Protein AF-0000000075189588 (afdb_homodimer)

InterPro domains:
  IPR001138 Zn(2)Cys(6) fungal-type DNA-binding domain [PS00463] (24-54)
  IPR001138 Zn(2)Cys(6) fungal-type DNA-binding domain [PS50048] (24-56)
  IPR001138 Zn(2)Cys(6) fungal-type DNA-binding domain [cd00067] (20-56)
  IPR007219 Xylanolytic transcriptional activator, regulatory domain [PF04082] (215-380)
  IPR007219 Xylanolytic transcriptional activator, regulatory domain [SM00906] (310-382)
  IPR036864 Zn(2)-C6 fungal-type DNA-binding domain superfamily [G3DSA:4.10.240.10] (16-75)
  IPR036864 Zn(2)-C6 fungal-type DNA-binding domain superfamily [SSF57701] (18-62)
  IPR050797 Carbohydrate Metabolism and Transport Regulator [PTHR31668] (19-574)

Secondary structure (DSSP, 8-state):
---------------------SS--HHHHHTT----EEGGGTEEHHHHHTT----TTS-GGGT----------------------------TT--------SSS-THHHHTT--TT-----------EEE-TTSHHHHHHH-TTS-GGGGHHHHHHTTEEEEE-SSTT-EEEEE----SS-TTSS-PPPHHHHHHHHS-PPPPP--HHHHHHHHHHHHHHTTTTS--S-HHHHHH-SSPPHHHHHHHHHHHHHSGGG-PPTTHHHHHHHHHHHHHHHS-GGG---HHHHHHHHHHHHH--SS-SS-THHHHHHHHHHHHHHHHHTTTS-----S-HHHHHHHHHHHHHHHHHHHHHHHHHT------GGG--PPPPS-HHHHHHHHHHHHHHHHHHHHSSTTHHHH--HHHHHHHHHHHHHHHHHS-GGG-STTS-TTTS-HHHHHHHHHHHHHHHHHHGGG-TTTEE-TT------HHHHHHHHHHHHHHHHHHHH-THHHHH-HHHHHHHHHHHHHHHHHHHHH--HHHHHHHHHHHHHHHHT--TT-HHHHHHHHHHHHHHHHHHS--TTTTTS--PPPSSTT-EE-SS----EEETTTTEEET-TTS-S------GGGS-----------TT-SS-----------TTTT-TT-------------------------------/---------------------SS--HHHHHTT----EEGGGTEEHHHHHTT----TTS-GGGT----------------------------TT--------S-S-THHHHTT--TT--------PPPEEE-TTSHHHHHHH-TTS-GGGGHHHHHHTTEEEEE-SSTT-EEEEE----SS-TTSS-PPPHHHHHHHHS-PPPPP--HHHHHHHHHHHHHHTTTTS--S-HHHHHH-SSPPHHHHHHHHHHHHHSGGG-PPTTHHHHHHHHHHHHHHHS-GGG---HHHHHHHHHHHHH--SS-SS-THHHHHHHHHHHHHHHHHTTTS-----S-HHHHHHHHHHHHHHHHHHHHHHHHHT------GGG--PPPPS-HHHHHHHHHHHHHHHHHHHHSSTTHHHH--HHHHHHHHHHHHHHHHHS-GGG-STTS-TTTS-HHHHHHHHHHHHHHHHHHGGG-TTTEE-TT------HHHHHHHHHHHHHHHHHHHH-THHHHH-HHHHHHHHHHHHHHHHHHHHH--HHHHHHHHHHHHHHHHT--TT-HHHHHHHHHHHHHHHHHHS--GGGTTS--PPPSSTT-EE-SS----EEETTTTEEET-TTS-S------GGGS-----------TT-SS-----------TTTT-TT-TT----------------------------

Radius of gyration: 38.77 Å; Cα contacts (8 Å, |Δi|>4): 1739; chains: 2; bounding box: 161×162×119 Å

Foldseek 3Di:
DCPPPPDPPDDPPPPPPQDQLPDAWPVCVVVVHRWRDDVVVRATPVCVVVVHDTCSNPDPVVVPPPPPDPPPPDPDDDDPPDDDPPPDPPPLPPPDDDPPDPPDDPPPVVVSVPDCPVQLQVPWDAKDWFFLLAPLNVQLQPLQAQCVLCVVVCLVQQKDWADDPDPQATIIIRHTLDCPPPPRPCNDDPVVSVVSSDQQDQDDDDPVLLVLQLVVLVVFPCVLQVLDDPVCQVPDPPADPLLSLLSSLLSCLFVVSVRDPCSLVNSLSNNSNCVVPPDLQPDADSRLLNSLLSVLQQLQSHAPHDSVSSVVSLVSSLVSLVVVVLLEDDPDPDDPVVNLSSLSSNLSSLLSQQLSCSNRVHDGDDDNVVGDRDHHPDQLSSLSSVLSVLLNVLCQQFADQCRVVPDEQVNLVVSVVVLLVSLVPDDPLQDCVPDQLQPRDPSNLQSLLSSLSSLCSSQVLQDVLWKDLPRYPDHDDPVSLVVSLVSLLSSLSNCLNVVSNCRRGVSSLVSNLSSLVSLLVVCVQAVDVSSLVSLVSSLVSLVVSDDPSGDSSVSSSSSSVSSSVCSVDPDPCSSVPSSRRHSHPSMDTDPDNQCQHQDPVVNGRPRPVPPPPCPDPDPCVSVPPVPPDDDCPPDPDPDPPPPPVPPCPPPPPPDPPDPPDDPDDDPPPDPPDDDPDDPDDDDDPPDD/DCPPPPDPPDDPDPPPPQDQQPDAWPVCVVVVHRFRDDVVVLATPVCVVVVHDTCSNPDPVVPPPPDPPPPPPDPDDDDPDPDDPPPDPPPLPPPDDDPPDPPDDPPVVVVSVPDCPVQLQVPWDAKDWFFLLAPLNVQLQPLQAQCVLCVVVCLVQQKDWADDPDPQATIIIRHILDCPPPPRPNNDDPVVSVVSSDQQDQDDDDPVLLVLQLVVLVVFPCVLQVLDDPVCQVVDPPADPLLSLLSSLLSCLFVVSVRDPCSLVNSLSNNSNCVVPPDLQPDADSRLLNSLLSVLQQLQSHAPHDSVSSVVSLVSSLVSLVVVPLLEDDPDPDDPVVLLSSLSSNLSSLLSQQLSCSNRVHDGDDDNVVGDRDHHPDQLSSLSSVLSVLLNVLCQQFADQCRVVPDEQVNLVVSVVVLLVSLVPDDPLQDCVPDQLQPRDPSNLQSLLSSLSSLCSSQVLQDVLWKDLPRYPDHDDPVSLVVSLVSLLSSLSSCLNVVSNPRRGVSSLVSNLSSLVSLLVVCVQAVDVSSLVSLVSSLVSLVVSDDPSGDSSVSSSSSSVSSSVCSVDPDPCSSVPSSRRHSHPSMDTDPDNQCQRQDPVVSGRPRPVPPPPCPDPDPCVSVPPVPPDDDCPDDPDPDPPPPPVPPCPPPPPPDPPPPPDDPDDDPPPPPPDPPPDDPDDDPDDDDD

pLDDT: mean 70.44, std 28.65, range [16.38, 98.75]

Nearest PDB structures (foldseek):
  4a1s-assembly1_B  TM=3.611E-01  e=1.481E+00  Drosophila melanogaster
  8a61-assembly1_C  TM=2.516E-01  e=3.296E+00  Saccharomyces cerevisiae
  2v3p-assembly1_A  TM=2.016E-01  e=4.426E+00  Bos taurus
  4a1s-assembly1_B  TM=3.420E-01  e=1.664E+00  Drosophila melanogaster
  7qbe-assembly1_A  TM=2.182E-01  e=8.032E+00  Homo sapiens

Organism: Armillaria gallica (NCBI:txid47427)

Structure (mmCIF, N/CA/C/O backbone):
data_AF-0000000075189588-model_v1
#
loop_
_entity.id
_entity.type
_entity.pdbx_description
1 polymer 'Zn(2)-C6 fungal-type domain-containing protein'
#
loop_
_atom_site.group_PDB
_atom_site.id
_atom_site.type_symbol
_atom_site.label_atom_id
_atom_site.label_alt_id
_atom_site.label_comp_id
_atom_site.label_asym_id
_atom_site.label_entity_id
_atom_site.label_seq_id
_atom_site.pdbx_PDB_ins_code
_atom_site.Cartn_x
_atom_site.Cartn_y
_atom_site.Cartn_z
_atom_site.occupancy
_atom_site.B_iso_or_equiv
_atom_site.auth_seq_id
_atom_site.auth_comp_id
_atom_site.auth_asym_id
_atom_site.auth_atom_id
_atom_site.pdbx_PDB_model_num
ATOM 1 N N . MET A 1 1 ? -3.551 -72.875 -54.375 1 22.16 1 MET A N 1
ATOM 2 C CA . MET A 1 1 ? -2.314 -72.062 -54.281 1 22.16 1 MET A CA 1
ATOM 3 C C . MET A 1 1 ? -2.398 -70.812 -55.125 1 22.16 1 MET A C 1
ATOM 5 O O . MET A 1 1 ? -1.394 -70.125 -55.344 1 22.16 1 MET A O 1
ATOM 9 N N . LEU A 1 2 ? -3.486 -70.562 -55.812 1 22.69 2 LEU A N 1
ATOM 10 C CA . LEU A 1 2 ? -3.566 -69.75 -57.031 1 22.69 2 LEU A CA 1
ATOM 11 C C . LEU A 1 2 ? -3.352 -68.25 -56.688 1 22.69 2 LEU A C 1
ATOM 13 O O . LEU A 1 2 ? -4.07 -67.688 -55.844 1 22.69 2 LEU A O 1
ATOM 17 N N . ASP A 1 3 ? -2.084 -67.75 -56.906 1 23.48 3 ASP A N 1
ATOM 18 C CA . ASP A 1 3 ? -1.241 -66.562 -56.562 1 23.48 3 ASP A CA 1
ATOM 19 C C . ASP A 1 3 ? -1.734 -65.312 -57.281 1 23.48 3 ASP A C 1
ATOM 21 O O . ASP A 1 3 ? -0.932 -64.5 -57.75 1 23.48 3 ASP A O 1
ATOM 25 N N . PRO A 1 4 ? -3.043 -65.125 -57.531 1 27.42 4 PRO A N 1
ATOM 26 C CA . PRO A 1 4 ? -3.344 -64.25 -58.625 1 27.42 4 PRO A CA 1
ATOM 27 C C . PRO A 1 4 ? -2.824 -62.812 -58.344 1 27.42 4 PRO A C 1
ATOM 29 O O . PRO A 1 4 ? -2.977 -62.281 -57.25 1 27.42 4 PRO A O 1
ATOM 32 N N . GLN A 1 5 ? -1.762 -62.344 -59.031 1 24.03 5 GLN A N 1
ATOM 33 C CA . GLN A 1 5 ? -0.843 -61.219 -59.094 1 24.03 5 GLN A CA 1
ATOM 34 C C . GLN A 1 5 ? -1.58 -59.938 -59.469 1 24.03 5 GLN A C 1
ATOM 36 O O . GLN A 1 5 ? -1.88 -59.719 -60.656 1 24.03 5 GLN A O 1
ATOM 41 N N . GLY A 1 6 ? -2.77 -59.688 -58.938 1 26.25 6 GLY A N 1
ATOM 42 C CA . GLY A 1 6 ? -3.584 -58.656 -59.531 1 26.25 6 GLY A CA 1
ATOM 43 C C . GLY A 1 6 ? -2.85 -57.344 -59.688 1 26.25 6 GLY A C 1
ATOM 44 O O . GLY A 1 6 ? -2.053 -56.969 -58.844 1 26.25 6 GLY A O 1
ATOM 45 N N . GLU A 1 7 ? -2.572 -56.938 -60.938 1 25.22 7 GLU A N 1
ATOM 46 C CA . GLU A 1 7 ? -1.886 -55.844 -61.562 1 25.22 7 GLU A CA 1
ATOM 47 C C . GLU A 1 7 ? -2.314 -54.5 -60.969 1 25.22 7 GLU A C 1
ATOM 49 O O . GLU A 1 7 ? -3.51 -54.219 -60.844 1 25.22 7 GLU A O 1
ATOM 54 N N . GLN A 1 8 ? -1.477 -53.875 -60.125 1 25.36 8 GLN A N 1
ATOM 55 C CA . GLN A 1 8 ? -1.541 -52.688 -59.281 1 25.36 8 GLN A CA 1
ATOM 56 C C . GLN A 1 8 ? -1.728 -51.438 -60.125 1 25.36 8 GLN A C 1
ATOM 58 O O . GLN A 1 8 ? -0.878 -51.125 -60.969 1 25.36 8 GLN A O 1
ATOM 63 N N . PRO A 1 9 ? -2.99 -51.25 -60.625 1 27.86 9 PRO A N 1
ATOM 64 C CA . PRO A 1 9 ? -3.193 -50.188 -61.625 1 27.86 9 PRO A CA 1
ATOM 65 C C . PRO A 1 9 ? -2.387 -48.906 -61.312 1 27.86 9 PRO A C 1
ATOM 67 O O . PRO A 1 9 ? -2.035 -48.688 -60.156 1 27.86 9 PRO A O 1
ATOM 70 N N . ASP A 1 10 ? -1.771 -48.344 -62.312 1 24.58 10 ASP A N 1
ATOM 71 C CA . ASP A 1 10 ? -0.875 -47.219 -62.531 1 24.58 10 ASP A CA 1
ATOM 72 C C . ASP A 1 10 ? -1.434 -45.938 -61.906 1 24.58 10 ASP A C 1
ATOM 74 O O . ASP A 1 10 ? -2.639 -45.688 -61.969 1 24.58 10 ASP A O 1
ATOM 78 N N . THR A 1 11 ? -0.706 -45.375 -60.938 1 26.72 11 THR A N 1
ATOM 79 C CA . THR A 1 11 ? -0.83 -44.219 -60.062 1 26.72 11 THR A CA 1
ATOM 80 C C . THR A 1 11 ? -1.141 -42.969 -60.812 1 26.72 11 THR A C 1
ATOM 82 O O . THR A 1 11 ? -0.367 -42.531 -61.688 1 26.72 11 THR A O 1
ATOM 85 N N . GLU A 1 12 ? -2.428 -42.812 -61.281 1 27.2 12 GLU A N 1
ATOM 86 C CA . GLU A 1 12 ? -2.926 -41.625 -61.969 1 27.2 12 GLU A CA 1
ATOM 87 C C . GLU A 1 12 ? -2.184 -40.375 -61.5 1 27.2 12 GLU A C 1
ATOM 89 O O . GLU A 1 12 ? -2.072 -40.125 -60.312 1 27.2 12 GLU A O 1
ATOM 94 N N . GLU A 1 13 ? -1.237 -39.938 -62.281 1 27.83 13 GLU A N 1
ATOM 95 C CA . GLU A 1 13 ? -0.445 -38.719 -62.219 1 27.83 13 GLU A CA 1
ATOM 96 C C . GLU A 1 13 ? -1.314 -37.531 -61.844 1 27.83 13 GLU A C 1
ATOM 98 O O . GLU A 1 13 ? -2.299 -37.219 -62.5 1 27.83 13 GLU A O 1
ATOM 103 N N . ALA A 1 14 ? -1.537 -37.375 -60.625 1 31.39 14 ALA A N 1
ATOM 104 C CA . ALA A 1 14 ? -2.254 -36.281 -60 1 31.39 14 ALA A CA 1
ATOM 105 C C . ALA A 1 14 ? -1.98 -34.969 -60.719 1 31.39 14 ALA A C 1
ATOM 107 O O . ALA A 1 14 ? -0.824 -34.562 -60.906 1 31.39 14 ALA A O 1
ATOM 108 N N . PHE A 1 15 ? -2.723 -34.688 -61.75 1 30.72 15 PHE A N 1
ATOM 109 C CA . PHE A 1 15 ? -2.738 -33.406 -62.438 1 30.72 15 PHE A CA 1
ATOM 110 C C . PHE A 1 15 ? -2.531 -32.25 -61.469 1 30.72 15 PHE A C 1
ATOM 112 O O . PHE A 1 15 ? -3.35 -32.031 -60.562 1 30.72 15 PHE A O 1
ATOM 119 N N . VAL A 1 16 ? -1.322 -31.984 -61.156 1 31.64 16 VAL A N 1
ATOM 120 C CA . VAL A 1 16 ? -0.943 -30.844 -60.344 1 31.64 16 VAL A CA 1
ATOM 121 C C . VAL A 1 16 ? -1.553 -29.562 -60.906 1 31.64 16 VAL A C 1
ATOM 123 O O . VAL A 1 16 ? -1.223 -29.156 -62.031 1 31.64 16 VAL A O 1
ATOM 126 N N . VAL A 1 17 ? -2.83 -29.406 -60.75 1 33.25 17 VAL A N 1
ATOM 127 C CA . VAL A 1 17 ? -3.471 -28.156 -61.156 1 33.25 17 VAL A CA 1
ATOM 128 C C . VAL A 1 17 ? -2.539 -26.984 -60.875 1 33.25 17 VAL A C 1
ATOM 130 O O . VAL A 1 17 ? -2.072 -26.828 -59.75 1 33.25 17 VAL A O 1
ATOM 133 N N . ARG A 1 18 ? -1.897 -26.578 -61.844 1 39.22 18 ARG A N 1
ATOM 134 C CA . ARG A 1 18 ? -0.993 -25.438 -61.812 1 39.22 18 ARG A CA 1
ATOM 135 C C . ARG A 1 18 ? -1.683 -24.219 -61.25 1 39.22 18 ARG A C 1
ATOM 137 O O . ARG A 1 18 ? -2.723 -23.781 -61.75 1 39.22 18 ARG A O 1
ATOM 144 N N . MET A 1 19 ? -1.742 -24.156 -60.094 1 36.12 19 MET A N 1
ATOM 145 C CA . MET A 1 19 ? -2.428 -23.047 -59.438 1 36.12 19 MET A CA 1
ATOM 146 C C . MET A 1 19 ? -1.831 -21.719 -59.875 1 36.12 19 MET A C 1
ATOM 148 O O . MET A 1 19 ? -0.61 -21.547 -59.906 1 36.12 19 MET A O 1
ATOM 152 N N . LYS A 1 20 ? -2.5 -21 -60.656 1 44.28 20 LYS A N 1
ATOM 153 C CA . LYS A 1 20 ? -2.164 -19.625 -61 1 44.28 20 LYS A CA 1
ATOM 154 C C . LYS A 1 20 ? -1.946 -18.781 -59.75 1 44.28 20 LYS A C 1
ATOM 156 O O . LYS A 1 20 ? -2.766 -18.812 -58.844 1 44.28 20 LYS A O 1
ATOM 161 N N . ALA A 1 21 ? -0.763 -18.375 -59.594 1 46.72 21 ALA A N 1
ATOM 162 C CA . ALA A 1 21 ? -0.495 -17.547 -58.406 1 46.72 21 ALA A CA 1
ATOM 163 C C . ALA A 1 21 ? -1.347 -16.281 -58.406 1 46.72 21 ALA A C 1
ATOM 165 O O . ALA A 1 21 ? -1.41 -15.578 -59.438 1 46.72 21 ALA A O 1
ATOM 166 N N . ALA A 1 22 ? -2.223 -16.094 -57.75 1 62.28 22 ALA A N 1
ATOM 167 C CA . ALA A 1 22 ? -3.078 -14.914 -57.719 1 62.28 22 ALA A CA 1
ATOM 168 C C . ALA A 1 22 ? -2.244 -13.633 -57.656 1 62.28 22 ALA A C 1
ATOM 170 O O . ALA A 1 22 ? -2.674 -12.586 -58.125 1 62.28 22 ALA A O 1
ATOM 171 N N . ARG A 1 23 ? -1.086 -13.727 -57.062 1 65.5 23 ARG A N 1
ATOM 172 C CA . ARG A 1 23 ? -0.213 -12.562 -56.906 1 65.5 23 ARG A CA 1
ATOM 173 C C . ARG A 1 23 ? 1.239 -12.93 -57.188 1 65.5 23 ARG A C 1
ATOM 175 O O . ARG A 1 23 ? 1.747 -13.93 -56.656 1 65.5 23 ARG A O 1
ATOM 182 N N . ALA A 1 24 ? 1.847 -12.195 -57.969 1 73.62 24 ALA A N 1
ATOM 183 C CA . ALA A 1 24 ? 3.24 -12.422 -58.344 1 73.62 24 ALA A CA 1
ATOM 184 C C . ALA A 1 24 ? 4.191 -11.836 -57.281 1 73.62 24 ALA A C 1
ATOM 186 O O . ALA A 1 24 ? 3.85 -10.875 -56.594 1 73.62 24 ALA A O 1
ATOM 187 N N . CYS A 1 25 ? 5.34 -12.398 -57.125 1 73.38 25 CYS A N 1
ATOM 188 C CA . CYS A 1 25 ? 6.352 -11.844 -56.25 1 73.38 25 CYS A CA 1
ATOM 189 C C . CYS A 1 25 ? 6.988 -10.602 -56.844 1 73.38 25 CYS A C 1
ATOM 191 O O . CYS A 1 25 ? 6.914 -10.383 -58.062 1 73.38 25 CYS A O 1
ATOM 193 N N . ASP A 1 26 ? 7.566 -9.742 -56.094 1 75 26 ASP A N 1
ATOM 194 C CA . ASP A 1 26 ? 8.086 -8.445 -56.5 1 75 26 ASP A CA 1
ATOM 195 C C . ASP A 1 26 ? 9.195 -8.602 -57.531 1 75 26 ASP A C 1
ATOM 197 O O . ASP A 1 26 ? 9.297 -7.801 -58.469 1 75 26 ASP A O 1
ATOM 201 N N . LEU A 1 27 ? 9.93 -9.602 -57.438 1 77.38 27 LEU A N 1
ATOM 202 C CA . LEU A 1 27 ? 11.039 -9.789 -58.375 1 77.38 27 LEU A CA 1
ATOM 203 C C . LEU A 1 27 ? 10.523 -10.188 -59.75 1 77.38 27 LEU A C 1
ATOM 205 O O . LEU A 1 27 ? 10.984 -9.672 -60.781 1 77.38 27 LEU A O 1
ATOM 209 N N . CYS A 1 28 ? 9.617 -10.953 -59.719 1 77.19 28 CYS A N 1
ATOM 210 C CA . CYS A 1 28 ? 9.031 -11.391 -60.969 1 77.19 28 CYS A CA 1
ATOM 211 C C . CYS A 1 28 ? 8.273 -10.25 -61.656 1 77.19 28 CYS A C 1
ATOM 213 O O . CYS A 1 28 ? 8.32 -10.102 -62.875 1 77.19 28 CYS A O 1
ATOM 215 N N . ARG A 1 29 ? 7.676 -9.406 -60.75 1 75.56 29 ARG A N 1
ATOM 216 C CA . ARG A 1 29 ? 6.988 -8.219 -61.281 1 75.56 29 ARG A CA 1
ATOM 217 C C . ARG A 1 29 ? 7.977 -7.246 -61.906 1 75.56 29 ARG A C 1
ATOM 219 O O . ARG A 1 29 ? 7.707 -6.688 -62.969 1 75.56 29 ARG A O 1
ATOM 226 N N . ARG A 1 30 ? 9.133 -7.129 -61.281 1 74.88 30 ARG A N 1
ATOM 227 C CA . ARG A 1 30 ? 10.148 -6.191 -61.75 1 74.88 30 ARG A CA 1
ATOM 228 C C . ARG A 1 30 ? 10.781 -6.66 -63.062 1 74.88 30 ARG A C 1
ATOM 230 O O . ARG A 1 30 ? 11.039 -5.855 -63.938 1 74.88 30 ARG A O 1
ATOM 237 N N . LYS A 1 31 ? 10.828 -7.883 -63.125 1 76.75 31 LYS A N 1
ATOM 238 C CA . LYS A 1 31 ? 11.508 -8.414 -64.312 1 76.75 31 LYS A CA 1
ATOM 239 C C . LYS A 1 31 ? 10.516 -8.82 -65.375 1 76.75 31 LYS A C 1
ATOM 241 O O . LYS A 1 31 ? 10.898 -9.336 -66.438 1 76.75 31 LYS A O 1
ATOM 246 N N . ARG A 1 32 ? 9.25 -8.562 -65.062 1 73.12 32 ARG A N 1
ATOM 247 C CA . ARG A 1 32 ? 8.125 -8.805 -65.938 1 73.12 32 ARG A CA 1
ATOM 248 C C . ARG A 1 32 ? 8.156 -10.227 -66.5 1 73.12 32 ARG A C 1
ATOM 250 O O . ARG A 1 32 ? 8 -10.445 -67.688 1 73.12 32 ARG A O 1
ATOM 257 N N . ARG A 1 33 ? 8.555 -11.156 -65.625 1 77.62 33 ARG A N 1
ATOM 258 C CA . ARG A 1 33 ? 8.555 -12.57 -66 1 77.62 33 ARG A CA 1
ATOM 259 C C . ARG A 1 33 ? 7.375 -13.297 -65.375 1 77.62 33 ARG A C 1
ATOM 261 O O . ARG A 1 33 ? 6.809 -12.82 -64.375 1 77.62 33 ARG A O 1
ATOM 268 N N . ARG A 1 34 ? 7.023 -14.32 -65.812 1 75.81 34 ARG A N 1
ATOM 269 C CA . ARG A 1 34 ? 5.902 -15.117 -65.312 1 75.81 34 ARG A CA 1
ATOM 270 C C . ARG A 1 34 ? 6.242 -15.773 -63.969 1 75.81 34 ARG A C 1
ATOM 272 O O . ARG A 1 34 ? 7.184 -16.562 -63.906 1 75.81 34 ARG A O 1
ATOM 279 N N . CYS A 1 35 ? 5.551 -15.352 -62.844 1 71.06 35 CYS A N 1
ATOM 280 C CA . CYS A 1 35 ? 5.77 -15.891 -61.531 1 71.06 35 CYS A CA 1
ATOM 281 C C . CYS A 1 35 ? 5.047 -17.219 -61.344 1 71.06 35 CYS A C 1
ATOM 283 O O . CYS A 1 35 ? 3.83 -17.297 -61.531 1 71.06 35 CYS A O 1
ATOM 285 N N . GLU A 1 36 ? 5.586 -18.281 -61.188 1 75.69 36 GLU A N 1
ATOM 286 C CA . GLU A 1 36 ? 5.02 -19.609 -60.906 1 75.69 36 GLU A CA 1
ATOM 287 C C . GLU A 1 36 ? 5.238 -20.031 -59.469 1 75.69 36 GLU A C 1
ATOM 289 O O . GLU A 1 36 ? 6.328 -20.5 -59.125 1 75.69 36 GLU A O 1
ATOM 294 N N . PRO A 1 37 ? 4.238 -19.812 -58.531 1 68.62 37 PRO A N 1
ATOM 295 C CA . PRO A 1 37 ? 4.402 -20.125 -57.125 1 68.62 37 PRO A CA 1
ATOM 296 C C . PRO A 1 37 ? 4.535 -21.625 -56.844 1 68.62 37 PRO A C 1
ATOM 298 O O . PRO A 1 37 ? 3.912 -22.438 -57.531 1 68.62 37 PRO A O 1
ATOM 301 N N . LEU A 1 38 ? 5.449 -22 -56.062 1 72.19 38 LEU A N 1
ATOM 302 C CA . LEU A 1 38 ? 5.598 -23.344 -55.5 1 72.19 38 LEU A CA 1
ATOM 303 C C . LEU A 1 38 ? 5.098 -23.406 -54.062 1 72.19 38 LEU A C 1
ATOM 305 O O . LEU A 1 38 ? 5.867 -23.203 -53.125 1 72.19 38 LEU A O 1
ATOM 309 N N . PRO A 1 39 ? 3.82 -23.578 -53.688 1 68.12 39 PRO A N 1
ATOM 310 C CA . PRO A 1 39 ? 3.201 -23.438 -52.375 1 68.12 39 PRO A CA 1
ATOM 311 C C . PRO A 1 39 ? 3.906 -24.25 -51.312 1 68.12 39 PRO A C 1
ATOM 313 O O . PRO A 1 39 ? 3.959 -23.844 -50.156 1 68.12 39 PRO A O 1
ATOM 316 N N . LYS A 1 40 ? 4.402 -25.344 -51.469 1 72.19 40 LYS A N 1
ATOM 317 C CA . LYS A 1 40 ? 5.07 -26.203 -50.5 1 72.19 40 LYS A CA 1
ATOM 318 C C . LYS A 1 40 ? 6.395 -25.594 -50.031 1 72.19 40 LYS A C 1
ATOM 320 O O . LYS A 1 40 ? 6.859 -25.859 -48.938 1 72.19 40 LYS A O 1
ATOM 325 N N . LYS A 1 41 ? 6.965 -24.672 -50.812 1 73.31 41 LYS A N 1
ATOM 326 C CA . LYS A 1 41 ? 8.281 -24.141 -50.469 1 73.31 41 LYS A CA 1
ATOM 327 C C . LYS A 1 41 ? 8.219 -22.641 -50.219 1 73.31 41 LYS A C 1
ATOM 329 O O . LYS A 1 41 ? 9.242 -21.984 -50 1 73.31 41 LYS A O 1
ATOM 334 N N . ASN A 1 42 ? 7.039 -22.031 -50.281 1 69.5 42 ASN A N 1
ATOM 335 C CA . ASN A 1 42 ? 6.711 -20.625 -50.062 1 69.5 42 ASN A CA 1
ATOM 336 C C . ASN A 1 42 ? 7.605 -19.688 -50.875 1 69.5 42 ASN A C 1
ATOM 338 O O . ASN A 1 42 ? 7.957 -18.609 -50.406 1 69.5 42 ASN A O 1
ATOM 342 N N . VAL A 1 43 ? 7.969 -20.141 -51.969 1 78 43 VAL A N 1
ATOM 343 C CA . VAL A 1 43 ? 8.773 -19.375 -52.938 1 78 43 VAL A CA 1
ATOM 344 C C . VAL A 1 43 ? 8.266 -19.625 -54.344 1 78 43 VAL A C 1
ATOM 346 O O . VAL A 1 43 ? 7.609 -20.625 -54.625 1 78 43 VAL A O 1
ATOM 349 N N . CYS A 1 44 ? 8.516 -18.656 -55.25 1 78 44 CYS A N 1
ATOM 350 C CA . CYS A 1 44 ? 8.164 -18.891 -56.656 1 78 44 CYS A CA 1
ATOM 351 C C . CYS A 1 44 ? 9.312 -19.547 -57.406 1 78 44 CYS A C 1
ATOM 353 O O . CYS A 1 44 ? 10.469 -19.469 -56.969 1 78 44 CYS A O 1
ATOM 355 N N . LYS A 1 45 ? 9.133 -20.344 -58.406 1 79.38 45 LYS A N 1
ATOM 356 C CA . LYS A 1 45 ? 10.086 -21.141 -59.156 1 79.38 45 LYS A CA 1
ATOM 357 C C . LYS A 1 45 ? 11.25 -20.297 -59.656 1 79.38 45 LYS A C 1
ATOM 359 O O . LYS A 1 45 ? 12.398 -20.734 -59.656 1 79.38 45 LYS A O 1
ATOM 364 N N . GLN A 1 46 ? 10.914 -19.031 -60.031 1 79.5 46 GLN A N 1
ATOM 365 C CA . GLN A 1 46 ? 11.938 -18.156 -60.594 1 79.5 46 GLN A CA 1
ATOM 366 C C . GLN A 1 46 ? 12.906 -17.688 -59.5 1 79.5 46 GLN A C 1
ATOM 368 O O . GLN A 1 46 ? 14.125 -17.656 -59.75 1 79.5 46 GLN A O 1
ATOM 373 N N . CYS A 1 47 ? 12.375 -17.312 -58.469 1 75.75 47 CYS A N 1
ATOM 374 C CA . CYS A 1 47 ? 13.211 -16.906 -57.344 1 75.75 47 CYS A CA 1
ATOM 375 C C . CYS A 1 47 ? 14.016 -18.078 -56.781 1 75.75 47 CYS A C 1
ATOM 377 O O . CYS A 1 47 ? 15.164 -17.922 -56.375 1 75.75 47 CYS A O 1
ATOM 379 N N . LEU A 1 48 ? 13.492 -19.312 -56.781 1 78.31 48 LEU A N 1
ATOM 380 C CA . LEU A 1 48 ? 14.18 -20.531 -56.344 1 78.31 48 LEU A CA 1
ATOM 381 C C . LEU A 1 48 ? 15.367 -20.828 -57.25 1 78.31 48 LEU A C 1
ATOM 383 O O . LEU A 1 48 ? 16.453 -21.172 -56.781 1 78.31 48 LEU A O 1
ATOM 387 N N . GLN A 1 49 ? 15.125 -20.703 -58.531 1 77.81 49 GLN A N 1
ATOM 388 C CA . GLN A 1 49 ? 16.188 -20.984 -59.469 1 77.81 49 GLN A CA 1
ATOM 389 C C . GLN A 1 49 ? 17.281 -19.922 -59.406 1 77.81 49 GLN A C 1
ATOM 391 O O . GLN A 1 49 ? 18.469 -20.234 -59.594 1 77.81 49 GLN A O 1
ATOM 396 N N . GLY A 1 50 ? 16.891 -18.719 -59.25 1 74.38 50 GLY A N 1
ATOM 397 C CA . GLY A 1 50 ? 17.797 -17.594 -59.219 1 74.38 50 GLY A CA 1
ATOM 398 C C . GLY A 1 50 ? 18.391 -17.344 -57.844 1 74.38 50 GLY A C 1
ATOM 399 O O . GLY A 1 50 ? 19.188 -16.438 -57.656 1 74.38 50 GLY A O 1
ATOM 400 N N . LYS A 1 51 ? 18.062 -18.219 -56.75 1 73.94 51 LYS A N 1
ATOM 401 C CA . LYS A 1 51 ? 18.453 -18.172 -55.344 1 73.94 51 LYS A CA 1
ATOM 402 C C . LYS A 1 51 ? 18.25 -16.781 -54.75 1 73.94 51 LYS A C 1
ATOM 404 O O . LYS A 1 51 ? 19.141 -16.234 -54.094 1 73.94 51 LYS A O 1
ATOM 409 N N . GLN A 1 52 ? 17.188 -16.188 -55.062 1 73.56 52 GLN A N 1
ATOM 410 C CA . GLN A 1 52 ? 16.828 -14.859 -54.594 1 73.56 52 GLN A CA 1
ATOM 411 C C . GLN A 1 52 ? 15.656 -14.922 -53.594 1 73.56 52 GLN A C 1
ATOM 413 O O . GLN A 1 52 ? 14.883 -15.883 -53.594 1 73.56 52 GLN A O 1
ATOM 418 N N . GLU A 1 53 ? 15.594 -13.977 -52.875 1 70.81 53 GLU A N 1
ATOM 419 C CA . GLU A 1 53 ? 14.508 -13.914 -51.875 1 70.81 53 GLU A CA 1
ATOM 420 C C . GLU A 1 53 ? 13.18 -13.586 -52.562 1 70.81 53 GLU A C 1
ATOM 422 O O . GLU A 1 53 ? 13.047 -12.555 -53.219 1 70.81 53 GLU A O 1
ATOM 427 N N . CYS A 1 54 ? 12.195 -14.383 -52.344 1 71.19 54 CYS A N 1
ATOM 428 C CA . CYS A 1 54 ? 10.906 -14.297 -53 1 71.19 54 CYS A CA 1
ATOM 429 C C . CYS A 1 54 ? 9.875 -13.602 -52.125 1 71.19 54 CYS A C 1
ATOM 431 O O . CYS A 1 54 ? 9.797 -13.883 -50.938 1 71.19 54 CYS A O 1
ATOM 433 N N . THR A 1 55 ? 9.258 -12.648 -52.5 1 70.81 55 THR A N 1
ATOM 434 C CA . THR A 1 55 ? 8.266 -11.891 -51.75 1 70.81 55 THR A CA 1
ATOM 435 C C . THR A 1 55 ? 6.863 -12.438 -52 1 70.81 55 THR A C 1
ATOM 437 O O . THR A 1 55 ? 5.871 -11.812 -51.625 1 70.81 55 THR A O 1
ATOM 440 N N . TRP A 1 56 ? 6.707 -13.414 -52.531 1 69.12 56 TRP A N 1
ATOM 441 C CA . TRP A 1 56 ? 5.402 -13.922 -52.938 1 69.12 56 TRP A CA 1
ATOM 442 C C . TRP A 1 56 ? 4.547 -14.25 -51.719 1 69.12 56 TRP A C 1
ATOM 444 O O . TRP A 1 56 ? 3.326 -14.07 -51.719 1 69.12 56 TRP A O 1
ATOM 454 N N . VAL A 1 57 ? 5.082 -14.75 -50.656 1 65.44 57 VAL A N 1
ATOM 455 C CA . VAL A 1 57 ? 4.383 -15.195 -49.469 1 65.44 57 VAL A CA 1
ATOM 456 C C . VAL A 1 57 ? 4.055 -14 -48.562 1 65.44 57 VAL A C 1
ATOM 458 O O . VAL A 1 57 ? 3.297 -14.117 -47.594 1 65.44 57 VAL A O 1
ATOM 461 N N . LEU A 1 58 ? 4.57 -12.805 -48.656 1 61.28 58 LEU A N 1
ATOM 462 C CA . LEU A 1 58 ? 4.379 -11.633 -47.812 1 61.28 58 LEU A CA 1
ATOM 463 C C . LEU A 1 58 ? 3.035 -10.969 -48.125 1 61.28 58 LEU A C 1
ATOM 465 O O . LEU A 1 58 ? 2.561 -10.992 -49.25 1 61.28 58 LEU A O 1
ATOM 469 N N . PRO A 1 59 ? 2.27 -10.57 -47.062 1 52.84 59 PRO A N 1
ATOM 470 C CA . PRO A 1 59 ? 0.986 -9.898 -47.281 1 52.84 59 PRO A CA 1
ATOM 471 C C . PRO A 1 59 ? 1.12 -8.633 -48.125 1 52.84 59 PRO A C 1
ATOM 473 O O . PRO A 1 59 ? 2.201 -8.047 -48.188 1 52.84 59 PRO A O 1
ATOM 476 N N . ILE A 1 60 ? 0.153 -8.078 -48.688 1 46.75 60 ILE A N 1
ATOM 477 C CA . ILE A 1 60 ? 0.055 -6.941 -49.594 1 46.75 60 ILE A CA 1
ATOM 478 C C . ILE A 1 60 ? 0.584 -5.684 -48.906 1 46.75 60 ILE A C 1
ATOM 480 O O . ILE A 1 60 ? 1.236 -4.852 -49.562 1 46.75 60 ILE A O 1
ATOM 484 N N . SER A 1 61 ? 0.108 -5.426 -47.719 1 44.28 61 SER A N 1
ATOM 485 C CA . SER A 1 61 ? 0.366 -4.16 -47.062 1 44.28 61 SER A CA 1
ATOM 486 C C . SER A 1 61 ? 1.861 -3.871 -46.969 1 44.28 61 SER A C 1
ATOM 488 O O . SER A 1 61 ? 2.273 -2.711 -46.906 1 44.28 61 SER A O 1
ATOM 490 N N . GLU A 1 62 ? 2.652 -4.82 -46.938 1 41.53 62 GLU A N 1
ATOM 491 C CA . GLU A 1 62 ? 4.094 -4.605 -46.844 1 41.53 62 GLU A CA 1
ATOM 492 C C . GLU A 1 62 ? 4.676 -4.227 -48.219 1 41.53 62 GLU A C 1
ATOM 494 O O . GLU A 1 62 ? 5.832 -3.811 -48.312 1 41.53 62 GLU A O 1
ATOM 499 N N . THR A 1 63 ? 3.809 -4.449 -49.062 1 38.41 63 THR A N 1
ATOM 500 C CA . THR A 1 63 ? 4.406 -4.293 -50.406 1 38.41 63 THR A CA 1
ATOM 501 C C . THR A 1 63 ? 4.059 -2.93 -51 1 38.41 63 THR A C 1
ATOM 503 O O . THR A 1 63 ? 4.52 -2.586 -52.094 1 38.41 63 THR A O 1
ATOM 506 N N . ARG A 1 64 ? 3.053 -2.217 -50.469 1 35.38 64 ARG A N 1
ATOM 507 C CA . ARG A 1 64 ? 2.609 -1.03 -51.219 1 35.38 64 ARG A CA 1
ATOM 508 C C . ARG A 1 64 ? 3.553 0.143 -50.969 1 35.38 64 ARG A C 1
ATOM 510 O O . ARG A 1 64 ? 3.289 1.261 -51.406 1 35.38 64 ARG A O 1
ATOM 517 N N . HIS A 1 65 ? 4.426 0.148 -49.969 1 31.25 65 HIS A N 1
ATOM 518 C CA . HIS A 1 65 ? 5.16 1.404 -49.844 1 31.25 65 HIS A CA 1
ATOM 519 C C . HIS A 1 65 ? 6 1.657 -51.094 1 31.25 65 HIS A C 1
ATOM 521 O O . HIS A 1 65 ? 6.965 0.937 -51.375 1 31.25 65 HIS A O 1
ATOM 527 N N . LYS A 1 66 ? 5.344 2.117 -52 1 28.75 66 LYS A N 1
ATOM 528 C CA . LYS A 1 66 ? 6.109 2.604 -53.156 1 28.75 66 LYS A CA 1
ATOM 529 C C . LYS A 1 66 ? 7.219 3.551 -52.719 1 28.75 66 LYS A C 1
ATOM 531 O O . LYS A 1 66 ? 7.004 4.41 -51.844 1 28.75 66 LYS A O 1
ATOM 536 N N . ARG A 1 67 ? 8.32 3.383 -52.969 1 25.67 67 ARG A N 1
ATOM 537 C CA . ARG A 1 67 ? 9.469 4.281 -52.906 1 25.67 67 ARG A CA 1
ATOM 538 C C . ARG A 1 67 ? 9.195 5.582 -53.656 1 25.67 67 ARG A C 1
ATOM 540 O O . ARG A 1 67 ? 9.023 5.578 -54.875 1 25.67 67 ARG A O 1
ATOM 547 N N . ARG A 1 68 ? 8.461 6.551 -53.094 1 26.06 68 ARG A N 1
ATOM 548 C CA . ARG A 1 68 ? 8.445 7.82 -53.812 1 26.06 68 ARG A CA 1
ATOM 549 C C . ARG A 1 68 ? 9.836 8.18 -54.344 1 26.06 68 ARG A C 1
ATOM 551 O O . ARG A 1 68 ? 10.812 8.125 -53.594 1 26.06 68 ARG A O 1
ATOM 558 N N . ALA A 1 69 ? 10.023 8.195 -55.469 1 22.05 69 ALA A N 1
ATOM 559 C CA . ALA A 1 69 ? 11.203 8.586 -56.25 1 22.05 69 ALA A CA 1
ATOM 560 C C . ALA A 1 69 ? 11.758 9.922 -55.75 1 22.05 69 ALA A C 1
ATOM 562 O O . ALA A 1 69 ? 11 10.82 -55.406 1 22.05 69 ALA A O 1
ATOM 563 N N . HIS A 1 70 ? 12.953 10.023 -55.312 1 24.17 70 HIS A N 1
ATOM 564 C CA . HIS A 1 70 ? 13.758 11.227 -55.125 1 24.17 70 HIS A CA 1
ATOM 565 C C . HIS A 1 70 ? 13.648 12.164 -56.312 1 24.17 70 HIS A C 1
ATOM 567 O O . HIS A 1 70 ? 13.969 11.781 -57.438 1 24.17 70 HIS A O 1
ATOM 573 N N . VAL A 1 71 ? 12.68 12.984 -56.406 1 24.45 71 VAL A N 1
ATOM 574 C CA . VAL A 1 71 ? 12.641 14.055 -57.375 1 24.45 71 VAL A CA 1
ATOM 575 C C . VAL A 1 71 ? 14.016 14.719 -57.5 1 24.45 71 VAL A C 1
ATOM 577 O O . VAL A 1 71 ? 14.516 15.266 -56.5 1 24.45 71 VAL A O 1
ATOM 580 N N . GLN A 1 72 ? 14.789 14.336 -58.375 1 23.23 72 GLN A N 1
ATOM 581 C CA . GLN A 1 72 ? 16.031 14.953 -58.844 1 23.23 72 GLN A CA 1
ATOM 582 C C . GLN A 1 72 ? 15.797 16.391 -59.281 1 23.23 72 GLN A C 1
ATOM 584 O O . GLN A 1 72 ? 15.195 16.641 -60.344 1 23.23 72 GLN A O 1
ATOM 589 N N . ASN A 1 73 ? 15.312 17.344 -58.406 1 23.06 73 ASN A N 1
ATOM 590 C CA . ASN A 1 73 ? 15.289 18.766 -58.719 1 23.06 73 ASN A CA 1
ATOM 591 C C . ASN A 1 73 ? 16.578 19.203 -59.406 1 23.06 73 ASN A C 1
ATOM 593 O O . ASN A 1 73 ? 17.672 18.812 -59 1 23.06 73 ASN A O 1
ATOM 597 N N . SER A 1 74 ? 16.547 19.703 -60.656 1 24 74 SER A N 1
ATOM 598 C CA . SER A 1 74 ? 17.438 20.281 -61.656 1 24 74 SER A CA 1
ATOM 599 C C . SER A 1 74 ? 18.281 21.406 -61.062 1 24 74 SER A C 1
ATOM 601 O O . SER A 1 74 ? 17.891 22.016 -60.062 1 24 74 SER A O 1
ATOM 603 N N . PRO A 1 75 ? 19.453 21.672 -61.719 1 26.58 75 PRO A N 1
ATOM 604 C CA . PRO A 1 75 ? 20.578 22.578 -61.5 1 26.58 75 PRO A CA 1
ATOM 605 C C . PRO A 1 75 ? 20.188 24.047 -61.594 1 26.58 75 PRO A C 1
ATOM 607 O O . PRO A 1 75 ? 21.047 24.922 -61.625 1 26.58 75 PRO A O 1
ATOM 610 N N . PRO A 1 76 ? 18.797 24.406 -61.438 1 25.34 76 PRO A N 1
ATOM 611 C CA . PRO A 1 76 ? 18.672 25.766 -61.938 1 25.34 76 PRO A CA 1
ATOM 612 C C . PRO A 1 76 ? 19.766 26.703 -61.438 1 25.34 76 PRO A C 1
ATOM 614 O O . PRO A 1 76 ? 20.438 26.375 -60.438 1 25.34 76 PRO A O 1
ATOM 617 N N . GLY A 1 77 ? 19.781 28.016 -61.938 1 23.11 77 GLY A N 1
ATOM 618 C CA . GLY A 1 77 ? 20.594 29.219 -62.062 1 23.11 77 GLY A CA 1
ATOM 619 C C . GLY A 1 77 ? 21.031 29.766 -60.719 1 23.11 77 GLY A C 1
ATOM 620 O O . GLY A 1 77 ? 20.469 29.406 -59.656 1 23.11 77 GLY A O 1
ATOM 621 N N . ASP A 1 78 ? 22.109 30.641 -60.688 1 23.45 78 ASP A N 1
ATOM 622 C CA . ASP A 1 78 ? 23.094 31.172 -59.75 1 23.45 78 ASP A CA 1
ATOM 623 C C . ASP A 1 78 ? 22.422 31.875 -58.562 1 23.45 78 ASP A C 1
ATOM 625 O O . ASP A 1 78 ? 23.078 32.281 -57.625 1 23.45 78 ASP A O 1
ATOM 629 N N . ASP A 1 79 ? 21.219 32.438 -58.812 1 23.88 79 ASP A N 1
ATOM 630 C CA . ASP A 1 79 ? 21.031 33.656 -58.062 1 23.88 79 ASP A CA 1
ATOM 631 C C . ASP A 1 79 ? 20.922 33.375 -56.562 1 23.88 79 ASP A C 1
ATOM 633 O O . ASP A 1 79 ? 20.25 32.406 -56.156 1 23.88 79 ASP A O 1
ATOM 637 N N . SER A 1 80 ? 21.797 33.875 -55.562 1 23.94 80 SER A N 1
ATOM 638 C CA . SER A 1 80 ? 22.344 33.75 -54.219 1 23.94 80 SER A CA 1
ATOM 639 C C . SER A 1 80 ? 21.266 33.906 -53.156 1 23.94 80 SER A C 1
ATOM 641 O O . SER A 1 80 ? 21.562 34 -51.969 1 23.94 80 SER A O 1
ATOM 643 N N . ASP A 1 81 ? 20 34.062 -53.5 1 21.66 81 ASP A N 1
ATOM 644 C CA . ASP A 1 81 ? 19.203 34.719 -52.438 1 21.66 81 ASP A CA 1
ATOM 645 C C . ASP A 1 81 ? 19.062 33.812 -51.219 1 21.66 81 ASP A C 1
ATOM 647 O O . ASP A 1 81 ? 18.969 32.594 -51.375 1 21.66 81 ASP A O 1
ATOM 651 N N . SER A 1 82 ? 19.266 34.312 -49.906 1 23.81 82 SER A N 1
ATOM 652 C CA . SER A 1 82 ? 19.531 33.875 -48.531 1 23.81 82 SER A CA 1
ATOM 653 C C . SER A 1 82 ? 18.391 33.062 -48 1 23.81 82 SER A C 1
ATOM 655 O O . SER A 1 82 ? 17.266 33.531 -47.844 1 23.81 82 SER A O 1
ATOM 657 N N . PRO A 1 83 ? 18.266 31.781 -48.281 1 22.52 83 PRO A N 1
ATOM 658 C CA . PRO A 1 83 ? 17.094 30.922 -48.188 1 22.52 83 PRO A CA 1
ATOM 659 C C . PRO A 1 83 ? 16.578 30.797 -46.75 1 22.52 83 PRO A C 1
ATOM 661 O O . PRO A 1 83 ? 17.359 30.719 -45.812 1 22.52 83 PRO A O 1
ATOM 664 N N . GLN A 1 84 ? 15.383 31.203 -46.469 1 22.59 84 GLN A N 1
ATOM 665 C CA . GLN A 1 84 ? 14.602 31.297 -45.25 1 22.59 84 GLN A CA 1
ATOM 666 C C . GLN A 1 84 ? 14.461 29.938 -44.594 1 22.59 84 GLN A C 1
ATOM 668 O O . GLN A 1 84 ? 13.969 28.984 -45.188 1 22.59 84 GLN A O 1
ATOM 673 N N . SER A 1 85 ? 15.352 29.5 -43.625 1 22.27 85 SER A N 1
ATOM 674 C CA . SER A 1 85 ? 15.672 28.328 -42.812 1 22.27 85 SER A CA 1
ATOM 675 C C . SER A 1 85 ? 14.422 27.766 -42.156 1 22.27 85 SER A C 1
ATOM 677 O O . SER A 1 85 ? 13.781 28.422 -41.344 1 22.27 85 SER A O 1
ATOM 679 N N . SER A 1 86 ? 13.648 27.125 -42.906 1 22.39 86 SER A N 1
ATOM 680 C CA . SER A 1 86 ? 12.414 26.531 -42.406 1 22.39 86 SER A CA 1
ATOM 681 C C . SER A 1 86 ? 12.672 25.562 -41.25 1 22.39 86 SER A C 1
ATOM 683 O O . SER A 1 86 ? 13.312 24.531 -41.438 1 22.39 86 SER A O 1
ATOM 685 N N . LYS A 1 87 ? 12.781 25.938 -39.969 1 24.64 87 LYS A N 1
ATOM 686 C CA . LYS A 1 87 ? 13.07 25.312 -38.688 1 24.64 87 LYS A CA 1
ATOM 687 C C . LYS A 1 87 ? 12.18 24.094 -38.469 1 24.64 87 LYS A C 1
ATOM 689 O O . LYS A 1 87 ? 10.961 24.219 -38.344 1 24.64 87 LYS A O 1
ATOM 694 N N . ARG A 1 88 ? 12.516 22.984 -39 1 24.27 88 ARG A N 1
ATOM 695 C CA . ARG A 1 88 ? 11.914 21.672 -38.812 1 24.27 88 ARG A CA 1
ATOM 696 C C . ARG A 1 88 ? 11.648 21.406 -37.344 1 24.27 88 ARG A C 1
ATOM 698 O O . ARG A 1 88 ? 12.531 21.609 -36.5 1 24.27 88 ARG A O 1
ATOM 705 N N . PRO A 1 89 ? 10.453 21.125 -36.938 1 25.19 89 PRO A N 1
ATOM 706 C CA . PRO A 1 89 ? 10.164 21.031 -35.5 1 25.19 89 PRO A CA 1
ATOM 707 C C . PRO A 1 89 ? 10.828 19.828 -34.844 1 25.19 89 PRO A C 1
ATOM 709 O O . PRO A 1 89 ? 10.656 18.688 -35.312 1 25.19 89 PRO A O 1
ATOM 712 N N . ARG A 1 90 ? 12.195 19.875 -34.5 1 24.08 90 ARG A N 1
ATOM 713 C CA . ARG A 1 90 ? 13.117 18.969 -33.844 1 24.08 90 ARG A CA 1
ATOM 714 C C . ARG A 1 90 ? 12.406 18.156 -32.781 1 24.08 90 ARG A C 1
ATOM 716 O O . ARG A 1 90 ? 11.594 18.703 -32 1 24.08 90 ARG A O 1
ATOM 723 N N . HIS A 1 91 ? 12.289 16.906 -33.031 1 22.5 91 HIS A N 1
ATOM 724 C CA . HIS A 1 91 ? 11.773 15.922 -32.094 1 22.5 91 HIS A CA 1
ATOM 725 C C . HIS A 1 91 ? 12.367 16.109 -30.688 1 22.5 91 HIS A C 1
ATOM 727 O O . HIS A 1 91 ? 13.586 16.141 -30.531 1 22.5 91 HIS A O 1
ATOM 733 N N . PRO A 1 92 ? 11.758 16.719 -29.688 1 26.09 92 PRO A N 1
ATOM 734 C CA . PRO A 1 92 ? 12.469 17.312 -28.547 1 26.09 92 PRO A CA 1
ATOM 735 C C . PRO A 1 92 ? 13.344 16.312 -27.797 1 26.09 92 PRO A C 1
ATOM 737 O O . PRO A 1 92 ? 14.219 16.703 -27.031 1 26.09 92 PRO A O 1
ATOM 740 N N . LEU A 1 93 ? 12.938 14.969 -27.797 1 26.19 93 LEU A N 1
ATOM 741 C CA . LEU A 1 93 ? 13.773 14.172 -26.906 1 26.19 93 LEU A CA 1
ATOM 742 C C . LEU A 1 93 ? 15.125 13.867 -27.531 1 26.19 93 LEU A C 1
ATOM 744 O O . LEU A 1 93 ? 15.984 13.258 -26.906 1 26.19 93 LEU A O 1
ATOM 748 N N . MET A 1 94 ? 15.297 13.609 -28.781 1 24.86 94 MET A N 1
ATOM 749 C CA . MET A 1 94 ? 16.578 13.242 -29.359 1 24.86 94 MET A CA 1
ATOM 750 C C . MET A 1 94 ? 17.562 14.406 -29.297 1 24.86 94 MET A C 1
ATOM 752 O O . MET A 1 94 ? 17.719 15.141 -30.281 1 24.86 94 MET A O 1
ATOM 756 N N . ARG A 1 95 ? 17.578 15.109 -28.281 1 27.64 95 ARG A N 1
ATOM 757 C CA . ARG A 1 95 ? 18.609 16.125 -28.422 1 27.64 95 ARG A CA 1
ATOM 758 C C . ARG A 1 95 ? 19.953 15.477 -28.766 1 27.64 95 ARG A C 1
ATOM 760 O O . ARG A 1 95 ? 20.328 14.453 -28.172 1 27.64 95 ARG A O 1
ATOM 767 N N . GLN A 1 96 ? 20.562 15.719 -29.781 1 24.3 96 GLN A N 1
ATOM 768 C CA . GLN A 1 96 ? 21.938 15.531 -30.203 1 24.3 96 GLN A CA 1
ATOM 769 C C . GLN A 1 96 ? 22.906 15.875 -29.078 1 24.3 96 GLN A C 1
ATOM 771 O O . GLN A 1 96 ? 22.625 16.734 -28.234 1 24.3 96 GLN A O 1
ATOM 776 N N . ASP A 1 97 ? 24.125 15.211 -29 1 25.7 97 ASP A N 1
ATOM 777 C CA . ASP A 1 97 ? 25.406 15.07 -28.312 1 25.7 97 ASP A CA 1
ATOM 778 C C . ASP A 1 97 ? 26.125 16.422 -28.203 1 25.7 97 ASP A C 1
ATOM 780 O O . ASP A 1 97 ? 27.312 16.469 -27.906 1 25.7 97 ASP A O 1
ATOM 784 N N . SER A 1 98 ? 25.844 17.5 -28.844 1 26.36 98 SER A N 1
ATOM 785 C CA . SER A 1 98 ? 27.047 18.328 -28.672 1 26.36 98 SER A CA 1
ATOM 786 C C . SER A 1 98 ? 27.391 18.516 -27.203 1 26.36 98 SER A C 1
ATOM 788 O O . SER A 1 98 ? 26.484 18.594 -26.359 1 26.36 98 SER A O 1
ATOM 790 N N . PRO A 1 99 ? 28.734 18.312 -26.75 1 27.62 99 PRO A N 1
ATOM 791 C CA . PRO A 1 99 ? 29.328 18.531 -25.438 1 27.62 99 PRO A CA 1
ATOM 792 C C . PRO A 1 99 ? 28.828 19.812 -24.766 1 27.62 99 PRO A C 1
ATOM 794 O O . PRO A 1 99 ? 29.422 20.875 -24.953 1 27.62 99 PRO A O 1
ATOM 797 N N . VAL A 1 100 ? 27.672 20.188 -24.859 1 28.36 100 VAL A N 1
ATOM 798 C CA . VAL A 1 100 ? 27.484 21.531 -24.344 1 28.36 100 VAL A CA 1
ATOM 799 C C . VAL A 1 100 ? 28.016 21.625 -22.906 1 28.36 100 VAL A C 1
ATOM 801 O O . VAL A 1 100 ? 27.688 20.781 -22.078 1 28.36 100 VAL A O 1
ATOM 804 N N . LEU A 1 101 ? 29.125 22.297 -22.625 1 26.59 101 LEU A N 1
ATOM 805 C CA . LEU A 1 101 ? 29.812 22.812 -21.453 1 26.59 101 LEU A CA 1
ATOM 806 C C . LEU A 1 101 ? 28.812 23.188 -20.359 1 26.59 101 LEU A C 1
ATOM 808 O O . LEU A 1 101 ? 27.906 23.984 -20.594 1 26.59 101 LEU A O 1
ATOM 812 N N . LEU A 1 102 ? 28.516 22.453 -19.359 1 29.86 102 LEU A N 1
ATOM 813 C CA . LEU A 1 102 ? 27.812 22.344 -18.094 1 29.86 102 LEU A CA 1
ATOM 814 C C . LEU A 1 102 ? 27.969 23.625 -17.266 1 29.86 102 LEU A C 1
ATOM 816 O O . LEU A 1 102 ? 27.703 23.641 -16.062 1 29.86 102 LEU A O 1
ATOM 820 N N . GLY A 1 103 ? 28.812 24.547 -17.609 1 28.39 103 GLY A N 1
ATOM 821 C CA . GLY A 1 103 ? 28.891 25.719 -1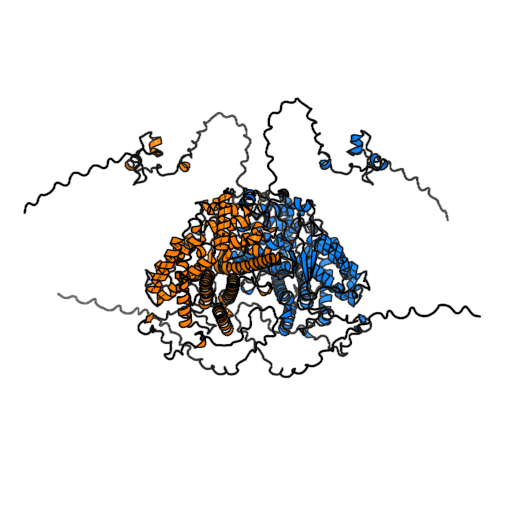6.766 1 28.39 103 GLY A CA 1
ATOM 822 C C . GLY A 1 103 ? 27.531 26.312 -16.453 1 28.39 103 GLY A C 1
ATOM 823 O O . GLY A 1 103 ? 27.234 26.672 -15.305 1 28.39 103 GLY A O 1
ATOM 824 N N . GLY A 1 104 ? 26.844 27.109 -17.344 1 29.61 104 GLY A N 1
ATOM 825 C CA . GLY A 1 104 ? 25.984 28.266 -17.125 1 29.61 104 GLY A CA 1
ATOM 826 C C . GLY A 1 104 ? 24.578 27.875 -16.703 1 29.61 104 GLY A C 1
ATOM 827 O O . GLY A 1 104 ? 24.375 27.219 -15.68 1 29.61 104 GLY A O 1
ATOM 828 N N . ASN A 1 105 ? 23.234 28.312 -17.688 1 29.89 105 ASN A N 1
ATOM 829 C CA . ASN A 1 105 ? 21.859 28.703 -17.406 1 29.89 105 ASN A CA 1
ATOM 830 C C . ASN A 1 105 ? 20.953 27.484 -17.281 1 29.89 105 ASN A C 1
ATOM 832 O O . ASN A 1 105 ? 21 26.578 -18.125 1 29.89 105 ASN A O 1
ATOM 836 N N . LEU A 1 106 ? 20.359 26.953 -16.094 1 38.28 106 LEU A N 1
ATOM 837 C CA . LEU A 1 106 ? 19.156 26.156 -15.812 1 38.28 106 LEU A CA 1
ATOM 838 C C . LEU A 1 106 ? 18.172 26.234 -16.969 1 38.28 106 LEU A C 1
ATOM 840 O O . LEU A 1 106 ? 17.188 25.5 -16.984 1 38.28 106 LEU A O 1
ATOM 844 N N . PHE A 1 107 ? 18.312 27.219 -17.969 1 33.62 107 PHE A N 1
ATOM 845 C CA . PHE A 1 107 ? 17.375 27.641 -19.016 1 33.62 107 PHE A CA 1
ATOM 846 C C . PHE A 1 107 ? 17.219 26.562 -20.062 1 33.62 107 PHE A C 1
ATOM 848 O O . PHE A 1 107 ? 16.141 26.422 -20.656 1 33.62 107 PHE A O 1
ATOM 855 N N . SER A 1 108 ? 18.219 25.953 -20.547 1 37.91 108 SER A N 1
ATOM 856 C CA . SER A 1 108 ? 18.047 25.109 -21.719 1 37.91 108 SER A CA 1
ATOM 857 C C . SER A 1 108 ? 17.25 23.859 -21.375 1 37.91 108 SER A C 1
ATOM 859 O O . SER A 1 108 ? 16.594 23.266 -22.25 1 37.91 108 SER A O 1
ATOM 861 N N . MET A 1 109 ? 17.359 23.391 -20.203 1 38.84 109 MET A N 1
ATOM 862 C CA . MET A 1 109 ? 16.672 22.156 -19.828 1 38.84 109 MET A CA 1
ATOM 863 C C . MET A 1 109 ? 15.172 22.391 -19.688 1 38.84 109 MET A C 1
ATOM 865 O O . MET A 1 109 ? 14.367 21.516 -19.969 1 38.84 109 MET A O 1
ATOM 869 N N . VAL A 1 110 ? 14.758 23.609 -19.172 1 41.31 110 VAL A N 1
ATOM 870 C CA . VAL A 1 110 ? 13.352 23.938 -18.938 1 41.31 110 VAL A CA 1
ATOM 871 C C . VAL A 1 110 ? 12.641 24.141 -20.266 1 41.31 110 VAL A C 1
ATOM 873 O O . VAL A 1 110 ? 11.406 24.094 -20.328 1 41.31 110 VAL A O 1
ATOM 876 N N . SER A 1 111 ? 13.383 24.672 -21.266 1 37.22 111 SER A N 1
ATOM 877 C CA . SER A 1 111 ? 12.727 24.891 -22.531 1 37.22 111 SER A CA 1
ATOM 878 C C . SER A 1 111 ? 12.094 23.609 -23.078 1 37.22 111 SER A C 1
ATOM 880 O O . SER A 1 111 ? 11.273 23.656 -24 1 37.22 111 SER A O 1
ATOM 882 N N . SER A 1 112 ? 12.664 22.531 -22.719 1 36.75 112 SER A N 1
ATOM 883 C CA . SER A 1 112 ? 12.086 21.281 -23.203 1 36.75 112 SER A CA 1
ATOM 884 C C . SER A 1 112 ? 10.852 20.906 -22.391 1 36.75 112 SER A C 1
ATOM 886 O O . SER A 1 112 ? 10.266 19.844 -22.625 1 36.75 112 SER A O 1
ATOM 888 N N . ILE A 1 113 ? 10.695 21.516 -21.297 1 38.44 113 ILE A N 1
ATOM 889 C CA . ILE A 1 113 ? 9.453 21.219 -20.594 1 38.44 113 ILE A CA 1
ATOM 890 C C . ILE A 1 113 ? 8.273 21.812 -21.359 1 38.44 113 ILE A C 1
ATOM 892 O O . ILE A 1 113 ? 7.891 22.969 -21.125 1 38.44 113 ILE A O 1
ATOM 896 N N . SER A 1 114 ? 8.258 21.938 -22.688 1 34.19 114 SER A N 1
ATOM 897 C CA . SER A 1 114 ? 7.066 22.344 -23.438 1 34.19 114 SER A CA 1
ATOM 898 C C . SER A 1 114 ? 5.809 21.719 -22.828 1 34.19 114 SER A C 1
ATOM 900 O O . SER A 1 114 ? 5.891 20.766 -22.062 1 34.19 114 SER A O 1
ATOM 902 N N . SER A 1 115 ? 4.648 22.344 -23.25 1 34.31 115 SER A N 1
ATOM 903 C CA . SER A 1 115 ? 3.332 21.797 -22.938 1 34.31 115 SER A CA 1
ATOM 904 C C . SER A 1 115 ? 3.365 20.266 -22.891 1 34.31 115 SER A C 1
ATOM 906 O O . SER A 1 115 ? 4.074 19.625 -23.672 1 34.31 115 SER A O 1
ATOM 908 N N . PRO A 1 116 ? 2.994 19.844 -21.656 1 36.69 116 PRO A N 1
ATOM 909 C CA . PRO A 1 116 ? 3.076 18.375 -21.562 1 36.69 116 PRO A CA 1
ATOM 910 C C . PRO A 1 116 ? 2.76 17.688 -22.891 1 36.69 116 PRO A C 1
ATOM 912 O O . PRO A 1 116 ? 1.607 17.688 -23.328 1 36.69 116 PRO A O 1
ATOM 915 N N . LYS A 1 117 ? 3.379 18.109 -23.922 1 32.16 117 LYS A N 1
ATOM 916 C CA . LYS A 1 117 ? 3.135 17.094 -24.938 1 32.16 117 LYS A CA 1
ATOM 917 C C . LYS A 1 117 ? 3.273 15.688 -24.328 1 32.16 117 LYS A C 1
ATOM 919 O O . LYS A 1 117 ? 4.184 15.438 -23.547 1 32.16 117 LYS A O 1
ATOM 924 N N . PRO A 1 118 ? 2.148 15.039 -24.312 1 35.38 118 PRO A N 1
ATOM 925 C CA . PRO A 1 118 ? 2.283 13.656 -23.844 1 35.38 118 PRO A CA 1
ATOM 926 C C . PRO A 1 118 ? 3.619 13.031 -24.234 1 35.38 118 PRO A C 1
ATOM 928 O O . PRO A 1 118 ? 3.873 12.805 -25.422 1 35.38 118 PRO A O 1
ATOM 931 N N . SER A 1 119 ? 4.652 13.766 -24.062 1 34.22 119 SER A N 1
ATOM 932 C CA . SER A 1 119 ? 5.855 13.016 -24.406 1 34.22 119 SER A CA 1
ATOM 933 C C . SER A 1 119 ? 5.812 11.609 -23.812 1 34.22 119 SER A C 1
ATOM 935 O O . SER A 1 119 ? 5.977 11.438 -22.594 1 34.22 119 SER A O 1
ATOM 937 N N . PHE A 1 120 ? 4.961 10.945 -24.266 1 34.62 120 PHE A N 1
ATOM 938 C CA . PHE A 1 120 ? 4.812 9.516 -24.016 1 34.62 120 PHE A CA 1
ATOM 939 C C . PHE A 1 120 ? 6.172 8.82 -24.016 1 34.62 120 PHE A C 1
ATOM 941 O O . PHE A 1 120 ? 6.328 7.746 -24.594 1 34.62 120 PHE A O 1
ATOM 948 N N . GLY A 1 121 ? 7.246 9.578 -24.188 1 33.91 121 GLY A N 1
ATOM 949 C CA . GLY A 1 121 ? 8.359 8.656 -24.172 1 33.91 121 GLY A CA 1
ATOM 950 C C . GLY A 1 121 ? 8.359 7.742 -22.953 1 33.91 121 GLY A C 1
ATOM 951 O O . GLY A 1 121 ? 8.156 8.203 -21.828 1 33.91 121 GLY A O 1
ATOM 952 N N . TYR A 1 122 ? 7.727 6.602 -23.156 1 39.53 122 TYR A N 1
ATOM 953 C CA . TYR A 1 122 ? 7.703 5.477 -22.234 1 39.53 122 TYR A CA 1
ATOM 954 C C . TYR A 1 122 ? 8.961 5.457 -21.359 1 39.53 122 TYR A C 1
ATOM 956 O O . TYR A 1 122 ? 10.062 5.215 -21.875 1 39.53 122 TYR A O 1
ATOM 964 N N . ALA A 1 123 ? 9.211 6.324 -20.703 1 48.44 123 ALA A N 1
ATOM 965 C CA . ALA A 1 123 ? 10.297 6.211 -19.734 1 48.44 123 ALA A CA 1
ATOM 966 C C . ALA A 1 123 ? 10.414 4.785 -19.203 1 48.44 123 ALA A C 1
ATOM 968 O O . ALA A 1 123 ? 9.406 4.164 -18.844 1 48.44 123 ALA A O 1
ATOM 969 N N . LEU A 1 124 ? 11.242 4.094 -19.781 1 59.94 124 LEU A N 1
ATOM 970 C CA . LEU A 1 124 ? 11.664 2.732 -19.453 1 59.94 124 LEU A CA 1
ATOM 971 C C . LEU A 1 124 ? 11.828 2.555 -17.953 1 59.94 124 LEU A C 1
ATOM 973 O O . LEU A 1 124 ? 12.297 3.465 -17.266 1 59.94 124 LEU A O 1
ATOM 977 N N . SER A 1 125 ? 10.969 1.645 -17.438 1 66.44 125 SER A N 1
ATOM 978 C CA . SER A 1 125 ? 11.164 1.291 -16.047 1 66.44 125 SER A CA 1
ATOM 979 C C . SER A 1 125 ? 12.633 1.037 -15.734 1 66.44 125 SER A C 1
ATOM 981 O O . SER A 1 125 ? 13.383 0.57 -16.594 1 66.44 125 SER A O 1
ATOM 983 N N . GLU A 1 126 ? 12.977 1.495 -14.633 1 81.56 126 GLU A N 1
ATOM 984 C CA . GLU A 1 126 ? 14.312 1.187 -14.125 1 81.56 126 GLU A CA 1
ATOM 985 C C . GLU A 1 126 ? 14.422 -0.278 -13.711 1 81.56 126 GLU A C 1
ATOM 987 O O . GLU A 1 126 ? 13.461 -1.039 -13.844 1 81.56 126 GLU A O 1
ATOM 992 N N . THR A 1 127 ? 15.625 -0.654 -13.461 1 87.25 127 THR A N 1
ATOM 993 C CA . THR A 1 127 ? 15.875 -2.027 -13.039 1 87.25 127 THR A CA 1
ATOM 994 C C . THR A 1 127 ? 15.023 -2.381 -11.82 1 87.25 127 THR A C 1
ATOM 996 O O . THR A 1 127 ? 14.953 -1.607 -10.867 1 87.25 127 THR A O 1
ATOM 999 N N . LYS A 1 128 ? 14.406 -3.535 -11.938 1 91.38 128 LYS A N 1
ATOM 1000 C CA . LYS A 1 128 ? 13.461 -3.947 -10.898 1 91.38 128 LYS A CA 1
ATOM 1001 C C . LYS A 1 128 ? 14.07 -5.016 -10 1 91.38 128 LYS A C 1
ATOM 1003 O O . LYS A 1 128 ? 15.039 -5.672 -10.367 1 91.38 128 LYS A O 1
ATOM 1008 N N . LEU A 1 129 ? 13.492 -5.129 -8.852 1 92.88 129 LEU A N 1
ATOM 1009 C CA . LEU A 1 129 ? 13.922 -6.113 -7.863 1 92.88 129 LEU A CA 1
ATOM 1010 C C . LEU A 1 129 ? 12.875 -7.211 -7.695 1 92.88 129 LEU A C 1
ATOM 1012 O O . LEU A 1 129 ? 11.68 -6.93 -7.652 1 92.88 129 LEU A O 1
ATOM 1016 N N . ARG A 1 130 ? 13.383 -8.453 -7.629 1 93.5 130 ARG A N 1
ATOM 1017 C CA . ARG A 1 130 ? 12.547 -9.609 -7.32 1 93.5 130 ARG A CA 1
ATOM 1018 C C . ARG A 1 130 ? 13.117 -10.406 -6.148 1 93.5 130 ARG A C 1
ATOM 1020 O O . ARG A 1 130 ? 14.328 -10.641 -6.086 1 93.5 130 ARG A O 1
ATOM 1027 N N . GLY A 1 131 ? 12.234 -10.812 -5.273 1 93.12 131 GLY A N 1
ATOM 1028 C CA . GLY A 1 131 ? 12.656 -11.406 -4.016 1 93.12 131 GLY A CA 1
ATOM 1029 C C . GLY A 1 131 ? 12.742 -12.922 -4.066 1 93.12 131 GLY A C 1
ATOM 1030 O O . GLY A 1 131 ? 12.672 -13.516 -5.145 1 93.12 131 GLY A O 1
ATOM 1031 N N . PRO A 1 132 ? 12.867 -13.531 -2.924 1 93.69 132 PRO A N 1
ATOM 1032 C CA . PRO A 1 132 ? 13.211 -14.953 -2.834 1 93.69 132 PRO A CA 1
ATOM 1033 C C . PRO A 1 132 ? 12.031 -15.867 -3.186 1 93.69 132 PRO A C 1
ATOM 1035 O O . PRO A 1 132 ? 12.227 -17.062 -3.453 1 93.69 132 PRO A O 1
ATOM 1038 N N . THR A 1 133 ? 10.898 -15.398 -3.152 1 96.81 133 THR A N 1
ATOM 1039 C CA . THR A 1 133 ? 9.75 -16.25 -3.396 1 96.81 133 THR A CA 1
ATOM 1040 C C . THR A 1 133 ? 9.422 -16.312 -4.887 1 96.81 133 THR A C 1
ATOM 1042 O O . THR A 1 133 ? 8.5 -17.031 -5.297 1 96.81 133 THR A O 1
ATOM 1045 N N . THR A 1 134 ? 10.195 -15.641 -5.707 1 96.25 134 THR A N 1
ATOM 1046 C CA . THR A 1 134 ? 9.961 -15.672 -7.145 1 96.25 134 THR A CA 1
ATOM 1047 C C . THR A 1 134 ? 10.414 -17 -7.738 1 96.25 134 THR A C 1
ATOM 1049 O O . THR A 1 134 ? 11.289 -17.672 -7.176 1 96.25 134 THR A O 1
ATOM 1052 N N . ILE A 1 135 ? 9.812 -17.328 -8.867 1 96.5 135 ILE A N 1
ATOM 1053 C CA . ILE A 1 135 ? 10.133 -18.578 -9.539 1 96.5 135 ILE A CA 1
ATOM 1054 C C . ILE A 1 135 ? 11.617 -18.594 -9.914 1 96.5 135 ILE A C 1
ATOM 1056 O O . ILE A 1 135 ? 12.312 -19.578 -9.68 1 96.5 135 ILE A O 1
ATOM 1060 N N . THR A 1 136 ? 12.117 -17.484 -10.406 1 94 136 THR A N 1
ATOM 1061 C CA . THR A 1 136 ? 13.516 -17.406 -10.828 1 94 136 THR A CA 1
ATOM 1062 C C . THR A 1 136 ? 14.453 -17.578 -9.633 1 94 136 THR A C 1
ATOM 1064 O O . THR A 1 136 ? 15.445 -18.297 -9.719 1 94 136 THR A O 1
ATOM 1067 N N . HIS A 1 137 ? 14.141 -16.969 -8.602 1 94.81 137 HIS A N 1
ATOM 1068 C CA . HIS A 1 137 ? 14.977 -17.094 -7.418 1 94.81 137 HIS A CA 1
ATOM 1069 C C . HIS A 1 137 ? 14.961 -18.516 -6.883 1 94.81 137 HIS A C 1
ATOM 1071 O O . HIS A 1 137 ? 16 -19.047 -6.492 1 94.81 137 HIS A O 1
ATOM 1077 N N . MET A 1 138 ? 13.836 -19.141 -6.855 1 94.75 138 MET A N 1
ATOM 1078 C CA . MET A 1 138 ? 13.711 -20.5 -6.363 1 94.75 138 MET A CA 1
ATOM 1079 C C . MET A 1 138 ? 14.523 -21.469 -7.219 1 94.75 138 MET A C 1
ATOM 1081 O O . MET A 1 138 ? 15.188 -22.359 -6.691 1 94.75 138 MET A O 1
ATOM 1085 N N . MET A 1 139 ? 14.516 -21.219 -8.461 1 94 139 MET A N 1
ATOM 1086 C CA . MET A 1 139 ? 15.273 -22.094 -9.352 1 94 139 MET A CA 1
ATOM 1087 C C . MET A 1 139 ? 16.781 -21.906 -9.148 1 94 139 MET A C 1
ATOM 1089 O O . MET A 1 139 ? 17.531 -22.875 -9.102 1 94 139 MET A O 1
ATOM 1093 N N . HIS A 1 140 ? 17.156 -20.703 -8.945 1 90.94 140 HIS A N 1
ATOM 1094 C CA . HIS A 1 140 ? 18.562 -20.406 -8.734 1 90.94 140 HIS A CA 1
ATOM 1095 C C . HIS A 1 140 ? 19.031 -20.891 -7.367 1 90.94 140 HIS A C 1
ATOM 1097 O O . HIS A 1 140 ? 20.219 -21.125 -7.156 1 90.94 140 HIS A O 1
ATOM 1103 N N . SER A 1 141 ? 18.094 -21.031 -6.512 1 89.12 141 SER A N 1
ATOM 1104 C CA . SER A 1 141 ? 18.453 -21.422 -5.152 1 89.12 141 SER A CA 1
ATOM 1105 C C . SER A 1 141 ? 18.344 -22.922 -4.961 1 89.12 141 SER A C 1
ATOM 1107 O O . SER A 1 141 ? 18.641 -23.438 -3.885 1 89.12 141 SER A O 1
ATOM 1109 N N . THR A 1 142 ? 17.812 -23.609 -5.898 1 87.5 142 THR A N 1
ATOM 1110 C CA . THR A 1 142 ? 17.75 -25.062 -5.848 1 87.5 142 THR A CA 1
ATOM 1111 C C . THR A 1 142 ? 19.109 -25.672 -6.227 1 87.5 142 THR A C 1
ATOM 1113 O O . THR A 1 142 ? 19.469 -25.688 -7.406 1 87.5 142 THR A O 1
ATOM 1116 N N . SER A 1 143 ? 19.828 -26.172 -5.277 1 79.19 143 SER A N 1
ATOM 1117 C CA . SER A 1 143 ? 21.219 -26.578 -5.422 1 79.19 143 SER A CA 1
ATOM 1118 C C . SER A 1 143 ? 21.344 -27.766 -6.383 1 79.19 143 SER A C 1
ATOM 1120 O O . SER A 1 143 ? 22.375 -27.922 -7.035 1 79.19 143 SER A O 1
ATOM 1122 N N . THR A 1 144 ? 20.344 -28.5 -6.484 1 80.31 144 THR A N 1
ATOM 1123 C CA . THR A 1 144 ? 20.406 -29.719 -7.297 1 80.31 144 THR A CA 1
ATOM 1124 C C . THR A 1 144 ? 20.047 -29.406 -8.75 1 80.31 144 THR A C 1
ATOM 1126 O O . THR A 1 144 ? 20.188 -30.266 -9.625 1 80.31 144 THR A O 1
ATOM 1129 N N . PHE A 1 145 ? 19.547 -28.266 -8.969 1 88.5 145 PHE A N 1
ATOM 1130 C CA . PHE A 1 145 ? 19.141 -27.875 -10.312 1 88.5 145 PHE A CA 1
ATOM 1131 C C . PHE A 1 145 ? 20.312 -27.234 -11.047 1 88.5 145 PHE A C 1
ATOM 1133 O O . PHE A 1 145 ? 20.953 -26.312 -10.531 1 88.5 145 PHE A O 1
ATOM 1140 N N . PRO A 1 146 ? 20.641 -27.719 -12.203 1 87.19 146 PRO A N 1
ATOM 1141 C CA . PRO A 1 146 ? 21.703 -27.078 -12.977 1 87.19 146 PRO A CA 1
ATOM 1142 C C . PRO A 1 146 ? 21.312 -25.703 -13.484 1 87.19 146 PRO A C 1
ATOM 1144 O O . PRO A 1 146 ? 20.625 -25.578 -14.5 1 87.19 146 PRO A O 1
ATOM 1147 N N . THR A 1 147 ? 21.812 -24.703 -12.898 1 86.94 147 THR A N 1
ATOM 1148 C CA . THR A 1 147 ? 21.422 -23.312 -13.172 1 86.94 147 THR A CA 1
ATOM 1149 C C . THR A 1 147 ? 21.844 -22.906 -14.578 1 86.94 147 THR A C 1
ATOM 1151 O O . THR A 1 147 ? 21.344 -21.906 -15.117 1 86.94 147 THR A O 1
ATOM 1154 N N . GLU A 1 148 ? 22.719 -23.562 -15.211 1 84.94 148 GLU A N 1
ATOM 1155 C CA . GLU A 1 148 ? 23.141 -23.281 -16.578 1 84.94 148 GLU A CA 1
ATOM 1156 C C . GLU A 1 148 ? 21.953 -23.391 -17.547 1 84.94 148 GLU A C 1
ATOM 1158 O O . GLU A 1 148 ? 21.922 -22.703 -18.562 1 84.94 148 GLU A O 1
ATOM 1163 N N . LEU A 1 149 ? 21.016 -24.281 -17.141 1 88.69 149 LEU A N 1
ATOM 1164 C CA . LEU A 1 149 ? 19.844 -24.469 -17.984 1 88.69 149 LEU A CA 1
ATOM 1165 C C . LEU A 1 149 ? 18.984 -23.219 -18 1 88.69 149 LEU A C 1
ATOM 1167 O O . LEU A 1 149 ? 18.172 -23.031 -18.906 1 88.69 149 LEU A O 1
ATOM 1171 N N . LEU A 1 150 ? 19.203 -22.375 -16.969 1 91.19 150 LEU A N 1
ATOM 1172 C CA . LEU A 1 150 ? 18.375 -21.188 -16.844 1 91.19 150 LEU A CA 1
ATOM 1173 C C . LEU A 1 150 ? 18.969 -20.031 -17.641 1 91.19 150 LEU A C 1
ATOM 1175 O O . LEU A 1 150 ? 18.328 -18.984 -17.797 1 91.19 150 LEU A O 1
ATOM 1179 N N . GLU A 1 151 ? 20.109 -20.203 -18.141 1 89.19 151 GLU A N 1
ATOM 1180 C CA . GLU A 1 151 ? 20.812 -19.094 -18.766 1 89.19 151 GLU A CA 1
ATOM 1181 C C . GLU A 1 151 ? 20 -18.5 -19.906 1 89.19 151 GLU A C 1
ATOM 1183 O O . GLU A 1 151 ? 19.828 -17.281 -19.984 1 89.19 151 GLU A O 1
ATOM 1188 N N . ALA A 1 152 ? 19.516 -19.359 -20.797 1 90.12 152 ALA A N 1
ATOM 1189 C CA . ALA A 1 152 ? 18.719 -18.875 -21.906 1 90.12 152 ALA A CA 1
ATOM 1190 C C . ALA A 1 152 ? 17.438 -18.219 -21.422 1 90.12 152 ALA A C 1
ATOM 1192 O O . ALA A 1 152 ? 17 -17.203 -21.984 1 90.12 152 ALA A O 1
ATOM 1193 N N . HIS A 1 153 ? 16.828 -18.828 -20.484 1 91.31 153 HIS A N 1
ATOM 1194 C CA . HIS A 1 153 ? 15.617 -18.281 -19.891 1 91.31 153 HIS A CA 1
ATOM 1195 C C . HIS A 1 153 ? 15.867 -16.906 -19.281 1 91.31 153 HIS A C 1
ATOM 1197 O O . HIS A 1 153 ? 15.086 -15.977 -19.469 1 91.31 153 HIS A O 1
ATOM 1203 N N . ASP A 1 154 ? 16.938 -16.766 -18.516 1 90.44 154 ASP A N 1
ATOM 1204 C CA . ASP A 1 154 ? 17.297 -15.508 -17.859 1 90.44 154 ASP A CA 1
ATOM 1205 C C . ASP A 1 154 ? 17.578 -14.406 -18.891 1 90.44 154 ASP A C 1
ATOM 1207 O O . ASP A 1 154 ? 17.172 -13.258 -18.703 1 90.44 154 ASP A O 1
ATOM 1211 N N . LYS A 1 155 ? 18.219 -14.82 -19.859 1 87.06 155 LYS A N 1
ATOM 1212 C CA . LYS A 1 155 ? 18.516 -13.859 -20.922 1 87.06 155 LYS A CA 1
ATOM 1213 C C . LYS A 1 155 ? 17.234 -13.383 -21.609 1 87.06 155 LYS A C 1
ATOM 1215 O O . LYS A 1 155 ? 17.062 -12.188 -21.828 1 87.06 155 LYS A O 1
ATOM 1220 N N . LYS A 1 156 ? 16.406 -14.312 -21.875 1 85.06 156 LYS A N 1
ATOM 1221 C CA . LYS A 1 156 ? 15.148 -14.016 -22.547 1 85.06 156 LYS A CA 1
ATOM 1222 C C . LYS A 1 156 ? 14.305 -13.047 -21.734 1 85.06 156 LYS A C 1
ATOM 1224 O O . LYS A 1 156 ? 13.672 -12.141 -22.281 1 85.06 156 LYS A O 1
ATOM 1229 N N . HIS A 1 157 ? 14.32 -13.195 -20.484 1 86.69 157 HIS A N 1
ATOM 1230 C CA . HIS A 1 157 ? 13.461 -12.398 -19.609 1 86.69 157 HIS A CA 1
ATOM 1231 C C . HIS A 1 157 ? 14.273 -11.328 -18.875 1 86.69 157 HIS A C 1
ATOM 1233 O O . HIS A 1 157 ? 13.773 -10.711 -17.938 1 86.69 157 HIS A O 1
ATOM 1239 N N . ARG A 1 158 ? 15.539 -11.164 -19.188 1 84.5 158 ARG A N 1
ATOM 1240 C CA . ARG A 1 158 ? 16.438 -10.125 -18.703 1 84.5 158 ARG A CA 1
ATOM 1241 C C . ARG A 1 158 ? 16.594 -10.188 -17.188 1 84.5 158 ARG A C 1
ATOM 1243 O O . ARG A 1 158 ? 16.516 -9.164 -16.516 1 84.5 158 ARG A O 1
ATOM 1250 N N . THR A 1 159 ? 16.625 -11.289 -16.734 1 88.5 159 THR A N 1
ATOM 1251 C CA . THR A 1 159 ? 16.781 -11.492 -15.305 1 88.5 159 THR A CA 1
ATOM 1252 C C . THR A 1 159 ? 18.203 -11.914 -14.961 1 88.5 159 THR A C 1
ATOM 1254 O O . THR A 1 159 ? 18.859 -12.609 -15.75 1 88.5 159 THR A O 1
ATOM 1257 N N . TYR A 1 160 ? 18.719 -11.422 -13.883 1 86.31 160 TYR A N 1
ATOM 1258 C CA . TYR A 1 160 ? 20.016 -11.859 -13.398 1 86.31 160 TYR A CA 1
ATOM 1259 C C . TYR A 1 160 ? 20.078 -11.781 -11.875 1 86.31 160 TYR A C 1
ATOM 1261 O O . TYR A 1 160 ? 19.375 -10.984 -11.258 1 86.31 160 TYR A O 1
ATOM 1269 N N . ALA A 1 161 ? 20.875 -12.578 -11.344 1 87 161 ALA A N 1
ATOM 1270 C CA . ALA A 1 161 ? 21.062 -12.609 -9.898 1 87 161 ALA A CA 1
ATOM 1271 C C . ALA A 1 161 ? 22.156 -11.641 -9.469 1 87 161 ALA A C 1
ATOM 1273 O O . ALA A 1 161 ? 23.25 -11.633 -10.039 1 87 161 ALA A O 1
ATOM 1274 N N . GLU A 1 162 ? 21.75 -10.82 -8.594 1 83.81 162 GLU A N 1
ATOM 1275 C CA . GLU A 1 162 ? 22.719 -9.922 -7.969 1 83.81 162 GLU A CA 1
ATOM 1276 C C . GLU A 1 162 ? 23.094 -10.398 -6.566 1 83.81 162 GLU A C 1
ATOM 1278 O O . GLU A 1 162 ? 22.234 -10.477 -5.68 1 83.81 162 GLU A O 1
ATOM 1283 N N . MET A 1 163 ? 24.406 -10.664 -6.418 1 82.25 163 MET A N 1
ATOM 1284 C CA . MET A 1 163 ? 24.891 -11.156 -5.129 1 82.25 163 MET A CA 1
ATOM 1285 C C . MET A 1 163 ? 24.891 -10.039 -4.086 1 82.25 163 MET A C 1
ATOM 1287 O O . MET A 1 163 ? 25.219 -8.898 -4.398 1 82.25 163 MET A O 1
ATOM 1291 N N . GLN A 1 164 ? 24.453 -10.43 -2.906 1 78.81 164 GLN A N 1
ATOM 1292 C CA . GLN A 1 164 ? 24.406 -9.477 -1.807 1 78.81 164 GLN A CA 1
ATOM 1293 C C . GLN A 1 164 ? 25.625 -9.609 -0.91 1 78.81 164 GLN A C 1
ATOM 1295 O O . GLN A 1 164 ? 26.531 -10.391 -1.201 1 78.81 164 GLN A O 1
ATOM 1300 N N . GLN A 1 165 ? 25.656 -8.734 0.085 1 64.44 165 GLN A N 1
ATOM 1301 C CA . GLN A 1 165 ? 26.828 -8.617 0.956 1 64.44 165 GLN A CA 1
ATOM 1302 C C . GLN A 1 165 ? 27.109 -9.938 1.67 1 64.44 165 GLN A C 1
ATOM 1304 O O . GLN A 1 165 ? 28.266 -10.344 1.811 1 64.44 165 GLN A O 1
ATOM 1309 N N . HIS A 1 166 ? 26.062 -10.531 2.051 1 65.19 166 HIS A N 1
ATOM 1310 C CA . HIS A 1 166 ? 26.25 -11.781 2.779 1 65.19 166 HIS A CA 1
ATOM 1311 C C . HIS A 1 166 ? 26.391 -12.953 1.821 1 65.19 166 HIS A C 1
ATOM 1313 O O . HIS A 1 166 ? 25.703 -13.023 0.803 1 65.19 166 HIS A O 1
ATOM 1319 N N . ALA A 1 167 ? 27.25 -13.664 2.191 1 63.97 167 ALA A N 1
ATOM 1320 C CA . ALA A 1 167 ? 27.641 -14.773 1.315 1 63.97 167 ALA A CA 1
ATOM 1321 C C . ALA A 1 167 ? 26.422 -15.625 0.951 1 63.97 167 ALA A C 1
ATOM 1323 O O . ALA A 1 167 ? 25.688 -16.078 1.832 1 63.97 167 ALA A O 1
ATOM 1324 N N . GLY A 1 168 ? 26.141 -15.711 -0.303 1 76.88 168 GLY A N 1
ATOM 1325 C CA . GLY A 1 168 ? 25.125 -16.594 -0.872 1 76.88 168 GLY A CA 1
ATOM 1326 C C . GLY A 1 168 ? 23.781 -15.914 -1.047 1 76.88 168 GLY A C 1
ATOM 1327 O O . GLY A 1 168 ? 22.891 -16.453 -1.715 1 76.88 168 GLY A O 1
ATOM 1328 N N . ASP A 1 169 ? 23.672 -14.82 -0.426 1 82.5 169 ASP A N 1
ATOM 1329 C CA . ASP A 1 169 ? 22.406 -14.102 -0.583 1 82.5 169 ASP A CA 1
ATOM 1330 C C . ASP A 1 169 ? 22.391 -13.32 -1.893 1 82.5 169 ASP A C 1
ATOM 1332 O O . ASP A 1 169 ? 23.406 -12.734 -2.295 1 82.5 169 ASP A O 1
ATOM 1336 N N . ALA A 1 170 ? 21.266 -13.461 -2.518 1 85.38 170 ALA A N 1
ATOM 1337 C CA . ALA A 1 170 ? 21.156 -12.75 -3.789 1 85.38 170 ALA A CA 1
ATOM 1338 C C . ALA A 1 170 ? 19.734 -12.227 -3.996 1 85.38 170 ALA A C 1
ATOM 1340 O O . ALA A 1 170 ? 18.781 -12.695 -3.355 1 85.38 170 ALA A O 1
ATOM 1341 N N . ILE A 1 171 ? 19.719 -11.234 -4.773 1 86.88 171 ILE A N 1
ATOM 1342 C CA . ILE A 1 171 ? 18.438 -10.719 -5.262 1 86.88 171 ILE A CA 1
ATOM 1343 C C . ILE A 1 171 ? 18.375 -10.844 -6.781 1 86.88 171 ILE A C 1
ATOM 1345 O O . ILE A 1 171 ? 19.422 -10.828 -7.453 1 86.88 171 ILE A O 1
ATOM 1349 N N . ILE A 1 172 ? 17.188 -11.039 -7.227 1 90.5 172 ILE A N 1
ATOM 1350 C CA . ILE A 1 172 ? 17 -11.117 -8.672 1 90.5 172 ILE A CA 1
ATOM 1351 C C . ILE A 1 172 ? 16.656 -9.734 -9.219 1 90.5 172 ILE A C 1
ATOM 1353 O O . ILE A 1 172 ? 15.859 -9 -8.625 1 90.5 172 ILE A O 1
ATOM 1357 N N . ARG A 1 173 ? 17.312 -9.398 -10.219 1 89.12 173 ARG A N 1
ATOM 1358 C CA . ARG A 1 173 ? 17.062 -8.133 -10.906 1 89.12 173 ARG A CA 1
ATOM 1359 C C . ARG A 1 173 ? 16.453 -8.367 -12.289 1 89.12 173 ARG A C 1
ATOM 1361 O O . ARG A 1 173 ? 16.797 -9.352 -12.961 1 89.12 173 ARG A O 1
ATOM 1368 N N . VAL A 1 174 ? 15.539 -7.551 -12.602 1 87.75 174 VAL A N 1
ATOM 1369 C CA . VAL A 1 174 ? 15.023 -7.488 -13.961 1 87.75 174 VAL A CA 1
ATOM 1370 C C . VAL A 1 174 ? 15.508 -6.211 -14.641 1 87.75 174 VAL A C 1
ATOM 1372 O O . VAL A 1 174 ? 15.094 -5.109 -14.281 1 87.75 174 VAL A O 1
ATOM 1375 N N . ALA A 1 175 ? 16.281 -6.367 -15.562 1 80.25 175 ALA A N 1
ATOM 1376 C CA . ALA A 1 175 ? 16.953 -5.242 -16.203 1 80.25 175 ALA A CA 1
ATOM 1377 C C . ALA A 1 175 ? 15.969 -4.391 -17 1 80.25 175 ALA A C 1
ATOM 1379 O O . ALA A 1 175 ? 15.031 -4.914 -17.594 1 80.25 175 ALA A O 1
ATOM 1380 N N . SER A 1 176 ? 16.281 -3.021 -16.844 1 71.56 176 SER A N 1
ATOM 1381 C CA . SER A 1 176 ? 15.469 -2.07 -17.594 1 71.56 176 SER A CA 1
ATOM 1382 C C . SER A 1 176 ? 15.719 -2.195 -19.094 1 71.56 176 SER A C 1
ATOM 1384 O O . SER A 1 176 ? 16.734 -2.771 -19.516 1 71.56 176 SER A O 1
ATOM 1386 N N . LEU A 1 177 ? 14.703 -1.759 -19.781 1 56.5 177 LEU A N 1
ATOM 1387 C CA . LEU A 1 177 ? 14.906 -1.707 -21.219 1 56.5 177 LEU A CA 1
ATOM 1388 C C . LEU A 1 177 ? 15.711 -0.474 -21.609 1 56.5 177 LEU A C 1
ATOM 1390 O O . LEU A 1 177 ? 15.328 0.652 -21.281 1 56.5 177 LEU A O 1
ATOM 1394 N N . ASP A 1 178 ? 16.984 -0.152 -21 1 49.19 178 ASP A N 1
ATOM 1395 C CA . ASP A 1 178 ? 17.766 1.044 -21.297 1 49.19 178 ASP A CA 1
ATOM 1396 C C . ASP A 1 178 ? 18.016 1.18 -22.797 1 49.19 178 ASP A C 1
ATOM 1398 O O . ASP A 1 178 ? 18.625 0.305 -23.406 1 49.19 178 ASP A O 1
ATOM 1402 N N . LEU A 1 179 ? 17.359 2.105 -23.391 1 44 179 LEU A N 1
ATOM 1403 C CA . LEU A 1 179 ? 17.672 2.518 -24.766 1 44 179 LEU A CA 1
ATOM 1404 C C . LEU A 1 179 ? 19.141 2.908 -24.891 1 44 179 LEU A C 1
ATOM 1406 O O . LEU A 1 179 ? 19.734 2.748 -25.953 1 44 179 LEU A O 1
ATOM 1410 N N . ASN A 1 180 ? 19.625 3.672 -23.875 1 40.12 180 ASN A N 1
ATOM 1411 C CA . ASN A 1 180 ? 20.969 4.227 -24.047 1 40.12 180 ASN A CA 1
ATOM 1412 C C . ASN A 1 180 ? 22.031 3.289 -23.484 1 40.12 180 ASN A C 1
ATOM 1414 O O . ASN A 1 180 ? 23.234 3.602 -23.531 1 40.12 180 ASN A O 1
ATOM 1418 N N . SER A 1 181 ? 21.75 2.668 -22.453 1 37.22 181 SER A N 1
ATOM 1419 C CA . SER A 1 181 ? 22.906 2.045 -21.828 1 37.22 181 SER A CA 1
ATOM 1420 C C . SER A 1 181 ? 23.453 0.909 -22.688 1 37.22 181 SER A C 1
ATOM 1422 O O . SER A 1 181 ? 22.75 -0.069 -22.953 1 37.22 181 SER A O 1
ATOM 1424 N N . ARG A 1 182 ? 24.344 1.096 -23.438 1 37.47 182 ARG A N 1
ATOM 1425 C CA . ARG A 1 182 ? 25.281 0.227 -24.125 1 37.47 182 ARG A CA 1
ATOM 1426 C C . ARG A 1 182 ? 25.688 -0.956 -23.266 1 37.47 182 ARG A C 1
ATOM 1428 O O . ARG A 1 182 ? 26.359 -1.88 -23.734 1 37.47 182 ARG A O 1
ATOM 1435 N N . SER A 1 183 ? 25.797 -0.754 -22.047 1 35.81 183 SER A N 1
ATOM 1436 C CA . SER A 1 183 ? 26.531 -1.759 -21.297 1 35.81 183 SER A CA 1
ATOM 1437 C C . SER A 1 183 ? 25.672 -2.982 -21 1 35.81 183 SER A C 1
ATOM 1439 O O . SER A 1 183 ? 26.172 -3.979 -20.469 1 35.81 183 SER A O 1
ATOM 1441 N N . HIS A 1 184 ? 24.312 -2.734 -20.688 1 38.84 184 HIS A N 1
ATOM 1442 C CA . HIS A 1 184 ? 23.688 -3.992 -20.281 1 38.84 184 HIS A CA 1
ATOM 1443 C C . HIS A 1 184 ? 23.25 -4.809 -21.5 1 38.84 184 HIS A C 1
ATOM 1445 O O . HIS A 1 184 ? 22.797 -4.246 -22.5 1 38.84 184 HIS A O 1
ATOM 1451 N N . PRO A 1 185 ? 23.641 -6.016 -21.672 1 39.16 185 PRO A N 1
ATOM 1452 C CA . PRO A 1 185 ? 23.469 -6.891 -22.828 1 39.16 185 PRO A CA 1
ATOM 1453 C C . PRO A 1 185 ? 22.078 -6.77 -23.453 1 39.16 185 PRO A C 1
ATOM 1455 O O . PRO A 1 185 ? 21.906 -7.078 -24.641 1 39.16 185 PRO A O 1
ATOM 1458 N N . SER A 1 186 ? 20.922 -6.941 -22.766 1 38.75 186 SER A N 1
ATOM 1459 C CA . SER A 1 186 ? 19.672 -7.117 -23.516 1 38.75 186 SER A CA 1
ATOM 1460 C C . SER A 1 186 ? 18.953 -5.789 -23.703 1 38.75 186 SER A C 1
ATOM 1462 O O . SER A 1 186 ? 18.141 -5.395 -22.875 1 38.75 186 SER A O 1
ATOM 1464 N N . SER A 1 187 ? 19.422 -4.875 -24.406 1 41.19 187 SER A N 1
ATOM 1465 C CA . SER A 1 187 ? 18.797 -3.637 -24.859 1 41.19 187 SER A CA 1
ATOM 1466 C C . SER A 1 187 ? 17.422 -3.906 -25.484 1 41.19 187 SER A C 1
ATOM 1468 O O . SER A 1 187 ? 17.266 -4.859 -26.25 1 41.19 187 SER A O 1
ATOM 1470 N N . PRO A 1 188 ? 16.406 -3.348 -24.906 1 45.12 188 PRO A N 1
ATOM 1471 C CA . PRO A 1 188 ? 15.125 -3.604 -25.578 1 45.12 188 PRO A CA 1
ATOM 1472 C C . PRO A 1 188 ? 15.172 -3.307 -27.078 1 45.12 188 PRO A C 1
ATOM 1474 O O . PRO A 1 188 ? 15.945 -2.459 -27.516 1 45.12 188 PRO A O 1
ATOM 1477 N N . SER A 1 189 ? 14.656 -4.188 -27.812 1 44.53 189 SER A N 1
ATOM 1478 C CA . SER A 1 189 ? 14.516 -3.967 -29.25 1 44.53 189 SER A CA 1
ATOM 1479 C C . SER A 1 189 ? 13.703 -2.707 -29.547 1 44.53 189 SER A C 1
ATOM 1481 O O . SER A 1 189 ? 12.945 -2.244 -28.688 1 44.53 189 SER A O 1
ATOM 1483 N N . LEU A 1 190 ? 14.156 -1.951 -30.469 1 44.41 190 LEU A N 1
ATOM 1484 C CA . LEU A 1 190 ? 13.438 -0.796 -30.984 1 44.41 190 LEU A CA 1
ATOM 1485 C C . LEU A 1 190 ? 11.938 -1.057 -31.016 1 44.41 190 LEU A C 1
ATOM 1487 O O . LEU A 1 190 ? 11.141 -0.147 -30.781 1 44.41 190 LEU A O 1
ATOM 1491 N N . ARG A 1 191 ? 11.555 -2.238 -31.234 1 43.16 191 ARG A N 1
ATOM 1492 C CA . ARG A 1 191 ? 10.148 -2.627 -31.297 1 43.16 191 ARG A CA 1
ATOM 1493 C C . ARG A 1 191 ? 9.492 -2.514 -29.922 1 43.16 191 ARG A C 1
ATOM 1495 O O . ARG A 1 191 ? 8.344 -2.074 -29.812 1 43.16 191 ARG A O 1
ATOM 1502 N N . GLU A 1 192 ? 10.281 -2.842 -29 1 49.81 192 GLU A N 1
ATOM 1503 C CA . GLU A 1 192 ? 9.734 -2.787 -27.656 1 49.81 192 GLU A CA 1
ATOM 1504 C C . GLU A 1 192 ? 9.508 -1.346 -27.203 1 49.81 192 GLU A C 1
ATOM 1506 O O . GLU A 1 192 ? 8.5 -1.038 -26.562 1 49.81 192 GLU A O 1
ATOM 1511 N N . ILE A 1 193 ? 10.461 -0.608 -27.703 1 50.78 193 ILE A N 1
ATOM 1512 C CA . ILE A 1 193 ? 10.367 0.817 -27.406 1 50.78 193 ILE A CA 1
ATOM 1513 C C . ILE A 1 193 ? 9.188 1.425 -28.156 1 50.78 193 ILE A C 1
ATOM 1515 O O . ILE A 1 193 ? 8.438 2.23 -27.609 1 50.78 193 ILE A O 1
ATOM 1519 N N . ASP A 1 194 ? 9.039 1.063 -29.391 1 47.84 194 ASP A N 1
ATOM 1520 C CA . ASP A 1 194 ? 7.969 1.581 -30.234 1 47.84 194 ASP A CA 1
ATOM 1521 C C . ASP A 1 194 ? 6.602 1.154 -29.703 1 47.84 194 ASP A C 1
ATOM 1523 O O . ASP A 1 194 ? 5.641 1.925 -29.766 1 47.84 194 ASP A O 1
ATOM 1527 N N . SER A 1 195 ? 6.547 -0.006 -29.234 1 48.06 195 SER A N 1
ATOM 1528 C CA . SER A 1 195 ? 5.273 -0.544 -28.766 1 48.06 195 SER A CA 1
ATOM 1529 C C . SER A 1 195 ? 4.773 0.21 -27.531 1 48.06 195 SER A C 1
ATOM 1531 O O . SER A 1 195 ? 3.566 0.373 -27.344 1 48.06 195 SER A O 1
ATOM 1533 N N . VAL A 1 196 ? 5.77 0.603 -26.844 1 50.78 196 VAL A N 1
ATOM 1534 C CA . VAL A 1 196 ? 5.391 1.297 -25.609 1 50.78 196 VAL A CA 1
ATOM 1535 C C . VAL A 1 196 ? 5.02 2.744 -25.938 1 50.78 196 VAL A C 1
ATOM 1537 O O . VAL A 1 196 ? 4.152 3.326 -25.266 1 50.78 196 VAL A O 1
ATOM 1540 N N . SER A 1 197 ? 5.66 3.291 -26.984 1 51.03 197 SER A N 1
ATOM 1541 C CA . SER A 1 197 ? 5.492 4.711 -27.281 1 51.03 197 SER A CA 1
ATOM 1542 C C . SER A 1 197 ? 4.176 4.98 -28 1 51.03 197 SER A C 1
ATOM 1544 O O . SER A 1 197 ? 3.639 6.086 -27.922 1 51.03 197 SER A O 1
ATOM 1546 N N . LYS A 1 198 ? 3.719 4.023 -28.781 1 53 198 LYS A N 1
ATOM 1547 C CA . LYS A 1 198 ? 2.531 4.336 -29.562 1 53 198 LYS A CA 1
ATOM 1548 C C . LYS A 1 198 ? 1.26 4.141 -28.75 1 53 198 LYS A C 1
ATOM 1550 O O . LYS A 1 198 ? 1.137 3.16 -28 1 53 198 LYS A O 1
ATOM 1555 N N . LEU A 1 199 ? 0.454 5.254 -28.656 1 57.97 199 LEU A N 1
ATOM 1556 C CA . LEU A 1 199 ? -0.863 5.121 -28.047 1 57.97 199 LEU A CA 1
ATOM 1557 C C . LEU A 1 199 ? -1.639 3.967 -28.672 1 57.97 199 LEU A C 1
ATOM 1559 O O . LEU A 1 199 ? -1.824 3.932 -29.891 1 57.97 199 LEU A O 1
ATOM 1563 N N . PRO A 1 200 ? -1.832 2.961 -27.828 1 60.19 200 PRO A N 1
ATOM 1564 C CA . PRO A 1 200 ? -2.604 1.877 -28.438 1 60.19 200 PRO A CA 1
ATOM 1565 C C . PRO A 1 200 ? -3.998 2.32 -28.875 1 60.19 200 PRO A C 1
ATOM 1567 O O . PRO A 1 200 ? -4.664 3.068 -28.156 1 60.19 200 PRO A O 1
ATOM 1570 N N . THR A 1 201 ? -4.328 2.236 -30.172 1 69.31 201 THR A N 1
ATOM 1571 C CA . THR A 1 201 ? -5.703 2.428 -30.625 1 69.31 201 THR A CA 1
ATOM 1572 C C . THR A 1 201 ? -6.609 1.336 -30.062 1 69.31 201 THR A C 1
ATOM 1574 O O . THR A 1 201 ? -6.332 0.146 -30.219 1 69.31 201 THR A O 1
ATOM 1577 N N . PRO A 1 202 ? -7.602 1.792 -29.312 1 77.88 202 PRO A N 1
ATOM 1578 C CA . PRO A 1 202 ? -8.492 0.771 -28.766 1 77.88 202 PRO A CA 1
ATOM 1579 C C . PRO A 1 202 ? -9.086 -0.139 -29.828 1 77.88 202 PRO A C 1
ATOM 1581 O O . PRO A 1 202 ? -9.391 0.32 -30.938 1 77.88 202 PRO A O 1
ATOM 1584 N N . ALA A 1 203 ? -9.109 -1.357 -29.516 1 81.62 203 ALA A N 1
ATOM 1585 C CA . ALA A 1 203 ? -9.672 -2.355 -30.422 1 81.62 203 ALA A CA 1
ATOM 1586 C C . ALA A 1 203 ? -11.18 -2.48 -30.234 1 81.62 203 ALA A C 1
ATOM 1588 O O . ALA A 1 203 ? -11.68 -2.428 -29.109 1 81.62 203 ALA A O 1
ATOM 1589 N N . CYS A 1 204 ? -11.852 -2.557 -31.359 1 84.25 204 CYS A N 1
ATOM 1590 C CA . CYS A 1 204 ? -13.297 -2.727 -31.297 1 84.25 204 CYS A CA 1
ATOM 1591 C C . CYS A 1 204 ? -13.672 -4.188 -31.078 1 84.25 204 CYS A C 1
ATOM 1593 O O . CYS A 1 204 ? -13.086 -5.082 -31.688 1 84.25 204 CYS A O 1
ATOM 1595 N N . MET A 1 205 ? -14.531 -4.418 -30.078 1 89.38 205 MET A N 1
ATOM 1596 C CA . MET A 1 205 ? -15.031 -5.762 -29.812 1 89.38 205 MET A CA 1
ATOM 1597 C C . MET A 1 205 ? -16.547 -5.82 -29.984 1 89.38 205 MET A C 1
ATOM 1599 O O . MET A 1 205 ? -17.25 -4.91 -29.562 1 89.38 205 MET A O 1
ATOM 1603 N N . GLU A 1 206 ? -17.031 -6.906 -30.625 1 90 206 GLU A N 1
ATOM 1604 C CA . GLU A 1 206 ? -18.469 -7.086 -30.828 1 90 206 GLU A CA 1
ATOM 1605 C C . GLU A 1 206 ? -19.203 -7.23 -29.516 1 90 206 GLU A C 1
ATOM 1607 O O . GLU A 1 206 ? -18.797 -8.016 -28.656 1 90 206 GLU A O 1
ATOM 1612 N N . PRO A 1 207 ? -20.281 -6.555 -29.375 1 89.25 207 PRO A N 1
ATOM 1613 C CA . PRO A 1 207 ? -21.047 -6.625 -28.141 1 89.25 207 PRO A CA 1
ATOM 1614 C C . PRO A 1 207 ? -21.547 -8.031 -27.812 1 89.25 207 PRO A C 1
ATOM 1616 O O . PRO A 1 207 ? -21.562 -8.438 -26.656 1 89.25 207 PRO A O 1
ATOM 1619 N N . ALA A 1 208 ? -21.906 -8.727 -28.812 1 92.06 208 ALA A N 1
ATOM 1620 C CA . ALA A 1 208 ? -22.375 -10.094 -28.594 1 92.06 208 ALA A CA 1
ATOM 1621 C C . ALA A 1 208 ? -21.281 -10.969 -28.016 1 92.06 208 ALA A C 1
ATOM 1623 O O . ALA A 1 208 ? -21.547 -11.836 -27.172 1 92.06 208 ALA A O 1
ATOM 1624 N N . LEU A 1 209 ? -20.125 -10.742 -28.5 1 95 209 LEU A N 1
ATOM 1625 C CA . LEU A 1 209 ? -18.984 -11.492 -27.984 1 95 209 LEU A CA 1
ATOM 1626 C C . LEU A 1 209 ? -18.703 -11.125 -26.531 1 95 209 LEU A C 1
ATOM 1628 O O . LEU A 1 209 ? -18.453 -12 -25.703 1 95 209 LEU A O 1
ATOM 1632 N N . ILE A 1 210 ? -18.766 -9.859 -26.219 1 94.38 210 ILE A N 1
ATOM 1633 C CA . ILE A 1 210 ? -18.531 -9.375 -24.859 1 94.38 210 ILE A CA 1
ATOM 1634 C C . ILE A 1 210 ? -19.547 -10.008 -23.906 1 94.38 210 ILE A C 1
ATOM 1636 O O . ILE A 1 210 ? -19.188 -10.508 -22.844 1 94.38 210 ILE A O 1
ATOM 1640 N N . GLU A 1 211 ? -20.734 -10.07 -24.297 1 92.88 211 GLU A N 1
ATOM 1641 C CA . GLU A 1 211 ? -21.797 -10.641 -23.469 1 92.88 211 GLU A CA 1
ATOM 1642 C C . GLU A 1 211 ? -21.578 -12.133 -23.234 1 92.88 211 GLU A C 1
ATOM 1644 O O . GLU A 1 211 ? -21.734 -12.625 -22.125 1 92.88 211 GLU A O 1
ATOM 1649 N N . ARG A 1 212 ? -21.25 -12.773 -24.266 1 96.75 212 ARG A N 1
ATOM 1650 C CA . ARG A 1 212 ? -21 -14.211 -24.156 1 96.75 212 ARG A CA 1
ATOM 1651 C C . ARG A 1 212 ? -19.859 -14.508 -23.203 1 96.75 212 ARG A C 1
ATOM 1653 O O . ARG A 1 212 ? -19.953 -15.422 -22.375 1 96.75 212 ARG A O 1
ATOM 1660 N N . LEU A 1 213 ? -18.844 -13.727 -23.328 1 97.44 213 LEU A N 1
ATOM 1661 C CA . LEU A 1 213 ? -17.656 -13.969 -22.516 1 97.44 213 LEU A CA 1
ATOM 1662 C C . LEU A 1 213 ? -17.906 -13.562 -21.062 1 97.44 213 LEU A C 1
ATOM 1664 O O . LEU A 1 213 ? -17.375 -14.18 -20.141 1 97.44 213 LEU A O 1
ATOM 1668 N N . ILE A 1 214 ? -18.719 -12.555 -20.812 1 96.12 214 ILE A N 1
ATOM 1669 C CA . ILE A 1 214 ? -19.109 -12.195 -19.453 1 96.12 214 ILE A CA 1
ATOM 1670 C C . ILE A 1 214 ? -19.938 -13.32 -18.828 1 96.12 214 ILE A C 1
ATOM 1672 O O . ILE A 1 214 ? -19.734 -13.672 -17.672 1 96.12 214 ILE A O 1
ATOM 1676 N N . ARG A 1 215 ? -20.812 -13.906 -19.562 1 96.25 215 ARG A N 1
ATOM 1677 C CA . ARG A 1 215 ? -21.594 -15.039 -19.078 1 96.25 215 ARG A CA 1
ATOM 1678 C C . ARG A 1 215 ? -20.688 -16.219 -18.75 1 96.25 215 ARG A C 1
ATOM 1680 O O . ARG A 1 215 ? -20.891 -16.891 -17.734 1 96.25 215 ARG A O 1
ATOM 1687 N N . PHE A 1 216 ? -19.766 -16.438 -19.625 1 97.31 216 PHE A N 1
ATOM 1688 C CA . PHE A 1 216 ? -18.812 -17.5 -19.375 1 97.31 216 PHE A CA 1
ATOM 1689 C C . PHE A 1 216 ? -18.062 -17.266 -18.078 1 97.31 216 PHE A C 1
ATOM 1691 O O . PHE A 1 216 ? -17.875 -18.188 -17.281 1 97.31 216 PHE A O 1
ATOM 1698 N N . TYR A 1 217 ? -17.672 -16.047 -17.812 1 97.19 217 TYR A N 1
ATOM 1699 C CA . TYR A 1 217 ? -16.969 -15.688 -16.594 1 97.19 217 TYR A CA 1
ATOM 1700 C C . TYR A 1 217 ? -17.797 -16.062 -15.359 1 97.19 217 TYR A C 1
ATOM 1702 O O . TYR A 1 217 ? -17.281 -16.656 -14.414 1 97.19 217 TYR A O 1
ATOM 1710 N N . PHE A 1 218 ? -19.047 -15.672 -15.352 1 96.19 218 PHE A N 1
ATOM 1711 C CA . PHE A 1 218 ? -19.906 -15.898 -14.195 1 96.19 218 PHE A CA 1
ATOM 1712 C C . PHE A 1 218 ? -20.156 -17.391 -14 1 96.19 218 PHE A C 1
ATOM 1714 O O . PHE A 1 218 ? -20.297 -17.859 -12.867 1 96.19 218 PHE A O 1
ATOM 1721 N N . ASP A 1 219 ? -20.125 -18.141 -15.07 1 95.44 219 ASP A N 1
ATOM 1722 C CA . ASP A 1 219 ? -20.438 -19.562 -14.984 1 95.44 219 ASP A CA 1
ATOM 1723 C C . ASP A 1 219 ? -19.234 -20.375 -14.547 1 95.44 219 ASP A C 1
ATOM 1725 O O . ASP A 1 219 ? -19.359 -21.359 -13.812 1 95.44 219 ASP A O 1
ATOM 1729 N N . VAL A 1 220 ? -18.078 -19.922 -14.93 1 95.19 220 VAL A N 1
ATOM 1730 C CA . VAL A 1 220 ? -16.922 -20.812 -14.805 1 95.19 220 VAL A CA 1
ATOM 1731 C C . VAL A 1 220 ? -15.992 -20.281 -13.711 1 95.19 220 VAL A C 1
ATOM 1733 O O . VAL A 1 220 ? -15.461 -21.062 -12.906 1 95.19 220 VAL A O 1
ATOM 1736 N N . HIS A 1 221 ? -15.781 -18.984 -13.656 1 95.25 221 HIS A N 1
ATOM 1737 C CA . HIS A 1 221 ? -14.68 -18.484 -12.844 1 95.25 221 HIS A CA 1
ATOM 1738 C C . HIS A 1 221 ? -15.195 -17.781 -11.586 1 95.25 221 HIS A C 1
ATOM 1740 O O . HIS A 1 221 ? -14.578 -17.859 -10.523 1 95.25 221 HIS A O 1
ATOM 1746 N N . ALA A 1 222 ? -16.328 -17.109 -11.594 1 94.75 222 ALA A N 1
ATOM 1747 C CA . ALA A 1 222 ? -16.859 -16.328 -10.484 1 94.75 222 ALA A CA 1
ATOM 1748 C C . ALA A 1 222 ? -17.109 -17.203 -9.266 1 94.75 222 ALA A C 1
ATOM 1750 O O . ALA A 1 222 ? -16.938 -16.766 -8.125 1 94.75 222 ALA A O 1
ATOM 1751 N N . PRO A 1 223 ? -17.438 -18.453 -9.438 1 92.12 223 PRO A N 1
ATOM 1752 C CA . PRO A 1 223 ? -17.734 -19.281 -8.266 1 92.12 223 PRO A CA 1
ATOM 1753 C C . PRO A 1 223 ? -16.484 -19.531 -7.406 1 92.12 223 PRO A C 1
ATOM 1755 O O . PRO A 1 223 ? -16.594 -19.672 -6.184 1 92.12 223 PRO A O 1
ATOM 1758 N N . SER A 1 224 ? -15.359 -19.641 -8.016 1 91.5 224 SER A N 1
ATOM 1759 C CA . SER A 1 224 ? -14.141 -19.906 -7.254 1 91.5 224 SER A CA 1
ATOM 1760 C C . SER A 1 224 ? -13.555 -18.625 -6.68 1 91.5 224 SER A C 1
ATOM 1762 O O . SER A 1 224 ? -12.773 -18.656 -5.73 1 91.5 224 SER A O 1
ATOM 1764 N N . PHE A 1 225 ? -13.859 -17.531 -7.238 1 95.44 225 PHE A N 1
ATOM 1765 C CA . PHE A 1 225 ? -13.391 -16.219 -6.805 1 95.44 225 PHE A CA 1
ATOM 1766 C C . PHE A 1 225 ? -14.484 -15.172 -6.941 1 95.44 225 PHE A C 1
ATOM 1768 O O . PHE A 1 225 ? -14.453 -14.344 -7.852 1 95.44 225 PHE A O 1
ATOM 1775 N N . PRO A 1 226 ? -15.383 -15.117 -5.941 1 95.88 226 PRO A N 1
ATOM 1776 C CA . PRO A 1 226 ? -16.656 -14.391 -6.074 1 95.88 226 PRO A CA 1
ATOM 1777 C C . PRO A 1 226 ? -16.516 -12.906 -5.719 1 95.88 226 PRO A C 1
ATOM 1779 O O . PRO A 1 226 ? -17.297 -12.391 -4.914 1 95.88 226 PRO A O 1
ATOM 1782 N N . VAL A 1 227 ? -15.75 -12.188 -6.418 1 96.5 227 VAL A N 1
ATOM 1783 C CA . VAL A 1 227 ? -15.547 -10.773 -6.121 1 96.5 227 VAL A CA 1
ATOM 1784 C C . VAL A 1 227 ? -16.547 -9.93 -6.906 1 96.5 227 VAL A C 1
ATOM 1786 O O . VAL A 1 227 ? -16.781 -8.766 -6.578 1 96.5 227 VAL A O 1
ATOM 1789 N N . VAL A 1 228 ? -17.125 -10.461 -7.969 1 94.69 228 VAL A N 1
ATOM 1790 C CA . VAL A 1 228 ? -18.188 -9.789 -8.719 1 94.69 228 VAL A CA 1
ATOM 1791 C C . VAL A 1 228 ? -19.484 -10.578 -8.602 1 94.69 228 VAL A C 1
ATOM 1793 O O . VAL A 1 228 ? -19.547 -11.742 -9.008 1 94.69 228 VAL A O 1
ATOM 1796 N N . SER A 1 229 ? -20.438 -9.922 -7.996 1 89 229 SER A N 1
ATOM 1797 C CA . SER A 1 229 ? -21.75 -10.531 -7.938 1 89 229 SER A CA 1
ATOM 1798 C C . SER A 1 229 ? -22.547 -10.258 -9.219 1 89 229 SER A C 1
ATOM 1800 O O . SER A 1 229 ? -22.656 -9.109 -9.648 1 89 229 SER A O 1
ATOM 1802 N N . LYS A 1 230 ? -23.109 -11.305 -9.672 1 86.62 230 LYS A N 1
ATOM 1803 C CA . LYS A 1 230 ? -23.844 -11.188 -10.93 1 86.62 230 LYS A CA 1
ATOM 1804 C C . LYS A 1 230 ? -25 -10.195 -10.789 1 86.62 230 LYS A C 1
ATOM 1806 O O . LYS A 1 230 ? -25.188 -9.32 -11.641 1 86.62 230 LYS A O 1
ATOM 1811 N N . ASP A 1 231 ? -25.656 -10.273 -9.719 1 79.69 231 ASP A N 1
ATOM 1812 C CA . ASP A 1 231 ? -26.828 -9.422 -9.508 1 79.69 231 ASP A CA 1
ATOM 1813 C C . ASP A 1 231 ? -26.438 -7.957 -9.359 1 79.69 231 ASP A C 1
ATOM 1815 O O . ASP A 1 231 ? -27.062 -7.074 -9.93 1 79.69 231 ASP A O 1
ATOM 1819 N N . VAL A 1 232 ? -25.344 -7.797 -8.703 1 74.06 232 VAL A N 1
ATOM 1820 C CA . VAL A 1 232 ? -24.875 -6.434 -8.477 1 74.06 232 VAL A CA 1
ATOM 1821 C C . VAL A 1 232 ? -24.297 -5.863 -9.766 1 74.06 232 VAL A C 1
ATOM 1823 O O . VAL A 1 232 ? -24.5 -4.688 -10.086 1 74.06 232 VAL A O 1
ATOM 1826 N N . PHE A 1 233 ? -23.672 -6.684 -10.531 1 82 233 PHE A N 1
ATOM 1827 C CA . PHE A 1 233 ? -23.062 -6.285 -11.797 1 82 233 PHE A CA 1
ATOM 1828 C C . PHE A 1 233 ? -24.125 -5.867 -12.797 1 82 233 PHE A C 1
ATOM 1830 O O . PHE A 1 233 ? -24 -4.836 -13.461 1 82 233 PHE A O 1
ATOM 1837 N N . ILE A 1 234 ? -25.203 -6.602 -12.773 1 73.94 234 ILE A N 1
ATOM 1838 C CA . ILE A 1 234 ? -26.266 -6.355 -13.742 1 73.94 234 ILE A CA 1
ATOM 1839 C C . ILE A 1 234 ? -27.016 -5.082 -13.367 1 73.94 234 ILE A C 1
ATOM 1841 O O . ILE A 1 234 ? -27.438 -4.324 -14.242 1 73.94 234 ILE A O 1
ATOM 1845 N N . SER A 1 235 ? -27 -4.77 -12.023 1 68.81 235 SER A N 1
ATOM 1846 C CA . SER A 1 235 ? -27.781 -3.629 -11.562 1 68.81 235 SER A CA 1
ATOM 1847 C C . SER A 1 235 ? -26.938 -2.35 -11.57 1 68.81 235 SER A C 1
ATOM 1849 O O . SER A 1 235 ? -27.484 -1.252 -11.43 1 68.81 235 SER A O 1
ATOM 1851 N N . SER A 1 236 ? -25.672 -2.633 -11.742 1 64.5 236 SER A N 1
ATOM 1852 C CA . SER A 1 236 ? -24.781 -1.481 -11.609 1 64.5 236 SER A CA 1
ATOM 1853 C C . SER A 1 236 ? -24.609 -0.751 -12.938 1 64.5 236 SER A C 1
ATOM 1855 O O . SER A 1 236 ? -24.328 -1.375 -13.961 1 64.5 236 SER A O 1
ATOM 1857 N N . ALA A 1 237 ? -25.328 0.344 -13.25 1 61.25 237 ALA A N 1
ATOM 1858 C CA . ALA A 1 237 ? -25.109 1.17 -14.43 1 61.25 237 ALA A CA 1
ATOM 1859 C C . ALA A 1 237 ? -24.594 2.555 -14.047 1 61.25 237 ALA A C 1
ATOM 1861 O O . ALA A 1 237 ? -25.016 3.119 -13.031 1 61.25 237 ALA A O 1
ATOM 1862 N N . PRO A 1 238 ? -23.516 2.982 -14.711 1 64.56 238 PRO A N 1
ATOM 1863 C CA . PRO A 1 238 ? -22.719 2.504 -15.844 1 64.56 238 PRO A CA 1
ATOM 1864 C C . PRO A 1 238 ? -21.609 1.543 -15.43 1 64.56 238 PRO A C 1
ATOM 1866 O O . PRO A 1 238 ? -21.078 1.658 -14.328 1 64.56 238 PRO A O 1
ATOM 1869 N N . LEU A 1 239 ? -21.328 0.668 -16.453 1 74.31 239 LEU A N 1
ATOM 1870 C CA . LEU A 1 239 ? -20.344 -0.36 -16.156 1 74.31 239 LEU A CA 1
ATOM 1871 C C . LEU A 1 239 ? -18.922 0.197 -16.266 1 74.31 239 LEU A C 1
ATOM 1873 O O . LEU A 1 239 ? -18.641 0.995 -17.156 1 74.31 239 LEU A O 1
ATOM 1877 N N . SER A 1 240 ? -18.094 -0.146 -15.422 1 84.38 240 SER A N 1
ATOM 1878 C CA . SER A 1 240 ? -16.688 0.208 -15.492 1 84.38 240 SER A CA 1
ATOM 1879 C C . SER A 1 240 ? -15.977 -0.542 -16.609 1 84.38 240 SER A C 1
ATOM 1881 O O . SER A 1 240 ? -15.969 -1.774 -16.641 1 84.38 240 SER A O 1
ATOM 1883 N N . PRO A 1 241 ? -15.414 0.174 -17.516 1 88.44 241 PRO A N 1
ATOM 1884 C CA . PRO A 1 241 ? -14.727 -0.508 -18.609 1 88.44 241 PRO A CA 1
ATOM 1885 C C . PRO A 1 241 ? -13.617 -1.437 -18.125 1 88.44 241 PRO A C 1
ATOM 1887 O O . PRO A 1 241 ? -13.398 -2.504 -18.703 1 88.44 241 PRO A O 1
ATOM 1890 N N . VAL A 1 242 ? -12.945 -0.991 -17.109 1 93.12 242 VAL A N 1
ATOM 1891 C CA . VAL A 1 242 ? -11.859 -1.816 -16.609 1 93.12 242 VAL A CA 1
ATOM 1892 C C . VAL A 1 242 ? -12.406 -3.146 -16.109 1 93.12 242 VAL A C 1
ATOM 1894 O O . VAL A 1 242 ? -11.812 -4.203 -16.328 1 93.12 242 VAL A O 1
ATOM 1897 N N . LEU A 1 243 ? -13.547 -3.111 -15.461 1 94.62 243 LEU A N 1
ATOM 1898 C CA . LEU A 1 243 ? -14.148 -4.332 -14.938 1 94.62 243 LEU A CA 1
ATOM 1899 C C . LEU A 1 243 ? -14.625 -5.227 -16.078 1 94.62 243 LEU A C 1
ATOM 1901 O O . LEU A 1 243 ? -14.375 -6.434 -16.078 1 94.62 243 LEU A O 1
ATOM 1905 N N . VAL A 1 244 ? -15.219 -4.648 -17.047 1 93.38 244 VAL A N 1
ATOM 1906 C CA . VAL A 1 244 ? -15.742 -5.395 -18.188 1 93.38 244 VAL A CA 1
ATOM 1907 C C . VAL A 1 244 ? -14.594 -6.082 -18.922 1 93.38 244 VAL A C 1
ATOM 1909 O O . VAL A 1 244 ? -14.641 -7.289 -19.172 1 93.38 244 VAL A O 1
ATOM 1912 N N . TYR A 1 245 ? -13.586 -5.359 -19.234 1 94.94 245 TYR A N 1
ATOM 1913 C CA . TYR A 1 245 ? -12.477 -5.926 -20 1 94.94 245 TYR A CA 1
ATOM 1914 C C . TYR A 1 245 ? -11.734 -6.973 -19.172 1 94.94 245 TYR A C 1
ATOM 1916 O O . TYR A 1 245 ? -11.227 -7.953 -19.719 1 94.94 245 TYR A O 1
ATOM 1924 N N . ALA A 1 246 ? -11.68 -6.738 -17.859 1 96.81 246 ALA A N 1
ATOM 1925 C CA . ALA A 1 246 ? -11.047 -7.742 -17.016 1 96.81 246 ALA A CA 1
ATOM 1926 C C . ALA A 1 246 ? -11.797 -9.07 -17.062 1 96.81 246 ALA A C 1
ATOM 1928 O O . ALA A 1 246 ? -11.195 -10.133 -17.219 1 96.81 246 ALA A O 1
ATOM 1929 N N . MET A 1 247 ? -13.117 -8.969 -16.984 1 97.12 247 MET A N 1
ATOM 1930 C CA . MET A 1 247 ? -13.93 -10.18 -17.047 1 97.12 247 MET A CA 1
ATOM 1931 C C . MET A 1 247 ? -13.828 -10.844 -18.406 1 97.12 247 MET A C 1
ATOM 1933 O O . MET A 1 247 ? -13.656 -12.062 -18.5 1 97.12 247 MET A O 1
ATOM 1937 N N . VAL A 1 248 ? -13.906 -10.047 -19.438 1 97.5 248 VAL A N 1
ATOM 1938 C CA . VAL A 1 248 ? -13.797 -10.555 -20.797 1 97.5 248 VAL A CA 1
ATOM 1939 C C . VAL A 1 248 ? -12.422 -11.164 -21.016 1 97.5 248 VAL A C 1
ATOM 1941 O O . VAL A 1 248 ? -12.289 -12.211 -21.656 1 97.5 248 VAL A O 1
ATOM 1944 N N . GLY A 1 249 ? -11.391 -10.516 -20.516 1 97.31 249 GLY A N 1
ATOM 1945 C CA . GLY A 1 249 ? -10.039 -11.031 -20.641 1 97.31 249 GLY A CA 1
ATOM 1946 C C . GLY A 1 249 ? -9.844 -12.383 -19.984 1 97.31 249 GLY A C 1
ATOM 1947 O O . GLY A 1 249 ? -9.219 -13.273 -20.547 1 97.31 249 GLY A O 1
ATOM 1948 N N . ILE A 1 250 ? -10.398 -12.578 -18.812 1 97.69 250 ILE A N 1
ATOM 1949 C CA . ILE A 1 250 ? -10.297 -13.844 -18.094 1 97.69 250 ILE A CA 1
ATOM 1950 C C . ILE A 1 250 ? -10.945 -14.961 -18.906 1 97.69 250 ILE A C 1
ATOM 1952 O O . ILE A 1 250 ? -10.383 -16.047 -19.031 1 97.69 250 ILE A O 1
ATOM 1956 N N . SER A 1 251 ? -12.062 -14.648 -19.453 1 97.94 251 SER A N 1
ATOM 1957 C CA . SER A 1 251 ? -12.742 -15.625 -20.312 1 97.94 251 SER A CA 1
ATOM 1958 C C . SER A 1 251 ? -11.953 -15.906 -21.578 1 97.94 251 SER A C 1
ATOM 1960 O O . SER A 1 251 ? -11.836 -17.062 -22 1 97.94 251 SER A O 1
ATOM 1962 N N . ALA A 1 252 ? -11.383 -14.875 -22.125 1 97.31 252 ALA A N 1
ATOM 1963 C CA . ALA A 1 252 ? -10.656 -15.016 -23.375 1 97.31 252 ALA A CA 1
ATOM 1964 C C . ALA A 1 252 ? -9.391 -15.844 -23.203 1 97.31 252 ALA A C 1
ATOM 1966 O O . ALA A 1 252 ? -8.914 -16.484 -24.141 1 97.31 252 ALA A O 1
ATOM 1967 N N . MET A 1 253 ? -8.828 -15.844 -22.062 1 95.94 253 MET A N 1
ATOM 1968 C CA . MET A 1 253 ? -7.594 -16.578 -21.828 1 95.94 253 MET A CA 1
ATOM 1969 C C . MET A 1 253 ? -7.891 -18.047 -21.516 1 95.94 253 MET A C 1
ATOM 1971 O O . MET A 1 253 ? -6.98 -18.875 -21.516 1 95.94 253 MET A O 1
ATOM 1975 N N . THR A 1 254 ? -9.172 -18.328 -21.312 1 97.06 254 THR A N 1
ATOM 1976 C CA . THR A 1 254 ? -9.586 -19.703 -21.031 1 97.06 254 THR A CA 1
ATOM 1977 C C . THR A 1 254 ? -9.969 -20.422 -22.328 1 97.06 254 THR A C 1
ATOM 1979 O O . THR A 1 254 ? -10.898 -20 -23.016 1 97.06 254 THR A O 1
ATOM 1982 N N . LEU A 1 255 ? -9.375 -21.469 -22.594 1 96.75 255 LEU A N 1
ATOM 1983 C CA . LEU A 1 255 ? -9.516 -22.156 -23.859 1 96.75 255 LEU A CA 1
ATOM 1984 C C . LEU A 1 255 ? -10.945 -22.656 -24.062 1 96.75 255 LEU A C 1
ATOM 1986 O O . LEU A 1 255 ? -11.477 -22.625 -25.172 1 96.75 255 LEU A O 1
ATOM 1990 N N . SER A 1 256 ? -11.602 -23.078 -23.031 1 96.44 256 SER A N 1
ATOM 1991 C CA . SER A 1 256 ? -12.938 -23.672 -23.109 1 96.44 256 SER A CA 1
ATOM 1992 C C . SER A 1 256 ? -13.984 -22.609 -23.484 1 96.44 256 SER A C 1
ATOM 1994 O O . SER A 1 256 ? -15.117 -22.953 -23.828 1 96.44 256 SER A O 1
ATOM 1996 N N . SER A 1 257 ? -13.602 -21.359 -23.359 1 97.19 257 SER A N 1
ATOM 1997 C CA . SER A 1 257 ? -14.531 -20.312 -23.75 1 97.19 257 SER A CA 1
ATOM 1998 C C . SER A 1 257 ? -14.68 -20.234 -25.266 1 97.19 257 SER A C 1
ATOM 2000 O O . SER A 1 257 ? -15.617 -19.625 -25.781 1 97.19 257 SER A O 1
ATOM 2002 N N . HIS A 1 258 ? -13.773 -20.703 -26.031 1 96.19 258 HIS A N 1
ATOM 2003 C CA . HIS A 1 258 ? -13.734 -20.688 -27.484 1 96.19 258 HIS A CA 1
ATOM 2004 C C . HIS A 1 258 ? -13.812 -19.266 -28.031 1 96.19 258 HIS A C 1
ATOM 2006 O O . HIS A 1 258 ? -14.547 -19 -28.984 1 96.19 258 HIS A O 1
ATOM 2012 N N . ALA A 1 259 ? -13.133 -18.469 -27.297 1 96.62 259 ALA A N 1
ATOM 2013 C CA . ALA A 1 259 ? -13.039 -17.094 -27.797 1 96.62 259 ALA A CA 1
ATOM 2014 C C . ALA A 1 259 ? -12.242 -17.031 -29.094 1 96.62 259 ALA A C 1
ATOM 2016 O O . ALA A 1 259 ? -11.227 -17.719 -29.234 1 96.62 259 ALA A O 1
ATOM 2017 N N . PRO A 1 260 ? -12.688 -16.203 -30 1 95.31 260 PRO A N 1
ATOM 2018 C CA . PRO A 1 260 ? -11.938 -16.047 -31.25 1 95.31 260 PRO A CA 1
ATOM 2019 C C . PRO A 1 260 ? -10.492 -15.609 -31.031 1 95.31 260 PRO A C 1
ATOM 2021 O O . PRO A 1 260 ? -10.203 -14.914 -30.047 1 95.31 260 PRO A O 1
ATOM 2024 N N . LYS A 1 261 ? -9.672 -15.992 -32.031 1 92.75 261 LYS A N 1
ATOM 2025 C CA . LYS A 1 261 ? -8.273 -15.586 -31.969 1 92.75 261 LYS A CA 1
ATOM 2026 C C . LYS A 1 261 ? -8.133 -14.07 -31.984 1 92.75 261 LYS A C 1
ATOM 2028 O O . LYS A 1 261 ? -8.844 -13.383 -32.719 1 92.75 261 LYS A O 1
ATOM 2033 N N . GLY A 1 262 ? -7.32 -13.547 -31.141 1 91.94 262 GLY A N 1
ATOM 2034 C CA . GLY A 1 262 ? -7.078 -12.117 -31.109 1 91.94 262 GLY A CA 1
ATOM 2035 C C . GLY A 1 262 ? -7.902 -11.398 -30.062 1 91.94 262 GLY A C 1
ATOM 2036 O O . GLY A 1 262 ? -7.664 -10.219 -29.766 1 91.94 262 GLY A O 1
ATOM 2037 N N . THR A 1 263 ? -8.805 -12.086 -29.469 1 95.62 263 THR A N 1
ATOM 2038 C CA . THR A 1 263 ? -9.68 -11.461 -28.484 1 95.62 263 THR A CA 1
ATOM 2039 C C . THR A 1 263 ? -8.875 -10.977 -27.281 1 95.62 263 THR A C 1
ATOM 2041 O O . THR A 1 263 ? -9.062 -9.844 -26.812 1 95.62 263 THR A O 1
ATOM 2044 N N . LEU A 1 264 ? -8.008 -11.789 -26.75 1 94.88 264 LEU A N 1
ATOM 2045 C CA . LEU A 1 264 ? -7.211 -11.391 -25.594 1 94.88 264 LEU A CA 1
ATOM 2046 C C . LEU A 1 264 ? -6.297 -10.227 -25.953 1 94.88 264 LEU A C 1
ATOM 2048 O O . LEU A 1 264 ? -6.125 -9.305 -25.141 1 94.88 264 LEU A O 1
ATOM 2052 N N . GLU A 1 265 ? -5.75 -10.234 -27.078 1 91.5 265 GLU A N 1
ATOM 2053 C CA . GLU A 1 265 ? -4.922 -9.125 -27.547 1 91.5 265 GLU A CA 1
ATOM 2054 C C . GLU A 1 265 ? -5.719 -7.82 -27.594 1 91.5 265 GLU A C 1
ATOM 2056 O O . GLU A 1 265 ? -5.207 -6.762 -27.234 1 91.5 265 GLU A O 1
ATOM 2061 N N . ALA A 1 266 ? -6.906 -7.965 -28.078 1 92.56 266 ALA A N 1
ATOM 2062 C CA . ALA A 1 266 ? -7.785 -6.801 -28.109 1 92.56 266 ALA A CA 1
ATOM 2063 C C . ALA A 1 266 ? -8.039 -6.258 -26.703 1 92.56 266 ALA A C 1
ATOM 2065 O O . ALA A 1 266 ? -8.039 -5.043 -26.484 1 92.56 266 ALA A O 1
ATOM 2066 N N . VAL A 1 267 ? -8.258 -7.137 -25.766 1 94.19 267 VAL A N 1
ATOM 2067 C CA . VAL A 1 267 ? -8.484 -6.738 -24.391 1 94.19 267 VAL A CA 1
ATOM 2068 C C . VAL A 1 267 ? -7.227 -6.066 -23.828 1 94.19 267 VAL A C 1
ATOM 2070 O O . VAL A 1 267 ? -7.312 -5.035 -23.156 1 94.19 267 VAL A O 1
ATOM 2073 N N . GLN A 1 268 ? -6.07 -6.652 -24.109 1 91.69 268 GLN A N 1
ATOM 2074 C CA . GLN A 1 268 ? -4.809 -6.086 -23.641 1 91.69 268 GLN A CA 1
ATOM 2075 C C . GLN A 1 268 ? -4.602 -4.68 -24.203 1 91.69 268 GLN A C 1
ATOM 2077 O O . GLN A 1 268 ? -4.184 -3.775 -23.484 1 91.69 268 GLN A O 1
ATOM 2082 N N . MET A 1 269 ? -4.957 -4.492 -25.422 1 88.44 269 MET A N 1
ATOM 2083 C CA . MET A 1 269 ? -4.848 -3.188 -26.062 1 88.44 269 MET A CA 1
ATOM 2084 C C . MET A 1 269 ? -5.809 -2.186 -25.438 1 88.44 269 MET A C 1
ATOM 2086 O O . MET A 1 269 ? -5.438 -1.04 -25.172 1 88.44 269 MET A O 1
ATOM 2090 N N . ASN A 1 270 ? -6.961 -2.641 -25.234 1 90.06 270 ASN A N 1
ATOM 2091 C CA . ASN A 1 270 ? -7.965 -1.767 -24.641 1 90.06 270 ASN A CA 1
ATOM 2092 C C . ASN A 1 270 ? -7.602 -1.391 -23.203 1 90.06 270 ASN A C 1
ATOM 2094 O O . ASN A 1 270 ? -7.832 -0.258 -22.781 1 90.06 270 ASN A O 1
ATOM 2098 N N . MET A 1 271 ? -7.082 -2.369 -22.469 1 91 271 MET A N 1
ATOM 2099 C CA . MET A 1 271 ? -6.637 -2.088 -21.109 1 91 271 MET A CA 1
ATOM 2100 C C . MET A 1 271 ? -5.508 -1.065 -21.094 1 91 271 MET A C 1
ATOM 2102 O O . MET A 1 271 ? -5.465 -0.179 -20.25 1 91 271 MET A O 1
ATOM 2106 N N . SER A 1 272 ? -4.598 -1.203 -22 1 86.81 272 SER A N 1
ATOM 2107 C CA . SER A 1 272 ? -3.508 -0.242 -22.141 1 86.81 272 SER A CA 1
ATOM 2108 C C . SER A 1 272 ? -4.039 1.146 -22.5 1 86.81 272 SER A C 1
ATOM 2110 O O . SER A 1 272 ? -3.561 2.148 -21.969 1 86.81 272 SER A O 1
ATOM 2112 N N . ALA A 1 273 ? -5.023 1.167 -23.328 1 85.25 273 ALA A N 1
ATOM 2113 C CA . ALA A 1 273 ? -5.641 2.434 -23.719 1 85.25 273 ALA A CA 1
ATOM 2114 C C . ALA A 1 273 ? -6.34 3.092 -22.531 1 85.25 273 ALA A C 1
ATOM 2116 O O . ALA A 1 273 ? -6.27 4.312 -22.359 1 85.25 273 ALA A O 1
ATOM 2117 N N . LEU A 1 274 ? -6.973 2.314 -21.734 1 87.12 274 LEU A N 1
ATOM 2118 C CA . LEU A 1 274 ? -7.676 2.836 -20.578 1 87.12 274 LEU A CA 1
ATOM 2119 C C . LEU A 1 274 ? -6.703 3.494 -19.594 1 87.12 274 LEU A C 1
ATOM 2121 O O . LEU A 1 274 ? -7.02 4.523 -19 1 87.12 274 LEU A O 1
ATOM 2125 N N . ARG A 1 275 ? -5.527 2.967 -19.406 1 86.81 275 ARG A N 1
ATOM 2126 C CA . ARG A 1 275 ? -4.551 3.498 -18.469 1 86.81 275 ARG A CA 1
ATOM 2127 C C . ARG A 1 275 ? -3.998 4.836 -18.938 1 86.81 275 ARG A C 1
ATOM 2129 O O . ARG A 1 275 ? -3.406 5.582 -18.156 1 86.81 275 ARG A O 1
ATOM 2136 N N . ARG A 1 276 ? -4.27 5.113 -20.172 1 79.25 276 ARG A N 1
ATOM 2137 C CA . ARG A 1 276 ? -3.75 6.355 -20.734 1 79.25 276 ARG A CA 1
ATOM 2138 C C . ARG A 1 276 ? -4.867 7.375 -20.922 1 79.25 276 ARG A C 1
ATOM 2140 O O . ARG A 1 276 ? -4.613 8.516 -21.328 1 79.25 276 ARG A O 1
ATOM 2147 N N . THR A 1 277 ? -6.035 6.922 -20.75 1 76.5 277 THR A N 1
ATOM 2148 C CA . THR A 1 277 ? -7.133 7.844 -21.016 1 76.5 277 THR A CA 1
ATOM 2149 C C . THR A 1 277 ? -7.953 8.094 -19.75 1 76.5 277 THR A C 1
ATOM 2151 O O . THR A 1 277 ? -8.602 9.133 -19.625 1 76.5 277 THR A O 1
ATOM 2154 N N . GLU A 1 278 ? -7.887 7.125 -18.875 1 81.62 278 GLU A N 1
ATOM 2155 C CA . GLU A 1 278 ? -8.672 7.254 -17.656 1 81.62 278 GLU A CA 1
ATOM 2156 C C . GLU A 1 278 ? -7.809 7.703 -16.484 1 81.62 278 GLU A C 1
ATOM 2158 O O . GLU A 1 278 ? -6.664 7.266 -16.344 1 81.62 278 GLU A O 1
ATOM 2163 N N . ASP A 1 279 ? -8.391 8.609 -15.719 1 85.44 279 ASP A N 1
ATOM 2164 C CA . ASP A 1 279 ? -7.715 9.039 -14.492 1 85.44 279 ASP A CA 1
ATOM 2165 C C . ASP A 1 279 ? -8.109 8.148 -13.312 1 85.44 279 ASP A C 1
ATOM 2167 O O . ASP A 1 279 ? -8.945 8.539 -12.492 1 85.44 279 ASP A O 1
ATOM 2171 N N . PHE A 1 280 ? -7.379 7.113 -13.148 1 89.81 280 PHE A N 1
ATOM 2172 C CA . PHE A 1 280 ? -7.691 6.141 -12.109 1 89.81 280 PHE A CA 1
ATOM 2173 C C . PHE A 1 280 ? -7.23 6.641 -10.742 1 89.81 280 PHE A C 1
ATOM 2175 O O . PHE A 1 280 ? -7.645 6.109 -9.711 1 89.81 280 PHE A O 1
ATOM 2182 N N . LEU A 1 281 ? -6.426 7.633 -10.703 1 91.12 281 LEU A N 1
ATOM 2183 C CA . LEU A 1 281 ? -5.832 8.07 -9.445 1 91.12 281 LEU A CA 1
ATOM 2184 C C . LEU A 1 281 ? -6.766 9.023 -8.711 1 91.12 281 LEU A C 1
ATOM 2186 O O . LEU A 1 281 ? -6.617 9.234 -7.504 1 91.12 281 LEU A O 1
ATOM 2190 N N . SER A 1 282 ? -7.734 9.594 -9.344 1 86.69 282 SER A N 1
ATOM 2191 C CA . SER A 1 282 ? -8.523 10.656 -8.734 1 86.69 282 SER A CA 1
ATOM 2192 C C . SER A 1 282 ? -9.906 10.156 -8.336 1 86.69 282 SER A C 1
ATOM 2194 O O . SER A 1 282 ? -10.758 10.938 -7.91 1 86.69 282 SER A O 1
ATOM 2196 N N . ARG A 1 283 ? -10.117 8.852 -8.5 1 83.12 283 ARG A N 1
ATOM 2197 C CA . ARG A 1 283 ? -11.414 8.328 -8.109 1 83.12 283 ARG A CA 1
ATOM 2198 C C . ARG A 1 283 ? -11.289 6.93 -7.508 1 83.12 283 ARG A C 1
ATOM 2200 O O . ARG A 1 283 ? -10.383 6.172 -7.879 1 83.12 283 ARG A O 1
ATOM 2207 N N . SER A 1 284 ? -12.18 6.676 -6.609 1 89.62 284 SER A N 1
ATOM 2208 C CA . SER A 1 284 ? -12.281 5.359 -5.992 1 89.62 284 SER A CA 1
ATOM 2209 C C . SER A 1 284 ? -13.703 4.809 -6.094 1 89.62 284 SER A C 1
ATOM 2211 O O . SER A 1 284 ? -14.625 5.359 -5.492 1 89.62 284 SER A O 1
ATOM 2213 N N . THR A 1 285 ? -13.859 3.793 -6.883 1 88.69 285 THR A N 1
ATOM 2214 C CA . THR A 1 285 ? -15.156 3.133 -7.004 1 88.69 285 THR A CA 1
ATOM 2215 C C . THR A 1 285 ? -15.008 1.622 -6.848 1 88.69 285 THR A C 1
ATOM 2217 O O . THR A 1 285 ? -13.977 1.054 -7.195 1 88.69 285 THR A O 1
ATOM 2220 N N . LEU A 1 286 ? -16.062 1.059 -6.34 1 91.06 286 LEU A N 1
ATOM 2221 C CA . LEU A 1 286 ? -16.031 -0.382 -6.113 1 91.06 286 LEU A CA 1
ATOM 2222 C C . LEU A 1 286 ? -15.789 -1.134 -7.418 1 91.06 286 LEU A C 1
ATOM 2224 O O . LEU A 1 286 ? -15.023 -2.102 -7.445 1 91.06 286 LEU A O 1
ATOM 2228 N N . HIS A 1 287 ? -16.344 -0.71 -8.5 1 90.56 287 HIS A N 1
ATOM 2229 C CA . HIS A 1 287 ? -16.234 -1.402 -9.773 1 90.56 287 HIS A CA 1
ATOM 2230 C C . HIS A 1 287 ? -14.82 -1.293 -10.336 1 90.56 287 HIS A C 1
ATOM 2232 O O . HIS A 1 287 ? -14.312 -2.244 -10.93 1 90.56 287 HIS A O 1
ATOM 2238 N N . ASP A 1 288 ? -14.219 -0.107 -10.195 1 92.25 288 ASP A N 1
ATOM 2239 C CA . ASP A 1 288 ? -12.828 0.028 -10.625 1 92.25 288 ASP A CA 1
ATOM 2240 C C . ASP A 1 288 ? -11.906 -0.875 -9.805 1 92.25 288 ASP A C 1
ATOM 2242 O O . ASP A 1 288 ? -10.992 -1.494 -10.352 1 92.25 288 ASP A O 1
ATOM 2246 N N . ILE A 1 289 ? -12.203 -0.915 -8.508 1 96.75 289 ILE A N 1
ATOM 2247 C CA . ILE A 1 289 ? -11.422 -1.767 -7.617 1 96.75 289 ILE A CA 1
ATOM 2248 C C . ILE A 1 289 ? -11.531 -3.223 -8.062 1 96.75 289 ILE A C 1
ATOM 2250 O O . ILE A 1 289 ? -10.523 -3.922 -8.18 1 96.75 289 ILE A O 1
ATOM 2254 N N . GLN A 1 290 ? -12.719 -3.629 -8.359 1 96.69 290 GLN A N 1
ATOM 2255 C CA . GLN A 1 290 ? -12.945 -4.988 -8.836 1 96.69 290 GLN A CA 1
ATOM 2256 C C . GLN A 1 290 ? -12.195 -5.25 -10.141 1 96.69 290 GLN A C 1
ATOM 2258 O O . GLN A 1 290 ? -11.578 -6.301 -10.305 1 96.69 290 GLN A O 1
ATOM 2263 N N . GLY A 1 291 ? -12.289 -4.32 -11.031 1 96.5 291 GLY A N 1
ATOM 2264 C CA . GLY A 1 291 ? -11.602 -4.453 -12.305 1 96.5 291 GLY A CA 1
ATOM 2265 C C . GLY A 1 291 ? -10.094 -4.586 -12.156 1 96.5 291 GLY A C 1
ATOM 2266 O O . GLY A 1 291 ? -9.477 -5.469 -12.75 1 96.5 291 GLY A O 1
ATOM 2267 N N . HIS A 1 292 ? -9.492 -3.75 -11.359 1 97.31 292 HIS A N 1
ATOM 2268 C CA . HIS A 1 292 ? -8.055 -3.783 -11.141 1 97.31 292 HIS A CA 1
ATOM 2269 C C . HIS A 1 292 ? -7.641 -5.047 -10.391 1 97.31 292 HIS A C 1
ATOM 2271 O O . HIS A 1 292 ? -6.555 -5.586 -10.625 1 97.31 292 HIS A O 1
ATOM 2277 N N . LEU A 1 293 ? -8.453 -5.473 -9.492 1 98.06 293 LEU A N 1
ATOM 2278 C CA . LEU A 1 293 ? -8.195 -6.711 -8.766 1 98.06 293 LEU A CA 1
ATOM 2279 C C . LEU A 1 293 ? -8.125 -7.895 -9.727 1 98.06 293 LEU A C 1
ATOM 2281 O O . LEU A 1 293 ? -7.164 -8.672 -9.68 1 98.06 293 LEU A O 1
ATOM 2285 N N . LEU A 1 294 ? -9.109 -7.969 -10.539 1 97.56 294 LEU A N 1
ATOM 2286 C CA . LEU A 1 294 ? -9.141 -9.062 -11.508 1 97.56 294 LEU A CA 1
ATOM 2287 C C . LEU A 1 294 ? -7.98 -8.945 -12.492 1 97.56 294 LEU A C 1
ATOM 2289 O O . LEU A 1 294 ? -7.324 -9.938 -12.805 1 97.56 294 LEU A O 1
ATOM 2293 N N . PHE A 1 295 ? -7.758 -7.754 -12.945 1 96.38 295 PHE A N 1
ATOM 2294 C CA . PHE A 1 295 ? -6.637 -7.488 -13.836 1 96.38 295 PHE A CA 1
ATOM 2295 C C . PHE A 1 295 ? -5.332 -7.984 -13.234 1 96.38 295 PHE A C 1
ATOM 2297 O O . PHE A 1 295 ? -4.57 -8.703 -13.883 1 96.38 295 PHE A O 1
ATOM 2304 N N . ALA A 1 296 ? -5.125 -7.672 -12.023 1 96 296 ALA A N 1
ATOM 2305 C CA . ALA A 1 296 ? -3.865 -7.992 -11.352 1 96 296 ALA A CA 1
ATOM 2306 C C . ALA A 1 296 ? -3.738 -9.492 -11.117 1 96 296 ALA A C 1
ATOM 2308 O O . ALA A 1 296 ? -2.666 -10.07 -11.305 1 96 296 ALA A O 1
ATOM 2309 N N . LEU A 1 297 ? -4.762 -10.094 -10.742 1 95.38 297 LEU A N 1
ATOM 2310 C CA . LEU A 1 297 ? -4.723 -11.5 -10.344 1 95.38 297 LEU A CA 1
ATOM 2311 C C . LEU A 1 297 ? -4.434 -12.398 -11.539 1 95.38 297 LEU A C 1
ATOM 2313 O O . LEU A 1 297 ? -3.957 -13.523 -11.375 1 95.38 297 LEU A O 1
ATOM 2317 N N . THR A 1 298 ? -4.734 -11.961 -12.727 1 94.5 298 THR A N 1
ATOM 2318 C CA . THR A 1 298 ? -4.48 -12.766 -13.914 1 94.5 298 THR A CA 1
ATOM 2319 C C . THR A 1 298 ? -3.016 -12.68 -14.328 1 94.5 298 THR A C 1
ATOM 2321 O O . THR A 1 298 ? -2.457 -13.633 -14.867 1 94.5 298 THR A O 1
ATOM 2324 N N . MET A 1 299 ? -2.467 -11.508 -14.242 1 93.06 299 MET A N 1
ATOM 2325 C CA . MET A 1 299 ? -1.104 -11.164 -14.648 1 93.06 299 MET A CA 1
ATOM 2326 C C . MET A 1 299 ? -0.938 -11.281 -16.156 1 93.06 299 MET A C 1
ATOM 2328 O O . MET A 1 299 ? 0.184 -11.398 -16.656 1 93.06 299 MET A O 1
ATOM 2332 N N . GLU A 1 300 ? -2.029 -11.32 -16.922 1 92.94 300 GLU A N 1
ATOM 2333 C CA . GLU A 1 300 ? -1.926 -11.633 -18.344 1 92.94 300 GLU A CA 1
ATOM 2334 C C . GLU A 1 300 ? -2.455 -10.484 -19.203 1 92.94 300 GLU A C 1
ATOM 2336 O O . GLU A 1 300 ? -2.252 -10.469 -20.406 1 92.94 300 GLU A O 1
ATOM 2341 N N . MET A 1 301 ? -3.025 -9.586 -18.656 1 89.69 301 MET A N 1
ATOM 2342 C CA . MET A 1 301 ? -3.744 -8.602 -19.469 1 89.69 301 MET A CA 1
ATOM 2343 C C . MET A 1 301 ? -2.893 -7.359 -19.703 1 89.69 301 MET A C 1
ATOM 2345 O O . MET A 1 301 ? -3.348 -6.395 -20.312 1 89.69 301 MET A O 1
ATOM 2349 N N . GLU A 1 302 ? -1.726 -7.379 -19.125 1 83.12 302 GLU A N 1
ATOM 2350 C CA . GLU A 1 302 ? -0.758 -6.34 -19.469 1 83.12 302 GLU A CA 1
ATOM 2351 C C . GLU A 1 302 ? -0.037 -6.672 -20.781 1 83.12 302 GLU A C 1
ATOM 2353 O O . GLU A 1 302 ? 0.394 -7.809 -20.984 1 83.12 302 GLU A O 1
ATOM 2358 N N . GLN A 1 303 ? -0.075 -5.836 -21.797 1 63.31 303 GLN A N 1
ATOM 2359 C CA . GLN A 1 303 ? 0.529 -6.102 -23.109 1 63.31 303 GLN A CA 1
ATOM 2360 C C . GLN A 1 303 ? 2.047 -6.215 -23 1 63.31 303 GLN A C 1
ATOM 2362 O O . GLN A 1 303 ? 2.693 -5.371 -22.375 1 63.31 303 GLN A O 1
ATOM 2367 N N . GLY A 1 304 ? 2.713 -7.102 -23.906 1 53.78 304 GLY A N 1
ATOM 2368 C CA . GLY A 1 304 ? 4.121 -7.223 -24.25 1 53.78 304 GLY A CA 1
ATOM 2369 C C . GLY A 1 304 ? 5.004 -7.527 -23.062 1 53.78 304 GLY A C 1
ATOM 2370 O O . GLY A 1 304 ? 6.199 -7.781 -23.219 1 53.78 304 GLY A O 1
ATOM 2371 N N . SER A 1 305 ? 4.871 -6.832 -22.062 1 53.69 305 SER A N 1
ATOM 2372 C CA . SER A 1 305 ? 6.012 -6.848 -21.156 1 53.69 305 SER A CA 1
ATOM 2373 C C . SER A 1 305 ? 5.578 -7.211 -19.734 1 53.69 305 SER A C 1
ATOM 2375 O O . SER A 1 305 ? 4.395 -7.426 -19.469 1 53.69 305 SER A O 1
ATOM 2377 N N . VAL A 1 306 ? 6.566 -6.543 -18.781 1 56.59 306 VAL A N 1
ATOM 2378 C CA . VAL A 1 306 ? 6.996 -6.691 -17.391 1 56.59 306 VAL A CA 1
ATOM 2379 C C . VAL A 1 306 ? 5.879 -6.246 -16.453 1 56.59 306 VAL A C 1
ATOM 2381 O O . VAL A 1 306 ? 5.25 -5.207 -16.672 1 56.59 306 VAL A O 1
ATOM 2384 N N . GLY A 1 307 ? 5.184 -6.957 -15.789 1 76.44 307 GLY A N 1
ATOM 2385 C CA . GLY A 1 307 ? 4.254 -7.148 -14.688 1 76.44 307 GLY A CA 1
ATOM 2386 C C . GLY A 1 307 ? 4.156 -5.941 -13.773 1 76.44 307 GLY A C 1
ATOM 2387 O O . GLY A 1 307 ? 3.695 -6.059 -12.633 1 76.44 307 GLY A O 1
ATOM 2388 N N . THR A 1 308 ? 4.625 -4.625 -14.391 1 87.38 308 THR A N 1
ATOM 2389 C CA . THR A 1 308 ? 4.617 -3.443 -13.531 1 87.38 308 THR A CA 1
ATOM 2390 C C . THR A 1 308 ? 3.193 -2.92 -13.344 1 87.38 308 THR A C 1
ATOM 2392 O O . THR A 1 308 ? 2.82 -2.492 -12.25 1 87.38 308 THR A O 1
ATOM 2395 N N . ALA A 1 309 ? 2.457 -2.973 -14.453 1 92.25 309 ALA A N 1
ATOM 2396 C CA . ALA A 1 309 ? 1.078 -2.502 -14.359 1 92.25 309 ALA A CA 1
ATOM 2397 C C . ALA A 1 309 ? 0.274 -3.352 -13.375 1 92.25 309 ALA A C 1
ATOM 2399 O O . ALA A 1 309 ? -0.594 -2.838 -12.672 1 92.25 309 ALA A O 1
ATOM 2400 N N . VAL A 1 310 ? 0.56 -4.594 -13.398 1 94.5 310 VAL A N 1
ATOM 2401 C CA . VAL A 1 310 ? -0.103 -5.516 -12.484 1 94.5 310 VAL A CA 1
ATOM 2402 C C . VAL A 1 310 ? 0.198 -5.117 -11.039 1 94.5 310 VAL A C 1
ATOM 2404 O O . VAL A 1 310 ? -0.719 -4.961 -10.227 1 94.5 310 VAL A O 1
ATOM 2407 N N . TRP A 1 311 ? 1.434 -4.918 -10.766 1 95.94 311 TRP A N 1
ATOM 24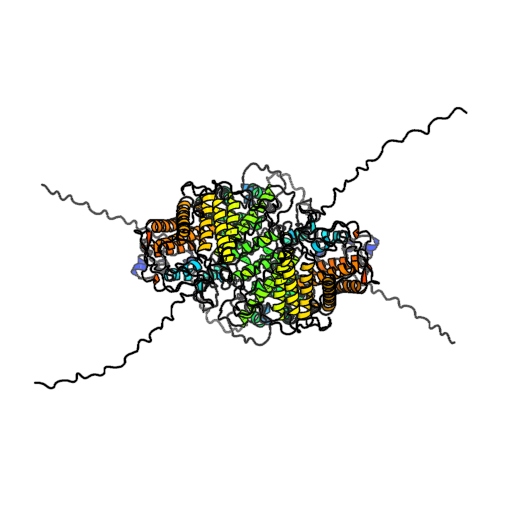08 C CA . TRP A 1 311 ? 1.917 -4.582 -9.43 1 95.94 311 TRP A CA 1
ATOM 2409 C C . TRP A 1 311 ? 1.319 -3.264 -8.945 1 95.94 311 TRP A C 1
ATOM 2411 O O . TRP A 1 311 ? 0.747 -3.193 -7.855 1 95.94 311 TRP A O 1
ATOM 2421 N N . ASN A 1 312 ? 1.371 -2.283 -9.727 1 95.81 312 ASN A N 1
ATOM 2422 C CA . ASN A 1 312 ? 0.911 -0.95 -9.352 1 95.81 312 ASN A CA 1
ATOM 2423 C C . ASN A 1 312 ? -0.613 -0.876 -9.305 1 95.81 312 ASN A C 1
ATOM 2425 O O . ASN A 1 312 ? -1.179 -0.208 -8.438 1 95.81 312 ASN A O 1
ATOM 2429 N N . SER A 1 313 ? -1.272 -1.567 -10.227 1 96.38 313 SER A N 1
ATOM 2430 C CA . SER A 1 313 ? -2.732 -1.564 -10.234 1 96.38 313 SER A CA 1
ATOM 2431 C C . SER A 1 313 ? -3.295 -2.197 -8.969 1 96.38 313 SER A C 1
ATOM 2433 O O . SER A 1 313 ? -4.293 -1.723 -8.422 1 96.38 313 SER A O 1
ATOM 2435 N N . LEU A 1 314 ? -2.66 -3.209 -8.609 1 97.69 314 LEU A N 1
ATOM 2436 C CA . LEU A 1 314 ? -3.125 -3.842 -7.379 1 97.69 314 LEU A CA 1
ATOM 2437 C C . LEU A 1 314 ? -2.928 -2.92 -6.18 1 97.69 314 LEU A C 1
ATOM 2439 O O . LEU A 1 314 ? -3.809 -2.809 -5.324 1 97.69 314 LEU A O 1
ATOM 2443 N N . GLY A 1 315 ? -1.747 -2.342 -6.113 1 97.88 315 GLY A N 1
ATOM 2444 C CA . GLY A 1 315 ? -1.513 -1.386 -5.043 1 97.88 315 GLY A CA 1
ATOM 2445 C C . GLY A 1 315 ? -2.541 -0.271 -5 1 97.88 315 GLY A C 1
ATOM 2446 O O . GLY A 1 315 ? -3.049 0.074 -3.932 1 97.88 315 GLY A O 1
ATOM 2447 N N . MET A 1 316 ? -2.83 0.25 -6.109 1 97.25 316 MET A N 1
ATOM 2448 C CA . MET A 1 316 ? -3.822 1.317 -6.203 1 97.25 316 MET A CA 1
ATOM 2449 C C . MET A 1 316 ? -5.195 0.826 -5.754 1 97.25 316 MET A C 1
ATOM 2451 O O . MET A 1 316 ? -5.895 1.52 -5.016 1 97.25 316 MET A O 1
ATOM 2455 N N . ALA A 1 317 ? -5.578 -0.342 -6.219 1 98.25 317 ALA A N 1
ATOM 2456 C CA . ALA A 1 317 ? -6.875 -0.903 -5.852 1 98.25 317 ALA A CA 1
ATOM 2457 C C . ALA A 1 317 ? -7.004 -1.048 -4.34 1 98.25 317 ALA A C 1
ATOM 2459 O O . ALA A 1 317 ? -8.062 -0.774 -3.77 1 98.25 317 ALA A O 1
ATOM 2460 N N . ILE A 1 318 ? -5.977 -1.489 -3.711 1 98.5 318 ILE A N 1
ATOM 2461 C CA . ILE A 1 318 ? -6.004 -1.673 -2.264 1 98.5 318 ILE A CA 1
ATOM 2462 C C . ILE A 1 318 ? -6.156 -0.319 -1.575 1 98.5 318 ILE A C 1
ATOM 2464 O O . ILE A 1 318 ? -6.949 -0.178 -0.64 1 98.5 318 ILE A O 1
ATOM 2468 N N . ARG A 1 319 ? -5.406 0.675 -2.029 1 97.94 319 ARG A N 1
ATOM 2469 C CA . ARG A 1 319 ? -5.512 2.012 -1.451 1 97.94 319 ARG A CA 1
ATOM 2470 C C . ARG A 1 319 ? -6.914 2.58 -1.645 1 97.94 319 ARG A C 1
ATOM 2472 O O . ARG A 1 319 ? -7.477 3.188 -0.73 1 97.94 319 ARG A O 1
ATOM 2479 N N . GLN A 1 320 ? -7.445 2.379 -2.822 1 97.31 320 GLN A N 1
ATOM 2480 C CA . GLN A 1 320 ? -8.805 2.834 -3.094 1 97.31 320 GLN A CA 1
ATOM 2481 C C . GLN A 1 320 ? -9.812 2.135 -2.184 1 97.31 320 GLN A C 1
ATOM 2483 O O . GLN A 1 320 ? -10.742 2.764 -1.681 1 97.31 320 GLN A O 1
ATOM 2488 N N . ALA A 1 321 ? -9.641 0.886 -2.033 1 98 321 ALA A N 1
ATOM 2489 C CA . ALA A 1 321 ? -10.531 0.118 -1.174 1 98 321 ALA A CA 1
ATOM 2490 C C . ALA A 1 321 ? -10.477 0.624 0.265 1 98 321 ALA A C 1
ATOM 2492 O O . ALA A 1 321 ? -11.508 0.712 0.938 1 98 321 ALA A O 1
ATOM 2493 N N . GLN A 1 322 ? -9.297 0.934 0.747 1 97.19 322 GLN A N 1
ATOM 2494 C CA . GLN A 1 322 ? -9.148 1.462 2.098 1 97.19 322 GLN A CA 1
ATOM 2495 C C . GLN A 1 322 ? -9.82 2.826 2.234 1 97.19 322 GLN A C 1
ATOM 2497 O O . GLN A 1 322 ? -10.438 3.119 3.262 1 97.19 322 GLN A O 1
ATOM 2502 N N . GLU A 1 323 ? -9.68 3.58 1.228 1 95.69 323 GLU A N 1
ATOM 2503 C CA . GLU A 1 323 ? -10.328 4.891 1.241 1 95.69 323 GLU A CA 1
ATOM 2504 C C . GLU A 1 323 ? -11.844 4.754 1.321 1 95.69 323 GLU A C 1
ATOM 2506 O O . GLU A 1 323 ? -12.516 5.574 1.955 1 95.69 323 GLU A O 1
ATOM 2511 N N . LEU A 1 324 ? -12.375 3.699 0.686 1 93.75 324 LEU A N 1
ATOM 2512 C CA . LEU A 1 324 ? -13.812 3.463 0.693 1 93.75 324 LEU A CA 1
ATOM 2513 C C . LEU A 1 324 ? -14.242 2.777 1.984 1 93.75 324 LEU A C 1
ATOM 2515 O O . LEU A 1 324 ? -15.438 2.648 2.254 1 93.75 324 LEU A O 1
ATOM 2519 N N . GLY A 1 325 ? -13.305 2.301 2.727 1 94.19 325 GLY A N 1
ATOM 2520 C CA . GLY A 1 325 ? -13.617 1.681 4.004 1 94.19 325 GLY A CA 1
ATOM 2521 C C . GLY A 1 325 ? -13.945 0.204 3.889 1 94.19 325 GLY A C 1
ATOM 2522 O O . GLY A 1 325 ? -14.633 -0.353 4.742 1 94.19 325 GLY A O 1
ATOM 2523 N N . LEU A 1 326 ? -13.461 -0.46 2.846 1 96.06 326 LEU A N 1
ATOM 2524 C CA . LEU A 1 326 ? -13.781 -1.871 2.66 1 96.06 326 LEU A CA 1
ATOM 2525 C C . LEU A 1 326 ? -13.117 -2.725 3.738 1 96.06 326 LEU A C 1
ATOM 2527 O O . LEU A 1 326 ? -13.539 -3.857 3.982 1 96.06 326 LEU A O 1
ATOM 2531 N N . HIS A 1 327 ? -12.086 -2.271 4.398 1 95.5 327 HIS A N 1
ATOM 2532 C CA . HIS A 1 327 ? -11.367 -3.027 5.418 1 95.5 327 HIS A CA 1
ATOM 2533 C C . HIS A 1 327 ? -12.086 -2.959 6.762 1 95.5 327 HIS A C 1
ATOM 2535 O O . HIS A 1 327 ? -11.68 -3.621 7.719 1 95.5 327 HIS A O 1
ATOM 2541 N N . ARG A 1 328 ? -13.125 -2.156 6.805 1 91.69 328 ARG A N 1
ATOM 2542 C CA . ARG A 1 328 ? -13.867 -1.956 8.047 1 91.69 328 ARG A CA 1
ATOM 2543 C C . ARG A 1 328 ? -15.266 -2.547 7.953 1 91.69 328 ARG A C 1
ATOM 2545 O O . ARG A 1 328 ? -15.922 -2.447 6.914 1 91.69 328 ARG A O 1
ATOM 2552 N N . GLU A 1 329 ? -15.672 -3.145 9.078 1 87.31 329 GLU A N 1
ATOM 2553 C CA . GLU A 1 329 ? -17.047 -3.613 9.148 1 87.31 329 GLU A CA 1
ATOM 2554 C C . GLU A 1 329 ? -17.984 -2.518 9.656 1 87.31 329 GLU A C 1
ATOM 2556 O O . GLU A 1 329 ? -17.797 -2.016 10.773 1 87.31 329 GLU A O 1
ATOM 2561 N N . THR A 1 330 ? -18.672 -1.837 8.859 1 75.56 330 THR A N 1
ATOM 2562 C CA . THR A 1 330 ? -19.547 -0.747 9.289 1 75.56 330 THR A CA 1
ATOM 2563 C C . THR A 1 330 ? -21 -1.216 9.375 1 75.56 330 THR A C 1
ATOM 2565 O O . THR A 1 330 ? -21.406 -2.135 8.656 1 75.56 330 THR A O 1
ATOM 2568 N N . ALA A 1 331 ? -21.594 -0.703 10.406 1 64.62 331 ALA A N 1
ATOM 2569 C CA . ALA A 1 331 ? -23.016 -0.945 10.539 1 64.62 331 ALA A CA 1
ATOM 2570 C C . ALA A 1 331 ? -23.797 -0.201 9.461 1 64.62 331 ALA A C 1
ATOM 2572 O O . ALA A 1 331 ? -23.641 1.01 9.289 1 64.62 331 ALA A O 1
ATOM 2573 N N . SER A 1 332 ? -23.875 -0.796 8.383 1 63.53 332 SER A N 1
ATOM 2574 C CA . SER A 1 332 ? -24.562 -0.075 7.312 1 63.53 332 SER A CA 1
ATOM 2575 C C . SER A 1 332 ? -25.969 -0.608 7.113 1 63.53 332 SER A C 1
ATOM 2577 O O . SER A 1 332 ? -26.234 -1.788 7.348 1 63.53 332 SER A O 1
ATOM 2579 N N . ASP A 1 333 ? -26.734 0.36 6.887 1 66.81 333 ASP A N 1
ATOM 2580 C CA . ASP A 1 333 ? -28.094 0.012 6.496 1 66.81 333 ASP A CA 1
ATOM 2581 C C . ASP A 1 333 ? -28.141 -0.481 5.051 1 66.81 333 ASP A C 1
ATOM 2583 O O . ASP A 1 333 ? -29.219 -0.658 4.484 1 66.81 333 ASP A O 1
ATOM 2587 N N . ASP A 1 334 ? -27.016 -0.726 4.578 1 72.75 334 ASP A N 1
ATOM 2588 C CA . ASP A 1 334 ? -26.969 -1.214 3.205 1 72.75 334 ASP A CA 1
ATOM 2589 C C . ASP A 1 334 ? -27.578 -2.613 3.1 1 72.75 334 ASP A C 1
ATOM 2591 O O . ASP A 1 334 ? -27.547 -3.385 4.062 1 72.75 334 ASP A O 1
ATOM 2595 N N . PRO A 1 335 ? -28.125 -2.828 1.933 1 78.69 335 PRO A N 1
ATOM 2596 C CA . PRO A 1 335 ? -28.609 -4.191 1.703 1 78.69 335 PRO A CA 1
ATOM 2597 C C . PRO A 1 335 ? -27.531 -5.246 1.929 1 78.69 335 PRO A C 1
ATOM 2599 O O . PRO A 1 335 ? -26.359 -4.996 1.663 1 78.69 335 PRO A O 1
ATOM 2602 N N . ALA A 1 336 ? -27.969 -6.336 2.42 1 80.25 336 ALA A N 1
ATOM 2603 C CA . ALA A 1 336 ? -27.094 -7.438 2.803 1 80.25 336 ALA A CA 1
ATOM 2604 C C . ALA A 1 336 ? -26.188 -7.848 1.64 1 80.25 336 ALA A C 1
ATOM 2606 O O . ALA A 1 336 ? -25.031 -8.188 1.84 1 80.25 336 ALA A O 1
ATOM 2607 N N . ASP A 1 337 ? -26.734 -7.785 0.479 1 81.25 337 ASP A N 1
ATOM 2608 C CA . ASP A 1 337 ? -25.984 -8.195 -0.696 1 81.25 337 ASP A CA 1
ATOM 2609 C C . ASP A 1 337 ? -24.812 -7.238 -0.961 1 81.25 337 ASP A C 1
ATOM 2611 O O . ASP A 1 337 ? -23.75 -7.656 -1.417 1 81.25 337 ASP A O 1
ATOM 2615 N N . HIS A 1 338 ? -25.078 -6.051 -0.697 1 82.56 338 HIS A N 1
ATOM 2616 C CA . HIS A 1 338 ? -24.016 -5.062 -0.892 1 82.56 338 HIS A CA 1
ATOM 2617 C C . HIS A 1 338 ? -22.922 -5.227 0.148 1 82.56 338 HIS A C 1
ATOM 2619 O O . HIS A 1 338 ? -21.734 -5.07 -0.166 1 82.56 338 HIS A O 1
ATOM 2625 N N . VAL A 1 339 ? -23.359 -5.555 1.288 1 88.19 339 VAL A N 1
ATOM 2626 C CA . VAL A 1 339 ? -22.391 -5.789 2.354 1 88.19 339 VAL A CA 1
ATOM 2627 C C . VAL A 1 339 ? -21.547 -7.012 2.021 1 88.19 339 VAL A C 1
ATOM 2629 O O . VAL A 1 339 ? -20.312 -6.988 2.188 1 88.19 339 VAL A O 1
ATOM 2632 N N . GLU A 1 340 ? -22.203 -8.008 1.506 1 91.88 340 GLU A N 1
ATOM 2633 C CA . GLU A 1 340 ? -21.484 -9.227 1.14 1 91.88 340 GLU A CA 1
ATOM 2634 C C . GLU A 1 340 ? -20.531 -8.977 -0.023 1 91.88 340 GLU A C 1
ATOM 2636 O O . GLU A 1 340 ? -19.438 -9.539 -0.061 1 91.88 340 GLU A O 1
ATOM 2641 N N . ALA A 1 341 ? -20.984 -8.195 -0.931 1 90.44 341 ALA A N 1
ATOM 2642 C CA . ALA A 1 341 ? -20.125 -7.859 -2.061 1 90.44 341 ALA A CA 1
ATOM 2643 C C . ALA A 1 341 ? -18.844 -7.156 -1.592 1 90.44 341 ALA A C 1
ATOM 2645 O O . ALA A 1 341 ? -17.75 -7.426 -2.104 1 90.44 341 ALA A O 1
ATOM 2646 N N . ARG A 1 342 ? -19 -6.281 -0.672 1 93.31 342 ARG A N 1
ATOM 2647 C CA . ARG A 1 342 ? -17.859 -5.562 -0.131 1 93.31 342 ARG A CA 1
ATOM 2648 C C . ARG A 1 342 ? -16.906 -6.512 0.61 1 93.31 342 ARG A C 1
ATOM 2650 O O . ARG A 1 342 ? -15.688 -6.387 0.511 1 93.31 342 ARG A O 1
ATOM 2657 N N . ARG A 1 343 ? -17.5 -7.445 1.346 1 95.62 343 ARG A N 1
ATOM 2658 C CA . ARG A 1 343 ? -16.688 -8.453 2.027 1 95.62 343 ARG A CA 1
ATOM 2659 C C . ARG A 1 343 ? -15.914 -9.305 1.026 1 95.62 343 ARG A C 1
ATOM 2661 O O . ARG A 1 343 ? -14.727 -9.578 1.229 1 95.62 343 ARG A O 1
ATOM 2668 N N . ASN A 1 344 ? -16.578 -9.656 -0.034 1 97.19 344 ASN A N 1
ATOM 2669 C CA . ASN A 1 344 ? -15.945 -10.453 -1.079 1 97.19 344 ASN A CA 1
ATOM 2670 C C . ASN A 1 344 ? -14.789 -9.711 -1.741 1 97.19 344 ASN A C 1
ATOM 2672 O O . ASN A 1 344 ? -13.727 -10.289 -1.977 1 97.19 344 ASN A O 1
ATOM 2676 N N . VAL A 1 345 ? -15.008 -8.461 -1.997 1 97.44 345 VAL A N 1
ATOM 2677 C CA . VAL A 1 345 ? -13.984 -7.672 -2.67 1 97.44 345 VAL A CA 1
ATOM 2678 C C . VAL A 1 345 ? -12.773 -7.504 -1.75 1 97.44 345 VAL A C 1
ATOM 2680 O O . VAL A 1 345 ? -11.633 -7.684 -2.178 1 97.44 345 VAL A O 1
ATOM 2683 N N . TRP A 1 346 ? -12.992 -7.152 -0.5 1 98.12 346 TRP A N 1
ATOM 2684 C CA . TRP A 1 346 ? -11.875 -7 0.426 1 98.12 346 TRP A CA 1
ATOM 2685 C C . TRP A 1 346 ? -11.125 -8.312 0.591 1 98.12 346 TRP A C 1
ATOM 2687 O O . TRP A 1 346 ? -9.891 -8.336 0.571 1 98.12 346 TRP A O 1
ATOM 2697 N N . GLY A 1 347 ? -11.906 -9.414 0.77 1 98.31 347 GLY A N 1
ATOM 2698 C CA . GLY A 1 347 ? -11.281 -10.719 0.816 1 98.31 347 GLY A CA 1
ATOM 2699 C C . GLY A 1 347 ? -10.438 -11.023 -0.412 1 98.31 347 GLY A C 1
ATOM 2700 O O . GLY A 1 347 ? -9.336 -11.562 -0.302 1 98.31 347 GLY A O 1
ATOM 2701 N N . GLY A 1 348 ? -10.977 -10.703 -1.567 1 98.5 348 GLY A N 1
ATOM 2702 C CA . GLY A 1 348 ? -10.242 -10.883 -2.809 1 98.5 348 GLY A CA 1
ATOM 2703 C C . GLY A 1 348 ? -8.953 -10.086 -2.857 1 98.5 348 GLY A C 1
ATOM 2704 O O . GLY A 1 348 ? -7.938 -10.562 -3.373 1 98.5 348 GLY A O 1
ATOM 2705 N N . LEU A 1 349 ? -9 -8.891 -2.314 1 98.75 349 LEU A N 1
ATOM 2706 C CA . LEU A 1 349 ? -7.809 -8.047 -2.279 1 98.75 349 LEU A CA 1
ATOM 2707 C C . LEU A 1 349 ? -6.746 -8.648 -1.359 1 98.75 349 LEU A C 1
ATOM 2709 O O . LEU A 1 349 ? -5.551 -8.57 -1.652 1 98.75 349 LEU A O 1
ATOM 2713 N N . ILE A 1 350 ? -7.176 -9.25 -0.281 1 98.56 350 ILE A N 1
ATOM 2714 C CA . ILE A 1 350 ? -6.234 -9.914 0.615 1 98.56 350 ILE A CA 1
ATOM 2715 C C . ILE A 1 350 ? -5.555 -11.07 -0.116 1 98.56 350 ILE A C 1
ATOM 2717 O O . ILE A 1 350 ? -4.328 -11.203 -0.066 1 98.56 350 ILE A O 1
ATOM 2721 N N . VAL A 1 351 ? -6.324 -11.812 -0.787 1 98.69 351 VAL A N 1
ATOM 2722 C CA . VAL A 1 351 ? -5.789 -12.945 -1.533 1 98.69 351 VAL A CA 1
ATOM 2723 C C . VAL A 1 351 ? -4.789 -12.453 -2.576 1 98.69 351 VAL A C 1
ATOM 2725 O O . VAL A 1 351 ? -3.666 -12.953 -2.656 1 98.69 351 VAL A O 1
ATOM 2728 N N . ALA A 1 352 ? -5.207 -11.484 -3.301 1 98.5 352 ALA A N 1
ATOM 2729 C CA . ALA A 1 352 ? -4.352 -10.961 -4.363 1 98.5 352 ALA A CA 1
ATOM 2730 C C . ALA A 1 352 ? -3.074 -10.359 -3.789 1 98.5 352 ALA A C 1
ATOM 2732 O O . ALA A 1 352 ? -1.987 -10.547 -4.34 1 98.5 352 ALA A O 1
ATOM 2733 N N . ASP A 1 353 ? -3.203 -9.625 -2.734 1 98.31 353 ASP A N 1
ATOM 2734 C CA . ASP A 1 353 ? -2.051 -8.992 -2.102 1 98.31 353 ASP A CA 1
ATOM 2735 C C . ASP A 1 353 ? -1.005 -10.031 -1.7 1 98.31 353 ASP A C 1
ATOM 2737 O O . ASP A 1 353 ? 0.192 -9.828 -1.91 1 98.31 353 ASP A O 1
ATOM 2741 N N . ARG A 1 354 ? -1.459 -11.102 -1.153 1 98.56 354 ARG A N 1
ATOM 2742 C CA . ARG A 1 354 ? -0.538 -12.125 -0.668 1 98.56 354 ARG A CA 1
ATOM 2743 C C . ARG A 1 354 ? 0.111 -12.875 -1.828 1 98.56 354 ARG A C 1
ATOM 2745 O O . ARG A 1 354 ? 1.336 -13.008 -1.883 1 98.56 354 ARG A O 1
ATOM 2752 N N . TRP A 1 355 ? -0.655 -13.297 -2.721 1 98.5 355 TRP A N 1
ATOM 2753 C CA . TRP A 1 355 ? -0.147 -14.18 -3.766 1 98.5 355 TRP A CA 1
ATOM 2754 C C . TRP A 1 355 ? 0.665 -13.398 -4.793 1 98.5 355 TRP A C 1
ATOM 2756 O O . TRP A 1 355 ? 1.7 -13.875 -5.266 1 98.5 355 TRP A O 1
ATOM 2766 N N . ILE A 1 356 ? 0.234 -12.227 -5.152 1 97.5 356 ILE A N 1
ATOM 2767 C CA . ILE A 1 356 ? 0.993 -11.422 -6.109 1 97.5 356 ILE A CA 1
ATOM 2768 C C . ILE A 1 356 ? 2.305 -10.969 -5.473 1 97.5 356 ILE A C 1
ATOM 2770 O O . ILE A 1 356 ? 3.34 -10.914 -6.145 1 97.5 356 ILE A O 1
ATOM 2774 N N . SER A 1 357 ? 2.24 -10.609 -4.211 1 97.69 357 SER A N 1
ATOM 2775 C CA . SER A 1 357 ? 3.475 -10.273 -3.51 1 97.69 357 SER A CA 1
ATOM 2776 C C . SER A 1 357 ? 4.441 -11.453 -3.496 1 97.69 357 SER A C 1
ATOM 2778 O O . SER A 1 357 ? 5.645 -11.281 -3.703 1 97.69 357 SER A O 1
ATOM 2780 N N . ALA A 1 358 ? 3.943 -12.609 -3.279 1 97.75 358 ALA A N 1
ATOM 2781 C CA . ALA A 1 358 ? 4.781 -13.805 -3.311 1 97.75 358 ALA A CA 1
ATOM 2782 C C . ALA A 1 358 ? 5.34 -14.055 -4.711 1 97.75 358 ALA A C 1
ATOM 2784 O O . ALA A 1 358 ? 6.52 -14.375 -4.867 1 97.75 358 ALA A O 1
ATOM 2785 N N . PHE A 1 359 ? 4.488 -13.867 -5.652 1 96.5 359 PHE A N 1
ATOM 2786 C CA . PHE A 1 359 ? 4.887 -14.078 -7.039 1 96.5 359 PHE A CA 1
ATOM 2787 C C . PHE A 1 359 ? 6.012 -13.133 -7.43 1 96.5 359 PHE A C 1
ATOM 2789 O O . PHE A 1 359 ? 6.922 -13.516 -8.172 1 96.5 359 PHE A O 1
ATOM 2796 N N . TYR A 1 360 ? 5.984 -11.93 -6.895 1 95.44 360 TYR A N 1
ATOM 2797 C CA . TYR A 1 360 ? 6.977 -10.914 -7.23 1 95.44 360 TYR A CA 1
ATOM 2798 C C . TYR A 1 360 ? 8.133 -10.93 -6.234 1 95.44 360 TYR A C 1
ATOM 2800 O O . TYR A 1 360 ? 9.188 -10.352 -6.492 1 95.44 360 TYR A O 1
ATOM 2808 N N . GLY A 1 361 ? 7.922 -11.609 -5.129 1 96.19 361 GLY A N 1
ATOM 2809 C CA . GLY A 1 361 ? 8.914 -11.539 -4.062 1 96.19 361 GLY A CA 1
ATOM 2810 C C . GLY A 1 361 ? 9.031 -10.156 -3.455 1 96.19 361 GLY A C 1
ATOM 2811 O O . GLY A 1 361 ? 10.133 -9.711 -3.133 1 96.19 361 GLY A O 1
ATOM 2812 N N . LEU A 1 362 ? 7.945 -9.453 -3.439 1 97 362 LEU A N 1
ATOM 2813 C CA . LEU A 1 362 ? 7.914 -8.086 -2.936 1 97 362 LEU A CA 1
ATOM 2814 C C . LEU A 1 362 ? 6.988 -7.973 -1.729 1 97 362 LEU A C 1
ATOM 2816 O O . LEU A 1 362 ? 6.203 -8.883 -1.453 1 97 362 LEU A O 1
ATOM 2820 N N . PRO A 1 363 ? 7.055 -6.859 -0.967 1 97.06 363 PRO A N 1
ATOM 2821 C CA . PRO A 1 363 ? 6.297 -6.734 0.279 1 97.06 363 PRO A CA 1
ATOM 2822 C C . PRO A 1 363 ? 4.789 -6.664 0.045 1 97.06 363 PRO A C 1
ATOM 2824 O O . PRO A 1 363 ? 4.34 -6.043 -0.923 1 97.06 363 PRO A O 1
ATOM 2827 N N . MET A 1 364 ? 4.082 -7.242 0.98 1 97.12 364 MET A N 1
ATOM 2828 C CA . MET A 1 364 ? 2.629 -7.109 1.006 1 97.12 364 MET A CA 1
ATOM 2829 C C . MET A 1 364 ? 2.215 -5.738 1.524 1 97.12 364 MET A C 1
ATOM 2831 O O . MET A 1 364 ? 2.99 -5.066 2.209 1 97.12 364 MET A O 1
ATOM 2835 N N . MET A 1 365 ? 0.983 -5.391 1.243 1 97.12 365 MET A N 1
ATOM 2836 C CA . MET A 1 365 ? 0.537 -4.043 1.586 1 97.12 365 MET A CA 1
ATOM 2837 C C . MET A 1 365 ? -0.451 -4.074 2.748 1 97.12 365 MET A C 1
ATOM 2839 O O . MET A 1 365 ? -0.516 -3.135 3.539 1 97.12 365 MET A O 1
ATOM 2843 N N . ILE A 1 366 ? -1.262 -5.035 2.816 1 97.56 366 ILE A N 1
ATOM 2844 C CA . ILE A 1 366 ? -2.375 -5.051 3.758 1 97.56 366 ILE A CA 1
ATOM 2845 C C . ILE A 1 366 ? -1.903 -5.59 5.105 1 97.56 366 ILE A C 1
ATOM 2847 O O . ILE A 1 366 ? -1.411 -6.719 5.195 1 97.56 366 ILE A O 1
ATOM 2851 N N . ASP A 1 367 ? -1.994 -4.805 6.082 1 95.31 367 ASP A N 1
ATOM 2852 C CA . ASP A 1 367 ? -1.805 -5.227 7.465 1 95.31 367 ASP A CA 1
ATOM 2853 C C . ASP A 1 367 ? -3.137 -5.59 8.117 1 95.31 367 ASP A C 1
ATOM 2855 O O . ASP A 1 367 ? -4.02 -4.738 8.258 1 95.31 367 ASP A O 1
ATOM 2859 N N . LEU A 1 368 ? -3.271 -6.719 8.562 1 92.88 368 LEU A N 1
ATOM 2860 C CA . LEU A 1 368 ? -4.547 -7.23 9.055 1 92.88 368 LEU A CA 1
ATOM 2861 C C . LEU A 1 368 ? -4.934 -6.566 10.367 1 92.88 368 LEU A C 1
ATOM 2863 O O . LEU A 1 368 ? -6.102 -6.59 10.758 1 92.88 368 LEU A O 1
ATOM 2867 N N . SER A 1 369 ? -3.984 -5.98 11.039 1 88.19 369 SER A N 1
ATOM 2868 C CA . SER A 1 369 ? -4.297 -5.285 12.289 1 88.19 369 SER A CA 1
ATOM 2869 C C . SER A 1 369 ? -5.156 -4.055 12.031 1 88.19 369 SER A C 1
ATOM 2871 O O . SER A 1 369 ? -5.793 -3.535 12.953 1 88.19 369 SER A O 1
ATOM 2873 N N . ASP A 1 370 ? -5.16 -3.602 10.836 1 92.69 370 ASP A N 1
ATOM 2874 C CA . ASP A 1 370 ? -5.93 -2.418 10.461 1 92.69 370 ASP A CA 1
ATOM 2875 C C . ASP A 1 370 ? -7.328 -2.799 9.984 1 92.69 370 ASP A C 1
ATOM 2877 O O . ASP A 1 370 ? -8.086 -1.944 9.516 1 92.69 370 ASP A O 1
ATOM 2881 N N . CYS A 1 371 ? -7.625 -4.047 10.039 1 92.62 371 CYS A N 1
ATOM 2882 C CA . CYS A 1 371 ? -8.867 -4.539 9.453 1 92.62 371 CYS A CA 1
ATOM 2883 C C . CYS A 1 371 ? -9.758 -5.168 10.516 1 92.62 371 CYS A C 1
ATOM 2885 O O . CYS A 1 371 ? -9.266 -5.789 11.461 1 92.62 371 CYS A O 1
ATOM 2887 N N . ASP A 1 372 ? -11.062 -4.98 10.398 1 88.62 372 ASP A N 1
ATOM 2888 C CA . ASP A 1 372 ? -12.008 -5.699 11.242 1 88.62 372 ASP A CA 1
ATOM 2889 C C . ASP A 1 372 ? -13.172 -6.242 10.422 1 88.62 372 ASP A C 1
ATOM 2891 O O . ASP A 1 372 ? -14.227 -6.566 10.969 1 88.62 372 ASP A O 1
ATOM 2895 N N . ARG A 1 373 ? -12.992 -6.242 9.195 1 91.25 373 ARG A N 1
ATOM 2896 C CA . ARG A 1 373 ? -14.023 -6.781 8.312 1 91.25 373 ARG A CA 1
ATOM 2897 C C . ARG A 1 373 ? -14.188 -8.281 8.516 1 91.25 373 ARG A C 1
ATOM 2899 O O . ARG A 1 373 ? -13.203 -9.008 8.648 1 91.25 373 ARG A O 1
ATOM 2906 N N . ILE A 1 374 ? -15.438 -8.688 8.469 1 91 374 ILE A N 1
ATOM 2907 C CA . ILE A 1 374 ? -15.766 -10.094 8.641 1 91 374 ILE A CA 1
ATOM 2908 C C . ILE A 1 374 ? -15.562 -10.836 7.324 1 91 374 ILE A C 1
ATOM 2910 O O . ILE A 1 374 ? -15.648 -10.242 6.25 1 91 374 ILE A O 1
ATOM 2914 N N . PHE A 1 375 ? -15.312 -12.109 7.395 1 94.38 375 PHE A N 1
ATOM 2915 C CA . PHE A 1 375 ? -15.102 -12.945 6.223 1 94.38 375 PHE A CA 1
ATOM 2916 C C . PHE A 1 375 ? -16.391 -13.094 5.43 1 94.38 375 PHE A C 1
ATOM 2918 O O . PHE A 1 375 ? -17.484 -13 5.988 1 94.38 375 PHE A O 1
ATOM 2925 N N . PRO A 1 376 ? -16.25 -13.336 4.156 1 94.75 376 PRO A N 1
ATOM 2926 C CA . PRO A 1 376 ? -17.438 -13.602 3.342 1 94.75 376 PRO A CA 1
ATOM 2927 C C . PRO A 1 376 ? -18.141 -14.906 3.73 1 94.75 376 PRO A C 1
ATOM 2929 O O . PRO A 1 376 ? -17.531 -15.773 4.367 1 94.75 376 PRO A O 1
ATOM 2932 N N . LYS A 1 377 ? -19.391 -15.078 3.281 1 92.12 377 LYS A N 1
ATOM 2933 C CA . LYS A 1 377 ? -20.234 -16.219 3.637 1 92.12 377 LYS A CA 1
ATOM 2934 C C . LYS A 1 377 ? -19.781 -17.484 2.922 1 92.12 377 LYS A C 1
ATOM 2936 O O . LYS A 1 377 ? -19.922 -18.594 3.459 1 92.12 377 LYS A O 1
ATOM 2941 N N . ASP A 1 378 ? -19.297 -17.391 1.721 1 93.75 378 ASP A N 1
ATOM 2942 C CA . ASP A 1 378 ? -18.859 -18.562 0.964 1 93.75 378 ASP A CA 1
ATOM 2943 C C . ASP A 1 378 ? -17.688 -19.266 1.666 1 93.75 378 ASP A C 1
ATOM 2945 O O . ASP A 1 378 ? -16.594 -18.688 1.786 1 93.75 378 ASP A O 1
ATOM 2949 N N . GLU A 1 379 ? -17.828 -20.516 2.004 1 94.12 379 GLU A N 1
ATOM 2950 C CA . GLU A 1 379 ? -16.844 -21.234 2.814 1 94.12 379 GLU A CA 1
ATOM 2951 C C . GLU A 1 379 ? -15.562 -21.5 2.031 1 94.12 379 GLU A C 1
ATOM 2953 O O . GLU A 1 379 ? -14.469 -21.5 2.6 1 94.12 379 GLU A O 1
ATOM 2958 N N . GLY A 1 380 ? -15.734 -21.875 0.826 1 95.69 380 GLY A N 1
ATOM 2959 C CA . GLY A 1 380 ? -14.562 -22.078 -0.002 1 95.69 380 GLY A CA 1
ATOM 2960 C C . GLY A 1 380 ? -13.688 -20.844 -0.131 1 95.69 380 GLY A C 1
ATOM 2961 O O . GLY A 1 380 ? -12.477 -20.922 0.044 1 95.69 380 GLY A O 1
ATOM 2962 N N . PHE A 1 381 ? -14.352 -19.75 -0.405 1 96.88 381 PHE A N 1
ATOM 2963 C CA . PHE A 1 381 ? -13.625 -18.5 -0.559 1 96.88 381 PHE A CA 1
ATOM 2964 C C . PHE A 1 381 ? -13.039 -18.047 0.772 1 96.88 381 PHE A C 1
ATOM 2966 O O . PHE A 1 381 ? -11.914 -17.547 0.825 1 96.88 381 PHE A O 1
ATOM 2973 N N . LYS A 1 382 ? -13.789 -18.172 1.811 1 97.25 382 LYS A N 1
ATOM 2974 C CA . LYS A 1 382 ? -13.305 -17.875 3.154 1 97.25 382 LYS A CA 1
ATOM 2975 C C . LYS A 1 382 ? -12.031 -18.672 3.463 1 97.25 382 LYS A C 1
ATOM 2977 O O . LYS A 1 382 ? -11.055 -18.109 3.959 1 97.25 382 LYS A O 1
ATOM 2982 N N . SER A 1 383 ? -12.023 -19.922 3.178 1 97.56 383 SER A N 1
ATOM 2983 C CA . SER A 1 383 ? -10.875 -20.781 3.441 1 97.56 383 SER A CA 1
ATOM 2984 C C . SER A 1 383 ? -9.664 -20.344 2.613 1 97.56 383 SER A C 1
ATOM 2986 O O . SER A 1 383 ? -8.523 -20.453 3.07 1 97.56 383 SER A O 1
ATOM 2988 N N . LEU A 1 384 ? -9.953 -19.938 1.435 1 98 384 LEU A N 1
ATOM 2989 C CA . LEU A 1 384 ? -8.875 -19.422 0.599 1 98 384 LEU A CA 1
ATOM 2990 C C . LEU A 1 384 ? -8.258 -18.172 1.211 1 98 384 LEU A C 1
ATOM 2992 O O . LEU A 1 384 ? -7.039 -18 1.195 1 98 384 LEU A O 1
ATOM 2996 N N . ILE A 1 385 ? -9.094 -17.281 1.685 1 98.31 385 ILE A N 1
ATOM 2997 C CA . ILE A 1 385 ? -8.625 -16.062 2.342 1 98.31 385 ILE A CA 1
ATOM 2998 C C . ILE A 1 385 ? -7.77 -16.438 3.553 1 98.31 385 ILE A C 1
ATOM 3000 O O . ILE A 1 385 ? -6.668 -15.906 3.729 1 98.31 385 ILE A O 1
ATOM 3004 N N . GLU A 1 386 ? -8.227 -17.328 4.352 1 97.88 386 GLU A N 1
ATOM 3005 C CA . GLU A 1 386 ? -7.492 -17.766 5.535 1 97.88 386 GLU A CA 1
ATOM 3006 C C . GLU A 1 386 ? -6.133 -18.344 5.16 1 97.88 386 GLU A C 1
ATOM 3008 O O . GLU A 1 386 ? -5.129 -18.062 5.816 1 97.88 386 GLU A O 1
ATOM 3013 N N . LEU A 1 387 ? -6.16 -19.141 4.203 1 98.25 387 LEU A N 1
ATOM 3014 C CA . LEU A 1 387 ? -4.914 -19.734 3.738 1 98.25 387 LEU A CA 1
ATOM 3015 C C . LEU A 1 387 ? -3.953 -18.656 3.234 1 98.25 387 LEU A C 1
ATOM 3017 O O . LEU A 1 387 ? -2.742 -18.75 3.455 1 98.25 387 LEU A O 1
ATOM 3021 N N . SER A 1 388 ? -4.527 -17.734 2.561 1 98.56 388 SER A N 1
ATOM 3022 C CA . SER A 1 388 ? -3.707 -16.625 2.068 1 98.56 388 SER A CA 1
ATOM 3023 C C . SER A 1 388 ? -3.121 -15.82 3.223 1 98.56 388 SER A C 1
ATOM 3025 O O . SER A 1 388 ? -2 -15.32 3.127 1 98.56 388 SER A O 1
ATOM 3027 N N . ILE A 1 389 ? -3.85 -15.633 4.227 1 98.12 389 ILE A N 1
ATOM 3028 C CA . ILE A 1 389 ? -3.35 -14.969 5.422 1 98.12 389 ILE A CA 1
ATOM 3029 C C . ILE A 1 389 ? -2.172 -15.75 5.996 1 98.12 389 ILE A C 1
ATOM 3031 O O . ILE A 1 389 ? -1.159 -15.164 6.387 1 98.12 389 ILE A O 1
ATOM 3035 N N . LEU A 1 390 ? -2.27 -17.047 6.016 1 98.06 390 LEU A N 1
ATOM 3036 C CA . LEU A 1 390 ? -1.178 -17.891 6.484 1 98.06 390 LEU A CA 1
ATOM 3037 C C . LEU A 1 390 ? 0.049 -17.75 5.594 1 98.06 390 LEU A C 1
ATOM 3039 O O . LEU A 1 390 ? 1.181 -17.719 6.082 1 98.06 390 LEU A O 1
ATOM 3043 N N . LEU A 1 391 ? -0.22 -17.688 4.328 1 98.62 391 LEU A N 1
ATOM 3044 C CA . LEU A 1 391 ? 0.882 -17.438 3.408 1 98.62 391 LEU A CA 1
ATOM 3045 C C . LEU A 1 391 ? 1.624 -16.156 3.791 1 98.62 391 LEU A C 1
ATOM 3047 O O . LEU A 1 391 ? 2.857 -16.125 3.803 1 98.62 391 LEU A O 1
ATOM 3051 N N . GLY A 1 392 ? 0.831 -15.148 4.062 1 97.81 392 GLY A N 1
ATOM 3052 C CA . GLY A 1 392 ? 1.439 -13.891 4.473 1 97.81 392 GLY A CA 1
ATOM 3053 C C . GLY A 1 392 ? 2.316 -14.031 5.703 1 97.81 392 GLY A C 1
ATOM 3054 O O . GLY A 1 392 ? 3.408 -13.453 5.758 1 97.81 392 GLY A O 1
ATOM 3055 N N . ARG A 1 393 ? 1.919 -14.75 6.605 1 96.81 393 ARG A N 1
ATOM 3056 C CA . ARG A 1 393 ? 2.688 -14.953 7.832 1 96.81 393 ARG A CA 1
ATOM 3057 C C . ARG A 1 393 ? 3.967 -15.734 7.551 1 96.81 393 ARG A C 1
ATOM 3059 O O . ARG A 1 393 ? 5.02 -15.438 8.125 1 96.81 393 ARG A O 1
ATOM 3066 N N . VAL A 1 394 ? 3.859 -16.672 6.723 1 97 394 VAL A N 1
ATOM 3067 C CA . VAL A 1 394 ? 5.023 -17.469 6.352 1 97 394 VAL A CA 1
ATOM 3068 C C . VAL A 1 394 ? 6.055 -16.594 5.656 1 97 394 VAL A C 1
ATOM 3070 O O . VAL A 1 394 ? 7.242 -16.625 5.992 1 97 394 VAL A O 1
ATOM 3073 N N . VAL A 1 395 ? 5.586 -15.812 4.734 1 96.75 395 VAL A N 1
ATOM 3074 C CA . VAL A 1 395 ? 6.484 -14.969 3.963 1 96.75 395 VAL A CA 1
ATOM 3075 C C . VAL A 1 395 ? 7.152 -13.945 4.883 1 96.75 395 VAL A C 1
ATOM 3077 O O . VAL A 1 395 ? 8.352 -13.672 4.754 1 96.75 395 VAL A O 1
ATOM 3080 N N . LYS A 1 396 ? 6.402 -13.414 5.777 1 94.31 396 LYS A N 1
ATOM 3081 C CA . LYS A 1 396 ? 6.945 -12.438 6.719 1 94.31 396 LYS A CA 1
ATOM 3082 C C . LYS A 1 396 ? 7.992 -13.07 7.629 1 94.31 396 LYS A C 1
ATOM 3084 O O . LYS A 1 396 ? 9.016 -12.461 7.93 1 94.31 396 LYS A O 1
ATOM 3089 N N . MET A 1 397 ? 7.773 -14.211 8.039 1 93.31 397 MET A N 1
ATOM 3090 C CA . MET A 1 397 ? 8.648 -14.883 8.992 1 93.31 397 MET A CA 1
ATOM 3091 C C . MET A 1 397 ? 9.914 -15.398 8.305 1 93.31 397 MET A C 1
ATOM 3093 O O . MET A 1 397 ? 11 -15.352 8.883 1 93.31 397 MET A O 1
ATOM 3097 N N . CYS A 1 398 ? 9.766 -15.766 7.012 1 92.69 398 CYS A N 1
ATOM 3098 C CA . CYS A 1 398 ? 10.852 -16.547 6.43 1 92.69 398 CYS A CA 1
ATOM 3099 C C . CYS A 1 398 ? 11.578 -15.758 5.352 1 92.69 398 CYS A C 1
ATOM 3101 O O . CYS A 1 398 ? 12.75 -16.016 5.066 1 92.69 398 CYS A O 1
ATOM 3103 N N . TYR A 1 399 ? 10.945 -14.828 4.758 1 94.06 399 TYR A N 1
ATOM 3104 C CA . TYR A 1 399 ? 11.516 -14.367 3.494 1 94.06 399 TYR A CA 1
ATOM 3105 C C . TYR A 1 399 ? 11.727 -12.859 3.504 1 94.06 399 TYR A C 1
ATOM 3107 O O . TYR A 1 399 ? 12.094 -12.273 2.484 1 94.06 399 TYR A O 1
ATOM 3115 N N . THR A 1 400 ? 11.453 -12.203 4.574 1 90.38 400 THR A N 1
ATOM 3116 C CA . THR A 1 400 ? 11.812 -10.797 4.711 1 90.38 400 THR A CA 1
ATOM 3117 C C . THR A 1 400 ? 13.289 -10.648 5.066 1 90.38 400 THR A C 1
ATOM 3119 O O . THR A 1 400 ? 13.938 -11.617 5.469 1 90.38 400 THR A O 1
ATOM 3122 N N . PRO A 1 401 ? 13.852 -9.445 4.855 1 83.81 401 PRO A N 1
ATOM 3123 C CA . PRO A 1 401 ? 15.281 -9.281 5.125 1 83.81 401 PRO A CA 1
ATOM 3124 C C . PRO A 1 401 ? 15.656 -9.609 6.57 1 83.81 401 PRO A C 1
ATOM 3126 O O . PRO A 1 401 ? 16.797 -9.992 6.844 1 83.81 401 PRO A O 1
ATOM 3129 N N . THR A 1 402 ? 14.758 -9.508 7.488 1 77.94 402 THR A N 1
ATOM 3130 C CA . THR A 1 402 ? 15.047 -9.82 8.883 1 77.94 402 THR A CA 1
ATOM 3131 C C . THR A 1 402 ? 14.266 -11.055 9.328 1 77.94 402 THR A C 1
ATOM 3133 O O . THR A 1 402 ? 14.281 -11.406 10.516 1 77.94 402 THR A O 1
ATOM 3136 N N . GLY A 1 403 ? 13.617 -11.734 8.477 1 79.19 403 GLY A N 1
ATOM 3137 C CA . GLY A 1 403 ? 12.648 -12.758 8.836 1 79.19 403 GLY A CA 1
ATOM 3138 C C . GLY A 1 403 ? 13.266 -13.922 9.578 1 79.19 403 GLY A C 1
ATOM 3139 O O . GLY A 1 403 ? 13.258 -13.953 10.812 1 79.19 403 GLY A O 1
ATOM 3140 N N . VAL A 1 404 ? 14.094 -14.727 8.969 1 80.62 404 VAL A N 1
ATOM 3141 C CA . VAL A 1 404 ? 14.555 -15.984 9.547 1 80.62 404 VAL A CA 1
ATOM 3142 C C . VAL A 1 404 ? 15.602 -15.703 10.617 1 80.62 404 VAL A C 1
ATOM 3144 O O . VAL A 1 404 ? 15.734 -16.469 11.586 1 80.62 404 VAL A O 1
ATOM 3147 N N . ILE A 1 405 ? 16.203 -14.617 10.5 1 78.94 405 ILE A N 1
ATOM 3148 C CA . ILE A 1 405 ? 17.281 -14.266 11.414 1 78.94 405 ILE A CA 1
ATOM 3149 C C . ILE A 1 405 ? 16.719 -14.023 12.812 1 78.94 405 ILE A C 1
ATOM 3151 O O . ILE A 1 405 ? 17.375 -14.328 13.812 1 78.94 405 ILE A O 1
ATOM 3155 N N . ASN A 1 406 ? 15.555 -13.578 12.859 1 79.88 406 ASN A N 1
ATOM 3156 C CA . ASN A 1 406 ? 14.977 -13.18 14.141 1 79.88 406 ASN A CA 1
ATOM 3157 C C . ASN A 1 406 ? 13.93 -14.18 14.617 1 79.88 406 ASN A C 1
ATOM 3159 O O . ASN A 1 406 ? 13.32 -13.984 15.672 1 79.88 406 ASN A O 1
ATOM 3163 N N . VAL A 1 407 ? 13.828 -15.258 13.906 1 87.25 407 VAL A N 1
ATOM 3164 C CA . VAL A 1 407 ? 12.773 -16.203 14.242 1 87.25 407 VAL A CA 1
ATOM 3165 C C . VAL A 1 407 ? 13.266 -17.172 15.32 1 87.25 407 VAL A C 1
ATOM 3167 O O . VAL A 1 407 ? 14.422 -17.609 15.289 1 87.25 407 VAL A O 1
ATOM 3170 N N . LYS A 1 408 ? 12.461 -17.391 16.266 1 87.19 408 LYS A N 1
ATOM 3171 C CA . LYS A 1 408 ? 12.75 -18.375 17.297 1 87.19 408 LYS A CA 1
ATOM 3172 C C . LYS A 1 408 ? 12.062 -19.703 17 1 87.19 408 LYS A C 1
ATOM 3174 O O . LYS A 1 408 ? 11.086 -19.75 16.25 1 87.19 408 LYS A O 1
ATOM 3179 N N . ASP A 1 409 ? 12.547 -20.703 17.609 1 88.06 409 ASP A N 1
ATOM 3180 C CA . ASP A 1 409 ? 12.031 -22.062 17.375 1 88.06 409 ASP A CA 1
ATOM 3181 C C . ASP A 1 409 ? 10.555 -22.141 17.766 1 88.06 409 ASP A C 1
ATOM 3183 O O . ASP A 1 409 ? 9.766 -22.797 17.078 1 88.06 409 ASP A O 1
ATOM 3187 N N . GLU A 1 410 ? 10.273 -21.438 18.797 1 90.31 410 GLU A N 1
ATOM 3188 C CA . GLU A 1 410 ? 8.891 -21.484 19.266 1 90.31 410 GLU A CA 1
ATOM 3189 C C . GLU A 1 410 ? 7.941 -20.859 18.234 1 90.31 410 GLU A C 1
ATOM 3191 O O . GLU A 1 410 ? 6.824 -21.344 18.047 1 90.31 410 GLU A O 1
ATOM 3196 N N . GLN A 1 411 ? 8.414 -19.859 17.609 1 91.12 411 GLN A N 1
ATOM 3197 C CA . GLN A 1 411 ? 7.605 -19.188 16.609 1 91.12 411 GLN A CA 1
ATOM 3198 C C . GLN A 1 411 ? 7.438 -20.062 15.359 1 91.12 411 GLN A C 1
ATOM 3200 O O . GLN A 1 411 ? 6.352 -20.125 14.781 1 91.12 411 GLN A O 1
ATOM 3205 N N . ALA A 1 412 ? 8.484 -20.703 14.992 1 91.44 412 ALA A N 1
ATOM 3206 C CA . ALA A 1 412 ? 8.43 -21.609 13.844 1 91.44 412 ALA A CA 1
ATOM 3207 C C . ALA A 1 412 ? 7.477 -22.781 14.102 1 91.44 412 ALA A C 1
ATOM 3209 O O . ALA A 1 412 ? 6.672 -23.125 13.234 1 91.44 412 ALA A O 1
ATOM 3210 N N . GLN A 1 413 ? 7.57 -23.312 15.305 1 91.25 413 GLN A N 1
ATOM 3211 C CA . GLN A 1 413 ? 6.699 -24.422 15.656 1 91.25 413 GLN A CA 1
ATOM 3212 C C . GLN A 1 413 ? 5.238 -23.984 15.727 1 91.25 413 GLN A C 1
ATOM 3214 O O . GLN A 1 413 ? 4.344 -24.719 15.297 1 91.25 413 GLN A O 1
ATOM 3219 N N . ALA A 1 414 ? 5.09 -22.812 16.266 1 93.81 414 ALA A N 1
ATOM 3220 C CA . ALA A 1 414 ? 3.729 -22.297 16.359 1 93.81 414 ALA A CA 1
ATOM 3221 C C . ALA A 1 414 ? 3.105 -22.109 14.977 1 93.81 414 ALA A C 1
ATOM 3223 O O . ALA A 1 414 ? 1.936 -22.438 14.773 1 93.81 414 ALA A O 1
ATOM 3224 N N . LEU A 1 415 ? 3.854 -21.594 14.078 1 95.19 415 LEU A N 1
ATOM 3225 C CA . LEU A 1 415 ? 3.344 -21.391 12.727 1 95.19 415 LEU A CA 1
ATOM 3226 C C . LEU A 1 415 ? 3.113 -22.719 12.016 1 95.19 415 LEU A C 1
ATOM 3228 O O . LEU A 1 415 ? 2.137 -22.875 11.281 1 95.19 415 LEU A O 1
ATOM 3232 N N . ALA A 1 416 ? 3.984 -23.656 12.242 1 93.25 416 ALA A N 1
ATOM 3233 C CA . ALA A 1 416 ? 3.795 -24.984 11.688 1 93.25 416 ALA A CA 1
ATOM 3234 C C . ALA A 1 416 ? 2.48 -25.609 12.172 1 93.25 416 ALA A C 1
ATOM 3236 O O . ALA A 1 416 ? 1.735 -26.188 11.383 1 93.25 416 ALA A O 1
ATOM 3237 N N . ASN A 1 417 ? 2.27 -25.422 13.414 1 93.06 417 ASN A N 1
ATOM 3238 C CA . ASN A 1 417 ? 1.043 -25.953 14 1 93.06 417 ASN A CA 1
ATOM 3239 C C . ASN A 1 417 ? -0.194 -25.25 13.445 1 93.06 417 ASN A C 1
ATOM 3241 O O . ASN A 1 417 ? -1.225 -25.891 13.227 1 93.06 417 ASN A O 1
ATOM 3245 N N . GLU A 1 418 ? -0.066 -24 13.234 1 95.69 418 GLU A N 1
ATOM 3246 C CA . GLU A 1 418 ? -1.188 -23.25 12.688 1 95.69 418 GLU A CA 1
ATOM 3247 C C . GLU A 1 418 ? -1.52 -23.703 11.273 1 95.69 418 GLU A C 1
ATOM 3249 O O . GLU A 1 418 ? -2.693 -23.797 10.906 1 95.69 418 GLU A O 1
ATOM 3254 N N . ILE A 1 419 ? -0.551 -23.891 10.469 1 95.94 419 ILE A N 1
ATOM 3255 C CA . ILE A 1 419 ? -0.739 -24.344 9.094 1 95.94 419 ILE A CA 1
ATOM 3256 C C . ILE A 1 419 ? -1.425 -25.719 9.086 1 95.94 419 ILE A C 1
ATOM 3258 O O . ILE A 1 419 ? -2.377 -25.938 8.336 1 95.94 419 ILE A O 1
ATOM 3262 N N . GLN A 1 420 ? -1.01 -26.531 9.992 1 92.06 420 GLN A N 1
ATOM 3263 C CA . GLN A 1 420 ? -1.595 -27.875 10.078 1 92.06 420 GLN A CA 1
ATOM 3264 C C . GLN A 1 420 ? -3.023 -27.812 10.617 1 92.06 420 GLN A C 1
ATOM 3266 O O . GLN A 1 420 ? -3.896 -28.547 10.148 1 92.06 420 GLN A O 1
ATOM 3271 N N . SER A 1 421 ? -3.145 -26.953 11.555 1 93.12 421 SER A N 1
ATOM 3272 C CA . SER A 1 421 ? -4.477 -26.797 12.133 1 93.12 421 SER A CA 1
ATOM 3273 C C . SER A 1 421 ? -5.477 -26.312 11.094 1 93.12 421 SER A C 1
ATOM 3275 O O . SER A 1 421 ? -6.648 -26.703 11.117 1 93.12 421 SER A O 1
ATOM 3277 N N . TRP A 1 422 ? -5.086 -25.453 10.234 1 95.94 422 TRP A N 1
ATOM 3278 C CA . TRP A 1 422 ? -5.949 -24.984 9.164 1 95.94 422 TRP A CA 1
ATOM 3279 C C . TRP A 1 422 ? -6.402 -26.125 8.273 1 95.94 422 TRP A C 1
ATOM 3281 O O . TRP A 1 422 ? -7.578 -26.219 7.91 1 95.94 422 TRP A O 1
ATOM 3291 N N . LEU A 1 423 ? -5.512 -27.016 7.938 1 93.44 423 LEU A N 1
ATOM 3292 C CA . LEU A 1 423 ? -5.824 -28.156 7.082 1 93.44 423 LEU A CA 1
ATOM 3293 C C . LEU A 1 423 ? -6.844 -29.062 7.746 1 93.44 423 LEU A C 1
ATOM 3295 O O . LEU A 1 423 ? -7.789 -29.531 7.102 1 93.44 423 LEU A O 1
ATOM 3299 N N . PHE A 1 424 ? -6.676 -29.234 9.047 1 89.88 424 PHE A N 1
ATOM 3300 C CA . PHE A 1 424 ? -7.516 -30.172 9.781 1 89.88 424 PHE A CA 1
ATOM 3301 C C . PHE A 1 424 ? -8.891 -29.578 10.055 1 89.88 424 PHE A C 1
ATOM 3303 O O . PHE A 1 424 ? -9.867 -30.312 10.242 1 89.88 424 PHE A O 1
ATOM 3310 N N . ALA A 1 425 ? -8.953 -28.281 10.016 1 91.69 425 ALA A N 1
ATOM 3311 C CA . ALA A 1 425 ? -10.211 -27.609 10.32 1 91.69 425 ALA A CA 1
ATOM 3312 C C . ALA A 1 425 ? -11.094 -27.516 9.078 1 91.69 425 ALA A C 1
ATOM 3314 O O . ALA A 1 425 ? -12.273 -27.156 9.18 1 91.69 425 ALA A O 1
ATOM 3315 N N . LEU A 1 426 ? -10.602 -27.922 7.926 1 93.62 426 LEU A N 1
ATOM 3316 C CA . LEU A 1 426 ? -11.391 -27.828 6.703 1 93.62 426 LEU A CA 1
ATOM 3317 C C . LEU A 1 426 ? -12.578 -28.781 6.742 1 93.62 426 LEU A C 1
ATOM 3319 O O . LEU A 1 426 ? -12.438 -29.953 7.133 1 93.62 426 LEU A O 1
ATOM 3323 N N . PRO A 1 427 ? -13.719 -28.297 6.422 1 91.06 427 PRO A N 1
ATOM 3324 C CA . PRO A 1 427 ? -14.852 -29.219 6.301 1 91.06 427 PRO A CA 1
ATOM 3325 C C . PRO A 1 427 ? -14.633 -30.281 5.227 1 91.06 427 PRO A C 1
ATOM 3327 O O . PRO A 1 427 ? -13.828 -30.094 4.316 1 91.06 427 PRO A O 1
ATOM 3330 N N . PRO A 1 428 ? -15.391 -31.359 5.254 1 87 428 PRO A N 1
ATOM 3331 C CA . PRO A 1 428 ? -15.203 -32.469 4.309 1 87 428 PRO A CA 1
ATOM 3332 C C . PRO A 1 428 ? -15.438 -32.031 2.859 1 87 428 PRO A C 1
ATOM 3334 O O . PRO A 1 428 ? -14.82 -32.594 1.947 1 87 428 PRO A O 1
ATOM 3337 N N . THR A 1 429 ? -16.25 -31.062 2.703 1 89.06 429 THR A N 1
ATOM 3338 C CA . THR A 1 429 ? -16.562 -30.625 1.349 1 89.06 429 THR A CA 1
ATOM 3339 C C . THR A 1 429 ? -15.391 -29.875 0.735 1 89.06 429 THR A C 1
ATOM 3341 O O . THR A 1 429 ? -15.32 -29.703 -0.484 1 89.06 429 THR A O 1
ATOM 3344 N N . LEU A 1 430 ? -14.445 -29.469 1.561 1 93.81 430 LEU A N 1
ATOM 3345 C CA . LEU A 1 430 ? -13.32 -28.672 1.095 1 93.81 430 LEU A CA 1
ATOM 3346 C C . LEU A 1 430 ? -12.008 -29.438 1.266 1 93.81 430 LEU A C 1
ATOM 3348 O O . LEU A 1 430 ? -10.93 -28.891 0.989 1 93.81 430 LEU A O 1
ATOM 3352 N N . SER A 1 431 ? -12.18 -30.641 1.653 1 89.75 431 SER A N 1
ATOM 3353 C CA . SER A 1 431 ? -10.984 -31.469 1.867 1 89.75 431 SER A CA 1
ATOM 3354 C C . SER A 1 431 ? -10.773 -32.438 0.714 1 89.75 431 SER A C 1
ATOM 3356 O O . SER A 1 431 ? -11.734 -32.938 0.141 1 89.75 431 SER A O 1
ATOM 3358 N N . CYS A 1 432 ? -9.539 -32.688 0.384 1 87.38 432 CYS A N 1
ATOM 3359 C CA . CYS A 1 432 ? -9.195 -33.594 -0.703 1 87.38 432 CYS A CA 1
ATOM 3360 C C . CYS A 1 432 ? -9.023 -35.031 -0.187 1 87.38 432 CYS A C 1
ATOM 3362 O O . CYS A 1 432 ? -8.891 -35.969 -0.975 1 87.38 432 CYS A O 1
ATOM 3364 N N . VAL A 1 433 ? -8.992 -35.25 1.01 1 79.31 433 VAL A N 1
ATOM 3365 C CA . VAL A 1 433 ? -8.609 -36.531 1.63 1 79.31 433 VAL A CA 1
ATOM 3366 C C . VAL A 1 433 ? -9.539 -37.625 1.152 1 79.31 433 VAL A C 1
ATOM 3368 O O . VAL A 1 433 ? -9.094 -38.75 0.898 1 79.31 433 VAL A O 1
ATOM 3371 N N . ASN A 1 434 ? -10.672 -37.406 0.958 1 79.62 434 ASN A N 1
ATOM 3372 C CA . ASN A 1 434 ? -11.602 -38.5 0.647 1 79.62 434 ASN A CA 1
ATOM 3373 C C . ASN A 1 434 ? -12.008 -38.469 -0.823 1 79.62 434 ASN A C 1
ATOM 3375 O O . ASN A 1 434 ? -13 -39.094 -1.203 1 79.62 434 ASN A O 1
ATOM 3379 N N . HIS A 1 435 ? -11.164 -37.812 -1.603 1 88.06 435 HIS A N 1
ATOM 3380 C CA . HIS A 1 435 ? -11.547 -37.719 -3.006 1 88.06 435 HIS A CA 1
ATOM 3381 C C . HIS A 1 435 ? -10.391 -38.094 -3.922 1 88.06 435 HIS A C 1
ATOM 3383 O O . HIS A 1 435 ? -9.234 -37.75 -3.648 1 88.06 435 HIS A O 1
ATOM 3389 N N . LEU A 1 436 ? -10.75 -38.812 -4.902 1 90.31 436 LEU A N 1
ATOM 3390 C CA . LEU A 1 436 ? -9.805 -38.969 -6 1 90.31 436 LEU A CA 1
ATOM 3391 C C . LEU A 1 436 ? -9.625 -37.656 -6.75 1 90.31 436 LEU A C 1
ATOM 3393 O O . LEU A 1 436 ? -10.562 -36.844 -6.852 1 90.31 436 LEU A O 1
ATOM 3397 N N . PRO A 1 437 ? -8.453 -37.375 -7.242 1 91.88 437 PRO A N 1
ATOM 3398 C CA . PRO A 1 437 ? -8.164 -36.125 -7.898 1 91.88 437 PRO A CA 1
ATOM 3399 C C . PRO A 1 437 ? -9.18 -35.75 -8.977 1 91.88 437 PRO A C 1
ATOM 3401 O O . PRO A 1 437 ? -9.539 -34.594 -9.133 1 91.88 437 PRO A O 1
ATOM 3404 N N . GLU A 1 438 ? -9.742 -36.75 -9.664 1 91.19 438 GLU A N 1
ATOM 3405 C CA . GLU A 1 438 ? -10.656 -36.5 -10.773 1 91.19 438 GLU A CA 1
ATOM 3406 C C . GLU A 1 438 ? -12.031 -36.062 -10.273 1 91.19 438 GLU A C 1
ATOM 3408 O O . GLU A 1 438 ? -12.758 -35.375 -10.977 1 91.19 438 GLU A O 1
ATOM 3413 N N . HIS A 1 439 ? -12.359 -36.406 -9.062 1 90.44 439 HIS A N 1
ATOM 3414 C CA . HIS A 1 439 ? -13.719 -36.188 -8.594 1 90.44 439 HIS A CA 1
ATOM 3415 C C . HIS A 1 439 ? -13.758 -35.156 -7.465 1 90.44 439 HIS A C 1
ATOM 3417 O O . HIS A 1 439 ? -14.82 -34.906 -6.906 1 90.44 439 HIS A O 1
ATOM 3423 N N . ALA A 1 440 ? -12.656 -34.625 -7.188 1 91.56 440 ALA A N 1
ATOM 3424 C CA . ALA A 1 440 ? -12.625 -33.656 -6.098 1 91.56 440 ALA A CA 1
ATOM 3425 C C . ALA A 1 440 ? -13.297 -32.375 -6.504 1 91.56 440 ALA A C 1
ATOM 3427 O O . ALA A 1 440 ? -13.148 -31.906 -7.637 1 91.56 440 ALA A O 1
ATOM 3428 N N . PRO A 1 441 ? -14.078 -31.844 -5.562 1 92.06 441 PRO A N 1
ATOM 3429 C CA . PRO A 1 441 ? -14.664 -30.547 -5.852 1 92.06 441 PRO A CA 1
ATOM 3430 C C . PRO A 1 441 ? -13.617 -29.484 -6.195 1 92.06 441 PRO A C 1
ATOM 3432 O O . PRO A 1 441 ? -12.484 -29.547 -5.707 1 92.06 441 PRO A O 1
ATOM 3435 N N . ILE A 1 442 ? -14.008 -28.531 -6.945 1 93.19 442 ILE A N 1
ATOM 3436 C CA . ILE A 1 442 ? -13.109 -27.5 -7.453 1 93.19 442 ILE A CA 1
ATOM 3437 C C . ILE A 1 442 ? -12.477 -26.75 -6.289 1 93.19 442 ILE A C 1
ATOM 3439 O O . ILE A 1 442 ? -11.266 -26.531 -6.266 1 93.19 442 ILE A O 1
ATOM 3443 N N . ALA A 1 443 ? -13.242 -26.375 -5.324 1 93.94 443 ALA A N 1
ATOM 3444 C CA . ALA A 1 443 ? -12.734 -25.609 -4.184 1 93.94 443 ALA A CA 1
ATOM 3445 C C . ALA A 1 443 ? -11.703 -26.422 -3.402 1 93.94 443 ALA A C 1
ATOM 3447 O O . ALA A 1 443 ? -10.695 -25.891 -2.953 1 93.94 443 ALA A O 1
ATOM 3448 N N . ALA A 1 444 ? -11.938 -27.672 -3.27 1 94.94 444 ALA A N 1
ATOM 3449 C CA . ALA A 1 444 ? -11.031 -28.531 -2.521 1 94.94 444 ALA A CA 1
ATOM 3450 C C . ALA A 1 444 ? -9.695 -28.672 -3.238 1 94.94 444 ALA A C 1
ATOM 3452 O O . ALA A 1 444 ? -8.633 -28.609 -2.609 1 94.94 444 ALA A O 1
ATOM 3453 N N . GLY A 1 445 ? -9.789 -28.938 -4.531 1 95.56 445 GLY A N 1
ATOM 3454 C CA . GLY A 1 445 ? -8.57 -29.062 -5.312 1 95.56 445 GLY A CA 1
ATOM 3455 C C . GLY A 1 445 ? -7.73 -27.797 -5.34 1 95.56 445 GLY A C 1
ATOM 3456 O O . GLY A 1 445 ? -6.5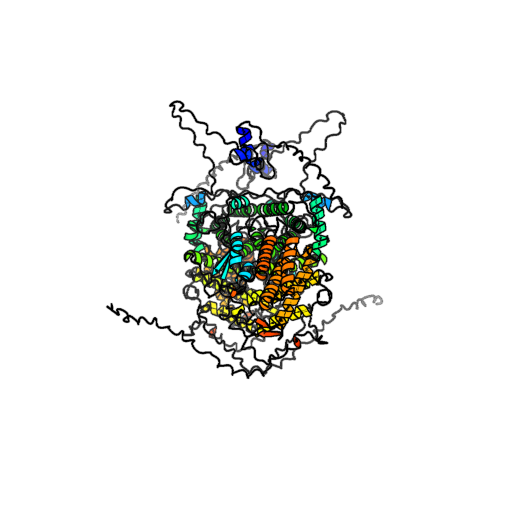08 -27.859 -5.203 1 95.56 445 GLY A O 1
ATOM 3457 N N . LEU A 1 446 ? -8.398 -26.719 -5.512 1 96 446 LEU A N 1
ATOM 3458 C CA . LEU A 1 446 ? -7.711 -25.422 -5.531 1 96 446 LEU A CA 1
ATOM 3459 C C . LEU A 1 446 ? -7.062 -25.141 -4.18 1 96 446 LEU A C 1
ATOM 3461 O O . LEU A 1 446 ? -5.926 -24.672 -4.121 1 96 446 LEU A O 1
ATOM 3465 N N . LEU A 1 447 ? -7.777 -25.359 -3.131 1 97.12 447 LEU A N 1
ATOM 3466 C CA . LEU A 1 447 ? -7.242 -25.141 -1.79 1 97.12 447 LEU A CA 1
ATOM 3467 C C . LEU A 1 447 ? -6.035 -26.047 -1.54 1 97.12 447 LEU A C 1
ATOM 3469 O O . LEU A 1 447 ? -5.066 -25.625 -0.905 1 97.12 447 LEU A O 1
ATOM 3473 N N . ASN A 1 448 ? -6.09 -27.234 -2.051 1 96.62 448 ASN A N 1
ATOM 3474 C CA . ASN A 1 448 ? -4.945 -28.125 -1.908 1 96.62 448 ASN A CA 1
ATOM 3475 C C . ASN A 1 448 ? -3.717 -27.578 -2.631 1 96.62 448 ASN A C 1
ATOM 3477 O O . ASN A 1 448 ? -2.607 -27.625 -2.098 1 96.62 448 ASN A O 1
ATOM 3481 N N . LEU A 1 449 ? -3.934 -27.125 -3.828 1 97.38 449 LEU A N 1
ATOM 3482 C CA . LEU A 1 449 ? -2.83 -26.516 -4.566 1 97.38 449 LEU A CA 1
ATOM 3483 C C . LEU A 1 449 ? -2.193 -25.391 -3.762 1 97.38 449 LEU A C 1
ATOM 3485 O O . LEU A 1 449 ? -0.969 -25.328 -3.631 1 97.38 449 LEU A O 1
ATOM 3489 N N . CYS A 1 450 ? -3.02 -24.562 -3.264 1 98.12 450 CYS A N 1
ATOM 3490 C CA . CYS A 1 450 ? -2.537 -23.406 -2.516 1 98.12 450 CYS A CA 1
ATOM 3491 C C . CYS A 1 450 ? -1.887 -23.828 -1.206 1 98.12 450 CYS A C 1
ATOM 3493 O O . CYS A 1 450 ? -0.865 -23.281 -0.802 1 98.12 450 CYS A O 1
ATOM 3495 N N . TYR A 1 451 ? -2.459 -24.828 -0.573 1 97.81 451 TYR A N 1
ATOM 3496 C CA . TYR A 1 451 ? -1.908 -25.328 0.679 1 97.81 451 TYR A CA 1
ATOM 3497 C C . TYR A 1 451 ? -0.493 -25.859 0.479 1 97.81 451 TYR A C 1
ATOM 3499 O O . TYR A 1 451 ? 0.392 -25.609 1.3 1 97.81 451 TYR A O 1
ATOM 3507 N N . VAL A 1 452 ? -0.307 -26.531 -0.535 1 98.06 452 VAL A N 1
ATOM 3508 C CA . VAL A 1 452 ? 0.998 -27.109 -0.833 1 98.06 452 VAL A CA 1
ATOM 3509 C C . VAL A 1 452 ? 2.037 -26 -0.981 1 98.06 452 VAL A C 1
ATOM 3511 O O . VAL A 1 452 ? 3.15 -26.109 -0.463 1 98.06 452 VAL A O 1
ATOM 3514 N N . ALA A 1 453 ? 1.646 -25.016 -1.665 1 98.62 453 ALA A N 1
ATOM 3515 C CA . ALA A 1 453 ? 2.564 -23.891 -1.852 1 98.62 453 ALA A CA 1
ATOM 3516 C C . ALA A 1 453 ? 2.893 -23.234 -0.52 1 98.62 453 ALA A C 1
ATOM 3518 O O . ALA A 1 453 ? 4.051 -22.906 -0.25 1 98.62 453 ALA A O 1
ATOM 3519 N N . VAL A 1 454 ? 1.898 -22.984 0.321 1 98.56 454 VAL A N 1
ATOM 3520 C CA . VAL A 1 454 ? 2.098 -22.359 1.623 1 98.56 454 VAL A CA 1
ATOM 3521 C C . VAL A 1 454 ? 3.025 -23.219 2.475 1 98.56 454 VAL A C 1
ATOM 3523 O O . VAL A 1 454 ? 3.963 -22.719 3.096 1 98.56 454 VAL A O 1
ATOM 3526 N N . GLN A 1 455 ? 2.781 -24.469 2.477 1 96.81 455 GLN A N 1
ATOM 3527 C CA . GLN A 1 455 ? 3.611 -25.406 3.24 1 96.81 455 GLN A CA 1
ATOM 3528 C C . GLN A 1 455 ? 5.039 -25.422 2.707 1 96.81 455 GLN A C 1
ATOM 3530 O O . GLN A 1 455 ? 5.996 -25.469 3.482 1 96.81 455 GLN A O 1
ATOM 3535 N N . PHE A 1 456 ? 5.16 -25.438 1.476 1 96.88 456 PHE A N 1
ATOM 3536 C CA . PHE A 1 456 ? 6.492 -25.438 0.877 1 96.88 456 PHE A CA 1
ATOM 3537 C C . PHE A 1 456 ? 7.277 -24.203 1.282 1 96.88 456 PHE A C 1
ATOM 3539 O O . PHE A 1 456 ? 8.453 -24.297 1.636 1 96.88 456 PHE A O 1
ATOM 3546 N N . PHE A 1 457 ? 6.641 -23.062 1.164 1 96.94 457 PHE A N 1
ATOM 3547 C CA . PHE A 1 457 ? 7.305 -21.828 1.553 1 96.94 457 PHE A CA 1
ATOM 3548 C C . PHE A 1 457 ? 7.746 -21.891 3.01 1 96.94 457 PHE A C 1
ATOM 3550 O O . PHE A 1 457 ? 8.781 -21.328 3.373 1 96.94 457 PHE A O 1
ATOM 3557 N N . PHE A 1 458 ? 7 -22.516 3.768 1 95.06 458 PHE A N 1
ATOM 3558 C CA . PHE A 1 458 ? 7.363 -22.625 5.176 1 95.06 458 PHE A CA 1
ATOM 3559 C C . PHE A 1 458 ? 8.547 -23.562 5.355 1 95.06 458 PHE A C 1
ATOM 3561 O O . PHE A 1 458 ? 9.477 -23.266 6.113 1 95.06 458 PHE A O 1
ATOM 3568 N N . VAL A 1 459 ? 8.594 -24.641 4.676 1 90.94 459 VAL A N 1
ATOM 3569 C CA . VAL A 1 459 ? 9.562 -25.688 4.949 1 90.94 459 VAL A CA 1
ATOM 3570 C C . VAL A 1 459 ? 10.867 -25.406 4.207 1 90.94 459 VAL A C 1
ATOM 3572 O O . VAL A 1 459 ? 11.93 -25.859 4.609 1 90.94 459 VAL A O 1
ATOM 3575 N N . ARG A 1 460 ? 10.852 -24.656 3.203 1 90.31 460 ARG A N 1
ATOM 3576 C CA . ARG A 1 460 ? 11.961 -24.438 2.281 1 90.31 460 ARG A CA 1
ATOM 3577 C C . ARG A 1 460 ? 13.211 -23.984 3.025 1 90.31 460 ARG A C 1
ATOM 3579 O O . ARG A 1 460 ? 14.297 -24.516 2.803 1 90.31 460 ARG A O 1
ATOM 3586 N N . PRO A 1 461 ? 13.102 -23.031 3.92 1 86.56 461 PRO A N 1
ATOM 3587 C CA . PRO A 1 461 ? 14.305 -22.625 4.641 1 86.56 461 PRO A CA 1
ATOM 3588 C C . PRO A 1 461 ? 14.766 -23.672 5.652 1 86.56 461 PRO A C 1
ATOM 3590 O O . PRO A 1 461 ? 15.906 -23.625 6.129 1 86.56 461 PRO A O 1
ATOM 3593 N N . PHE A 1 462 ? 13.945 -24.672 5.895 1 82.56 462 PHE A N 1
ATOM 3594 C CA . PHE A 1 462 ? 14.242 -25.609 6.973 1 82.56 462 PHE A CA 1
ATOM 3595 C C . PHE A 1 462 ? 14.555 -27 6.414 1 82.56 462 PHE A C 1
ATOM 3597 O O . PHE A 1 462 ? 14.562 -27.984 7.148 1 82.56 462 PHE A O 1
ATOM 3604 N N . MET A 1 463 ? 14.812 -26.984 5.145 1 78.69 463 MET A N 1
ATOM 3605 C CA . MET A 1 463 ? 15.227 -28.234 4.523 1 78.69 463 MET A CA 1
ATOM 3606 C C . MET A 1 463 ? 16.688 -28.531 4.82 1 78.69 463 MET A C 1
ATOM 3608 O O . MET A 1 463 ? 17.578 -28.125 4.07 1 78.69 463 MET A O 1
ATOM 3612 N N . ARG A 1 464 ? 17.062 -29.172 5.824 1 62.59 464 ARG A N 1
ATOM 3613 C CA . ARG A 1 464 ? 18.391 -29.312 6.406 1 62.59 464 ARG A CA 1
ATOM 3614 C C . ARG A 1 464 ? 19.297 -30.125 5.492 1 62.59 464 ARG A C 1
ATOM 3616 O O . ARG A 1 464 ? 20.516 -30.047 5.598 1 62.59 464 ARG A O 1
ATOM 3623 N N . LEU A 1 465 ? 18.703 -30.812 4.77 1 60.94 465 LEU A N 1
ATOM 3624 C CA . LEU A 1 465 ? 19.562 -31.594 3.885 1 60.94 465 LEU A CA 1
ATOM 3625 C C . LEU A 1 465 ? 20.375 -30.672 2.98 1 60.94 465 LEU A C 1
ATOM 3627 O O . LEU A 1 465 ? 21.531 -30.984 2.639 1 60.94 465 LEU A O 1
ATOM 3631 N N . SER A 1 466 ? 19.875 -29.562 2.799 1 60.88 466 SER A N 1
ATOM 3632 C CA . SER A 1 466 ? 20.531 -28.672 1.854 1 60.88 466 SER A CA 1
ATOM 3633 C C . SER A 1 466 ? 20.891 -27.344 2.508 1 60.88 466 SER A C 1
ATOM 3635 O O . SER A 1 466 ? 21.875 -26.719 2.137 1 60.88 466 SER A O 1
ATOM 3637 N N . HIS A 1 467 ? 20.094 -27.047 3.557 1 65.5 467 HIS A N 1
ATOM 3638 C CA . HIS A 1 467 ? 20.25 -25.703 4.105 1 65.5 467 HIS A CA 1
ATOM 3639 C C . HIS A 1 467 ? 20.203 -25.719 5.629 1 65.5 467 HIS A C 1
ATOM 3641 O O . HIS A 1 467 ? 19.672 -26.672 6.227 1 65.5 467 HIS A O 1
ATOM 3647 N N . THR A 1 468 ? 21 -24.938 6.234 1 65.25 468 THR A N 1
ATOM 3648 C CA . THR A 1 468 ? 20.938 -24.812 7.688 1 65.25 468 THR A CA 1
ATOM 3649 C C . THR A 1 468 ? 20.703 -23.359 8.109 1 65.25 468 THR A C 1
ATOM 3651 O O . THR A 1 468 ? 21.312 -22.453 7.543 1 65.25 468 THR A O 1
ATOM 3654 N N . ALA A 1 469 ? 19.656 -23.266 8.891 1 63.28 469 ALA A N 1
ATOM 3655 C CA . ALA A 1 469 ? 19.484 -22 9.602 1 63.28 469 ALA A CA 1
ATOM 3656 C C . ALA A 1 469 ? 20.172 -22.047 10.961 1 63.28 469 ALA A C 1
ATOM 3658 O O . ALA A 1 469 ? 19.734 -22.75 11.875 1 63.28 469 ALA A O 1
ATOM 3659 N N . ASP A 1 470 ? 21.266 -21.531 11.086 1 62.84 470 ASP A N 1
ATOM 3660 C CA . ASP A 1 470 ? 22.156 -21.719 12.227 1 62.84 470 ASP A CA 1
ATOM 3661 C C . ASP A 1 470 ? 21.453 -21.359 13.539 1 62.84 470 ASP A C 1
ATOM 3663 O O . ASP A 1 470 ? 21.688 -22 14.562 1 62.84 470 ASP A O 1
ATOM 3667 N N . SER A 1 471 ? 20.547 -20.484 13.406 1 66.31 471 SER A N 1
ATOM 3668 C CA . SER A 1 471 ? 19.984 -19.953 14.648 1 66.31 471 SER A CA 1
ATOM 3669 C C . SER A 1 471 ? 18.766 -20.766 15.07 1 66.31 471 SER A C 1
ATOM 3671 O O . SER A 1 471 ? 18.25 -20.578 16.188 1 66.31 471 SER A O 1
ATOM 3673 N N . LEU A 1 472 ? 18.375 -21.719 14.172 1 78.38 472 LEU A N 1
ATOM 3674 C CA . LEU A 1 472 ? 17.125 -22.391 14.461 1 78.38 472 LEU A CA 1
ATOM 3675 C C . LEU A 1 472 ? 17.328 -23.906 14.531 1 78.38 472 LEU A C 1
ATOM 3677 O O . LEU A 1 472 ? 18.109 -24.469 13.758 1 78.38 472 LEU A O 1
ATOM 3681 N N . SER A 1 473 ? 16.719 -24.5 15.562 1 76.62 473 SER A N 1
ATOM 3682 C CA . SER A 1 473 ? 16.766 -25.953 15.711 1 76.62 473 SER A CA 1
ATOM 3683 C C . SER A 1 473 ? 15.562 -26.609 15.039 1 76.62 473 SER A C 1
ATOM 3685 O O . SER A 1 473 ? 15.531 -27.844 14.883 1 76.62 473 SER A O 1
ATOM 3687 N N . PHE A 1 474 ? 14.68 -25.797 14.641 1 82.56 474 PHE A N 1
ATOM 3688 C CA . PHE A 1 474 ? 13.484 -26.312 13.977 1 82.56 474 PHE A CA 1
ATOM 3689 C C . PHE A 1 474 ? 13.852 -27.016 12.68 1 82.56 474 PHE A C 1
ATOM 3691 O O . PHE A 1 474 ? 14.68 -26.531 11.914 1 82.56 474 PHE A O 1
ATOM 3698 N N . ALA A 1 475 ? 13.328 -28.266 12.586 1 76.62 475 ALA A N 1
ATOM 3699 C CA . ALA A 1 475 ? 13.555 -29.016 11.352 1 76.62 475 ALA A CA 1
ATOM 3700 C C . ALA A 1 475 ? 12.305 -29.797 10.945 1 76.62 475 ALA A C 1
ATOM 3702 O O . ALA A 1 475 ? 11.5 -30.172 11.797 1 76.62 475 ALA A O 1
ATOM 3703 N N . ILE A 1 476 ? 12.258 -29.906 9.672 1 80.19 476 ILE A N 1
ATOM 3704 C CA . ILE A 1 476 ? 11.148 -30.688 9.148 1 80.19 476 ILE A CA 1
ATOM 3705 C C . ILE A 1 476 ? 11.508 -32.156 9.148 1 80.19 476 ILE A C 1
ATOM 3707 O O . ILE A 1 476 ? 12.664 -32.531 8.914 1 80.19 476 ILE A O 1
ATOM 3711 N N . THR A 1 477 ? 10.516 -32.969 9.43 1 75.81 477 THR A N 1
ATOM 3712 C CA . THR A 1 477 ? 10.734 -34.406 9.461 1 75.81 477 THR A CA 1
ATOM 3713 C C . THR A 1 477 ? 10.555 -35 8.07 1 75.81 477 THR A C 1
ATOM 3715 O O . THR A 1 477 ? 9.992 -34.375 7.176 1 75.81 477 THR A O 1
ATOM 3718 N N . VAL A 1 478 ? 11.008 -36.188 7.93 1 79.31 478 VAL A N 1
ATOM 3719 C CA . VAL A 1 478 ? 10.844 -36.906 6.672 1 79.31 478 VAL A CA 1
ATOM 3720 C C . VAL A 1 478 ? 9.359 -37.156 6.41 1 79.31 478 VAL A C 1
ATOM 3722 O O . VAL A 1 478 ? 8.906 -37.094 5.266 1 79.31 478 VAL A O 1
ATOM 3725 N N . ALA A 1 479 ? 8.672 -37.375 7.422 1 80.12 479 ALA A N 1
ATOM 3726 C CA . ALA A 1 479 ? 7.234 -37.625 7.301 1 80.12 479 ALA A CA 1
ATOM 3727 C C . ALA A 1 479 ? 6.516 -36.375 6.773 1 80.12 479 ALA A C 1
ATOM 3729 O O . ALA A 1 479 ? 5.602 -36.469 5.953 1 80.12 479 ALA A O 1
ATOM 3730 N N . ASP A 1 480 ? 6.953 -35.25 7.246 1 82.12 480 ASP A N 1
ATOM 3731 C CA . ASP A 1 480 ? 6.379 -34 6.785 1 82.12 480 ASP A CA 1
ATOM 3732 C C . ASP A 1 480 ? 6.625 -33.781 5.289 1 82.12 480 ASP A C 1
ATOM 3734 O O . ASP A 1 480 ? 5.727 -33.375 4.559 1 82.12 480 ASP A O 1
ATOM 3738 N N . TRP A 1 481 ? 7.758 -34.156 4.898 1 88.12 481 TRP A N 1
ATOM 3739 C CA . TRP A 1 481 ? 8.109 -34 3.492 1 88.12 481 TRP A CA 1
ATOM 3740 C C . TRP A 1 481 ? 7.32 -34.969 2.615 1 88.12 481 TRP A C 1
ATOM 3742 O O . TRP A 1 481 ? 6.871 -34.594 1.527 1 88.12 481 TRP A O 1
ATOM 3752 N N . GLN A 1 482 ? 7.172 -36.188 3.082 1 87.69 482 GLN A N 1
ATOM 3753 C CA . GLN A 1 482 ? 6.426 -37.156 2.312 1 87.69 482 GLN A CA 1
ATOM 3754 C C . GLN A 1 482 ? 4.965 -36.75 2.164 1 87.69 482 GLN A C 1
ATOM 3756 O O . GLN A 1 482 ? 4.367 -36.969 1.10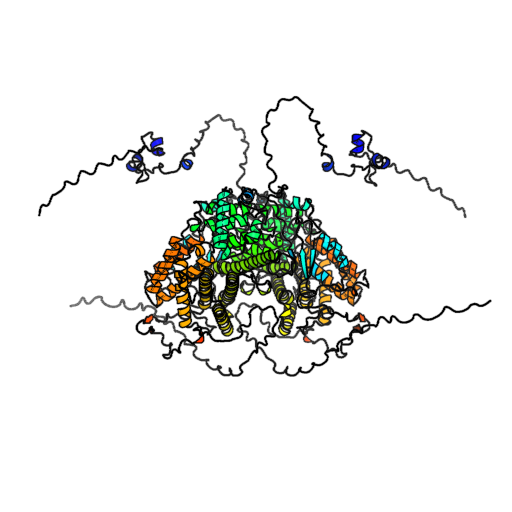2 1 87.69 482 GLN A O 1
ATOM 3761 N N . ALA A 1 483 ? 4.457 -36.281 3.217 1 89 483 ALA A N 1
ATOM 3762 C CA . ALA A 1 483 ? 3.082 -35.781 3.156 1 89 483 ALA A CA 1
ATOM 3763 C C . ALA A 1 483 ? 2.943 -34.656 2.15 1 89 483 ALA A C 1
ATOM 3765 O O . ALA A 1 483 ? 1.97 -34.594 1.395 1 89 483 ALA A O 1
ATOM 3766 N N . LEU A 1 484 ? 3.889 -33.781 2.195 1 94.19 484 LEU A N 1
ATOM 3767 C CA . LEU A 1 484 ? 3.9 -32.656 1.268 1 94.19 484 LEU A CA 1
ATOM 3768 C C . LEU A 1 484 ? 4.016 -33.125 -0.174 1 94.19 484 LEU A C 1
ATOM 3770 O O . LEU A 1 484 ? 3.318 -32.625 -1.06 1 94.19 484 LEU A O 1
ATOM 3774 N N . THR A 1 485 ? 4.887 -34.125 -0.384 1 94.69 485 THR A N 1
ATOM 3775 C CA . THR A 1 485 ? 5.086 -34.688 -1.714 1 94.69 485 THR A CA 1
ATOM 3776 C C . THR A 1 485 ? 3.805 -35.344 -2.219 1 94.69 485 THR A C 1
ATOM 3778 O O . THR A 1 485 ? 3.443 -35.188 -3.387 1 94.69 485 THR A O 1
ATOM 3781 N N . ALA A 1 486 ? 3.16 -36.062 -1.341 1 93.94 486 ALA A N 1
ATOM 3782 C CA . ALA A 1 486 ? 1.914 -36.719 -1.715 1 93.94 486 ALA A CA 1
ATOM 3783 C C . ALA A 1 486 ? 0.853 -35.688 -2.127 1 93.94 486 ALA A C 1
ATOM 3785 O O . ALA A 1 486 ? 0.12 -35.906 -3.096 1 93.94 486 ALA A O 1
ATOM 3786 N N . ARG A 1 487 ? 0.78 -34.656 -1.433 1 95.38 487 ARG A N 1
ATOM 3787 C CA . ARG A 1 487 ? -0.205 -33.625 -1.736 1 95.38 487 ARG A CA 1
ATOM 3788 C C . ARG A 1 487 ? 0.147 -32.875 -3.029 1 95.38 487 ARG A C 1
ATOM 3790 O O . ARG A 1 487 ? -0.742 -32.469 -3.777 1 95.38 487 ARG A O 1
ATOM 3797 N N . ALA A 1 488 ? 1.418 -32.688 -3.197 1 97.62 488 ALA A N 1
ATOM 3798 C CA . ALA A 1 488 ? 1.864 -32.062 -4.445 1 97.62 488 ALA A CA 1
ATOM 3799 C C . ALA A 1 488 ? 1.488 -32.938 -5.645 1 97.62 488 ALA A C 1
ATOM 3801 O O . ALA A 1 488 ? 1.009 -32.438 -6.66 1 97.62 488 ALA A O 1
ATOM 3802 N N . ARG A 1 489 ? 1.737 -34.25 -5.527 1 96.56 489 ARG A N 1
ATOM 3803 C CA . ARG A 1 489 ? 1.346 -35.188 -6.578 1 96.56 489 ARG A CA 1
ATOM 3804 C C . ARG A 1 489 ? -0.154 -35.094 -6.848 1 96.56 489 ARG A C 1
ATOM 3806 O O . ARG A 1 489 ? -0.583 -35.031 -8 1 96.56 489 ARG A O 1
ATOM 3813 N N . TYR A 1 490 ? -0.875 -35.062 -5.766 1 96 490 TYR A N 1
ATOM 3814 C CA . TYR A 1 490 ? -2.324 -34.938 -5.871 1 96 490 TYR A CA 1
ATOM 3815 C C . TYR A 1 490 ? -2.703 -33.688 -6.629 1 96 490 TYR A C 1
ATOM 3817 O O . TYR A 1 490 ? -3.598 -33.688 -7.477 1 96 490 TYR A O 1
ATOM 3825 N N . GLY A 1 491 ? -2.047 -32.594 -6.297 1 97.19 491 GLY A N 1
ATOM 3826 C CA . GLY A 1 491 ? -2.326 -31.328 -6.949 1 97.19 491 GLY A CA 1
ATOM 3827 C C . GLY A 1 491 ? -2.115 -31.359 -8.453 1 97.19 491 GLY A C 1
ATOM 3828 O O . GLY A 1 491 ? -2.934 -30.844 -9.211 1 97.19 491 GLY A O 1
ATOM 3829 N N . ILE A 1 492 ? -1.06 -31.969 -8.898 1 97.94 492 ILE A N 1
ATOM 3830 C CA . ILE A 1 492 ? -0.761 -32.062 -10.32 1 97.94 492 ILE A CA 1
ATOM 3831 C C . ILE A 1 492 ? -1.81 -32.938 -11 1 97.94 492 ILE A C 1
ATOM 3833 O O . ILE A 1 492 ? -2.326 -32.594 -12.062 1 97.94 492 ILE A O 1
ATOM 3837 N N . LEU A 1 493 ? -2.156 -34.062 -10.383 1 96.81 493 LEU A N 1
ATOM 3838 C CA . LEU A 1 493 ? -3.143 -34.969 -10.953 1 96.81 493 LEU A CA 1
ATOM 3839 C C . LEU A 1 493 ? -4.516 -34.312 -11.031 1 96.81 493 LEU A C 1
ATOM 3841 O O . LEU A 1 493 ? -5.246 -34.469 -12.008 1 96.81 493 LEU A O 1
ATOM 3845 N N . TRP A 1 494 ? -4.879 -33.562 -10.008 1 97.06 494 TRP A N 1
ATOM 3846 C CA . TRP A 1 494 ? -6.133 -32.812 -10.016 1 97.06 494 TRP A CA 1
ATOM 3847 C C . TRP A 1 494 ? -6.148 -31.797 -11.141 1 97.06 494 TRP A C 1
ATOM 3849 O O . TRP A 1 494 ? -7.16 -31.625 -11.828 1 97.06 494 TRP A O 1
ATOM 3859 N N . SER A 1 495 ? -5.074 -31.094 -11.32 1 97.25 495 SER A N 1
ATOM 3860 C CA . SER A 1 495 ? -4.957 -30.062 -12.336 1 97.25 495 SER A CA 1
ATOM 3861 C C . SER A 1 495 ? -5.18 -30.625 -13.734 1 97.25 495 SER A C 1
ATOM 3863 O O . SER A 1 495 ? -5.723 -29.938 -14.609 1 97.25 495 SER A O 1
ATOM 3865 N N . GLU A 1 496 ? -4.762 -31.797 -13.93 1 96.19 496 GLU A N 1
ATOM 3866 C CA . GLU A 1 496 ? -4.922 -32.469 -15.219 1 96.19 496 GLU A CA 1
ATOM 3867 C C . GLU A 1 496 ? -6.391 -32.562 -15.617 1 96.19 496 GLU A C 1
ATOM 3869 O O . GLU A 1 496 ? -6.73 -32.469 -16.797 1 96.19 496 GLU A O 1
ATOM 3874 N N . HIS A 1 497 ? -7.25 -32.656 -14.648 1 94.81 497 HIS A N 1
ATOM 3875 C CA . HIS A 1 497 ? -8.672 -32.844 -14.914 1 94.81 497 HIS A CA 1
ATOM 3876 C C . HIS A 1 497 ? -9.438 -31.531 -14.773 1 94.81 497 HIS A C 1
ATOM 3878 O O . HIS A 1 497 ? -10.625 -31.453 -15.094 1 94.81 497 HIS A O 1
ATOM 3884 N N . HIS A 1 498 ? -8.828 -30.516 -14.297 1 94.31 498 HIS A N 1
ATOM 3885 C CA . HIS A 1 498 ? -9.484 -29.219 -14.062 1 94.31 498 HIS A CA 1
ATOM 3886 C C . HIS A 1 498 ? -8.672 -28.078 -14.656 1 94.31 498 HIS A C 1
ATOM 3888 O O . HIS A 1 498 ? -8.383 -27.094 -13.969 1 94.31 498 HIS A O 1
ATOM 3894 N N . LEU A 1 499 ? -8.492 -28.109 -15.914 1 95.62 499 LEU A N 1
ATOM 3895 C CA . LEU A 1 499 ? -7.586 -27.203 -16.625 1 95.62 499 LEU A CA 1
ATOM 3896 C C . LEU A 1 499 ? -8.094 -25.766 -16.594 1 95.62 499 LEU A C 1
ATOM 3898 O O . LEU A 1 499 ? -7.305 -24.828 -16.547 1 95.62 499 LEU A O 1
ATOM 3902 N N . ASP A 1 500 ? -9.398 -25.578 -16.562 1 93.44 500 ASP A N 1
ATOM 3903 C CA . ASP A 1 500 ? -9.984 -24.234 -16.578 1 93.44 500 ASP A CA 1
ATOM 3904 C C . ASP A 1 500 ? -9.555 -23.422 -15.367 1 93.44 500 ASP A C 1
ATOM 3906 O O . ASP A 1 500 ? -9.359 -22.203 -15.461 1 93.44 500 ASP A O 1
ATOM 3910 N N . GLN A 1 501 ? -9.359 -24.094 -14.281 1 91.06 501 GLN A N 1
ATOM 3911 C CA . GLN A 1 501 ? -9.055 -23.422 -13.023 1 91.06 501 GLN A CA 1
ATOM 3912 C C . GLN A 1 501 ? -7.609 -22.938 -13 1 91.06 501 GLN A C 1
ATOM 3914 O O . GLN A 1 501 ? -7.258 -22.062 -12.211 1 91.06 501 GLN A O 1
ATOM 3919 N N . LEU A 1 502 ? -6.801 -23.453 -13.875 1 95.44 502 LEU A N 1
ATOM 3920 C CA . LEU A 1 502 ? -5.398 -23.047 -13.953 1 95.44 502 LEU A CA 1
ATOM 3921 C C . LEU A 1 502 ? -5.23 -21.844 -14.859 1 95.44 502 LEU A C 1
ATOM 3923 O O . LEU A 1 502 ? -4.199 -21.156 -14.812 1 95.44 502 LEU A O 1
ATOM 3927 N N . GLN A 1 503 ? -6.227 -21.594 -15.609 1 95.69 503 GLN A N 1
ATOM 3928 C CA . GLN A 1 503 ? -6.059 -20.625 -16.688 1 95.69 503 GLN A CA 1
ATOM 3929 C C . GLN A 1 503 ? -6.5 -19.234 -16.25 1 95.69 503 GLN A C 1
ATOM 3931 O O . GLN A 1 503 ? -6.145 -18.234 -16.875 1 95.69 503 GLN A O 1
ATOM 3936 N N . ALA A 1 504 ? -7.211 -19.109 -15.164 1 92.5 504 ALA A N 1
ATOM 3937 C CA . ALA A 1 504 ? -7.797 -17.828 -14.797 1 92.5 504 ALA A CA 1
ATOM 3938 C C . ALA A 1 504 ? -6.898 -17.078 -13.828 1 92.5 504 ALA A C 1
ATOM 3940 O O . ALA A 1 504 ? -6.645 -15.875 -14.008 1 92.5 504 ALA A O 1
ATOM 3941 N N . TRP A 1 505 ? -6.434 -17.719 -12.828 1 93.38 505 TRP A N 1
ATOM 3942 C CA . TRP A 1 505 ? -5.754 -17.062 -11.727 1 93.38 505 TRP A CA 1
ATOM 3943 C C . TRP A 1 505 ? -4.27 -17.406 -11.711 1 93.38 505 TRP A C 1
ATOM 3945 O O . TRP A 1 505 ? -3.9 -18.578 -11.75 1 93.38 505 TRP A O 1
ATOM 3955 N N . SER A 1 506 ? -3.43 -16.422 -11.578 1 93.38 506 SER A N 1
ATOM 3956 C CA . SER A 1 506 ? -1.984 -16.609 -11.633 1 93.38 506 SER A CA 1
ATOM 3957 C C . SER A 1 506 ? -1.492 -17.469 -10.461 1 93.38 506 SER A C 1
ATOM 3959 O O . SER A 1 506 ? -0.528 -18.219 -10.602 1 93.38 506 SER A O 1
ATOM 3961 N N . PHE A 1 507 ? -2.172 -17.344 -9.328 1 96.19 507 PHE A N 1
ATOM 3962 C CA . PHE A 1 507 ? -1.674 -18.094 -8.18 1 96.19 507 PHE A CA 1
ATOM 3963 C C . PHE A 1 507 ? -1.844 -19.594 -8.383 1 96.19 507 PHE A C 1
ATOM 3965 O O . PHE A 1 507 ? -1.082 -20.391 -7.824 1 96.19 507 PHE A O 1
ATOM 3972 N N . SER A 1 508 ? -2.805 -20.047 -9.18 1 96.75 508 SER A N 1
ATOM 3973 C CA . SER A 1 508 ? -2.957 -21.484 -9.453 1 96.75 508 SER A CA 1
ATOM 3974 C C . SER A 1 508 ? -1.762 -22.016 -10.227 1 96.75 508 SER A C 1
ATOM 3976 O O . SER A 1 508 ? -1.24 -23.094 -9.906 1 96.75 508 SER A O 1
ATOM 3978 N N . LEU A 1 509 ? -1.313 -21.297 -11.211 1 97.06 509 LEU A N 1
ATOM 3979 C CA . LEU A 1 509 ? -0.147 -21.703 -11.984 1 97.06 509 LEU A CA 1
ATOM 3980 C C . LEU A 1 509 ? 1.116 -21.656 -11.133 1 97.06 509 LEU A C 1
ATOM 3982 O O . LEU A 1 509 ? 1.976 -22.531 -11.242 1 97.06 509 LEU A O 1
ATOM 3986 N N . TYR A 1 510 ? 1.202 -20.641 -10.391 1 97.88 510 TYR A N 1
ATOM 3987 C CA . TYR A 1 510 ? 2.311 -20.5 -9.453 1 97.88 510 TYR A CA 1
ATOM 3988 C C . TYR A 1 510 ? 2.391 -21.703 -8.516 1 97.88 510 TYR A C 1
ATOM 3990 O O . TYR A 1 510 ? 3.473 -22.25 -8.289 1 97.88 510 TYR A O 1
ATOM 3998 N N . CYS A 1 511 ? 1.259 -22.156 -8.039 1 98.56 511 CYS A N 1
ATOM 3999 C CA . CYS A 1 511 ? 1.183 -23.297 -7.137 1 98.56 511 CYS A CA 1
ATOM 4000 C C . CYS A 1 511 ? 1.5 -24.594 -7.867 1 98.56 511 CYS A C 1
ATOM 4002 O O . CYS A 1 511 ? 2.131 -25.484 -7.305 1 98.56 511 CYS A O 1
ATOM 4004 N N . LEU A 1 512 ? 1.047 -24.688 -9.086 1 98.5 512 LEU A N 1
ATOM 4005 C CA . LEU A 1 512 ? 1.376 -25.859 -9.883 1 98.5 512 LEU A CA 1
ATOM 4006 C C . LEU A 1 512 ? 2.885 -26 -10.062 1 98.5 512 LEU A C 1
ATOM 4008 O O . LEU A 1 512 ? 3.438 -27.094 -9.93 1 98.5 512 LEU A O 1
ATOM 4012 N N . PHE A 1 513 ? 3.535 -24.922 -10.367 1 98.44 513 PHE A N 1
ATOM 4013 C CA . PHE A 1 513 ? 4.988 -24.922 -10.469 1 98.44 513 PHE A CA 1
ATOM 4014 C C . PHE A 1 513 ? 5.625 -25.438 -9.188 1 98.44 513 PHE A C 1
ATOM 4016 O O . PHE A 1 513 ? 6.535 -26.266 -9.227 1 98.44 513 PHE A O 1
ATOM 4023 N N . ILE A 1 514 ? 5.148 -24.922 -8.086 1 98.56 514 ILE A N 1
ATOM 4024 C CA . ILE A 1 514 ? 5.715 -25.312 -6.801 1 98.56 514 ILE A CA 1
ATOM 4025 C C . ILE A 1 514 ? 5.52 -26.812 -6.582 1 98.56 514 ILE A C 1
ATOM 4027 O O . ILE A 1 514 ? 6.406 -27.484 -6.059 1 98.56 514 ILE A O 1
ATOM 4031 N N . CYS A 1 515 ? 4.367 -27.312 -6.973 1 98.56 515 CYS A N 1
ATOM 4032 C CA . CYS A 1 515 ? 4.148 -28.75 -6.898 1 98.56 515 CYS A CA 1
ATOM 4033 C C . CYS A 1 515 ? 5.195 -29.5 -7.719 1 98.56 515 CYS A C 1
ATOM 4035 O O . CYS A 1 515 ? 5.762 -30.5 -7.25 1 98.56 515 CYS A O 1
ATOM 4037 N N . CYS A 1 516 ? 5.477 -29.031 -8.867 1 98.38 516 CYS A N 1
ATOM 4038 C CA . CYS A 1 516 ? 6.473 -29.656 -9.719 1 98.38 516 CYS A CA 1
ATOM 4039 C C . CYS A 1 516 ? 7.863 -29.578 -9.102 1 98.38 516 CYS A C 1
ATOM 4041 O O . CYS A 1 516 ? 8.648 -30.516 -9.18 1 98.38 516 CYS A O 1
ATOM 4043 N N . LEU A 1 517 ? 8.141 -28.469 -8.516 1 97.31 517 LEU A N 1
ATOM 4044 C CA . LEU A 1 517 ? 9.438 -28.281 -7.867 1 97.31 517 LEU A CA 1
ATOM 4045 C C . LEU A 1 517 ? 9.609 -29.25 -6.707 1 97.31 517 LEU A C 1
ATOM 4047 O O . LEU A 1 517 ? 10.695 -29.812 -6.523 1 97.31 517 LEU A O 1
ATOM 4051 N N . ILE A 1 518 ? 8.586 -29.422 -5.93 1 96.38 518 ILE A N 1
ATOM 4052 C CA . ILE A 1 518 ? 8.617 -30.344 -4.809 1 96.38 518 ILE A CA 1
ATOM 4053 C C . ILE A 1 518 ? 8.891 -31.766 -5.32 1 96.38 518 ILE A C 1
ATOM 4055 O O . ILE A 1 518 ? 9.727 -32.469 -4.762 1 96.38 518 ILE A O 1
ATOM 4059 N N . LEU A 1 519 ? 8.234 -32.188 -6.367 1 96.75 519 LEU A N 1
ATOM 4060 C CA . LEU A 1 519 ? 8.43 -33.5 -6.934 1 96.75 519 LEU A CA 1
ATOM 4061 C C . LEU A 1 519 ? 9.828 -33.656 -7.516 1 96.75 519 LEU A C 1
ATOM 4063 O O . LEU A 1 519 ? 10.414 -34.719 -7.477 1 96.75 519 LEU A O 1
ATOM 4067 N N . TYR A 1 520 ? 10.32 -32.562 -8.031 1 94.56 520 TYR A N 1
ATOM 4068 C CA . TYR A 1 520 ? 11.695 -32.594 -8.516 1 94.56 520 TYR A CA 1
ATOM 4069 C C . TYR A 1 520 ? 12.672 -32.875 -7.379 1 94.56 520 TYR A C 1
ATOM 4071 O O . TYR A 1 520 ? 13.57 -33.688 -7.512 1 94.56 520 TYR A O 1
ATOM 4079 N N . HIS A 1 521 ? 12.523 -32.156 -6.277 1 90.12 521 HIS A N 1
ATOM 4080 C CA . HIS A 1 521 ? 13.359 -32.406 -5.105 1 90.12 521 HIS A CA 1
ATOM 4081 C C . HIS A 1 521 ? 13.281 -33.875 -4.664 1 90.12 521 HIS A C 1
ATOM 4083 O O . HIS A 1 521 ? 14.305 -34.469 -4.316 1 90.12 521 HIS A O 1
ATOM 4089 N N . THR A 1 522 ? 12.094 -34.344 -4.656 1 89.56 522 THR A N 1
ATOM 4090 C CA . THR A 1 522 ? 11.883 -35.719 -4.211 1 89.56 522 THR A CA 1
ATOM 4091 C C . THR A 1 522 ? 12.477 -36.719 -5.211 1 89.56 522 THR A C 1
ATOM 4093 O O . THR A 1 522 ? 13.109 -37.688 -4.816 1 89.56 522 THR A O 1
ATOM 4096 N N . TYR A 1 523 ? 12.281 -36.5 -6.457 1 90.5 523 TYR A N 1
ATOM 4097 C CA . TYR A 1 523 ? 12.789 -37.375 -7.496 1 90.5 523 TYR A CA 1
ATOM 4098 C C . TYR A 1 523 ? 14.312 -37.406 -7.484 1 90.5 523 TYR A C 1
ATOM 4100 O O . TYR A 1 523 ? 14.914 -38.469 -7.699 1 90.5 523 TYR A O 1
ATOM 4108 N N . TYR A 1 524 ? 14.922 -36.281 -7.316 1 83.88 524 TYR A N 1
ATOM 4109 C CA . TYR A 1 524 ? 16.375 -36.25 -7.309 1 83.88 524 TYR A CA 1
ATOM 4110 C C . TYR A 1 524 ? 16.953 -37.188 -6.258 1 83.88 524 TYR A C 1
ATOM 4112 O O . TYR A 1 524 ? 18 -37.781 -6.469 1 83.88 524 TYR A O 1
ATOM 4120 N N . ARG A 1 525 ? 16.219 -37.312 -5.27 1 76.75 525 ARG A N 1
ATOM 4121 C CA . ARG A 1 525 ? 16.719 -38.125 -4.164 1 76.75 525 ARG A CA 1
ATOM 4122 C C . ARG A 1 525 ? 16.25 -39.562 -4.297 1 76.75 525 ARG A C 1
ATOM 4124 O O . ARG A 1 525 ? 17.031 -40.5 -4.07 1 76.75 525 ARG A O 1
ATOM 4131 N N . SER A 1 526 ? 15.055 -39.781 -4.637 1 82 526 SER A N 1
ATOM 4132 C CA . SER A 1 526 ? 14.469 -41.094 -4.625 1 82 526 SER A CA 1
ATOM 4133 C C . SER A 1 526 ? 14.625 -41.781 -5.977 1 82 526 SER A C 1
ATOM 4135 O O . SER A 1 526 ? 14.672 -43.031 -6.055 1 82 526 SER A O 1
ATOM 4137 N N . ARG A 1 527 ? 14.625 -41.125 -7.023 1 84.38 527 ARG A N 1
ATOM 4138 C CA . ARG A 1 527 ? 14.68 -41.594 -8.406 1 84.38 527 ARG A CA 1
ATOM 4139 C C . ARG A 1 527 ? 13.531 -42.531 -8.703 1 84.38 527 ARG A C 1
ATOM 4141 O O . ARG A 1 527 ? 13.68 -43.469 -9.5 1 84.38 527 ARG A O 1
ATOM 4148 N N . ARG A 1 528 ? 12.453 -42.312 -7.973 1 86.56 528 ARG A N 1
ATOM 4149 C CA . ARG A 1 528 ? 11.266 -43.125 -8.219 1 86.56 528 ARG A CA 1
ATOM 4150 C C . ARG A 1 528 ? 10.57 -42.719 -9.508 1 86.56 528 ARG A C 1
ATOM 4152 O O . ARG A 1 528 ? 10.297 -41.531 -9.719 1 86.56 528 ARG A O 1
ATOM 4159 N N . PRO A 1 529 ? 10.219 -43.625 -10.297 1 89.25 529 PRO A N 1
ATOM 4160 C CA . PRO A 1 529 ? 9.641 -43.312 -11.602 1 89.25 529 PRO A CA 1
ATOM 4161 C C . PRO A 1 529 ? 8.281 -42.625 -11.492 1 89.25 529 PRO A C 1
ATOM 4163 O O . PRO A 1 529 ? 7.91 -41.844 -12.367 1 89.25 529 PRO A O 1
ATOM 4166 N N . GLU A 1 530 ? 7.555 -42.938 -10.469 1 89.75 530 GLU A N 1
ATOM 4167 C CA . GLU A 1 530 ? 6.242 -42.312 -10.297 1 89.75 530 GLU A CA 1
ATOM 4168 C C . GLU A 1 530 ? 6.355 -40.812 -10.18 1 89.75 530 GLU A C 1
ATOM 4170 O O . GLU A 1 530 ? 5.492 -40.062 -10.672 1 89.75 530 GLU A O 1
ATOM 4175 N N . GLU A 1 531 ? 7.41 -40.375 -9.484 1 92.38 531 GLU A N 1
ATOM 4176 C CA . GLU A 1 531 ? 7.641 -38.938 -9.336 1 92.38 531 GLU A CA 1
ATOM 4177 C C . GLU A 1 531 ? 7.977 -38.312 -10.68 1 92.38 531 GLU A C 1
ATOM 4179 O O . GLU A 1 531 ? 7.484 -37.219 -11 1 92.38 531 GLU A O 1
ATOM 4184 N N . LEU A 1 532 ? 8.805 -38.938 -11.438 1 93.94 532 LEU A N 1
ATOM 4185 C CA . LEU A 1 532 ? 9.164 -38.438 -12.75 1 93.94 532 LEU A CA 1
ATOM 4186 C C . LEU A 1 532 ? 7.941 -38.344 -13.656 1 93.94 532 LEU A C 1
ATOM 4188 O O . LEU A 1 532 ? 7.746 -37.375 -14.367 1 93.94 532 LEU A O 1
ATOM 4192 N N . ALA A 1 533 ? 7.152 -39.406 -13.625 1 95.94 533 ALA A N 1
ATOM 4193 C CA . ALA A 1 533 ? 5.941 -39.438 -14.445 1 95.94 533 ALA A CA 1
ATOM 4194 C C . ALA A 1 533 ? 5.027 -38.281 -14.109 1 95.94 533 ALA A C 1
ATOM 4196 O O . ALA A 1 533 ? 4.402 -37.688 -15 1 95.94 533 ALA A O 1
ATOM 4197 N N . THR A 1 534 ? 4.914 -37.969 -12.875 1 96.5 534 THR A N 1
ATOM 4198 C CA . THR A 1 534 ? 4.047 -36.875 -12.43 1 96.5 534 THR A CA 1
ATOM 4199 C C . THR A 1 534 ? 4.609 -35.531 -12.875 1 96.5 534 THR A C 1
ATOM 4201 O O . THR A 1 534 ? 3.852 -34.625 -13.227 1 96.5 534 THR A O 1
ATOM 4204 N N . ILE A 1 535 ? 5.922 -35.281 -12.789 1 96.81 535 ILE A N 1
ATOM 4205 C CA . ILE A 1 535 ? 6.555 -34.062 -13.273 1 96.81 535 ILE A CA 1
ATOM 4206 C C . ILE A 1 535 ? 6.254 -33.906 -14.758 1 96.81 535 ILE A C 1
ATOM 4208 O O . ILE A 1 535 ? 5.938 -32.781 -15.203 1 96.81 535 ILE A O 1
ATOM 4212 N N . LEU A 1 536 ? 6.348 -35 -15.5 1 97.38 536 LEU A N 1
ATOM 4213 C CA . LEU A 1 536 ? 6.074 -34.969 -16.922 1 97.38 536 LEU A CA 1
ATOM 4214 C C . LEU A 1 536 ? 4.613 -34.625 -17.188 1 97.38 536 LEU A C 1
ATOM 4216 O O . LEU A 1 536 ? 4.301 -33.938 -18.188 1 97.38 536 LEU A O 1
ATOM 4220 N N . LYS A 1 537 ? 3.768 -35.062 -16.328 1 97.56 537 LYS A N 1
ATOM 4221 C CA . LYS A 1 537 ? 2.367 -34.656 -16.422 1 97.56 537 LYS A CA 1
ATOM 4222 C C . LYS A 1 537 ? 2.211 -33.156 -16.266 1 97.56 537 LYS A C 1
ATOM 4224 O O . LYS A 1 537 ? 1.357 -32.531 -16.906 1 97.56 537 LYS A O 1
ATOM 4229 N N . GLY A 1 538 ? 2.949 -32.594 -15.32 1 98 538 GLY A N 1
ATOM 4230 C CA . GLY A 1 538 ? 2.955 -31.156 -15.18 1 98 538 GLY A CA 1
ATOM 4231 C C . GLY A 1 538 ? 3.301 -30.438 -16.469 1 98 538 GLY A C 1
ATOM 4232 O O . GLY A 1 538 ? 2.645 -29.453 -16.844 1 98 538 GLY A O 1
ATOM 4233 N N . LYS A 1 539 ? 4.309 -30.875 -17.109 1 97.88 539 LYS A N 1
ATOM 4234 C CA . LYS A 1 539 ? 4.703 -30.312 -18.406 1 97.88 539 LYS A CA 1
ATOM 4235 C C . LYS A 1 539 ? 3.584 -30.469 -19.438 1 97.88 539 LYS A C 1
ATOM 4237 O O . LYS A 1 539 ? 3.289 -29.531 -20.172 1 97.88 539 LYS A O 1
ATOM 4242 N N . ASP A 1 540 ? 2.979 -31.625 -19.469 1 98.06 540 ASP A N 1
ATOM 4243 C CA . ASP A 1 540 ? 1.887 -31.891 -20.391 1 98.06 540 ASP A CA 1
ATOM 4244 C C . ASP A 1 540 ? 0.717 -30.938 -20.156 1 98.06 540 ASP A C 1
ATOM 4246 O O . ASP A 1 540 ? 0.109 -30.438 -21.109 1 98.06 540 ASP A O 1
ATOM 4250 N N . ILE A 1 541 ? 0.386 -30.734 -18.922 1 98.25 541 ILE A N 1
ATOM 4251 C CA . ILE A 1 541 ? -0.69 -29.812 -18.547 1 98.25 541 ILE A CA 1
ATOM 4252 C C . ILE A 1 541 ? -0.416 -28.438 -19.125 1 98.25 541 ILE A C 1
ATOM 4254 O O . ILE A 1 541 ? -1.294 -27.828 -19.75 1 98.25 541 ILE A O 1
ATOM 4258 N N . MET A 1 542 ? 0.784 -27.953 -18.938 1 97.94 542 MET A N 1
ATOM 4259 C CA . MET A 1 542 ? 1.151 -26.625 -19.406 1 97.94 542 MET A CA 1
ATOM 4260 C C . MET A 1 542 ? 1.087 -26.547 -20.938 1 97.94 542 MET A C 1
ATOM 4262 O O . MET A 1 542 ? 0.712 -25.516 -21.5 1 97.94 542 MET A O 1
ATOM 4266 N N . ASP A 1 543 ? 1.432 -27.609 -21.594 1 97.38 543 ASP A N 1
ATOM 4267 C CA . ASP A 1 543 ? 1.35 -27.656 -23.062 1 97.38 543 ASP A CA 1
ATOM 4268 C C . ASP A 1 543 ? -0.103 -27.625 -23.531 1 97.38 543 ASP A C 1
ATOM 4270 O O . ASP A 1 543 ? -0.417 -26.969 -24.531 1 97.38 543 ASP A O 1
ATOM 4274 N N . ARG A 1 544 ? -0.934 -28.25 -22.797 1 97.31 544 ARG A N 1
ATOM 4275 C CA . ARG A 1 544 ? -2.344 -28.344 -23.172 1 97.31 544 ARG A CA 1
ATOM 4276 C C . ARG A 1 544 ? -3.035 -26.984 -23 1 97.31 544 ARG A C 1
ATOM 4278 O O . ARG A 1 544 ? -3.984 -26.688 -23.719 1 97.31 544 ARG A O 1
ATOM 4285 N N . ILE A 1 545 ? -2.557 -26.172 -22.078 1 97.38 545 ILE A N 1
ATOM 4286 C CA . ILE A 1 545 ? -3.246 -24.906 -21.828 1 97.38 545 ILE A CA 1
ATOM 4287 C C . ILE A 1 545 ? -2.453 -23.75 -22.453 1 97.38 545 ILE A C 1
ATOM 4289 O O . ILE A 1 545 ? -2.615 -22.594 -22.047 1 97.38 545 ILE A O 1
ATOM 4293 N N . TYR A 1 546 ? -1.632 -24.047 -23.359 1 95.25 546 TYR A N 1
ATOM 4294 C CA . TYR A 1 546 ? -0.82 -23.031 -24.016 1 95.25 546 TYR A CA 1
ATOM 4295 C C . TYR A 1 546 ? -1.698 -22 -24.703 1 95.25 546 TYR A C 1
ATOM 4297 O O . TYR A 1 546 ? -2.672 -22.344 -25.375 1 95.25 546 TYR A O 1
ATOM 4305 N N . HIS A 1 547 ? -1.467 -20.781 -24.469 1 93.38 547 HIS A N 1
ATOM 4306 C CA . HIS A 1 547 ? -2.104 -19.641 -25.125 1 93.38 547 HIS A CA 1
ATOM 4307 C C . HIS A 1 547 ? -1.069 -18.609 -25.578 1 93.38 547 HIS A C 1
ATOM 4309 O O . HIS A 1 547 ? -0.295 -18.109 -24.781 1 93.38 547 HIS A O 1
ATOM 4315 N N . PRO A 1 548 ? -0.995 -18.25 -26.812 1 88.56 548 PRO A N 1
ATOM 4316 C CA . PRO A 1 548 ? 0.088 -17.438 -27.359 1 88.56 548 PRO A CA 1
ATOM 4317 C C . PRO A 1 548 ? 0.133 -16.031 -26.75 1 88.56 548 PRO A C 1
ATOM 4319 O O . PRO A 1 548 ? 1.203 -15.43 -26.672 1 88.56 548 PRO A O 1
ATOM 4322 N N . ASP A 1 549 ? -0.992 -15.562 -26.312 1 89.38 549 ASP A N 1
ATOM 4323 C CA . ASP A 1 549 ? -1.025 -14.188 -25.828 1 89.38 549 ASP A CA 1
ATOM 4324 C C . ASP A 1 549 ? -0.896 -14.148 -24.297 1 89.38 549 ASP A C 1
ATOM 4326 O O . ASP A 1 549 ? -0.986 -13.078 -23.688 1 89.38 549 ASP A O 1
ATOM 4330 N N . CYS A 1 550 ? -0.691 -15.273 -23.656 1 92.69 550 CYS A N 1
ATOM 4331 C CA . CYS A 1 550 ? -0.46 -15.328 -22.219 1 92.69 550 CYS A CA 1
ATOM 4332 C C . CYS A 1 550 ? 1.027 -15.438 -21.906 1 92.69 550 CYS A C 1
ATOM 4334 O O . CYS A 1 550 ? 1.618 -16.516 -22.047 1 92.69 550 CYS A O 1
ATOM 4336 N N . HIS A 1 551 ? 1.555 -14.422 -21.406 1 88.19 551 HIS A N 1
ATOM 4337 C CA . HIS A 1 551 ? 3.002 -14.336 -21.234 1 88.19 551 HIS A CA 1
ATOM 4338 C C . HIS A 1 551 ? 3.445 -14.984 -19.938 1 88.19 551 HIS A C 1
ATOM 4340 O O . HIS A 1 551 ? 4.449 -15.695 -19.891 1 88.19 551 HIS A O 1
ATOM 4346 N N . ALA A 1 552 ? 2.76 -14.703 -18.875 1 90.31 552 ALA A N 1
ATOM 4347 C CA . ALA A 1 552 ? 3.115 -15.305 -17.594 1 90.31 552 ALA A CA 1
ATOM 4348 C C . ALA A 1 552 ? 2.994 -16.828 -17.641 1 90.31 552 ALA A C 1
ATOM 4350 O O . ALA A 1 552 ? 3.857 -17.547 -17.141 1 90.31 552 ALA A O 1
ATOM 4351 N N . ARG A 1 553 ? 1.942 -17.281 -18.281 1 94.06 553 ARG A N 1
ATOM 4352 C CA . ARG A 1 553 ? 1.726 -18.719 -18.453 1 94.06 553 ARG A CA 1
ATOM 4353 C C . ARG A 1 553 ? 2.855 -19.344 -19.266 1 94.06 553 ARG A C 1
ATOM 4355 O O . ARG A 1 553 ? 3.346 -20.422 -18.922 1 94.06 553 ARG A O 1
ATOM 4362 N N . SER A 1 554 ? 3.281 -18.672 -20.266 1 93 554 SER A N 1
ATOM 4363 C CA . SER A 1 554 ? 4.367 -19.172 -21.094 1 93 554 SER A CA 1
ATOM 4364 C C . SER A 1 554 ? 5.68 -19.234 -20.328 1 93 554 SER A C 1
ATOM 4366 O O . SER A 1 554 ? 6.461 -20.172 -20.484 1 93 554 SER A O 1
ATOM 4368 N N . LYS A 1 555 ? 5.922 -18.234 -19.547 1 92.31 555 LYS A N 1
ATOM 4369 C CA . LYS A 1 555 ? 7.137 -18.203 -18.734 1 92.31 555 LYS A CA 1
ATOM 4370 C C . LYS A 1 555 ? 7.168 -19.359 -17.75 1 92.31 555 LYS A C 1
ATOM 4372 O O . LYS A 1 555 ? 8.203 -20 -17.578 1 92.31 555 LYS A O 1
ATOM 4377 N N . ILE A 1 556 ? 6.078 -19.625 -17.125 1 95.81 556 ILE A N 1
ATOM 4378 C CA . ILE A 1 556 ? 5.988 -20.703 -16.141 1 95.81 556 ILE A CA 1
ATOM 4379 C C . ILE A 1 556 ? 6.125 -22.047 -16.844 1 95.81 556 ILE A C 1
ATOM 4381 O O . ILE A 1 556 ? 6.781 -22.953 -16.344 1 95.81 556 ILE A O 1
ATOM 4385 N N . ALA A 1 557 ? 5.52 -22.125 -18.031 1 97.12 557 ALA A N 1
ATOM 4386 C CA . ALA A 1 557 ? 5.629 -23.359 -18.828 1 97.12 557 ALA A CA 1
ATOM 4387 C C . ALA A 1 557 ? 7.082 -23.656 -19.172 1 97.12 557 ALA A C 1
ATOM 4389 O O . ALA A 1 557 ? 7.508 -24.812 -19.141 1 97.12 557 ALA A O 1
ATOM 4390 N N . GLU A 1 558 ? 7.805 -22.656 -19.484 1 96.38 558 GLU A N 1
ATOM 4391 C CA . GLU A 1 558 ? 9.219 -22.828 -19.812 1 96.38 558 GLU A CA 1
ATOM 4392 C C . GLU A 1 558 ? 10 -23.375 -18.625 1 96.38 558 GLU A C 1
ATO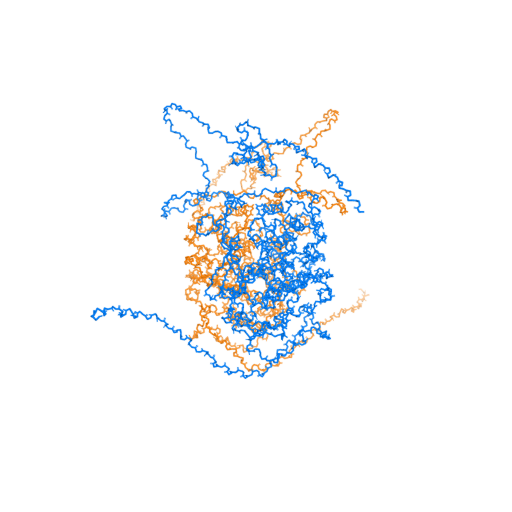M 4394 O O . GLU A 1 558 ? 10.828 -24.266 -18.781 1 96.38 558 GLU A O 1
ATOM 4399 N N . VAL A 1 559 ? 9.75 -22.844 -17.484 1 97.06 559 VAL A N 1
ATOM 4400 C CA . VAL A 1 559 ? 10.477 -23.25 -16.281 1 97.06 559 VAL A CA 1
ATOM 4401 C C . VAL A 1 559 ? 10.117 -24.703 -15.93 1 97.06 559 VAL A C 1
ATOM 4403 O O . VAL A 1 559 ? 10.984 -25.484 -15.555 1 97.06 559 VAL A O 1
ATOM 4406 N N . ILE A 1 560 ? 8.836 -25.047 -16.031 1 97.62 560 ILE A N 1
ATOM 4407 C CA . ILE A 1 560 ? 8.406 -26.422 -15.742 1 97.62 560 ILE A CA 1
ATOM 4408 C C . ILE A 1 560 ? 9.031 -27.375 -16.75 1 97.62 560 ILE A C 1
ATOM 4410 O O . ILE A 1 560 ? 9.422 -28.5 -16.391 1 97.62 560 ILE A O 1
ATOM 4414 N N . SER A 1 561 ? 9.156 -26.938 -17.953 1 97.19 561 SER A N 1
ATOM 4415 C CA . SER A 1 561 ? 9.828 -27.734 -18.969 1 97.19 561 SER A CA 1
ATOM 4416 C C . SER A 1 561 ? 11.297 -27.953 -18.609 1 97.19 561 SER A C 1
ATOM 4418 O O . SER A 1 561 ? 11.82 -29.062 -18.781 1 97.19 561 SER A O 1
ATOM 4420 N N . LEU A 1 562 ? 11.945 -26.938 -18.141 1 95.38 562 LEU A N 1
ATOM 4421 C CA . LEU A 1 562 ? 13.344 -27.047 -17.734 1 95.38 562 LEU A CA 1
ATOM 4422 C C . LEU A 1 562 ? 13.492 -28.016 -16.562 1 95.38 562 LEU A C 1
ATOM 4424 O O . LEU A 1 562 ? 14.453 -28.766 -16.484 1 95.38 562 LEU A O 1
ATOM 4428 N N . LEU A 1 563 ? 12.578 -27.938 -15.656 1 95 563 LEU A N 1
ATOM 4429 C CA . LEU A 1 563 ? 12.57 -28.875 -14.523 1 95 563 LEU A CA 1
ATOM 4430 C C . LEU A 1 563 ? 12.453 -30.312 -15.008 1 95 563 LEU A C 1
ATOM 4432 O O . LEU A 1 563 ? 13.148 -31.203 -14.508 1 95 563 LEU A O 1
ATOM 4436 N N . SER A 1 564 ? 11.562 -30.547 -15.938 1 94.94 564 SER A N 1
ATOM 4437 C CA . SER A 1 564 ? 11.352 -31.875 -16.516 1 94.94 564 SER A CA 1
ATOM 4438 C C . SER A 1 564 ? 12.602 -32.375 -17.234 1 94.94 564 SER A C 1
ATOM 4440 O O . SER A 1 564 ? 12.969 -33.531 -17.125 1 94.94 564 SER A O 1
ATOM 4442 N N . ASP A 1 565 ? 13.25 -31.469 -17.906 1 92.69 565 ASP A N 1
ATOM 4443 C CA . ASP A 1 565 ? 14.484 -31.812 -18.609 1 92.69 565 ASP A CA 1
ATOM 4444 C C . ASP A 1 565 ? 15.602 -32.156 -17.641 1 92.69 565 ASP A C 1
ATOM 4446 O O . ASP A 1 565 ? 16.359 -33.125 -17.875 1 92.69 565 ASP A O 1
ATOM 4450 N N . ALA A 1 566 ? 15.688 -31.391 -16.594 1 91.75 566 ALA A N 1
ATOM 4451 C CA . ALA A 1 566 ? 16.703 -31.656 -15.57 1 91.75 566 ALA A CA 1
ATOM 4452 C C . ALA A 1 566 ? 16.453 -33 -14.891 1 91.75 566 ALA A C 1
ATOM 4454 O O . ALA A 1 566 ? 17.406 -33.688 -14.516 1 91.75 566 ALA A O 1
ATOM 4455 N N . ALA A 1 567 ? 15.234 -33.344 -14.727 1 90.81 567 ALA A N 1
ATOM 4456 C CA . ALA A 1 567 ? 14.883 -34.625 -14.078 1 90.81 567 ALA A CA 1
ATOM 4457 C C . ALA A 1 567 ? 15.148 -35.781 -15.008 1 90.81 567 ALA A C 1
ATOM 4459 O O . ALA A 1 567 ? 15.594 -36.844 -14.555 1 90.81 567 ALA A O 1
ATOM 4460 N N . THR A 1 568 ? 14.953 -35.688 -16.25 1 89.88 568 THR A N 1
ATOM 4461 C CA . THR A 1 568 ? 15.102 -36.75 -17.219 1 89.88 568 THR A CA 1
ATOM 4462 C C . THR A 1 568 ? 16.578 -36.969 -17.562 1 89.88 568 THR A C 1
ATOM 4464 O O . THR A 1 568 ? 17 -38.094 -17.828 1 89.88 568 THR A O 1
ATOM 4467 N N . ASN A 1 569 ? 17.281 -35.844 -17.547 1 83.06 569 ASN A N 1
ATOM 4468 C CA . ASN A 1 569 ? 18.703 -35.906 -17.875 1 83.06 569 ASN A CA 1
ATOM 4469 C C . ASN A 1 569 ? 19.562 -35.375 -16.719 1 83.06 569 ASN A C 1
ATOM 4471 O O . ASN A 1 569 ? 20.109 -34.281 -16.797 1 83.06 569 ASN A O 1
ATOM 4475 N N . PRO A 1 570 ? 19.625 -36.281 -15.727 1 73.88 570 PRO A N 1
ATOM 4476 C CA . PRO A 1 570 ? 20.406 -35.812 -14.578 1 73.88 570 PRO A CA 1
ATOM 4477 C C . PRO A 1 570 ? 21.891 -35.656 -14.898 1 73.88 570 PRO A C 1
ATOM 4479 O O . PRO A 1 570 ? 22.469 -36.5 -15.555 1 73.88 570 PRO A O 1
ATOM 4482 N N . ARG A 1 571 ? 22.438 -34.406 -14.891 1 60.72 571 ARG A N 1
ATOM 4483 C CA . ARG A 1 571 ? 23.875 -34.188 -15.078 1 60.72 571 ARG A CA 1
ATOM 4484 C C . ARG A 1 571 ? 24.656 -34.562 -13.828 1 60.72 571 ARG A C 1
ATOM 4486 O O . ARG A 1 571 ? 24.312 -34.125 -12.727 1 60.72 571 ARG A O 1
ATOM 4493 N N . GLU A 1 572 ? 25.375 -35.562 -13.82 1 55.34 572 GLU A N 1
ATOM 4494 C CA . GLU A 1 572 ? 26.203 -36.031 -12.711 1 55.34 572 GLU A CA 1
ATOM 4495 C C . GLU A 1 572 ? 27.016 -34.875 -12.109 1 55.34 572 GLU A C 1
ATOM 4497 O O . GLU A 1 572 ? 27.281 -34.875 -10.906 1 55.34 572 GLU A O 1
ATOM 4502 N N . ASP A 1 573 ? 27.5 -33.969 -12.891 1 50.81 573 ASP A N 1
ATOM 4503 C CA . ASP A 1 573 ? 28.406 -32.906 -12.469 1 50.81 573 ASP A CA 1
ATOM 4504 C C . ASP A 1 573 ? 27.641 -31.734 -11.852 1 50.81 573 ASP A C 1
ATOM 4506 O O . ASP A 1 573 ? 28.25 -30.797 -11.328 1 50.81 573 ASP A O 1
ATOM 4510 N N . ALA A 1 574 ? 26.422 -31.719 -11.953 1 51.19 574 ALA A N 1
ATOM 4511 C CA . ALA A 1 574 ? 25.625 -30.562 -11.523 1 51.19 574 ALA A CA 1
ATOM 4512 C C . ALA A 1 574 ? 25.656 -30.422 -10.008 1 51.19 574 ALA A C 1
ATOM 4514 O O . ALA A 1 574 ? 25.625 -29.297 -9.484 1 51.19 574 ALA A O 1
ATOM 4515 N N . ALA A 1 575 ? 25.719 -31.547 -9.344 1 48.34 575 ALA A N 1
ATOM 4516 C CA . ALA A 1 575 ? 25.812 -31.531 -7.887 1 48.34 575 ALA A CA 1
ATOM 4517 C C . ALA A 1 575 ? 27.125 -30.906 -7.426 1 48.34 575 ALA A C 1
ATOM 4519 O O . ALA A 1 575 ? 27.219 -30.375 -6.32 1 48.34 575 ALA A O 1
ATOM 4520 N N . MET A 1 576 ? 28.172 -31.109 -8.25 1 47.34 576 MET A N 1
ATOM 4521 C CA . MET A 1 576 ? 29.516 -30.719 -7.832 1 47.34 576 MET A CA 1
ATOM 4522 C C . MET A 1 576 ? 29.719 -29.219 -7.949 1 47.34 576 MET A C 1
ATOM 4524 O O . MET A 1 576 ? 30.547 -28.641 -7.246 1 47.34 576 MET A O 1
ATOM 4528 N N . ASN A 1 577 ? 29.172 -28.531 -8.828 1 48.88 577 ASN A N 1
ATOM 4529 C CA . ASN A 1 577 ? 29.359 -27.109 -9.031 1 48.88 577 ASN A CA 1
ATOM 4530 C C . ASN A 1 577 ? 28.219 -26.281 -8.461 1 48.88 577 ASN A C 1
ATOM 4532 O O . ASN A 1 577 ? 27.453 -25.672 -9.211 1 48.88 577 ASN A O 1
ATOM 4536 N N . ARG A 1 578 ? 28.031 -26.562 -7.129 1 52.06 578 ARG A N 1
ATOM 4537 C CA . ARG A 1 578 ? 26.875 -26.047 -6.422 1 52.06 578 ARG A CA 1
ATOM 4538 C C . ARG A 1 578 ? 26.984 -24.547 -6.18 1 52.06 578 ARG A C 1
ATOM 4540 O O . ARG A 1 578 ? 27.656 -24.109 -5.234 1 52.06 578 ARG A O 1
ATOM 4547 N N . THR A 1 579 ? 27.016 -23.578 -7.211 1 58.41 579 THR A N 1
ATOM 4548 C CA . THR A 1 579 ? 27.016 -22.141 -7.027 1 58.41 579 THR A CA 1
ATOM 4549 C C . THR A 1 579 ? 25.609 -21.625 -6.785 1 58.41 579 THR A C 1
ATOM 4551 O O . THR A 1 579 ? 25.219 -20.578 -7.324 1 58.41 579 THR A O 1
ATOM 4554 N N . SER A 1 580 ? 24.734 -22.312 -5.754 1 74 580 SER A N 1
ATOM 4555 C CA . SER A 1 580 ? 23.359 -21.875 -5.613 1 74 580 SER A CA 1
ATOM 4556 C C . SER A 1 580 ? 23.219 -20.781 -4.559 1 74 580 SER A C 1
ATOM 4558 O O . SER A 1 580 ? 24.031 -20.703 -3.627 1 74 580 SER A O 1
ATOM 4560 N N . ILE A 1 581 ? 22.453 -19.922 -4.887 1 84.62 581 ILE A N 1
ATOM 4561 C CA . ILE A 1 581 ? 22.172 -18.844 -3.941 1 84.62 581 ILE A CA 1
ATOM 4562 C C . ILE A 1 581 ? 21.328 -19.375 -2.793 1 84.62 581 ILE A C 1
ATOM 4564 O O . ILE A 1 581 ? 20.719 -20.453 -2.902 1 84.62 581 ILE A O 1
ATOM 4568 N N . ASN A 1 582 ? 21.406 -18.719 -1.639 1 85.81 582 ASN A N 1
ATOM 4569 C CA . ASN A 1 582 ? 20.594 -19.109 -0.485 1 85.81 582 ASN A CA 1
ATOM 4570 C C . ASN A 1 582 ? 19.109 -18.906 -0.752 1 85.81 582 ASN A C 1
ATOM 4572 O O . ASN A 1 582 ? 18.719 -17.984 -1.473 1 85.81 582 ASN A O 1
ATOM 4576 N N . PRO A 1 583 ? 18.359 -19.797 -0.214 1 86.69 583 PRO A N 1
ATOM 4577 C CA . PRO A 1 583 ? 16.922 -19.625 -0.414 1 86.69 583 PRO A CA 1
ATOM 4578 C C . PRO A 1 583 ? 16.391 -18.328 0.18 1 86.69 583 PRO A C 1
ATOM 4580 O O . PRO A 1 583 ? 15.391 -17.781 -0.306 1 86.69 583 PRO A O 1
ATOM 4583 N N . THR A 1 584 ? 16.906 -17.969 1.29 1 84.88 584 THR A N 1
ATOM 4584 C CA . THR A 1 584 ? 16.562 -16.703 1.928 1 84.88 584 THR A CA 1
ATOM 4585 C C . THR A 1 584 ? 17.703 -16.203 2.816 1 84.88 584 THR A C 1
ATOM 4587 O O . THR A 1 584 ? 18.625 -16.953 3.113 1 84.88 584 THR A O 1
ATOM 4590 N N . ARG A 1 585 ? 17.562 -14.992 3.109 1 83.38 585 ARG A N 1
ATOM 4591 C CA . ARG A 1 585 ? 18.578 -14.422 3.986 1 83.38 585 ARG A CA 1
ATOM 4592 C C . ARG A 1 585 ? 18.578 -15.102 5.352 1 83.38 585 ARG A C 1
ATOM 4594 O O . ARG A 1 585 ? 17.516 -15.32 5.938 1 83.38 585 ARG A O 1
ATOM 4601 N N . GLY A 1 586 ? 19.734 -15.461 5.84 1 80.06 586 GLY A N 1
ATOM 4602 C CA . GLY A 1 586 ? 19.844 -16.094 7.145 1 80.06 586 GLY A CA 1
ATOM 4603 C C . GLY A 1 586 ? 20 -17.609 7.059 1 80.06 586 GLY A C 1
ATOM 4604 O O . GLY A 1 586 ? 20.266 -18.266 8.07 1 80.06 586 GLY A O 1
ATOM 4605 N N . VAL A 1 587 ? 19.812 -18.109 5.844 1 83.25 587 VAL A N 1
ATOM 4606 C CA . VAL A 1 587 ? 19.953 -19.547 5.605 1 83.25 587 VAL A CA 1
ATOM 4607 C C . VAL A 1 587 ? 21.125 -19.812 4.668 1 83.25 587 VAL A C 1
ATOM 4609 O O . VAL A 1 587 ? 21.297 -19.109 3.668 1 83.25 587 VAL A O 1
ATOM 4612 N N . ARG A 1 588 ? 22.031 -20.719 5.105 1 76.5 588 ARG A N 1
ATOM 4613 C CA . ARG A 1 588 ? 23.219 -21 4.309 1 76.5 588 ARG A CA 1
ATOM 4614 C C . ARG A 1 588 ? 23.203 -22.438 3.783 1 76.5 588 ARG A C 1
ATOM 4616 O O . ARG A 1 588 ? 22.609 -23.328 4.406 1 76.5 588 ARG A O 1
ATOM 4623 N N . LEU A 1 589 ? 23.812 -22.516 2.627 1 71 589 LEU A N 1
ATOM 4624 C CA . LEU A 1 589 ? 23.969 -23.844 2.035 1 71 589 LEU A CA 1
ATOM 4625 C C . LEU A 1 589 ? 24.938 -24.688 2.854 1 71 589 LEU A C 1
ATOM 4627 O O . LEU A 1 589 ? 25.969 -24.203 3.314 1 71 589 LEU A O 1
ATOM 4631 N N . ARG A 1 590 ? 24.484 -25.906 3.123 1 63.16 590 ARG A N 1
ATOM 4632 C CA . ARG A 1 590 ? 25.375 -26.828 3.826 1 63.16 590 ARG A CA 1
ATOM 4633 C C . ARG A 1 590 ? 26.578 -27.188 2.967 1 63.16 590 ARG A C 1
ATOM 4635 O O . ARG A 1 590 ? 26.453 -27.391 1.757 1 63.16 590 ARG A O 1
ATOM 4642 N N . LYS A 1 591 ? 27.844 -26.859 3.369 1 53.94 591 LYS A N 1
ATOM 4643 C CA . LYS A 1 591 ? 29.078 -27.125 2.641 1 53.94 591 LYS A CA 1
ATOM 4644 C C . LYS A 1 591 ? 29.125 -28.578 2.166 1 53.94 591 LYS A C 1
ATOM 4646 O O . LYS A 1 591 ? 29.609 -28.859 1.066 1 53.94 591 LYS A O 1
ATOM 4651 N N . ARG A 1 592 ? 28.938 -29.672 3.031 1 47.81 592 ARG A N 1
ATOM 4652 C CA . ARG A 1 592 ? 29.188 -31.062 2.664 1 47.81 592 ARG A CA 1
ATOM 4653 C C . ARG A 1 592 ? 27.875 -31.797 2.4 1 47.81 592 ARG A C 1
ATOM 4655 O O . ARG A 1 592 ? 26.922 -31.672 3.17 1 47.81 592 ARG A O 1
ATOM 4662 N N . GLU A 1 593 ? 27.578 -32.125 1.114 1 47.88 593 GLU A N 1
ATOM 4663 C CA . GLU A 1 593 ? 26.438 -32.906 0.678 1 47.88 593 GLU A CA 1
ATOM 4664 C C . GLU A 1 593 ? 26.281 -34.188 1.525 1 47.88 593 GLU A C 1
ATOM 4666 O O . GLU A 1 593 ? 27.219 -34.969 1.633 1 47.88 593 GLU A O 1
ATOM 4671 N N . PRO A 1 594 ? 25.422 -34.219 2.479 1 43.59 594 PRO A N 1
ATOM 4672 C CA . PRO A 1 594 ? 25.359 -35.594 3.043 1 43.59 594 PRO A CA 1
ATOM 4673 C C . PRO A 1 594 ? 25.109 -36.656 1.984 1 43.59 594 PRO A C 1
ATOM 4675 O O . PRO A 1 594 ? 24.422 -36.375 0.986 1 43.59 594 PRO A O 1
ATOM 4678 N N . ASN A 1 595 ? 26.031 -37.406 1.516 1 40.28 595 ASN A N 1
ATOM 4679 C CA . ASN A 1 595 ? 25.859 -38.562 0.65 1 40.28 595 ASN A CA 1
ATOM 4680 C C . ASN A 1 595 ? 24.562 -39.312 0.971 1 40.28 595 ASN A C 1
ATOM 4682 O O . ASN A 1 595 ? 24.594 -40.406 1.549 1 40.28 595 ASN A O 1
ATOM 4686 N N . LEU A 1 596 ? 23.516 -38.625 1.272 1 42.34 596 LEU A N 1
ATOM 4687 C CA . LEU A 1 596 ? 22.328 -39.375 1.7 1 42.34 596 LEU A CA 1
ATOM 4688 C C . LEU A 1 596 ? 21.516 -39.844 0.499 1 42.34 596 LEU A C 1
ATOM 4690 O O . LEU A 1 596 ? 20.938 -39.031 -0.214 1 42.34 596 LEU A O 1
ATOM 4694 N N . ARG A 1 597 ? 21.984 -40.875 -0.119 1 43.09 597 ARG A N 1
ATOM 4695 C CA . ARG A 1 597 ? 21.156 -41.5 -1.152 1 43.09 597 ARG A CA 1
ATOM 4696 C C . ARG A 1 597 ? 20.141 -42.438 -0.539 1 43.09 597 ARG A C 1
ATOM 4698 O O . ARG A 1 597 ? 20.469 -43.219 0.367 1 43.09 597 ARG A O 1
ATOM 4705 N N . TRP A 1 598 ? 18.953 -42.281 -0.818 1 42.38 598 TRP A N 1
ATOM 4706 C CA . TRP A 1 598 ? 17.875 -43.188 -0.416 1 42.38 598 TRP A CA 1
ATOM 4707 C C . TRP A 1 598 ? 18.094 -44.562 -0.97 1 42.38 598 TRP A C 1
ATOM 4709 O O . TRP A 1 598 ? 18.438 -44.75 -2.145 1 42.38 598 TRP A O 1
ATOM 4719 N N . ARG A 1 599 ? 18.297 -45.562 -0.109 1 41.03 599 ARG A N 1
ATOM 4720 C CA . ARG A 1 599 ? 18.312 -46.969 -0.469 1 41.03 599 ARG A CA 1
ATOM 4721 C C . ARG A 1 599 ? 16.906 -47.562 -0.374 1 41.03 599 ARG A C 1
ATOM 4723 O O . ARG A 1 599 ? 16.359 -47.688 0.718 1 41.03 599 ARG A O 1
ATOM 4730 N N . ALA A 1 600 ? 16.25 -47.688 -1.523 1 41.81 600 ALA A N 1
ATOM 4731 C CA . ALA A 1 600 ? 14.906 -48.25 -1.629 1 41.81 600 ALA A CA 1
ATOM 4732 C C . ALA A 1 600 ? 14.82 -49.562 -0.872 1 41.81 600 ALA A C 1
ATOM 4734 O O . ALA A 1 600 ? 13.773 -49.875 -0.292 1 41.81 600 ALA A O 1
ATOM 4735 N N . ASP A 1 601 ? 15.844 -50.312 -0.92 1 40.38 601 ASP A N 1
ATOM 4736 C CA . ASP A 1 601 ? 15.859 -51.656 -0.343 1 40.38 601 ASP A CA 1
ATOM 4737 C C . ASP A 1 601 ? 15.648 -51.594 1.169 1 40.38 601 ASP A C 1
ATOM 4739 O O . ASP A 1 601 ? 14.992 -52.469 1.738 1 40.38 601 ASP A O 1
ATOM 4743 N N . THR A 1 602 ? 16.266 -50.469 1.815 1 42.28 602 THR A N 1
ATOM 4744 C CA . THR A 1 602 ? 16.172 -50.375 3.268 1 42.28 602 THR A CA 1
ATOM 4745 C C . THR A 1 602 ? 15.266 -49.219 3.686 1 42.28 602 THR A C 1
ATOM 4747 O O . THR A 1 602 ? 15.102 -48.938 4.875 1 42.28 602 THR A O 1
ATOM 4750 N N . ASN A 1 603 ? 14.578 -48.656 2.773 1 36.84 603 ASN A N 1
ATOM 4751 C CA . ASN A 1 603 ? 13.734 -47.5 2.998 1 36.84 603 ASN A CA 1
ATOM 4752 C C . ASN A 1 603 ? 14.422 -46.469 3.885 1 36.84 603 ASN A C 1
ATOM 4754 O O . ASN A 1 603 ? 13.844 -46 4.867 1 36.84 603 ASN A O 1
ATOM 4758 N N . SER A 1 604 ? 15.664 -46.469 3.83 1 42.22 604 SER A N 1
ATOM 4759 C CA . SER A 1 604 ? 16.469 -45.594 4.66 1 42.22 604 SER A CA 1
ATOM 4760 C C . SER A 1 604 ? 17.453 -44.781 3.818 1 42.22 604 SER A C 1
ATOM 4762 O O . SER A 1 604 ? 17.688 -45.094 2.648 1 42.22 604 SER A O 1
ATOM 4764 N N . PHE A 1 605 ? 17.781 -43.562 4.227 1 42.78 605 PHE A N 1
ATOM 4765 C CA . PHE A 1 605 ? 18.828 -42.781 3.555 1 42.78 605 PHE A CA 1
ATOM 4766 C C . PHE A 1 605 ? 20.203 -43.344 3.844 1 42.78 605 PHE A C 1
ATOM 4768 O O . PHE A 1 605 ? 20.531 -43.625 5 1 42.78 605 PHE A O 1
ATOM 4775 N N . ALA A 1 606 ? 20.875 -44.094 3.125 1 43.03 606 ALA A N 1
ATOM 4776 C CA . ALA A 1 606 ? 22.234 -44.562 3.229 1 43.03 606 ALA A CA 1
ATOM 4777 C C . ALA A 1 606 ? 23.234 -43.406 3.283 1 43.03 606 ALA A C 1
ATOM 4779 O O . ALA A 1 606 ? 23.047 -42.406 2.602 1 43.03 606 ALA A O 1
ATOM 4780 N N . GLY A 1 607 ? 24.125 -43.312 4.477 1 42.59 607 GLY A N 1
ATOM 4781 C CA . GLY A 1 607 ? 25.312 -42.531 4.711 1 42.59 607 GLY A CA 1
ATOM 4782 C C . GLY A 1 607 ? 25.078 -41.375 5.668 1 42.59 607 GLY A C 1
ATOM 4783 O O . GLY A 1 607 ? 25.938 -40.5 5.816 1 42.59 607 GLY A O 1
ATOM 4784 N N . ASP A 1 608 ? 23.828 -41.125 6.082 1 37.78 608 ASP A N 1
ATOM 4785 C CA . ASP A 1 608 ? 23.766 -40.094 7.113 1 37.78 608 ASP A CA 1
ATOM 4786 C C . ASP A 1 608 ? 24.281 -40.625 8.445 1 37.78 608 ASP A C 1
ATOM 4788 O O . ASP A 1 608 ? 23.703 -41.531 9.031 1 37.78 608 ASP A O 1
ATOM 4792 N N . PRO A 1 609 ? 25.469 -40.562 8.789 1 37.59 609 PRO A N 1
ATOM 4793 C CA . PRO A 1 609 ? 25.906 -41.062 10.094 1 37.59 609 PRO A CA 1
ATOM 4794 C C . PRO A 1 609 ? 24.969 -40.688 11.227 1 37.59 609 PRO A C 1
ATOM 4796 O O . PRO A 1 609 ? 24.984 -41.312 12.289 1 37.59 609 PRO A O 1
ATOM 4799 N N . ASP A 1 610 ? 24.516 -39.469 11.25 1 33.12 610 ASP A N 1
ATOM 4800 C CA . ASP A 1 610 ? 23.844 -39 12.453 1 33.12 610 ASP A CA 1
ATOM 4801 C C . ASP A 1 610 ? 22.406 -39.5 12.5 1 33.12 610 ASP A C 1
ATOM 4803 O O . ASP A 1 610 ? 21.609 -39.094 13.359 1 33.12 610 ASP A O 1
ATOM 4807 N N . VAL A 1 611 ? 21.906 -40.094 11.5 1 34.19 611 VAL A N 1
ATOM 4808 C CA . VAL A 1 611 ? 20.578 -40.656 11.719 1 34.19 611 VAL A CA 1
ATOM 4809 C C . VAL A 1 611 ? 20.688 -41.906 12.609 1 34.19 611 VAL A C 1
ATOM 4811 O O . VAL A 1 611 ? 21.312 -42.906 12.227 1 34.19 611 VAL A O 1
ATOM 4814 N N . GLU A 1 612 ? 20.641 -41.688 13.914 1 33.41 612 GLU A N 1
ATOM 4815 C CA . GLU A 1 612 ? 20.516 -42.781 14.859 1 33.41 612 GLU A CA 1
ATOM 4816 C C . GLU A 1 612 ? 19.453 -43.781 14.391 1 33.41 612 GLU A C 1
ATOM 4818 O O . GLU A 1 612 ? 18.484 -43.406 13.719 1 33.41 612 GLU A O 1
ATOM 4823 N N . LYS A 1 613 ? 19.672 -45.062 14.516 1 37.62 613 LYS A N 1
ATOM 4824 C CA . LYS A 1 613 ? 18.891 -46.25 14.195 1 37.62 613 LYS A CA 1
ATOM 4825 C C . LYS A 1 613 ? 17.406 -46.031 14.469 1 37.62 613 LYS A C 1
ATOM 4827 O O . LYS A 1 613 ? 16.547 -46.625 13.805 1 37.62 613 LYS A O 1
ATOM 4832 N N . GLY A 1 614 ? 16.938 -45.688 15.781 1 31.97 614 GLY A N 1
ATOM 4833 C CA . GLY A 1 614 ? 15.594 -45.781 16.312 1 31.97 614 GLY A CA 1
ATOM 4834 C C . GLY A 1 614 ? 14.672 -44.688 15.82 1 31.97 614 GLY A C 1
ATOM 4835 O O . GLY A 1 614 ? 14.477 -43.688 16.5 1 31.97 614 GLY A O 1
ATOM 4836 N N . GLU A 1 615 ? 14.727 -44.5 14.695 1 31.45 615 GLU A N 1
ATOM 4837 C CA . GLU A 1 615 ? 13.875 -43.406 14.227 1 31.45 615 GLU A CA 1
ATOM 4838 C C . GLU A 1 615 ? 12.438 -43.594 14.688 1 31.45 615 GLU A C 1
ATOM 4840 O O . GLU A 1 615 ? 11.82 -44.625 14.422 1 31.45 615 GLU A O 1
ATOM 4845 N N . LYS A 1 616 ? 12.172 -42.969 15.758 1 31.92 616 LYS A N 1
ATOM 4846 C CA . LYS A 1 616 ? 10.844 -43 16.375 1 31.92 616 LYS A CA 1
ATOM 4847 C C . LYS A 1 616 ? 9.75 -42.812 15.336 1 31.92 616 LYS A C 1
ATOM 4849 O O . LYS A 1 616 ? 9.938 -42.125 14.344 1 31.92 616 LYS A O 1
ATOM 4854 N N . PRO A 1 617 ? 8.703 -43.719 15.391 1 28.44 617 PRO A N 1
ATOM 4855 C CA . PRO A 1 617 ? 7.543 -43.688 14.492 1 28.44 617 PRO A CA 1
ATOM 4856 C C . PRO A 1 617 ? 6.969 -42.281 14.32 1 28.44 617 PRO A C 1
ATOM 4858 O O . PRO A 1 617 ? 7.188 -41.406 15.164 1 28.44 617 PRO A O 1
ATOM 4861 N N . VAL A 1 618 ? 6.512 -42.062 13.234 1 28.2 618 VAL A N 1
ATOM 4862 C CA . VAL A 1 618 ? 5.762 -40.875 12.844 1 28.2 618 VAL A CA 1
ATOM 4863 C C . VAL A 1 618 ? 4.812 -40.469 13.969 1 28.2 618 VAL A C 1
ATOM 4865 O O . VAL A 1 618 ? 4.066 -41.281 14.492 1 28.2 618 VAL A O 1
ATOM 4868 N N . PRO A 1 619 ? 5.098 -39.531 14.773 1 27.36 619 PRO A N 1
ATOM 4869 C CA . PRO A 1 619 ? 4.094 -39.281 15.812 1 27.36 619 PRO A CA 1
ATOM 4870 C C . PRO A 1 619 ? 2.666 -39.312 15.273 1 27.36 619 PRO A C 1
ATOM 4872 O O . PRO A 1 619 ? 2.41 -38.844 14.164 1 27.36 619 PRO A O 1
ATOM 4875 N N . SER A 1 620 ? 1.809 -40.125 15.82 1 25.83 620 SER A N 1
ATOM 4876 C CA . SER A 1 620 ? 0.427 -40.406 15.445 1 25.83 620 SER A CA 1
ATOM 4877 C C . SER A 1 620 ? -0.344 -39.125 15.164 1 25.83 620 SER A C 1
ATOM 4879 O O . SER A 1 620 ? -1.357 -39.125 14.461 1 25.83 620 SER A O 1
ATOM 4881 N N . HIS A 1 621 ? 0.182 -38.094 15.75 1 27.19 621 HIS A N 1
ATOM 4882 C CA . HIS A 1 621 ? -0.675 -36.906 15.688 1 27.19 621 HIS A CA 1
ATOM 4883 C C . HIS A 1 621 ? -0.611 -36.25 14.312 1 27.19 621 HIS A C 1
ATOM 4885 O O . HIS A 1 621 ? -1.4 -35.375 14.016 1 27.19 621 HIS A O 1
ATOM 4891 N N . LEU A 1 622 ? 0.41 -36.438 13.68 1 27.27 622 LEU A N 1
ATOM 4892 C CA . LEU A 1 622 ? 0.445 -35.875 12.336 1 27.27 622 LEU A CA 1
ATOM 4893 C C . LEU A 1 622 ? -0.374 -36.719 11.367 1 27.27 622 LEU A C 1
ATOM 4895 O O . LEU A 1 622 ? -0.461 -36.375 10.18 1 27.27 622 LEU A O 1
ATOM 4899 N N . VAL A 1 623 ? -0.657 -38.031 11.766 1 25.38 623 VAL A N 1
ATOM 4900 C CA . VAL A 1 623 ? -1.713 -38.844 11.188 1 25.38 623 VAL A CA 1
ATOM 4901 C C . VAL A 1 623 ? -3.064 -38.438 11.773 1 25.38 623 VAL A C 1
ATOM 4903 O O . VAL A 1 623 ? -3.246 -38.469 12.992 1 25.38 623 VAL A O 1
ATOM 4906 N N . ALA A 1 624 ? -3.775 -37.625 11.047 1 28.5 624 ALA A N 1
ATOM 4907 C CA . ALA A 1 624 ? -5.074 -37.156 11.516 1 28.5 624 ALA A CA 1
ATOM 4908 C C . ALA A 1 624 ? -5.867 -38.312 12.164 1 28.5 624 ALA A C 1
ATOM 4910 O O . ALA A 1 624 ? -6.301 -39.219 11.477 1 28.5 624 ALA A O 1
ATOM 4911 N N . SER A 1 625 ? -5.395 -39 13.211 1 24.08 625 SER A N 1
ATOM 4912 C CA . SER A 1 625 ? -6.547 -39.656 13.805 1 24.08 625 SER A CA 1
ATOM 4913 C C . SER A 1 625 ? -7.617 -38.656 14.219 1 24.08 625 SER A C 1
ATOM 4915 O O . SER A 1 625 ? -7.297 -37.562 14.688 1 24.08 625 SER A O 1
ATOM 4917 N N . PRO A 1 626 ? -8.953 -39 13.875 1 24.19 626 PRO A N 1
ATOM 4918 C CA . PRO A 1 626 ? -10.102 -38.188 14.281 1 24.19 626 PRO A CA 1
ATOM 4919 C C . PRO A 1 626 ? -10.07 -37.812 15.758 1 24.19 626 PRO A C 1
ATOM 4921 O O . PRO A 1 626 ? -10.219 -38.688 16.625 1 24.19 626 PRO A O 1
ATOM 4924 N N . ALA A 1 627 ? -9.055 -37.312 16.203 1 23.56 627 ALA A N 1
ATOM 4925 C CA . ALA A 1 627 ? -9.281 -37.094 17.641 1 23.56 627 ALA A CA 1
ATOM 4926 C C . ALA A 1 627 ? -10.664 -36.5 17.891 1 23.56 627 ALA A C 1
ATOM 4928 O O . ALA A 1 627 ? -11.156 -35.688 17.078 1 23.56 627 ALA A O 1
ATOM 4929 N N . ALA A 1 628 ? -11.43 -37.062 18.828 1 22.17 628 ALA A N 1
ATOM 4930 C CA . ALA A 1 628 ? -12.773 -36.719 19.281 1 22.17 628 ALA A CA 1
ATOM 4931 C C . ALA A 1 628 ? -12.938 -35.219 19.422 1 22.17 628 ALA A C 1
ATOM 4933 O O . ALA A 1 628 ? -13.602 -34.562 18.609 1 22.17 628 ALA A O 1
ATOM 4934 N N . ASP A 1 629 ? -13.391 -34.688 20.656 1 21.53 629 ASP A N 1
ATOM 4935 C CA . ASP A 1 629 ? -14.25 -33.594 21.062 1 21.53 629 ASP A CA 1
ATOM 4936 C C . ASP A 1 629 ? -13.469 -32.281 21.141 1 21.53 629 ASP A C 1
ATOM 4938 O O . ASP A 1 629 ? -13.891 -31.328 21.797 1 21.53 629 ASP A O 1
ATOM 4942 N N . THR A 1 630 ? -12.336 -32.219 20.641 1 23.75 630 THR A N 1
ATOM 4943 C CA . THR A 1 630 ? -11.789 -31.016 21.266 1 23.75 630 THR A CA 1
ATOM 4944 C C . THR A 1 630 ? -12.578 -29.781 20.844 1 23.75 630 THR A C 1
ATOM 4946 O O . THR A 1 630 ? -12.867 -29.594 19.656 1 23.75 630 THR A O 1
ATOM 4949 N N . PRO A 1 631 ? -13.148 -29.016 21.781 1 22.19 631 PRO A N 1
ATOM 4950 C CA . PRO A 1 631 ? -14.031 -27.875 21.531 1 22.19 631 PRO A CA 1
ATOM 4951 C C . PRO A 1 631 ? -13.422 -26.844 20.594 1 22.19 631 PRO A C 1
ATOM 4953 O O . PRO A 1 631 ? -12.219 -26.578 20.656 1 22.19 631 PRO A O 1
ATOM 4956 N N . SER A 1 632 ? -13.852 -26.922 19.375 1 23.12 632 SER A N 1
ATOM 4957 C CA . SER A 1 632 ? -13.656 -26.031 18.25 1 23.12 632 SER A CA 1
ATOM 4958 C C . SER A 1 632 ? -13.672 -24.562 18.688 1 23.12 632 SER A C 1
ATOM 4960 O O . SER A 1 632 ? -14.734 -24 18.969 1 23.12 632 SER A O 1
ATOM 4962 N N . THR A 1 633 ? -12.695 -24.234 19.562 1 23.75 633 THR A N 1
ATOM 4963 C CA . THR A 1 633 ? -12.836 -22.812 19.859 1 23.75 633 THR A CA 1
ATOM 4964 C C . THR A 1 633 ? -12.844 -22 18.578 1 23.75 633 THR A C 1
ATOM 4966 O O . THR A 1 633 ? -11.922 -22.094 17.766 1 23.75 633 THR A O 1
ATOM 4969 N N . PRO A 1 634 ? -13.922 -21.734 18.141 1 23.25 634 PRO A N 1
ATOM 4970 C CA . PRO A 1 634 ? -14.102 -20.938 16.938 1 23.25 634 PRO A CA 1
ATOM 4971 C C . PRO A 1 634 ? -13.117 -19.766 16.844 1 23.25 634 PRO A C 1
ATOM 4973 O O . PRO A 1 634 ? -12.781 -19.172 17.875 1 23.25 634 PRO A O 1
ATOM 4976 N N . ILE A 1 635 ? -12.242 -20 15.891 1 23.84 635 ILE A N 1
ATOM 4977 C CA . ILE A 1 635 ? -11.289 -18.922 15.672 1 23.84 635 ILE A CA 1
ATOM 4978 C C . ILE A 1 635 ? -11.961 -17.578 15.922 1 23.84 635 ILE A C 1
ATOM 4980 O O . ILE A 1 635 ? -11.438 -16.75 16.672 1 23.84 635 ILE A O 1
ATOM 4984 N N . TYR A 1 636 ? -12.508 -17.031 14.938 1 21.78 636 TYR A N 1
ATOM 4985 C CA . TYR A 1 636 ? -12.969 -15.656 15.031 1 21.78 636 TYR A CA 1
ATOM 4986 C C . TYR A 1 636 ? -14.391 -15.586 15.57 1 21.78 636 TYR A C 1
ATOM 4988 O O . TYR A 1 636 ? -15.359 -15.516 14.805 1 21.78 636 TYR A O 1
ATOM 4996 N N . SER A 1 637 ? -14.859 -16.484 16.594 1 24.12 637 SER A N 1
ATOM 4997 C CA . SER A 1 637 ? -16.234 -16.172 16.969 1 24.12 637 SER A CA 1
ATOM 4998 C C . SER A 1 637 ? -16.328 -14.773 17.578 1 24.12 637 SER A C 1
ATOM 5000 O O . SER A 1 637 ? -15.359 -14.273 18.141 1 24.12 637 SER A O 1
ATOM 5002 N N . GLY A 1 638 ? -17.453 -14.047 17.297 1 23.02 638 GLY A N 1
ATOM 5003 C CA . GLY A 1 638 ? -17.859 -12.734 17.797 1 23.02 638 GLY A CA 1
ATOM 5004 C C . GLY A 1 638 ? -17.719 -12.594 19.297 1 23.02 638 GLY A C 1
ATOM 5005 O O . GLY A 1 638 ? -17.922 -11.5 19.844 1 23.02 638 GLY A O 1
ATOM 5006 N N . ASN A 1 639 ? -18.094 -13.695 20.109 1 22.25 639 ASN A N 1
ATOM 5007 C CA . ASN A 1 639 ? -18.219 -13.391 21.531 1 22.25 639 ASN A CA 1
ATOM 5008 C C . ASN A 1 639 ? -16.844 -13.336 22.203 1 22.25 639 ASN A C 1
ATOM 5010 O O . ASN A 1 639 ? -16 -14.211 21.984 1 22.25 639 ASN A O 1
ATOM 5014 N N . PRO A 1 640 ? -16.516 -12.297 22.922 1 23.11 640 PRO A N 1
ATOM 5015 C CA . PRO A 1 640 ? -15.234 -12 23.562 1 23.11 640 PRO A CA 1
ATOM 5016 C C . PRO A 1 640 ? -14.812 -13.07 24.562 1 23.11 640 PRO A C 1
ATOM 5018 O O . PRO A 1 640 ? -15.336 -13.125 25.672 1 23.11 640 PRO A O 1
ATOM 5021 N N . LEU A 1 641 ? -14.945 -14.422 24.234 1 24.17 641 LEU A N 1
ATOM 5022 C CA . LEU A 1 641 ? -14.586 -15.305 25.344 1 24.17 641 LEU A CA 1
ATOM 5023 C C . LEU A 1 641 ? -13.219 -14.945 25.906 1 24.17 641 LEU A C 1
ATOM 5025 O O . LEU A 1 641 ? -12.32 -14.539 25.156 1 24.17 641 LEU A O 1
ATOM 5029 N N . PRO A 1 642 ? -13.055 -15.008 27.312 1 23.25 642 PRO A N 1
ATOM 5030 C CA . PRO A 1 642 ? -11.961 -14.594 28.188 1 23.25 642 PRO A CA 1
ATOM 5031 C C . PRO A 1 642 ? -10.711 -15.461 28.031 1 23.25 642 PRO A C 1
ATOM 5033 O O . PRO A 1 642 ? -10.719 -16.641 28.406 1 23.25 642 PRO A O 1
ATOM 5036 N N . TYR A 1 643 ? -10.367 -15.922 26.891 1 20.47 643 TYR A N 1
ATOM 5037 C CA . TYR A 1 643 ? -9.422 -17.016 26.844 1 20.47 643 TYR A CA 1
ATOM 5038 C C . TYR A 1 643 ? -8.203 -16.734 27.703 1 20.47 643 TYR A C 1
ATOM 5040 O O . TYR A 1 643 ? -7.535 -15.719 27.547 1 20.47 643 TYR A O 1
ATOM 5048 N N . PRO A 1 644 ? -8.211 -17.234 28.859 1 23.33 644 PRO A N 1
ATOM 5049 C CA . PRO A 1 644 ? -7.059 -17.172 29.766 1 23.33 644 PRO A CA 1
ATOM 5050 C C . PRO A 1 644 ? -5.828 -17.875 29.203 1 23.33 644 PRO A C 1
ATOM 5052 O O . PRO A 1 644 ? -5.867 -19.094 28.953 1 23.33 644 PRO A O 1
ATOM 5055 N N . ILE A 1 645 ? -5.332 -17.531 28.266 1 22.08 645 ILE A N 1
ATOM 5056 C CA . ILE A 1 645 ? -4.234 -18.359 27.766 1 22.08 645 ILE A CA 1
ATOM 5057 C C . ILE A 1 645 ? -3.223 -18.578 28.891 1 22.08 645 ILE A C 1
ATOM 5059 O O . ILE A 1 645 ? -2.605 -17.641 29.391 1 22.08 645 ILE A O 1
ATOM 5063 N N . PRO A 1 646 ? -3.402 -19.625 29.578 1 21.19 646 PRO A N 1
ATOM 5064 C CA . PRO A 1 646 ? -2.482 -19.969 30.656 1 21.19 646 PRO A CA 1
ATOM 5065 C C . PRO A 1 646 ? -1.046 -20.156 30.172 1 21.19 646 PRO A C 1
ATOM 5067 O O . PRO A 1 646 ? -0.807 -20.875 29.203 1 21.19 646 PRO A O 1
ATOM 5070 N N . VAL A 1 647 ? -0.341 -19.188 30.25 1 21.34 647 VAL A N 1
ATOM 5071 C CA . VAL A 1 647 ? 1.086 -19.25 29.953 1 21.34 647 VAL A CA 1
ATOM 5072 C C . VAL A 1 647 ? 1.772 -20.203 30.938 1 21.34 647 VAL A C 1
ATOM 5074 O O . VAL A 1 647 ? 1.899 -19.906 32.125 1 21.34 647 VAL A O 1
ATOM 5077 N N . ASN A 1 648 ? 1.379 -21.453 30.828 1 20 648 ASN A N 1
ATOM 5078 C CA . ASN A 1 648 ? 2.061 -22.422 31.688 1 20 648 ASN A CA 1
ATOM 5079 C C . ASN A 1 648 ? 3.566 -22.422 31.453 1 20 648 ASN A C 1
ATOM 5081 O O . ASN A 1 648 ? 4.023 -22.766 30.359 1 20 648 ASN A O 1
ATOM 5085 N N . ILE A 1 649 ? 4.215 -21.547 32.125 1 20.84 649 ILE A N 1
ATOM 5086 C CA . ILE A 1 649 ? 5.664 -21.406 32.219 1 20.84 649 ILE A CA 1
ATOM 5087 C C . ILE A 1 649 ? 6.262 -22.656 32.844 1 20.84 649 ILE A C 1
ATOM 5089 O O . ILE A 1 649 ? 6 -22.969 34 1 20.84 649 ILE A O 1
ATOM 5093 N N . ASN A 1 650 ? 6.301 -23.703 32.094 1 18.39 650 ASN A N 1
ATOM 5094 C CA . ASN A 1 650 ? 6.914 -24.859 32.75 1 18.39 650 ASN A CA 1
ATOM 5095 C C . ASN A 1 650 ? 8.32 -24.547 33.25 1 18.39 650 ASN A C 1
ATOM 5097 O O . ASN A 1 650 ? 9.125 -23.969 32.5 1 18.39 650 ASN A O 1
ATOM 5101 N N . PRO A 1 651 ? 8.711 -24.547 34.531 1 20.52 651 PRO A N 1
ATOM 5102 C CA . PRO A 1 651 ? 9.906 -24.219 35.312 1 20.52 651 PRO A CA 1
ATOM 5103 C C . PRO A 1 651 ? 11.148 -24.953 34.844 1 20.52 651 PRO A C 1
ATOM 5105 O O . PRO A 1 651 ? 12.273 -24.516 35.094 1 20.52 651 PRO A O 1
ATOM 5108 N N . SER A 1 652 ? 11.016 -26.188 34.344 1 18.69 652 SER A N 1
ATOM 5109 C CA . SER A 1 652 ? 12.164 -27.078 34.5 1 18.69 652 SER A CA 1
ATOM 5110 C C . SER A 1 652 ? 13.289 -26.688 33.562 1 18.69 652 SER A C 1
ATOM 5112 O O . SER A 1 652 ? 14.328 -27.344 33.5 1 18.69 652 SER A O 1
ATOM 5114 N N . MET A 1 653 ? 13.07 -25.844 32.594 1 17.44 653 MET A N 1
ATOM 5115 C CA . MET A 1 653 ? 14.125 -26.016 31.609 1 17.44 653 MET A CA 1
ATOM 5116 C C . MET A 1 653 ? 15.414 -25.328 32.062 1 17.44 653 MET A C 1
ATOM 5118 O O . MET A 1 653 ? 15.695 -24.203 31.656 1 17.44 653 MET A O 1
ATOM 5122 N N . HIS A 1 654 ? 15.898 -25.422 33.312 1 18.31 654 HIS A N 1
ATOM 5123 C CA . HIS A 1 654 ? 17.156 -24.953 33.906 1 18.31 654 HIS A CA 1
ATOM 5124 C C . HIS A 1 654 ? 18.344 -25.391 33.062 1 18.31 654 HIS A C 1
ATOM 5126 O O . HIS A 1 654 ? 19.344 -24.672 32.969 1 18.31 654 HIS A O 1
ATOM 5132 N N . GLY A 1 655 ? 18.422 -26.688 32.656 1 17.27 655 GLY A N 1
ATOM 5133 C CA . GLY A 1 655 ? 19.734 -27.312 32.656 1 17.27 655 GLY A CA 1
ATOM 5134 C C . GLY A 1 655 ? 20.594 -26.875 31.469 1 17.27 655 GLY A C 1
ATOM 5135 O O . GLY A 1 655 ? 21.797 -27.109 31.469 1 17.27 655 GLY A O 1
ATOM 5136 N N . LEU A 1 656 ? 20.047 -26.609 30.266 1 16.61 656 LEU A N 1
ATOM 5137 C CA . LEU A 1 656 ? 20.953 -27.016 29.203 1 16.61 656 LEU A CA 1
ATOM 5138 C C . LEU A 1 656 ? 22.047 -25.969 28.984 1 16.61 656 LEU A C 1
ATOM 5140 O O . LEU A 1 656 ? 21.828 -24.984 28.297 1 16.61 656 LEU A O 1
ATOM 5144 N N . ALA A 1 657 ? 22.828 -25.453 30.016 1 18.02 657 ALA A N 1
ATOM 5145 C CA . ALA A 1 657 ? 24.031 -24.641 30.078 1 18.02 657 ALA A CA 1
ATOM 5146 C C . ALA A 1 657 ? 25.109 -25.172 29.141 1 18.02 657 ALA A C 1
ATOM 5148 O O . ALA A 1 657 ? 25.906 -24.406 28.594 1 18.02 657 ALA A O 1
ATOM 5149 N N . ALA A 1 658 ? 25.328 -26.5 29.016 1 16.64 658 ALA A N 1
ATOM 5150 C CA . ALA A 1 658 ? 26.703 -27 28.922 1 16.64 658 ALA A CA 1
ATOM 5151 C C . ALA A 1 658 ? 27.281 -26.766 27.531 1 16.64 658 ALA A C 1
ATOM 5153 O O . ALA A 1 658 ? 28.5 -26.719 27.344 1 16.64 658 ALA A O 1
ATOM 5154 N N . ALA A 1 659 ? 26.484 -26.953 26.422 1 16.81 659 ALA A N 1
ATOM 5155 C CA . ALA A 1 659 ? 27.266 -27.531 25.328 1 16.81 659 ALA A CA 1
ATOM 5156 C C . ALA A 1 659 ? 28.125 -26.469 24.641 1 16.81 659 ALA A C 1
ATOM 5158 O O . ALA A 1 659 ? 27.609 -25.656 23.891 1 16.81 659 ALA A O 1
ATOM 5159 N N . ALA A 1 660 ? 29.156 -25.844 25.391 1 17.55 660 ALA A N 1
ATOM 5160 C CA . ALA A 1 660 ? 30.25 -24.906 25.094 1 17.55 660 ALA A CA 1
ATOM 5161 C C . ALA A 1 660 ? 31.016 -25.312 23.844 1 17.55 660 ALA A C 1
ATOM 5163 O O . ALA A 1 660 ? 31.406 -24.469 23.047 1 17.55 660 ALA A O 1
ATOM 5164 N N . ASN A 1 661 ? 31.562 -26.594 23.812 1 16.73 661 ASN A N 1
ATOM 5165 C CA . ASN A 1 661 ? 32.938 -26.891 23.469 1 16.73 661 ASN A CA 1
ATOM 5166 C C . ASN A 1 661 ? 33.156 -26.859 21.953 1 16.73 661 ASN A C 1
ATOM 5168 O O . ASN A 1 661 ? 34.312 -26.875 21.484 1 16.73 661 ASN A O 1
ATOM 5172 N N . LEU A 1 662 ? 32.25 -27.484 21.141 1 16.41 662 LEU A N 1
ATOM 5173 C CA . LEU A 1 662 ? 32.906 -28.266 20.109 1 16.41 662 LEU A CA 1
ATOM 5174 C C . LEU A 1 662 ? 33.406 -27.375 18.969 1 16.41 662 LEU A C 1
ATOM 5176 O O . LEU A 1 662 ? 32.656 -27.109 18.031 1 16.41 662 LEU A O 1
ATOM 5180 N N . TYR A 1 663 ? 33.844 -26.156 19.188 1 17.56 663 TYR A N 1
ATOM 5181 C CA . TYR A 1 663 ? 34.312 -25.188 18.188 1 17.56 663 TYR A CA 1
ATOM 5182 C C . TYR A 1 663 ? 35.406 -25.781 17.328 1 17.56 663 TYR A C 1
ATOM 5184 O O . TYR A 1 663 ? 36.469 -26.141 17.828 1 17.56 663 TYR A O 1
ATOM 5192 N N . GLU A 1 664 ? 35.094 -26.594 16.281 1 18.09 664 GLU A N 1
ATOM 5193 C CA . GLU A 1 664 ? 36.062 -27.328 15.484 1 18.09 664 GLU A CA 1
ATOM 5194 C C . GLU A 1 664 ? 37.219 -26.438 15.039 1 18.09 664 GLU A C 1
ATOM 5196 O O . GLU A 1 664 ? 37.031 -25.234 14.859 1 18.09 664 GLU A O 1
ATOM 5201 N N . PRO A 1 665 ? 38.438 -26.969 14.945 1 18.84 665 PRO A N 1
ATOM 5202 C CA . PRO A 1 665 ? 39.812 -26.469 14.711 1 18.84 665 PRO A CA 1
ATOM 5203 C C . PRO A 1 665 ? 39.938 -25.766 13.359 1 18.84 665 PRO A C 1
ATOM 5205 O O . PRO A 1 665 ? 39.125 -25.984 12.469 1 18.84 665 PRO A O 1
ATOM 5208 N N . ALA A 1 666 ? 40.969 -24.875 13.188 1 19.59 666 ALA A N 1
ATOM 5209 C CA . ALA A 1 666 ? 41.594 -23.984 12.211 1 19.59 666 ALA A CA 1
ATOM 5210 C C . ALA A 1 666 ? 42 -24.734 10.953 1 19.59 666 ALA A C 1
ATOM 5212 O O . ALA A 1 666 ? 42.812 -25.641 11 1 19.59 666 ALA A O 1
ATOM 5213 N N . LEU A 1 667 ? 41.156 -25.094 10.039 1 18.7 667 LEU A N 1
ATOM 5214 C CA . LEU A 1 667 ? 41.656 -25.844 8.898 1 18.7 667 LEU A CA 1
ATOM 5215 C C . LEU A 1 667 ? 42.812 -25.125 8.25 1 18.7 667 LEU A C 1
ATOM 5217 O O . LEU A 1 667 ? 42.719 -23.953 7.883 1 18.7 667 LEU A O 1
ATOM 5221 N N . THR A 1 668 ? 44.094 -25.438 8.625 1 19.92 668 THR A N 1
ATOM 5222 C CA . THR A 1 668 ? 45.406 -25.031 8.125 1 19.92 668 THR A CA 1
ATOM 5223 C C . THR A 1 668 ? 45.531 -25.312 6.633 1 19.92 668 THR A C 1
ATOM 5225 O O . THR A 1 668 ? 45.469 -26.469 6.215 1 19.92 668 THR A O 1
ATOM 5228 N N . PHE A 1 669 ? 45.031 -24.453 5.805 1 19.25 669 PHE A N 1
ATOM 5229 C CA . PHE A 1 669 ? 45.25 -24.609 4.367 1 19.25 669 PHE A CA 1
ATOM 5230 C C . PHE A 1 669 ? 46.719 -24.781 4.043 1 19.25 669 PHE A C 1
ATOM 5232 O O . PHE A 1 669 ? 47.562 -23.969 4.453 1 19.25 669 PHE A O 1
ATOM 5239 N N . LEU A 1 670 ? 47.281 -25.984 3.941 1 18.84 670 LEU A N 1
ATOM 5240 C CA . LEU A 1 670 ? 48.625 -26.359 3.574 1 18.84 670 LEU A CA 1
ATOM 5241 C C . LEU A 1 670 ? 49.031 -25.719 2.252 1 18.84 670 LEU A C 1
ATOM 5243 O O . LEU A 1 670 ? 48.281 -25.766 1.276 1 18.84 670 LEU A O 1
ATOM 5247 N N . ASP A 1 671 ? 50.062 -24.781 2.217 1 19.89 671 ASP A N 1
ATOM 5248 C CA . ASP A 1 671 ? 50.812 -24.078 1.197 1 19.89 671 ASP A CA 1
ATOM 5249 C C . ASP A 1 671 ? 51.469 -25.047 0.22 1 19.89 671 ASP A C 1
ATOM 5251 O O . ASP A 1 671 ? 52.469 -25.719 0.556 1 19.89 671 ASP A O 1
ATOM 5255 N N . ILE A 1 672 ? 50.875 -25.969 -0.453 1 19.22 672 ILE A N 1
ATOM 5256 C CA . ILE A 1 672 ? 51.656 -26.938 -1.234 1 19.22 672 ILE A CA 1
ATOM 5257 C C . ILE A 1 672 ? 52.406 -26.203 -2.348 1 19.22 672 ILE A C 1
ATOM 5259 O O . ILE A 1 672 ? 51.812 -25.828 -3.361 1 19.22 672 ILE A O 1
ATOM 5263 N N . ALA A 1 673 ? 53.156 -25.062 -2.164 1 19.7 673 ALA A N 1
ATOM 5264 C CA . ALA A 1 673 ? 53.969 -24.5 -3.225 1 19.7 673 ALA A CA 1
ATOM 5265 C C . ALA A 1 673 ? 54.844 -25.562 -3.873 1 19.7 673 ALA A C 1
ATOM 5267 O O . ALA A 1 673 ? 55.312 -26.484 -3.195 1 19.7 673 ALA A O 1
ATOM 5268 N N . THR A 1 674 ? 54.969 -25.562 -5.258 1 19.95 674 THR A N 1
ATOM 5269 C CA . THR A 1 674 ? 55.656 -26.172 -6.391 1 19.95 674 THR A CA 1
ATOM 5270 C C . THR A 1 674 ? 57.156 -26.031 -6.242 1 19.95 674 THR A C 1
ATOM 5272 O O . THR A 1 674 ? 57.656 -24.922 -6.043 1 19.95 674 THR A O 1
ATOM 5275 N N . ASP A 1 675 ? 58 -27 -5.898 1 18.28 675 ASP A N 1
ATOM 5276 C CA . ASP A 1 675 ? 59.438 -27.344 -5.883 1 18.28 675 ASP A CA 1
ATOM 5277 C C . ASP A 1 675 ? 60.031 -27.203 -7.277 1 18.28 675 ASP A C 1
ATOM 5279 O O . ASP A 1 675 ? 59.625 -27.891 -8.211 1 18.28 675 ASP A O 1
ATOM 5283 N N . SER A 1 676 ? 60.75 -26.078 -7.809 1 20.72 676 SER A N 1
ATOM 5284 C CA . SER A 1 676 ? 61.594 -25.703 -8.93 1 20.72 676 SER A CA 1
ATOM 5285 C C . SER A 1 676 ? 62.844 -26.562 -9.008 1 20.72 676 SER A C 1
ATOM 5287 O O . SER A 1 676 ? 63.75 -26.297 -9.805 1 20.72 676 SER A O 1
ATOM 5289 N N . SER A 1 677 ? 63.344 -27.453 -8.195 1 18.67 677 SER A N 1
ATOM 5290 C CA . SER A 1 677 ? 64.75 -27.812 -8.203 1 18.67 677 SER A CA 1
ATOM 5291 C C . SER A 1 677 ? 65.125 -28.484 -9.516 1 18.67 677 SER A C 1
ATOM 5293 O O . SER A 1 677 ? 66.188 -28.219 -10.055 1 18.67 677 SER A O 1
ATOM 5295 N N . GLN A 1 678 ? 64.938 -29.766 -10.016 1 17.41 678 GLN A N 1
ATOM 5296 C CA . GLN A 1 678 ? 65.875 -30.797 -10.352 1 17.41 678 GLN A CA 1
ATOM 5297 C C . GLN A 1 678 ? 66.312 -30.719 -11.82 1 17.41 678 GLN A C 1
ATOM 5299 O O . GLN A 1 678 ? 65.75 -31.469 -12.648 1 17.41 678 GLN A O 1
ATOM 5304 N N . HIS A 1 679 ? 66.562 -29.75 -12.688 1 19.48 679 HIS A N 1
ATOM 5305 C CA . HIS A 1 679 ? 67.188 -30 -13.977 1 19.48 679 HIS A CA 1
ATOM 5306 C C . HIS A 1 679 ? 68.688 -30.312 -13.797 1 19.48 679 HIS A C 1
ATOM 5308 O O . HIS A 1 679 ? 69.5 -29.484 -14.078 1 19.48 679 HIS A O 1
ATOM 5314 N N . SER A 1 680 ? 69.312 -31.078 -12.859 1 17.47 680 SER A N 1
ATOM 5315 C CA . SER A 1 680 ? 70.75 -31.453 -12.867 1 17.47 680 SER A CA 1
ATOM 5316 C C . SER A 1 680 ? 71.125 -32.219 -14.125 1 17.47 680 SER A C 1
ATOM 5318 O O . SER A 1 680 ? 72.062 -31.891 -14.805 1 17.47 680 SER A O 1
ATOM 5320 N N . GLN A 1 681 ? 71.312 -33.656 -14.281 1 17.61 681 GLN A N 1
ATOM 5321 C CA . GLN A 1 681 ? 72.5 -34.5 -14.43 1 17.61 681 GLN A CA 1
ATOM 5322 C C . GLN A 1 681 ? 72.75 -34.875 -15.891 1 17.61 681 GLN A C 1
ATOM 5324 O O . GLN A 1 681 ? 73.812 -35.344 -16.25 1 17.61 681 GLN A O 1
ATOM 5329 N N . TRP A 1 682 ? 72 -35.25 -16.906 1 20.05 682 TRP A N 1
ATOM 5330 C CA . TRP A 1 682 ? 72.5 -36.312 -17.766 1 20.05 682 TRP A CA 1
ATOM 5331 C C . TRP A 1 682 ? 73.5 -35.812 -18.766 1 20.05 682 TRP A C 1
ATOM 5333 O O . TRP A 1 682 ? 73.188 -35.438 -19.891 1 20.05 682 TRP A O 1
ATOM 5343 N N . SER A 1 683 ? 74.438 -34.875 -18.547 1 19.05 683 SER A N 1
ATOM 5344 C CA . SER A 1 683 ? 75.375 -34.656 -19.609 1 19.05 683 SER A CA 1
ATOM 5345 C C . SER A 1 683 ? 76.25 -35.875 -19.859 1 19.05 683 SER A C 1
ATOM 5347 O O . SER A 1 683 ? 76.062 -36.906 -19.203 1 19.05 683 SER A O 1
ATOM 5349 N N . THR A 1 684 ? 77.812 -35.875 -19.906 1 21.08 684 THR A N 1
ATOM 5350 C CA . THR A 1 684 ? 79 -35.969 -20.734 1 21.08 684 THR A CA 1
ATOM 5351 C C . THR A 1 684 ? 79.75 -37.281 -20.453 1 21.08 684 THR A C 1
ATOM 5353 O O . THR A 1 684 ? 80.875 -37.5 -20.922 1 21.08 684 THR A O 1
ATOM 5356 N N . GLU A 1 685 ? 79.625 -38.5 -19.953 1 21.03 685 GLU A N 1
ATOM 5357 C CA . GLU A 1 685 ? 80.688 -39.531 -20.125 1 21.03 685 GLU A CA 1
ATOM 5358 C C . GLU A 1 685 ? 80.875 -39.844 -21.594 1 21.03 685 GLU A C 1
ATOM 5360 O O . GLU A 1 685 ? 80 -40.344 -22.281 1 21.03 685 GLU A O 1
ATOM 5365 N N . SER A 1 686 ? 81.875 -39.156 -22.516 1 21.2 686 SER A N 1
ATOM 5366 C CA . SER A 1 686 ? 82.938 -39.375 -23.547 1 21.2 686 SER A CA 1
ATOM 5367 C C . SER A 1 686 ? 83.938 -40.406 -23.094 1 21.2 686 SER A C 1
ATOM 5369 O O . SER A 1 686 ? 84.75 -40.906 -23.906 1 21.2 686 SER A O 1
ATOM 5371 N N . ASP A 1 687 ? 84.75 -40.562 -22.078 1 23.95 687 ASP A N 1
ATOM 5372 C CA . ASP A 1 687 ? 86 -41.25 -22.281 1 23.95 687 ASP A CA 1
ATOM 5373 C C . ASP A 1 687 ? 85.812 -42.688 -22.688 1 23.95 687 ASP A C 1
ATOM 5375 O O . ASP A 1 687 ? 86.438 -43.219 -23.594 1 23.95 687 ASP A O 1
ATOM 5379 N N . SER A 1 688 ? 85.5 -43.875 -22.109 1 21.86 688 SER A N 1
ATOM 5380 C CA . SER A 1 688 ? 85.75 -45.094 -22.844 1 21.86 688 SER A CA 1
ATOM 5381 C C . SER A 1 688 ? 84.688 -45.344 -23.906 1 21.86 688 SER A C 1
ATOM 5383 O O . SER A 1 688 ? 83.5 -45.031 -23.703 1 21.86 688 SER A O 1
ATOM 5385 N N . MET B 1 1 ? -13.789 90.875 24.953 1 24.09 1 MET B N 1
ATOM 5386 C CA . MET B 1 1 ? -14.094 89.438 25.031 1 24.09 1 MET B CA 1
ATOM 5387 C C . MET B 1 1 ? -14.742 88.938 23.75 1 24.09 1 MET B C 1
ATOM 5389 O O . MET B 1 1 ? -15.758 88.25 23.781 1 24.09 1 MET B O 1
ATOM 5393 N N . LEU B 1 2 ? -14.461 89.625 22.656 1 23.69 2 LEU B N 1
ATOM 5394 C CA . LEU B 1 2 ? -15.141 89.812 21.375 1 23.69 2 LEU B CA 1
ATOM 5395 C C . LEU B 1 2 ? -15.125 88.562 20.547 1 23.69 2 LEU B C 1
ATOM 5397 O O . LEU B 1 2 ? -14.062 88 20.266 1 23.69 2 LEU B O 1
ATOM 5401 N N . ASP B 1 3 ? -16.219 87.75 20.656 1 24.55 3 ASP B N 1
ATOM 5402 C CA . ASP B 1 3 ? -16.594 86.375 20.328 1 24.55 3 ASP B CA 1
ATOM 5403 C C . ASP B 1 3 ? -16.562 86.125 18.828 1 24.55 3 ASP B C 1
ATOM 5405 O O . ASP B 1 3 ? -17.531 86.438 18.125 1 24.55 3 ASP B O 1
ATOM 5409 N N . PRO B 1 4 ? -15.539 86.625 18.141 1 27.2 4 PRO B N 1
ATOM 5410 C CA . PRO B 1 4 ? -15.703 86.812 16.688 1 27.2 4 PRO B CA 1
ATOM 5411 C C . PRO B 1 4 ? -15.992 85.5 15.969 1 27.2 4 PRO B C 1
ATOM 5413 O O . PRO B 1 4 ? -15.266 84.5 16.156 1 27.2 4 PRO B O 1
ATOM 5416 N N . GLN B 1 5 ? -17.266 85.188 15.719 1 25.16 5 GLN B N 1
ATOM 5417 C CA . GLN B 1 5 ? -17.984 84.062 15.148 1 25.16 5 GLN B CA 1
ATOM 5418 C C . GLN B 1 5 ? -17.516 83.75 13.727 1 25.16 5 GLN B C 1
ATOM 5420 O O . GLN B 1 5 ? -17.828 84.562 12.805 1 25.16 5 GLN B O 1
ATOM 5425 N N . GLY B 1 6 ? -16.219 83.562 13.547 1 26.34 6 GLY B N 1
ATOM 5426 C CA . GLY B 1 6 ? -15.633 83.5 12.219 1 26.34 6 GLY B CA 1
ATOM 5427 C C . GLY B 1 6 ? -16.391 82.562 11.297 1 26.34 6 GLY B C 1
ATOM 5428 O O . GLY B 1 6 ? -16.781 81.438 11.719 1 26.34 6 GLY B O 1
ATOM 5429 N N . GLU B 1 7 ? -17.109 83.062 10.383 1 25.28 7 GLU B N 1
ATOM 5430 C CA . GLU B 1 7 ? -18 82.562 9.344 1 25.28 7 GLU B CA 1
ATOM 5431 C C . GLU B 1 7 ? -17.359 81.438 8.547 1 25.28 7 GLU B C 1
ATOM 5433 O O . GLU B 1 7 ? -16.234 81.625 8.047 1 25.28 7 GLU B O 1
ATOM 5438 N N . GLN B 1 8 ? -17.703 80.188 8.828 1 25.8 8 GLN B N 1
ATOM 5439 C CA . GLN B 1 8 ? -17.281 78.875 8.367 1 25.8 8 GLN B CA 1
ATOM 5440 C C . GLN B 1 8 ? -17.484 78.75 6.863 1 25.8 8 GLN B C 1
ATOM 5442 O O . GLN B 1 8 ? -18.594 78.875 6.359 1 25.8 8 GLN B O 1
ATOM 5447 N N . PRO B 1 9 ? -16.516 79.25 6.105 1 27.97 9 PRO B N 1
ATOM 5448 C CA . PRO B 1 9 ? -16.719 79.312 4.656 1 27.97 9 PRO B CA 1
ATOM 5449 C C . PRO B 1 9 ? -17.391 78.062 4.117 1 27.97 9 PRO B C 1
ATOM 5451 O O . PRO B 1 9 ? -17.312 77 4.734 1 27.97 9 PRO B O 1
ATOM 5454 N N . ASP B 1 10 ? -18.344 78.125 3.201 1 23.81 10 ASP B N 1
ATOM 5455 C CA . ASP B 1 10 ? -19.297 77.312 2.479 1 23.81 10 ASP B CA 1
ATOM 5456 C C . ASP B 1 10 ? -18.594 76.125 1.794 1 23.81 10 ASP B C 1
ATOM 5458 O O . ASP B 1 10 ? -17.438 76.25 1.418 1 23.81 10 ASP B O 1
ATOM 5462 N N . THR B 1 11 ? -19.172 74.938 1.884 1 26.48 11 THR B N 1
ATOM 5463 C CA . THR B 1 11 ? -18.969 73.5 1.567 1 26.48 11 THR B CA 1
ATOM 5464 C C . THR B 1 11 ? -18.781 73.312 0.066 1 26.48 11 THR B C 1
ATOM 5466 O O . THR B 1 11 ? -19.672 73.625 -0.727 1 26.48 11 THR B O 1
ATOM 5469 N N . GLU B 1 12 ? -17.656 73.75 -0.439 1 27.23 12 GLU B N 1
ATOM 5470 C CA . GLU B 1 12 ? -17.359 73.562 -1.854 1 27.23 12 GLU B CA 1
ATOM 5471 C C . GLU B 1 12 ? -17.953 72.25 -2.367 1 27.23 12 GLU B C 1
ATOM 5473 O O . GLU B 1 12 ? -17.703 71.188 -1.799 1 27.23 12 GLU B O 1
ATOM 5478 N N . GLU B 1 13 ? -19.094 72.312 -2.988 1 27.98 13 GLU B N 1
ATOM 5479 C CA . GLU B 1 13 ? -19.844 71.25 -3.695 1 27.98 13 GLU B CA 1
ATOM 5480 C C . GLU B 1 13 ? -18.922 70.375 -4.562 1 27.98 13 GLU B C 1
ATOM 5482 O O . GLU B 1 13 ? -18.188 70.938 -5.398 1 27.98 13 GLU B O 1
ATOM 5487 N N . ALA B 1 14 ? -18.422 69.438 -4.047 1 31.64 14 ALA B N 1
ATOM 5488 C CA . ALA B 1 14 ? -17.641 68.312 -4.656 1 31.64 14 ALA B CA 1
ATOM 5489 C C . ALA B 1 14 ? -18.156 68 -6.055 1 31.64 14 ALA B C 1
ATOM 5491 O O . ALA B 1 14 ? -19.328 67.688 -6.23 1 31.64 14 ALA B O 1
ATOM 5492 N N . PHE B 1 15 ? -17.766 68.688 -6.969 1 31.17 15 PHE B N 1
ATOM 5493 C CA . PHE B 1 15 ? -18.016 68.375 -8.375 1 31.17 15 PHE B CA 1
ATOM 5494 C C . PHE B 1 15 ? -17.938 66.875 -8.625 1 31.17 15 PHE B C 1
ATOM 5496 O O . PHE B 1 15 ? -16.875 66.312 -8.5 1 31.17 15 PHE B O 1
ATOM 5503 N N . VAL B 1 16 ? -18.938 66.188 -8.312 1 32.75 16 VAL B N 1
ATOM 5504 C CA . VAL B 1 16 ? -19.078 64.812 -8.578 1 32.75 16 VAL B CA 1
ATOM 5505 C C . VAL B 1 16 ? -18.844 64.5 -10.062 1 32.75 16 VAL B C 1
ATOM 5507 O O . VAL B 1 16 ? -19.594 65 -10.914 1 32.75 16 VAL B O 1
ATOM 5510 N N . VAL B 1 17 ? -17.625 64.562 -10.445 1 34.94 17 VAL B N 1
ATOM 5511 C CA . VAL B 1 17 ? -17.281 64.188 -11.812 1 34.94 17 VAL B CA 1
ATOM 5512 C C . VAL B 1 17 ? -18.156 63 -12.234 1 34.94 17 VAL B C 1
ATOM 5514 O O . VAL B 1 17 ? -18.203 61.969 -11.547 1 34.94 17 VAL B O 1
ATOM 5517 N N . ARG B 1 18 ? -19.172 63.219 -12.945 1 41.69 18 ARG B N 1
ATOM 5518 C CA . ARG B 1 18 ? -20.094 62.25 -13.516 1 41.69 18 ARG B CA 1
ATOM 5519 C C . ARG B 1 18 ? -19.359 61.188 -14.305 1 41.69 18 ARG B C 1
ATOM 5521 O O . ARG B 1 18 ? -18.609 61.5 -15.234 1 41.69 18 ARG B O 1
ATOM 5528 N N . MET B 1 19 ? -18.953 60.312 -13.688 1 37.28 19 MET B N 1
ATOM 5529 C CA . MET B 1 19 ? -18.203 59.25 -14.359 1 37.28 19 MET B CA 1
ATOM 5530 C C . MET B 1 19 ? -19.047 58.594 -15.453 1 37.28 19 MET B C 1
ATOM 5532 O O . MET B 1 19 ? -20.219 58.281 -15.227 1 37.28 19 MET B O 1
ATOM 5536 N N . LYS B 1 20 ? -18.75 58.75 -16.641 1 45.94 20 LYS B N 1
ATOM 5537 C CA . LYS B 1 20 ? -19.328 58.062 -17.781 1 45.94 20 LYS B CA 1
ATOM 5538 C C . LYS B 1 20 ? -19.156 56.562 -17.625 1 45.94 20 LYS B C 1
ATOM 5540 O O . LYS B 1 20 ? -18.078 56.062 -17.312 1 45.94 20 LYS B O 1
ATOM 5545 N N . ALA B 1 21 ? -20.234 55.906 -17.531 1 48.03 21 ALA B N 1
ATOM 5546 C CA . ALA B 1 21 ? -20.156 54.469 -17.391 1 48.03 21 ALA B CA 1
ATOM 5547 C C . ALA B 1 21 ? -19.516 53.844 -18.625 1 48.03 21 ALA B C 1
ATOM 5549 O O . ALA B 1 21 ? -19.875 54.156 -19.766 1 48.03 21 ALA B O 1
ATOM 5550 N N . ALA B 1 22 ? -18.531 53.375 -18.641 1 64.06 22 ALA B N 1
ATOM 5551 C CA . ALA B 1 22 ? -17.859 52.781 -19.781 1 64.06 22 ALA B CA 1
ATOM 5552 C C . ALA B 1 22 ? -18.781 51.781 -20.469 1 64.06 22 ALA B C 1
ATOM 5554 O O . ALA B 1 22 ? -18.656 51.531 -21.688 1 64.06 22 ALA B O 1
ATOM 5555 N N . ARG B 1 23 ? -19.672 51.156 -19.734 1 66.38 23 ARG B N 1
ATOM 5556 C CA . ARG B 1 23 ? -20.594 50.156 -20.281 1 66.38 23 ARG B CA 1
ATOM 5557 C C . ARG B 1 23 ? -21.984 50.344 -19.688 1 66.38 23 ARG B C 1
ATOM 5559 O O . ARG B 1 23 ? -22.141 50.469 -18.484 1 66.38 23 ARG B O 1
ATOM 5566 N N . ALA B 1 24 ? -22.891 50.312 -20.531 1 74.25 24 ALA B N 1
ATOM 5567 C CA . ALA B 1 24 ? -24.297 50.469 -20.125 1 74.25 24 ALA B CA 1
ATOM 5568 C C . ALA B 1 24 ? -24.891 49.156 -19.688 1 74.25 24 ALA B C 1
ATOM 5570 O O . ALA B 1 24 ? -24.469 48.094 -20.141 1 74.25 24 ALA B O 1
ATOM 5571 N N . CYS B 1 25 ? -25.875 49.156 -18.766 1 73.81 25 CYS B N 1
ATOM 5572 C CA . CYS B 1 25 ? -26.578 47.938 -18.375 1 73.81 25 CYS B CA 1
ATOM 5573 C C . CYS B 1 25 ? -27.547 47.5 -19.469 1 73.81 25 CYS B C 1
ATOM 5575 O O . CYS B 1 25 ? -27.922 48.281 -20.328 1 73.81 25 CYS B O 1
ATOM 5577 N N . ASP B 1 26 ? -27.953 46.281 -19.516 1 75 26 ASP B N 1
ATOM 5578 C CA . ASP B 1 26 ? -28.766 45.688 -20.578 1 75 26 ASP B CA 1
ATOM 5579 C C . ASP B 1 26 ? -30.125 46.375 -20.688 1 75 26 ASP B C 1
ATOM 5581 O O . ASP B 1 26 ? -30.641 46.562 -21.781 1 75 26 ASP B O 1
ATOM 5585 N N . LEU B 1 27 ? -30.625 46.781 -19.641 1 77.25 27 LEU B N 1
ATOM 5586 C CA . LEU B 1 27 ? -31.938 47.406 -19.672 1 77.25 27 LEU B CA 1
ATOM 5587 C C . LEU B 1 27 ? -31.859 48.812 -20.297 1 77.25 27 LEU B C 1
ATOM 5589 O O . LEU B 1 27 ? -32.719 49.156 -21.109 1 77.25 27 LEU B O 1
ATOM 5593 N N . CYS B 1 28 ? -30.891 49.406 -19.969 1 77.38 28 CYS B N 1
ATOM 5594 C CA . CYS B 1 28 ? -30.703 50.75 -20.531 1 77.38 28 CYS B CA 1
ATOM 5595 C C . CYS B 1 28 ? -30.391 50.656 -22.031 1 77.38 28 CYS B C 1
ATOM 5597 O O . CYS B 1 28 ? -30.859 51.5 -22.797 1 77.38 28 CYS B O 1
ATOM 5599 N N . ARG B 1 29 ? -29.672 49.625 -22.375 1 75.69 29 ARG B N 1
ATOM 5600 C CA . ARG B 1 29 ? -29.375 49.375 -23.781 1 75.69 29 ARG B CA 1
ATOM 5601 C C . ARG B 1 29 ? -30.656 49.062 -24.562 1 75.69 29 ARG B C 1
ATOM 5603 O O . ARG B 1 29 ? -30.844 49.562 -25.672 1 75.69 29 ARG B O 1
ATOM 5610 N N . ARG B 1 30 ? -31.516 48.281 -23.953 1 75.12 30 ARG B N 1
ATOM 5611 C CA . ARG B 1 30 ? -32.75 47.875 -24.609 1 75.12 30 ARG B CA 1
ATOM 5612 C C . ARG B 1 30 ? -33.719 49.031 -24.781 1 75.12 30 ARG B C 1
ATOM 5614 O O . ARG B 1 30 ? -34.375 49.156 -25.812 1 75.12 30 ARG B O 1
ATOM 5621 N N . LYS B 1 31 ? -33.625 49.844 -23.859 1 76.62 31 LYS B N 1
ATOM 5622 C CA . LYS B 1 31 ? -34.594 50.969 -23.906 1 76.62 31 LYS B CA 1
ATOM 5623 C C . LYS B 1 31 ? -33.938 52.219 -24.516 1 76.62 31 LYS B C 1
ATOM 5625 O O . LYS B 1 31 ? -34.594 53.25 -24.578 1 76.62 31 LYS B O 1
ATOM 5630 N N . ARG B 1 32 ? -32.688 52 -24.922 1 74.19 32 ARG B N 1
ATOM 5631 C CA . ARG B 1 32 ? -31.922 53.031 -25.609 1 74.19 32 ARG B CA 1
ATOM 5632 C C . ARG B 1 32 ? -31.922 54.344 -24.812 1 74.19 32 ARG B C 1
ATOM 5634 O O . ARG B 1 32 ? -32.125 55.406 -25.359 1 74.19 32 ARG B O 1
ATOM 5641 N N . ARG B 1 33 ? -31.891 54.219 -23.516 1 77.75 33 ARG B N 1
ATOM 5642 C CA . ARG B 1 33 ? -31.797 55.375 -22.625 1 77.75 33 ARG B CA 1
ATOM 5643 C C . ARG B 1 33 ? -30.391 55.531 -22.094 1 77.75 33 ARG B C 1
ATOM 5645 O O . ARG B 1 33 ? -29.609 54.594 -22.078 1 77.75 33 ARG B O 1
ATOM 5652 N N . ARG B 1 34 ? -30.047 56.625 -21.688 1 76 34 ARG B N 1
ATOM 5653 C CA . ARG B 1 34 ? -28.734 56.938 -21.156 1 76 34 ARG B CA 1
ATOM 5654 C C . ARG B 1 34 ? -28.5 56.281 -19.797 1 76 34 ARG B C 1
ATOM 5656 O O . ARG B 1 34 ? -29.234 56.562 -18.844 1 76 34 ARG B O 1
ATOM 5663 N N . CYS B 1 35 ? -27.531 55.281 -19.719 1 71.12 35 CYS B N 1
ATOM 5664 C CA . CYS B 1 35 ? -27.219 54.562 -18.5 1 71.12 35 CYS B CA 1
ATOM 5665 C C . CYS B 1 35 ? -26.312 55.406 -17.594 1 71.12 35 CYS B C 1
ATOM 5667 O O . CYS B 1 35 ? -25.219 55.812 -18.016 1 71.12 35 CYS B O 1
ATOM 5669 N N . GLU B 1 36 ? -26.609 55.875 -16.516 1 76 36 GLU B N 1
ATOM 5670 C CA . GLU B 1 36 ? -25.828 56.625 -15.539 1 76 36 GLU B CA 1
ATOM 5671 C C . GLU B 1 36 ? -25.484 55.781 -14.328 1 76 36 GLU B C 1
ATOM 5673 O O . GLU B 1 36 ? -26.328 55.594 -13.438 1 76 36 GLU B O 1
ATOM 5678 N N . PRO B 1 37 ? -24.25 55.062 -14.289 1 68.81 37 PRO B N 1
ATOM 5679 C CA . PRO B 1 37 ? -23.891 54.156 -13.188 1 68.81 37 PRO B CA 1
ATOM 5680 C C . PRO B 1 37 ? -23.734 54.906 -11.859 1 68.81 37 PRO B C 1
ATOM 5682 O O . PRO B 1 37 ? -23.266 56.031 -11.828 1 68.81 37 PRO B O 1
ATOM 5685 N N . LEU B 1 38 ? -24.25 54.375 -10.812 1 72.31 38 LEU B N 1
ATOM 5686 C CA . LEU B 1 38 ? -24.031 54.781 -9.43 1 72.31 38 LEU B CA 1
ATOM 5687 C C . LEU B 1 38 ? -23.062 53.844 -8.727 1 72.31 38 LEU B C 1
ATOM 5689 O O . LEU B 1 38 ? -23.5 52.844 -8.102 1 72.31 38 LEU B O 1
ATOM 5693 N N . PRO B 1 39 ? -21.719 53.906 -8.812 1 68.69 39 PRO B N 1
ATOM 5694 C CA . PRO B 1 39 ? -20.719 52.906 -8.375 1 68.69 39 PRO B CA 1
ATOM 5695 C C . PRO B 1 39 ? -20.906 52.5 -6.918 1 68.69 39 PRO B C 1
ATOM 5697 O O . PRO B 1 39 ? -20.625 51.344 -6.562 1 68.69 39 PRO B O 1
ATOM 5700 N N . LYS B 1 40 ? -21.281 53.25 -6.031 1 72.5 40 LYS B N 1
ATOM 5701 C CA . LYS B 1 40 ? -21.453 52.938 -4.617 1 72.5 40 LYS B CA 1
ATOM 5702 C C . LYS B 1 40 ? -22.609 51.969 -4.41 1 72.5 40 LYS B C 1
ATOM 5704 O O . LYS B 1 40 ? -22.625 51.219 -3.432 1 72.5 40 LYS B O 1
ATOM 5709 N N . LYS B 1 41 ? -23.547 51.875 -5.348 1 73.56 41 LYS B N 1
ATOM 5710 C CA . LYS B 1 41 ? -24.719 51.031 -5.156 1 73.56 41 LYS B CA 1
ATOM 5711 C C . LYS B 1 41 ? -24.75 49.875 -6.176 1 73.56 41 LYS B C 1
ATOM 5713 O O . LYS B 1 41 ? -25.703 49.094 -6.223 1 73.56 41 LYS B O 1
ATOM 5718 N N . ASN B 1 42 ? -23.766 49.781 -7.051 1 70.06 42 ASN B N 1
ATOM 5719 C CA . ASN B 1 42 ? -23.562 48.75 -8.086 1 70.06 42 ASN B CA 1
ATOM 5720 C C . ASN B 1 42 ? -24.797 48.625 -8.977 1 70.06 42 ASN B C 1
ATOM 5722 O O . ASN B 1 42 ? -25.109 47.531 -9.438 1 70.06 42 ASN B O 1
ATOM 5726 N N . VAL B 1 43 ? -25.469 49.656 -9.141 1 78.06 43 VAL B N 1
ATOM 5727 C CA . VAL B 1 43 ? -26.641 49.75 -10.008 1 78.06 43 VAL B CA 1
ATOM 5728 C C . VAL B 1 43 ? -26.609 51.062 -10.789 1 78.06 43 VAL B C 1
ATOM 5730 O O . VAL B 1 43 ? -25.953 52.031 -10.375 1 78.06 43 VAL B O 1
ATOM 5733 N N . CYS B 1 44 ? -27.266 51.062 -11.961 1 78.31 44 CYS B N 1
ATOM 5734 C CA . CYS B 1 44 ? -27.391 52.312 -12.695 1 78.31 44 CYS B CA 1
ATOM 5735 C C . CYS B 1 44 ? -28.625 53.094 -12.25 1 78.31 44 CYS B C 1
ATOM 5737 O O . CYS B 1 44 ? -29.562 52.5 -11.695 1 78.31 44 CYS B O 1
ATOM 5739 N N . LYS B 1 45 ? -28.688 54.406 -12.281 1 79.56 45 LYS B N 1
ATOM 5740 C CA . LYS B 1 45 ? -29.734 55.312 -11.797 1 79.56 45 LYS B CA 1
ATOM 5741 C C . LYS B 1 45 ? -31.094 54.938 -12.359 1 79.56 45 LYS B C 1
ATOM 5743 O O . LYS B 1 45 ? -32.094 55 -11.656 1 79.56 45 LYS B O 1
ATOM 5748 N N . GLN B 1 46 ? -31.094 54.5 -13.625 1 79.75 46 GLN B N 1
ATOM 5749 C CA . GLN B 1 46 ? -32.344 54.156 -14.281 1 79.75 46 GLN B CA 1
ATOM 5750 C C . GLN B 1 46 ? -32.938 52.875 -13.719 1 79.75 46 GLN B C 1
ATOM 5752 O O . GLN B 1 46 ? -34.156 52.781 -13.492 1 79.75 46 GLN B O 1
ATOM 5757 N N . CYS B 1 47 ? -32.156 51.938 -13.594 1 76 47 CYS B N 1
ATOM 5758 C CA . CYS B 1 47 ? -32.594 50.688 -13.008 1 76 47 CYS B CA 1
ATOM 5759 C C . CYS B 1 47 ? -33 50.875 -11.547 1 76 47 CYS B C 1
ATOM 5761 O O . CYS B 1 47 ? -33.969 50.25 -11.086 1 76 47 CYS B O 1
ATOM 5763 N N . LEU B 1 48 ? -32.344 51.719 -10.766 1 78.44 48 LEU B N 1
ATOM 5764 C CA . LEU B 1 48 ? -32.688 52.062 -9.383 1 78.44 48 LEU B CA 1
ATOM 5765 C C . LEU B 1 48 ? -34.062 52.719 -9.281 1 78.44 48 LEU B C 1
ATOM 5767 O O . LEU B 1 48 ? -34.844 52.375 -8.406 1 78.44 48 LEU B O 1
ATOM 5771 N N . GLN B 1 49 ? -34.281 53.625 -10.156 1 77.88 49 GLN B N 1
ATOM 5772 C CA . GLN B 1 49 ? -35.562 54.344 -10.148 1 77.88 49 GLN B CA 1
ATOM 5773 C C . GLN B 1 49 ? -36.688 53.406 -10.57 1 77.88 49 GLN B C 1
ATOM 5775 O O . GLN B 1 49 ? -37.812 53.531 -10.062 1 77.88 49 GLN B O 1
ATOM 5780 N N . GLY B 1 50 ? -36.438 52.594 -11.539 1 74.44 50 GLY B N 1
ATOM 5781 C CA . GLY B 1 50 ? -37.438 51.688 -12.078 1 74.44 50 GLY B CA 1
ATOM 5782 C C . GLY B 1 50 ? -37.531 50.375 -11.305 1 74.44 50 GLY B C 1
ATOM 5783 O O . GLY B 1 50 ? -38.344 49.5 -11.641 1 74.44 50 GLY B O 1
ATOM 5784 N N . LYS B 1 51 ? -36.781 50.188 -10.125 1 73.88 51 LYS B N 1
ATOM 5785 C CA . LYS B 1 51 ? -36.688 49.031 -9.25 1 73.88 51 LYS B CA 1
ATOM 5786 C C . LYS B 1 51 ? -36.469 47.75 -10.055 1 73.88 51 LYS B C 1
ATOM 5788 O O . LYS B 1 51 ? -37.156 46.75 -9.82 1 73.88 51 LYS B O 1
ATOM 5793 N N . GLN B 1 52 ? -35.688 47.812 -11.039 1 74 52 GLN B N 1
ATOM 5794 C CA . GLN B 1 52 ? -35.375 46.688 -11.906 1 74 52 GLN B CA 1
ATOM 5795 C C . GLN B 1 52 ? -33.938 46.188 -11.664 1 74 52 GLN B C 1
ATOM 5797 O O . GLN B 1 52 ? -33.094 46.938 -11.172 1 74 52 GLN B O 1
ATOM 5802 N N . GLU B 1 53 ? -33.75 45 -11.961 1 70.94 53 GLU B N 1
ATOM 5803 C CA . GLU B 1 53 ? -32.406 44.438 -11.797 1 70.94 53 GLU B CA 1
ATOM 5804 C C . GLU B 1 53 ? -31.438 44.969 -12.836 1 70.94 53 GLU B C 1
ATOM 5806 O O . GLU B 1 53 ? -31.688 44.875 -14.039 1 70.94 53 GLU B O 1
ATOM 5811 N N . CYS B 1 54 ? -30.312 45.5 -12.406 1 71 54 CYS B N 1
ATOM 5812 C CA . CYS B 1 54 ? -29.359 46.188 -13.25 1 71 54 CYS B CA 1
ATOM 5813 C C . CYS B 1 54 ? -28.188 45.25 -13.609 1 71 54 CYS B C 1
ATOM 5815 O O . CYS B 1 54 ? -27.672 44.531 -12.758 1 71 54 CYS B O 1
ATOM 5817 N N . THR B 1 55 ? -27.906 45.062 -14.766 1 70.81 55 THR B N 1
ATOM 5818 C CA . THR B 1 55 ? -26.828 44.188 -15.242 1 70.81 55 THR B CA 1
ATOM 5819 C C . THR B 1 55 ? -25.531 45 -15.398 1 70.81 55 THR B C 1
ATOM 5821 O O . THR B 1 55 ? -24.562 44.5 -15.977 1 70.81 55 THR B O 1
ATOM 5824 N N . TRP B 1 56 ? -25.438 46.062 -15 1 69 56 TRP B N 1
ATOM 5825 C CA . TRP B 1 56 ? -24.281 46.906 -15.234 1 69 56 TRP B CA 1
ATOM 5826 C C . TRP B 1 56 ? -23.031 46.375 -14.555 1 69 56 TRP B C 1
ATOM 5828 O O . TRP B 1 56 ? -21.922 46.5 -15.086 1 69 56 TRP B O 1
ATOM 5838 N N . VAL B 1 57 ? -23.125 45.781 -13.398 1 65.25 57 VAL B N 1
ATOM 5839 C CA . VAL B 1 57 ? -22.016 45.281 -12.586 1 65.25 57 VAL B CA 1
ATOM 5840 C C . VAL B 1 57 ? -21.578 43.906 -13.102 1 65.25 57 VAL B C 1
ATOM 5842 O O . VAL B 1 57 ? -20.531 43.406 -12.688 1 65.25 57 VAL B O 1
ATOM 5845 N N . LEU B 1 58 ? -22.281 43.156 -13.906 1 61.72 58 LEU B N 1
ATOM 5846 C CA . LEU B 1 58 ? -21.984 41.812 -14.383 1 61.72 58 LEU B CA 1
ATOM 5847 C C . LEU B 1 58 ? -20.922 41.844 -15.477 1 61.72 58 LEU B C 1
ATOM 5849 O O . LEU B 1 58 ? -20.859 42.781 -16.266 1 61.72 58 LEU B O 1
ATOM 5853 N N . PRO B 1 59 ? -19.891 40.938 -15.43 1 52.38 59 PRO B N 1
ATOM 5854 C CA . PRO B 1 59 ? -18.875 40.906 -16.484 1 52.38 59 PRO B CA 1
ATOM 5855 C C . PRO B 1 59 ? -19.469 40.688 -17.875 1 52.38 59 PRO B C 1
ATOM 5857 O O . PRO B 1 59 ? -20.594 40.219 -18 1 52.38 59 PRO B O 1
ATOM 5860 N N . ILE B 1 60 ? -18.906 40.938 -18.938 1 45.97 60 ILE B N 1
ATOM 5861 C CA . ILE B 1 60 ? -19.281 40.906 -20.344 1 45.97 60 ILE B CA 1
ATOM 5862 C C . ILE B 1 60 ? -19.75 39.5 -20.703 1 45.97 60 ILE B C 1
ATOM 5864 O O . ILE B 1 60 ? -20.688 39.312 -21.484 1 45.97 60 ILE B O 1
ATOM 5868 N N . SER B 1 61 ? -18.984 38.531 -20.391 1 42.72 61 SER B N 1
ATOM 5869 C CA . SER B 1 61 ? -19.203 37.156 -20.859 1 42.72 61 SER B CA 1
ATOM 5870 C C . SER B 1 61 ? -20.594 36.656 -20.531 1 42.72 61 SER B C 1
ATOM 5872 O O . SER B 1 61 ? -21.141 35.812 -21.219 1 42.72 61 SER B O 1
ATOM 5874 N N . GLU B 1 62 ? -21.219 37.125 -19.562 1 40.5 62 GLU B N 1
ATOM 5875 C CA . GLU B 1 62 ? -22.547 36.688 -19.188 1 40.5 62 GLU B CA 1
ATOM 5876 C C . GLU B 1 62 ? -23.609 37.344 -20.047 1 40.5 62 GLU B C 1
ATOM 5878 O O . GLU B 1 62 ? -24.781 36.938 -20.047 1 40.5 62 GLU B O 1
ATOM 5883 N N . THR B 1 63 ? -23.141 38.312 -20.656 1 37.25 63 THR B N 1
ATOM 5884 C CA . THR B 1 63 ? -24.188 39.094 -21.312 1 37.25 63 THR B CA 1
ATOM 5885 C C . THR B 1 63 ? -24.297 38.719 -22.781 1 37.25 63 THR B C 1
ATOM 5887 O O . THR B 1 63 ? -25.156 39.219 -23.484 1 37.25 63 THR B O 1
ATOM 5890 N N . ARG B 1 64 ? -23.359 38.094 -23.375 1 34.22 64 ARG B N 1
ATOM 5891 C CA . ARG B 1 64 ? -23.438 37.875 -24.828 1 34.22 64 ARG B CA 1
ATOM 5892 C C . ARG B 1 64 ? -24.453 36.812 -25.188 1 34.22 64 ARG B C 1
ATOM 5894 O O . ARG B 1 64 ? -24.578 36.438 -26.344 1 34.22 64 ARG B O 1
ATOM 5901 N N . HIS B 1 65 ? -24.938 35.969 -24.266 1 30.61 65 HIS B N 1
ATOM 5902 C CA . HIS B 1 65 ? -25.828 34.938 -24.781 1 30.61 65 HIS B CA 1
ATOM 5903 C C . HIS B 1 65 ? -27.109 35.562 -25.344 1 30.61 65 HIS B C 1
ATOM 5905 O O . HIS B 1 65 ? -27.922 36.094 -24.578 1 30.61 65 HIS B O 1
ATOM 5911 N N . LYS B 1 66 ? -27 35.969 -26.5 1 30.44 66 LYS B N 1
ATOM 5912 C CA . LYS B 1 66 ? -28.219 36.406 -27.203 1 30.44 66 LYS B CA 1
ATOM 5913 C C . LYS B 1 66 ? -29.312 35.344 -27.078 1 30.44 66 LYS B C 1
ATOM 5915 O O . LYS B 1 66 ? -29.062 34.156 -27.188 1 30.44 66 LYS B O 1
ATOM 5920 N N . ARG B 1 67 ? -30.312 35.625 -26.641 1 24.92 67 ARG B N 1
ATOM 5921 C CA . ARG B 1 67 ? -31.531 34.812 -26.688 1 24.92 67 ARG B CA 1
ATOM 5922 C C . ARG B 1 67 ? -31.891 34.438 -28.109 1 24.92 67 ARG B C 1
ATOM 5924 O O . ARG B 1 67 ? -32.156 35.312 -28.938 1 24.92 67 ARG B O 1
ATOM 5931 N N . ARG B 1 68 ? -31.453 33.312 -28.734 1 25.47 68 ARG B N 1
ATOM 5932 C CA . ARG B 1 68 ? -32 32.844 -30 1 25.47 68 ARG B CA 1
ATOM 5933 C C . ARG B 1 68 ? -33.5 32.938 -30.031 1 25.47 68 ARG B C 1
ATOM 5935 O O . ARG B 1 68 ? -34.188 32.375 -29.156 1 25.47 68 ARG B O 1
ATOM 5942 N N . ALA B 1 69 ? -34 33.844 -30.578 1 22.11 69 ALA B N 1
ATOM 5943 C CA . ALA B 1 69 ? -35.406 33.969 -30.875 1 22.11 69 ALA B CA 1
ATOM 5944 C C . ALA B 1 69 ? -36 32.656 -31.375 1 22.11 69 ALA B C 1
ATOM 5946 O O . ALA B 1 69 ? -35.344 31.922 -32.094 1 22.11 69 ALA B O 1
ATOM 5947 N N . HIS B 1 70 ? -37 32.156 -30.797 1 24.61 70 HIS B N 1
ATOM 5948 C CA . HIS B 1 70 ? -37.875 31.078 -31.219 1 24.61 70 HIS B CA 1
ATOM 5949 C C . HIS B 1 70 ? -38.375 31.312 -32.656 1 24.61 70 HIS B C 1
ATOM 5951 O O . HIS B 1 70 ? -39.125 32.25 -32.875 1 24.61 70 HIS B O 1
ATOM 5957 N N . VAL B 1 71 ? -37.594 31.125 -33.656 1 24.62 71 VAL B N 1
ATOM 5958 C CA . VAL B 1 71 ? -38.094 31.172 -35 1 24.62 71 VAL B CA 1
ATOM 5959 C C . VAL B 1 71 ? -39.469 30.469 -35.094 1 24.62 71 VAL B C 1
ATOM 5961 O O . VAL B 1 71 ? -39.562 29.281 -34.781 1 24.62 71 VAL B O 1
ATOM 5964 N N . GLN B 1 72 ? -40.469 31.203 -35.062 1 23.33 72 GLN B N 1
ATOM 5965 C CA . GLN B 1 72 ? -41.844 30.875 -35.438 1 23.33 72 GLN B CA 1
ATOM 5966 C C . GLN B 1 72 ? -41.906 30.281 -36.844 1 23.33 72 GLN B C 1
ATOM 5968 O O . GLN B 1 72 ? -41.656 30.969 -37.844 1 23.33 72 GLN B O 1
ATOM 5973 N N . ASN B 1 73 ? -41.375 29 -37.062 1 22.95 73 ASN B N 1
ATOM 5974 C CA . ASN B 1 73 ? -41.625 28.203 -38.25 1 22.95 73 ASN B CA 1
ATOM 5975 C C . ASN B 1 73 ? -43.094 28.281 -38.656 1 22.95 73 ASN B C 1
ATOM 5977 O O . ASN B 1 73 ? -44 28.047 -37.844 1 22.95 73 ASN B O 1
ATOM 5981 N N . SER B 1 74 ? -43.469 29 -39.625 1 23.59 74 SER B N 1
ATOM 5982 C CA . SER B 1 74 ? -44.656 29.156 -40.438 1 23.59 74 SER B CA 1
ATOM 5983 C C . SER B 1 74 ? -45.25 27.812 -40.812 1 23.59 74 SER B C 1
ATOM 5985 O O . SER B 1 74 ? -44.531 26.812 -40.875 1 23.59 74 SER B O 1
ATOM 5987 N N . PRO B 1 75 ? -46.625 27.75 -40.969 1 27.16 75 PRO B N 1
ATOM 5988 C CA . PRO B 1 75 ? -47.562 26.672 -41.344 1 27.16 75 PRO B CA 1
ATOM 5989 C C . PRO B 1 75 ? -47.281 26.078 -42.719 1 27.16 75 PRO B C 1
ATOM 5991 O O . PRO B 1 75 ? -48.094 25.312 -43.25 1 27.16 75 PRO B O 1
ATOM 5994 N N . PRO B 1 76 ? -46 26.281 -43.219 1 24.94 76 PRO B N 1
ATOM 5995 C CA . PRO B 1 76 ? -46.094 26.047 -44.688 1 24.94 76 PRO B CA 1
ATOM 5996 C C . PRO B 1 76 ? -46.812 24.734 -45 1 24.94 76 PRO B C 1
ATOM 5998 O O . PRO B 1 76 ? -46.969 23.875 -44.156 1 24.94 76 PRO B O 1
ATOM 6001 N N . GLY B 1 77 ? -47 24.406 -46.375 1 23.41 77 GLY B N 1
ATOM 6002 C CA . GLY B 1 77 ? -47.719 23.562 -47.312 1 23.41 77 GLY B CA 1
ATOM 6003 C C . GLY B 1 77 ? -47.469 22.078 -47.094 1 23.41 77 GLY B C 1
ATOM 6004 O O . GLY B 1 77 ? -46.5 21.703 -46.438 1 23.41 77 GLY B O 1
ATOM 6005 N N . ASP B 1 78 ? -48.406 21.141 -47.531 1 23.44 78 ASP B N 1
ATOM 6006 C CA . ASP B 1 78 ? -48.875 19.766 -47.281 1 23.44 78 ASP B CA 1
ATOM 6007 C C . ASP B 1 78 ? -47.719 18.766 -47.469 1 23.44 78 ASP B C 1
ATOM 6009 O O . ASP B 1 78 ? -47.875 17.594 -47.156 1 23.44 78 ASP B O 1
ATOM 6013 N N . ASP B 1 79 ? -46.75 19.031 -48.344 1 23.98 79 ASP B N 1
ATOM 6014 C CA . ASP B 1 79 ? -46.188 17.891 -49.062 1 23.98 79 ASP B CA 1
ATOM 6015 C C . ASP B 1 79 ? -45.281 17.062 -48.125 1 23.98 79 ASP B C 1
ATOM 6017 O O . ASP B 1 79 ? -44.438 17.609 -47.438 1 23.98 79 ASP B O 1
ATOM 6021 N N . SER B 1 80 ? -45.594 15.734 -47.625 1 23.83 80 SER B N 1
ATOM 6022 C CA . SER B 1 80 ? -45.312 14.656 -46.688 1 23.83 80 SER B CA 1
ATOM 6023 C C . SER B 1 80 ? -43.875 14.195 -46.75 1 23.83 80 SER B C 1
ATOM 6025 O O . SER B 1 80 ? -43.531 13.125 -46.25 1 23.83 80 SER B O 1
ATOM 6027 N N . ASP B 1 81 ? -42.938 14.867 -47.406 1 22.3 81 ASP B N 1
ATOM 6028 C CA . ASP B 1 81 ? -41.781 14.055 -47.719 1 22.3 81 ASP B CA 1
ATOM 6029 C C . ASP B 1 81 ? -41 13.711 -46.469 1 22.3 81 ASP B C 1
ATOM 6031 O O . ASP B 1 81 ? -40.812 14.562 -45.594 1 22.3 81 ASP B O 1
ATOM 6035 N N . SER B 1 82 ? -40.75 12.391 -46.062 1 23.86 82 SER B N 1
ATOM 6036 C CA . SER B 1 82 ? -40.312 11.578 -44.938 1 23.86 82 SER B CA 1
ATOM 6037 C C . SER B 1 82 ? -38.906 11.93 -44.5 1 23.86 82 SER B C 1
ATOM 6039 O O . SER B 1 82 ? -37.938 11.695 -45.25 1 23.86 82 SER B O 1
ATOM 6041 N N . PRO B 1 83 ? -38.656 13.086 -43.875 1 22.88 83 PRO B N 1
ATOM 6042 C CA . PRO B 1 83 ? -37.344 13.672 -43.719 1 22.88 83 PRO B CA 1
ATOM 6043 C C . PRO B 1 83 ? -36.375 12.766 -42.906 1 22.88 83 PRO B C 1
ATOM 6045 O O . PRO B 1 83 ? -36.844 12.047 -42 1 22.88 83 PRO B O 1
ATOM 6048 N N . GLN B 1 84 ? -35.219 12.5 -43.375 1 22.86 84 GLN B N 1
ATOM 6049 C CA . GLN B 1 84 ? -34.094 11.633 -43.031 1 22.86 84 GLN B CA 1
ATOM 6050 C C . GLN B 1 84 ? -33.531 12.008 -41.656 1 22.86 84 GLN B C 1
ATOM 6052 O O . GLN B 1 84 ? -33.125 13.156 -41.438 1 22.86 84 GLN B O 1
ATOM 6057 N N . SER B 1 85 ? -33.969 11.43 -40.469 1 22.67 85 SER B N 1
ATOM 6058 C CA . SER B 1 85 ? -33.781 11.469 -39.031 1 22.67 85 SER B CA 1
ATOM 6059 C C . SER B 1 85 ? -32.312 11.539 -38.656 1 22.67 85 SER B C 1
ATOM 6061 O O . SER B 1 85 ? -31.562 10.609 -38.938 1 22.67 85 SER B O 1
ATOM 6063 N N . SER B 1 86 ? -31.75 12.695 -38.875 1 22.73 86 SER B N 1
ATOM 6064 C CA . SER B 1 86 ? -30.344 12.898 -38.531 1 22.73 86 SER B CA 1
ATOM 6065 C C . SER B 1 86 ? -30.062 12.594 -37.094 1 22.73 86 SER B C 1
ATOM 6067 O O . SER B 1 86 ? -30.578 13.273 -36.188 1 22.73 86 SER B O 1
ATOM 6069 N N . LYS B 1 87 ? -29.766 11.375 -36.625 1 26.03 87 LYS B N 1
ATOM 6070 C CA . LYS B 1 87 ? -29.516 10.719 -35.344 1 26.03 87 LYS B CA 1
ATOM 6071 C C . LYS B 1 87 ? -28.438 11.453 -34.562 1 26.03 87 LYS B C 1
ATOM 6073 O O . LYS B 1 87 ? -27.266 11.477 -34.969 1 26.03 87 LYS B O 1
ATOM 6078 N N . ARG B 1 88 ? -28.797 12.562 -33.906 1 23.91 88 ARG B N 1
ATOM 6079 C CA . ARG B 1 88 ? -27.953 13.32 -32.969 1 23.91 88 ARG B CA 1
ATOM 6080 C C . ARG B 1 88 ? -27.234 12.383 -32 1 23.91 88 ARG B C 1
ATOM 6082 O O . ARG B 1 88 ? -27.859 11.516 -31.375 1 23.91 88 ARG B O 1
ATOM 6089 N N . PRO B 1 89 ? -25.922 12.406 -31.938 1 24.77 89 PRO B N 1
ATOM 6090 C CA . PRO B 1 89 ? -25.219 11.43 -31.109 1 24.77 89 PRO B CA 1
ATOM 6091 C C . PRO B 1 89 ? -25.422 11.664 -29.609 1 24.77 89 PRO B C 1
ATOM 6093 O O . PRO B 1 89 ? -25.141 12.758 -29.109 1 24.77 89 PRO B O 1
ATOM 6096 N N . ARG B 1 90 ? -26.641 11.305 -29 1 24.56 90 ARG B N 1
ATOM 6097 C CA . ARG B 1 90 ? -27.094 11.352 -27.625 1 24.56 90 ARG B CA 1
ATOM 6098 C C . ARG B 1 90 ? -25.953 11.055 -26.656 1 24.56 90 ARG B C 1
ATOM 6100 O O . ARG B 1 90 ? -25.109 10.188 -26.922 1 24.56 90 ARG B O 1
ATOM 6107 N N . HIS B 1 91 ? -25.734 12.016 -25.812 1 23.09 91 HIS B N 1
ATOM 6108 C CA . HIS B 1 91 ? -24.75 11.938 -24.734 1 23.09 91 HIS B CA 1
ATOM 6109 C C . HIS B 1 91 ? -24.859 10.617 -23.984 1 23.09 91 HIS B C 1
ATOM 6111 O O . HIS B 1 91 ? -25.953 10.234 -23.547 1 23.09 91 HIS B O 1
ATOM 6117 N N . PRO B 1 92 ? -24.062 9.609 -24.125 1 26.97 92 PRO B N 1
ATOM 6118 C CA . PRO B 1 92 ? -24.391 8.234 -23.719 1 26.97 92 PRO B CA 1
ATOM 6119 C C . PRO B 1 92 ? -24.797 8.133 -22.25 1 26.97 92 PRO B C 1
ATOM 6121 O O . PRO B 1 92 ? -25.359 7.121 -21.828 1 26.97 92 PRO B O 1
ATOM 6124 N N . LEU B 1 93 ? -24.25 9.062 -21.344 1 26.88 93 LEU B N 1
ATOM 6125 C CA . LEU B 1 93 ? -24.562 8.766 -19.953 1 26.88 93 LEU B CA 1
ATOM 6126 C C . LEU B 1 93 ? -25.984 9.164 -19.609 1 26.88 93 LEU B C 1
ATOM 6128 O O . LEU B 1 93 ? -26.5 8.828 -18.531 1 26.88 93 LEU B O 1
ATOM 6132 N N . MET B 1 94 ? -26.531 10.312 -20.031 1 25.94 94 MET B N 1
ATOM 6133 C CA . MET B 1 94 ? -27.844 10.805 -19.625 1 25.94 94 MET B CA 1
ATOM 6134 C C . MET B 1 94 ? -28.953 9.953 -20.219 1 25.94 94 MET B C 1
ATOM 6136 O O . MET B 1 94 ? -30.047 10.461 -20.5 1 25.94 94 MET B O 1
ATOM 6140 N N . ARG B 1 95 ? -28.75 8.883 -20.75 1 27.27 95 ARG B N 1
ATOM 6141 C CA . ARG B 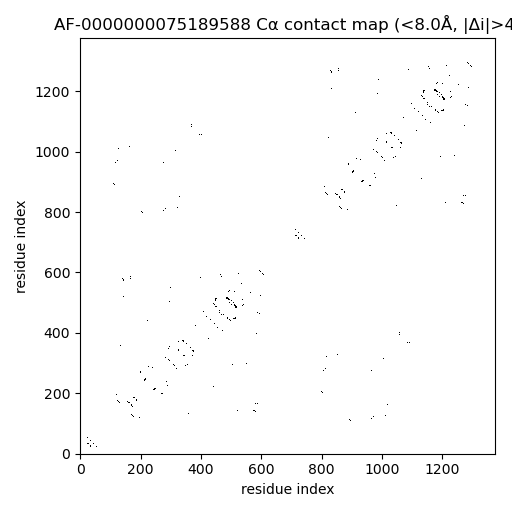1 95 ? -30.016 8.375 -21.266 1 27.27 95 ARG B CA 1
ATOM 6142 C C . ARG B 1 95 ? -31.047 8.273 -20.156 1 27.27 95 ARG B C 1
ATOM 6144 O O . ARG B 1 95 ? -30.906 7.469 -19.234 1 27.27 95 ARG B O 1
ATOM 6151 N N . GLN B 1 96 ? -31.781 9.18 -19.812 1 25.61 96 GLN B N 1
ATOM 6152 C CA . GLN B 1 96 ? -33 9.281 -19 1 25.61 96 GLN B CA 1
ATOM 6153 C C . GLN B 1 96 ? -33.875 8.039 -19.156 1 25.61 96 GLN B C 1
ATOM 6155 O O . GLN B 1 96 ? -34.562 7.652 -18.219 1 25.61 96 GLN B O 1
ATOM 6160 N N . ASP B 1 97 ? -34.625 7.887 -20.297 1 25.55 97 ASP B N 1
ATOM 6161 C CA . ASP B 1 97 ? -36.094 7.723 -20.234 1 25.55 97 ASP B CA 1
ATOM 6162 C C . ASP B 1 97 ? -36.438 6.453 -19.469 1 25.55 97 ASP B C 1
ATOM 6164 O O . ASP B 1 97 ? -37.219 6.504 -18.5 1 25.55 97 ASP B O 1
ATOM 6168 N N . SER B 1 98 ? -37.281 5.473 -20.281 1 25.75 98 SER B N 1
ATOM 6169 C CA . SER B 1 98 ? -38.375 4.559 -19.906 1 25.75 98 SER B CA 1
ATOM 6170 C C . SER B 1 98 ? -37.844 3.418 -19.031 1 25.75 98 SER B C 1
ATOM 6172 O O . SER B 1 98 ? -36.688 3.008 -19.172 1 25.75 98 SER B O 1
ATOM 6174 N N . PRO B 1 99 ? -38.656 2.957 -17.906 1 28.5 99 PRO B N 1
ATOM 6175 C CA . PRO B 1 99 ? -38.5 1.771 -17.062 1 28.5 99 PRO B CA 1
ATOM 6176 C C . PRO B 1 99 ? -38.094 0.526 -17.844 1 28.5 99 PRO B C 1
ATOM 6178 O O . PRO B 1 99 ? -38.969 -0.159 -18.406 1 28.5 99 PRO B O 1
ATOM 6181 N N . VAL B 1 100 ? -37.281 0.564 -18.766 1 28.11 100 VAL B N 1
ATOM 6182 C CA . VAL B 1 100 ? -37.25 -0.696 -19.5 1 28.11 100 VAL B CA 1
ATOM 6183 C C . VAL B 1 100 ? -37.125 -1.86 -18.516 1 28.11 100 VAL B C 1
ATOM 6185 O O . VAL B 1 100 ? -36.25 -1.845 -17.656 1 28.11 100 VAL B O 1
ATOM 6188 N N . LEU B 1 101 ? -38.156 -2.67 -18.312 1 26.89 101 LEU B N 1
ATOM 6189 C CA . LEU B 1 101 ? -38.375 -3.969 -17.688 1 26.89 101 LEU B CA 1
ATOM 6190 C C . LEU B 1 101 ? -37.156 -4.855 -17.812 1 26.89 101 LEU B C 1
ATOM 6192 O O . LEU B 1 101 ? -36.656 -5.09 -18.922 1 26.89 101 LEU B O 1
ATOM 6196 N N . LEU B 1 102 ? -36.312 -4.992 -16.906 1 30.02 102 LEU B N 1
ATOM 6197 C CA . LEU B 1 102 ? -35.156 -5.793 -16.484 1 30.02 102 LEU B CA 1
ATOM 6198 C C . LEU B 1 102 ? -35.344 -7.254 -16.875 1 30.02 102 LEU B C 1
ATOM 6200 O O . LEU B 1 102 ? -34.75 -8.148 -16.25 1 30.02 102 LEU B O 1
ATOM 6204 N N . GLY B 1 103 ? -36.438 -7.656 -17.469 1 28.53 103 GLY B N 1
ATOM 6205 C CA . GLY B 1 103 ? -36.438 -9.07 -17.812 1 28.53 103 GLY B CA 1
ATOM 6206 C C . GLY B 1 103 ? -35.156 -9.531 -18.469 1 28.53 103 GLY B C 1
ATOM 6207 O O . GLY B 1 103 ? -34.469 -10.422 -17.953 1 28.53 103 GLY B O 1
ATOM 6208 N N . GLY B 1 104 ? -35.031 -9.742 -19.891 1 30.34 104 GLY B N 1
ATOM 6209 C CA . GLY B 1 104 ? -34.344 -10.719 -20.719 1 30.34 104 GLY B CA 1
ATOM 6210 C C . GLY B 1 104 ? -32.875 -10.422 -20.891 1 30.34 104 GLY B C 1
ATOM 6211 O O . GLY B 1 104 ? -32.031 -11.172 -20.391 1 30.34 104 GLY B O 1
ATOM 6212 N N . ASN B 1 105 ? -32.25 -9.57 -22.203 1 30.66 105 ASN B N 1
ATOM 6213 C CA . ASN B 1 105 ? -31.016 -9.734 -22.938 1 30.66 105 ASN B CA 1
ATOM 6214 C C . ASN B 1 105 ? -29.891 -8.867 -22.359 1 30.66 105 ASN B C 1
ATOM 6216 O O . ASN B 1 105 ? -30.078 -7.668 -22.156 1 30.66 105 ASN B O 1
ATOM 6220 N N . LEU B 1 106 ? -28.766 -9.289 -21.547 1 39.59 106 LEU B N 1
ATOM 6221 C CA . LEU B 1 106 ? -27.422 -8.781 -21.281 1 39.59 106 LEU B CA 1
ATOM 6222 C C . LEU B 1 106 ? -26.984 -7.812 -22.375 1 39.59 106 LEU B C 1
ATOM 6224 O O . LEU B 1 106 ? -25.984 -7.121 -22.234 1 39.59 106 LEU B O 1
ATOM 6228 N N . PHE B 1 107 ? -27.688 -7.762 -23.594 1 34.5 107 PHE B N 1
ATOM 6229 C CA . PHE B 1 107 ? -27.312 -7.098 -24.828 1 34.5 107 PHE B CA 1
ATOM 6230 C C . PHE B 1 107 ? -27.344 -5.582 -24.672 1 34.5 107 PHE B C 1
ATOM 6232 O O . PHE B 1 107 ? -26.531 -4.867 -25.25 1 34.5 107 PHE B O 1
ATOM 6239 N N . SER B 1 108 ? -28.328 -5.016 -24.109 1 39.84 108 SER B N 1
ATOM 6240 C CA . SER B 1 108 ? -28.469 -3.562 -24.172 1 39.84 108 SER B CA 1
ATOM 6241 C C . SER B 1 108 ? -27.375 -2.877 -23.328 1 39.84 108 SER B C 1
ATOM 6243 O O . SER B 1 108 ? -26.969 -1.758 -23.641 1 39.84 108 SER B O 1
ATOM 6245 N N . MET B 1 109 ? -26.953 -3.502 -22.328 1 40.91 109 MET B N 1
ATOM 6246 C CA . MET B 1 109 ? -25.969 -2.877 -21.438 1 40.91 109 MET B CA 1
ATOM 6247 C C . MET B 1 109 ? -24.594 -2.865 -22.094 1 40.91 109 MET B C 1
ATOM 6249 O O . MET B 1 109 ? -23.812 -1.931 -21.891 1 40.91 109 MET B O 1
ATOM 6253 N N . VAL B 1 110 ? -24.25 -3.955 -22.891 1 42.34 110 VAL B N 1
ATOM 6254 C CA . VAL B 1 110 ? -22.953 -4.082 -23.516 1 42.34 110 VAL B CA 1
ATOM 6255 C C . VAL B 1 110 ? -22.828 -3.08 -24.672 1 42.34 110 VAL B C 1
ATOM 6257 O O . VAL B 1 110 ? -21.734 -2.744 -25.094 1 42.34 110 VAL B O 1
ATOM 6260 N N . SER B 1 111 ? -23.969 -2.822 -25.344 1 38.12 111 SER B N 1
ATOM 6261 C CA . SER B 1 111 ? -23.906 -1.892 -26.469 1 38.12 111 SER B CA 1
ATOM 6262 C C . SER B 1 111 ? -23.328 -0.544 -26.031 1 38.12 111 SER B C 1
ATOM 6264 O O . SER B 1 111 ? -22.938 0.269 -26.875 1 38.12 111 SER B O 1
ATOM 6266 N N . SER B 1 112 ? -23.547 -0.221 -24.828 1 37.75 112 SER B N 1
ATOM 6267 C CA . SER B 1 112 ? -23 1.056 -24.375 1 37.75 112 SER B CA 1
ATOM 6268 C C . SER B 1 112 ? -21.516 0.947 -24.078 1 37.75 112 SER B C 1
ATOM 6270 O O . SER B 1 112 ? -20.891 1.913 -23.641 1 37.75 112 SER B O 1
ATOM 6272 N N . ILE B 1 113 ? -21.062 -0.231 -23.984 1 39.22 113 ILE B N 1
ATOM 6273 C CA . ILE B 1 113 ? -19.609 -0.336 -23.844 1 39.22 113 ILE B CA 1
ATOM 6274 C C . ILE B 1 113 ? -18.938 0.09 -25.141 1 39.22 113 ILE B C 1
ATOM 6276 O O . ILE B 1 113 ? -18.719 -0.734 -26.031 1 39.22 113 ILE B O 1
ATOM 6280 N N . SER B 1 114 ? -19.422 1.047 -25.938 1 34.81 114 SER B N 1
ATOM 6281 C CA . SER B 1 114 ? -18.688 1.576 -27.094 1 34.81 114 SER B CA 1
ATOM 6282 C C . SER B 1 114 ? -17.203 1.714 -26.781 1 34.81 114 SER B C 1
ATOM 6284 O O . SER B 1 114 ? -16.812 1.714 -25.609 1 34.81 114 SER B O 1
ATOM 6286 N N . SER B 1 115 ? -16.422 1.75 -27.906 1 35.56 115 SER B N 1
ATOM 6287 C CA . SER B 1 115 ? -15.016 2.105 -27.828 1 35.56 115 SER B CA 1
ATOM 6288 C C . SER B 1 115 ? -14.75 3.082 -26.688 1 35.56 115 SER B C 1
ATOM 6290 O O . SER B 1 115 ? -15.578 3.955 -26.406 1 35.56 115 SER B O 1
ATOM 6292 N N . PRO B 1 116 ? -13.875 2.529 -25.812 1 37.06 116 PRO B N 1
ATOM 6293 C CA . PRO B 1 116 ? -13.648 3.418 -24.672 1 37.06 116 PRO B CA 1
ATOM 6294 C C . PRO B 1 116 ? -13.742 4.895 -25.047 1 37.06 116 PRO B C 1
ATOM 6296 O O . PRO B 1 116 ? -12.867 5.414 -25.75 1 37.06 116 PRO B O 1
ATOM 6299 N N . LYS B 1 117 ? -14.789 5.254 -25.688 1 32.47 117 LYS B N 1
ATOM 6300 C CA . LYS B 1 117 ? -14.773 6.711 -25.609 1 32.47 117 LYS B CA 1
ATOM 6301 C C . LYS B 1 117 ? -14.422 7.176 -24.188 1 32.47 117 LYS B C 1
ATOM 6303 O O . LYS B 1 117 ? -14.898 6.605 -23.203 1 32.47 117 LYS B O 1
ATOM 6308 N N . PRO B 1 118 ? -13.258 7.777 -24.141 1 36 118 PRO B N 1
ATOM 6309 C CA . PRO B 1 118 ? -12.953 8.32 -22.812 1 36 118 PRO B CA 1
ATOM 6310 C C . PRO B 1 118 ? -14.203 8.781 -22.062 1 36 118 PRO B C 1
ATOM 6312 O O . PRO B 1 118 ? -14.844 9.758 -22.469 1 36 118 PRO B O 1
ATOM 6315 N N . SER B 1 119 ? -15.203 7.992 -22.109 1 34.53 119 SER B N 1
ATOM 6316 C CA . SER B 1 119 ? -16.281 8.516 -21.281 1 34.53 119 SER B CA 1
ATOM 6317 C C . SER B 1 119 ? -15.758 9 -19.922 1 34.53 119 SER B C 1
ATOM 6319 O O . SER B 1 119 ? -15.398 8.195 -19.062 1 34.53 119 SER B O 1
ATOM 6321 N N . PHE B 1 120 ? -15.07 9.961 -20.016 1 35.06 120 PHE B N 1
ATOM 6322 C CA . PHE B 1 120 ? -14.562 10.75 -18.906 1 35.06 120 PHE B CA 1
ATOM 6323 C C . PHE B 1 120 ? -15.633 10.93 -17.828 1 35.06 120 PHE B C 1
ATOM 6325 O O . PHE B 1 120 ? -15.672 11.953 -17.156 1 35.06 120 PHE B O 1
ATOM 6332 N N . GLY B 1 121 ? -16.828 10.383 -18.062 1 34.19 121 GLY B N 1
ATOM 6333 C CA . GLY B 1 121 ? -17.656 10.75 -16.922 1 34.19 121 GLY B CA 1
ATOM 6334 C C . GLY B 1 121 ? -17.016 10.383 -15.594 1 34.19 121 GLY B C 1
ATOM 6335 O O . GLY B 1 121 ? -16.531 9.266 -15.43 1 34.19 121 GLY B O 1
ATOM 6336 N N . TYR B 1 122 ? -16.297 11.359 -15.07 1 39.72 122 TYR B N 1
ATOM 6337 C CA . TYR B 1 122 ? -15.695 11.32 -13.734 1 39.72 122 TYR B CA 1
ATOM 6338 C C . TYR B 1 122 ? -16.531 10.461 -12.789 1 39.72 122 TYR B C 1
ATOM 6340 O O . TYR B 1 122 ? -17.656 10.812 -12.461 1 39.72 122 TYR B O 1
ATOM 6348 N N . ALA B 1 123 ? -16.672 9.352 -13 1 49.09 123 ALA B N 1
ATOM 6349 C CA . ALA B 1 123 ? -17.297 8.492 -11.992 1 49.09 123 ALA B CA 1
ATOM 6350 C C . ALA B 1 123 ? -16.953 8.969 -10.586 1 49.09 123 ALA B C 1
ATOM 6352 O O . ALA B 1 123 ? -15.812 9.297 -10.289 1 49.09 123 ALA B O 1
ATOM 6353 N N . LEU B 1 124 ? -17.828 9.633 -10.055 1 60.78 124 LEU B N 1
ATOM 6354 C CA . LEU B 1 124 ? -17.859 10.18 -8.703 1 60.78 124 LEU B CA 1
ATOM 6355 C C . LEU B 1 124 ? -17.406 9.141 -7.68 1 60.78 124 LEU B C 1
ATOM 6357 O O . LEU B 1 124 ? -17.719 7.957 -7.816 1 60.78 124 LEU B O 1
ATOM 6361 N N . SER B 1 125 ? -16.312 9.508 -7.035 1 67.75 125 SER B N 1
ATOM 6362 C CA . SER B 1 125 ? -15.891 8.656 -5.926 1 67.75 125 SER B CA 1
ATOM 6363 C C . SER B 1 125 ? -17.062 8.32 -5.016 1 67.75 125 SER B C 1
ATOM 6365 O O . SER B 1 125 ? -17.984 9.125 -4.855 1 67.75 125 SER B O 1
ATOM 6367 N N . GLU B 1 126 ? -17.047 7.137 -4.609 1 82.19 126 GLU B N 1
ATOM 6368 C CA . GLU B 1 126 ? -18.016 6.723 -3.6 1 82.19 126 GLU B CA 1
ATOM 6369 C C . GLU B 1 126 ? -17.688 7.332 -2.24 1 82.19 126 GLU B C 1
ATOM 6371 O O . GLU B 1 126 ? -16.719 8.086 -2.107 1 82.19 126 GLU B O 1
ATOM 6376 N N . THR B 1 127 ? -18.609 7.164 -1.355 1 87.69 127 THR B N 1
ATOM 6377 C CA . THR B 1 127 ? -18.422 7.691 -0.007 1 87.69 127 THR B CA 1
ATOM 6378 C C . THR B 1 127 ? -17.141 7.16 0.606 1 87.69 127 THR B C 1
ATOM 6380 O O . THR B 1 127 ? -16.844 5.965 0.529 1 87.69 127 THR B O 1
ATOM 6383 N N . LYS B 1 128 ? -16.406 8.086 1.177 1 91.62 128 LYS B N 1
ATOM 6384 C CA . LYS B 1 128 ? -15.086 7.754 1.696 1 91.62 128 LYS B CA 1
ATOM 6385 C C . LYS B 1 128 ? -15.102 7.652 3.219 1 91.62 128 LYS B C 1
ATOM 6387 O O . LYS B 1 128 ? -16.016 8.164 3.871 1 91.62 128 LYS B O 1
ATOM 6392 N N . LEU B 1 129 ? -14.117 6.973 3.715 1 93.06 129 LEU B N 1
ATOM 6393 C CA . LEU B 1 129 ? -13.969 6.789 5.156 1 93.06 129 LEU B CA 1
ATOM 6394 C C . LEU B 1 129 ? -12.758 7.559 5.672 1 93.06 129 LEU B C 1
ATOM 6396 O O . LEU B 1 129 ? -11.703 7.57 5.035 1 93.06 129 LEU B O 1
ATOM 6400 N N . ARG B 1 130 ? -12.961 8.219 6.828 1 93.69 130 ARG B N 1
ATOM 6401 C CA . ARG B 1 130 ? -11.875 8.883 7.547 1 93.69 130 ARG B CA 1
ATOM 6402 C C . ARG B 1 130 ? -11.812 8.414 9 1 93.69 130 ARG B C 1
ATOM 6404 O O . ARG B 1 130 ? -12.844 8.312 9.672 1 93.69 130 ARG B O 1
ATOM 6411 N N . GLY B 1 131 ? -10.602 8.172 9.453 1 93.31 131 GLY B N 1
ATOM 6412 C CA . GLY B 1 131 ? -10.406 7.531 10.75 1 93.31 131 GLY B CA 1
ATOM 6413 C C . GLY B 1 131 ? -10.227 8.523 11.883 1 93.31 131 GLY B C 1
ATOM 6414 O O . GLY B 1 131 ? -10.461 9.727 11.711 1 93.31 131 GLY B O 1
ATOM 6415 N N . PRO B 1 132 ? -9.805 8.047 13.016 1 93.81 132 PRO B N 1
ATOM 6416 C CA . PRO B 1 132 ? -9.82 8.828 14.258 1 93.81 132 PRO B CA 1
ATOM 6417 C C . PRO B 1 132 ? -8.719 9.883 14.297 1 93.81 132 PRO B C 1
ATOM 6419 O O . PRO B 1 132 ? -8.781 10.805 15.117 1 93.81 132 PRO B O 1
ATOM 6422 N N . THR B 1 133 ? -7.762 9.766 13.531 1 96.81 133 THR B N 1
ATOM 6423 C CA . THR B 1 133 ? -6.652 10.711 13.602 1 96.81 133 THR B CA 1
ATOM 6424 C C . THR B 1 133 ? -6.906 11.914 12.703 1 96.81 133 THR B C 1
ATOM 6426 O O . THR B 1 133 ? -6.098 12.844 12.664 1 96.81 133 THR B O 1
ATOM 6429 N N . THR B 1 134 ? -8.055 11.953 12.047 1 96.31 134 THR B N 1
ATOM 6430 C CA . THR B 1 134 ? -8.375 13.086 11.188 1 96.31 134 THR B CA 1
ATOM 6431 C C . THR B 1 134 ? -8.773 14.297 12.031 1 96.31 134 THR B C 1
ATOM 6433 O O . THR B 1 134 ? -9.234 14.148 13.164 1 96.31 134 THR B O 1
ATOM 6436 N N . ILE B 1 135 ? -8.578 15.453 11.43 1 96.56 135 ILE B N 1
ATOM 6437 C CA . ILE B 1 135 ? -8.898 16.703 12.109 1 96.56 135 ILE B CA 1
ATOM 6438 C C . ILE B 1 135 ? -10.383 16.719 12.469 1 96.56 135 ILE B C 1
ATOM 6440 O O . ILE B 1 135 ? -10.742 17.062 13.602 1 96.56 135 ILE B O 1
ATOM 6444 N N . THR B 1 136 ? -11.234 16.281 11.562 1 94.12 136 THR B N 1
ATOM 6445 C CA . THR B 1 136 ? -12.672 16.297 11.797 1 94.12 136 THR B CA 1
ATOM 6446 C C . THR B 1 136 ? -13.039 15.352 12.938 1 94.12 136 THR B C 1
ATOM 6448 O O . THR B 1 136 ? -13.844 15.695 13.805 1 94.12 136 THR B O 1
ATOM 6451 N N . HIS B 1 137 ? -12.477 14.242 12.93 1 94.88 137 HIS B N 1
ATOM 6452 C CA . HIS B 1 137 ? -12.766 13.289 13.992 1 94.88 137 HIS B CA 1
ATOM 6453 C C . HIS B 1 137 ? -12.289 13.812 15.344 1 94.88 137 HIS B C 1
ATOM 6455 O O . HIS B 1 137 ? -12.992 13.672 16.344 1 94.88 137 HIS B O 1
ATOM 6461 N N . MET B 1 138 ? -11.148 14.391 15.391 1 94.81 138 MET B N 1
ATOM 6462 C CA . MET B 1 138 ? -10.602 14.93 16.641 1 94.81 138 MET B CA 1
ATOM 6463 C C . MET B 1 138 ? -11.492 16.031 17.188 1 94.81 138 MET B C 1
ATOM 6465 O O . MET B 1 138 ? -11.727 16.094 18.391 1 94.81 138 MET B O 1
ATOM 6469 N N . MET B 1 139 ? -11.992 16.797 16.312 1 94.06 139 MET B N 1
ATOM 6470 C CA . MET B 1 139 ? -12.859 17.891 16.766 1 94.06 139 MET B CA 1
ATOM 6471 C C . MET B 1 139 ? -14.18 17.344 17.297 1 94.06 139 MET B C 1
ATOM 6473 O O . MET B 1 139 ? -14.664 17.797 18.344 1 94.06 139 MET B O 1
ATOM 6477 N N . HIS B 1 140 ? -14.664 16.344 16.672 1 91.06 140 HIS B N 1
ATOM 6478 C CA . HIS B 1 140 ? -15.922 15.75 17.109 1 91.06 140 HIS B CA 1
ATOM 6479 C C . HIS B 1 140 ? -15.734 14.961 18.391 1 91.06 140 HIS B C 1
ATOM 6481 O O . HIS B 1 140 ? -16.703 14.742 19.141 1 91.06 140 HIS B O 1
ATOM 6487 N N . SER B 1 141 ? -14.539 14.57 18.609 1 89.25 141 SER B N 1
ATOM 6488 C CA . SER B 1 141 ? -14.281 13.734 19.781 1 89.25 141 SER B CA 1
ATOM 6489 C C . SER B 1 141 ? -13.836 14.586 20.969 1 89.25 141 SER B C 1
ATOM 6491 O O . SER B 1 141 ? -13.625 14.062 22.062 1 89.25 141 SER B O 1
ATOM 6493 N N . THR B 1 142 ? -13.57 15.82 20.75 1 87.62 142 THR B N 1
ATOM 6494 C CA . THR B 1 142 ? -13.242 16.719 21.844 1 87.62 142 THR B CA 1
ATOM 6495 C C . THR B 1 142 ? -14.5 17.156 22.594 1 87.62 142 THR B C 1
ATOM 6497 O O . THR B 1 142 ? -15.258 18 22.125 1 87.62 142 THR B O 1
ATOM 6500 N N . SER B 1 143 ? -14.711 16.625 23.766 1 79.25 143 SER B N 1
ATOM 6501 C CA . SER B 1 143 ? -15.953 16.75 24.516 1 79.25 143 SER B CA 1
ATOM 6502 C C . SER B 1 143 ? -16.219 18.188 24.922 1 79.25 143 SER B C 1
ATOM 6504 O O . SER B 1 143 ? -17.375 18.594 25.062 1 79.25 143 SER B O 1
ATOM 6506 N N . THR B 1 144 ? -15.211 18.938 25.047 1 80.5 144 THR B N 1
ATOM 6507 C CA . THR B 1 144 ? -15.359 20.297 25.516 1 80.5 144 THR B CA 1
ATOM 6508 C C . THR B 1 144 ? -15.633 21.25 24.359 1 80.5 144 THR B C 1
ATOM 6510 O O . THR B 1 144 ? -15.945 22.422 24.578 1 80.5 144 THR B O 1
ATOM 6513 N N . PHE B 1 145 ? -15.461 20.781 23.203 1 88.81 145 PHE B N 1
ATOM 6514 C CA . PHE B 1 145 ? -15.688 21.594 22.031 1 88.81 145 PHE B CA 1
ATOM 6515 C C . PHE B 1 145 ? -17.141 21.531 21.578 1 88.81 145 PHE B C 1
ATOM 6517 O O . PHE B 1 145 ? -17.703 20.438 21.422 1 88.81 145 PHE B O 1
ATOM 6524 N N . PRO B 1 146 ? -17.781 22.641 21.422 1 87.31 146 PRO B N 1
ATOM 6525 C CA . PRO B 1 146 ? -19.156 22.625 20.938 1 87.31 146 PRO B CA 1
ATOM 6526 C C . PRO B 1 146 ? -19.25 22.172 19.484 1 87.31 146 PRO B C 1
ATOM 6528 O O . PRO B 1 146 ? -19.031 22.984 18.562 1 87.31 146 PRO B O 1
ATOM 6531 N N . THR B 1 147 ? -19.672 21.016 19.234 1 86.94 147 THR B N 1
ATOM 6532 C CA . THR B 1 147 ? -19.672 20.406 17.906 1 86.94 147 THR B CA 1
ATOM 6533 C C . THR B 1 147 ? -20.656 21.109 17 1 86.94 147 THR B C 1
ATOM 6535 O O . THR B 1 147 ? -20.594 20.953 15.773 1 86.94 147 THR B O 1
ATOM 6538 N N . GLU B 1 148 ? -21.578 21.828 17.469 1 84.88 148 GLU B N 1
ATOM 6539 C CA . GLU B 1 148 ? -22.531 22.594 16.672 1 84.88 148 GLU B CA 1
ATOM 6540 C C . GLU B 1 148 ? -21.797 23.609 15.781 1 84.88 148 GLU B C 1
ATOM 6542 O O . GLU B 1 148 ? -22.281 23.938 14.695 1 84.88 148 GLU B O 1
ATOM 6547 N N . LEU B 1 149 ? -20.641 24.047 16.297 1 88.44 149 LEU B N 1
ATOM 6548 C CA . LEU B 1 149 ? -19.844 25.016 15.531 1 88.44 149 LEU B CA 1
ATOM 6549 C C . LEU B 1 149 ? -19.297 24.375 14.258 1 88.44 149 LEU B C 1
ATOM 6551 O O . LEU B 1 149 ? -18.938 25.078 13.312 1 88.44 149 LEU B O 1
ATOM 6555 N N . LEU B 1 150 ? -19.25 23.047 14.289 1 91.19 150 LEU B N 1
ATOM 6556 C CA . LEU B 1 150 ? -18.672 22.328 13.164 1 91.19 150 LEU B CA 1
ATOM 6557 C C . LEU B 1 150 ? -19.719 22.078 12.078 1 91.19 150 LEU B C 1
ATOM 6559 O O . LEU B 1 150 ? -19.375 21.641 10.977 1 91.19 150 LEU B O 1
ATOM 6563 N N . GLU B 1 151 ? -20.906 22.344 12.367 1 89.31 151 GLU B N 1
ATOM 6564 C CA . GLU B 1 151 ? -21.984 21.984 11.453 1 89.31 151 GLU B CA 1
ATOM 6565 C C . GLU B 1 151 ? -21.781 22.594 10.07 1 89.31 151 GLU B C 1
ATOM 6567 O O . GLU B 1 151 ? -21.875 21.891 9.062 1 89.31 151 GLU B O 1
ATOM 6572 N N . ALA B 1 152 ? -21.531 23.891 10.055 1 90.5 152 ALA B N 1
ATOM 6573 C CA . ALA B 1 152 ? -21.312 24.562 8.781 1 90.5 152 ALA B CA 1
ATOM 6574 C C . ALA B 1 152 ? -20.094 24.016 8.07 1 90.5 152 ALA B C 1
ATOM 6576 O O . ALA B 1 152 ? -20.094 23.859 6.844 1 90.5 152 ALA B O 1
ATOM 6577 N N . HIS B 1 153 ? -19.062 23.812 8.82 1 91.38 153 HIS B N 1
ATOM 6578 C CA . HIS B 1 153 ? -17.828 23.25 8.281 1 91.38 153 HIS B CA 1
ATOM 6579 C C . HIS B 1 153 ? -18.078 21.859 7.695 1 91.38 153 HIS B C 1
ATOM 6581 O O . HIS B 1 153 ? -17.609 21.547 6.594 1 91.38 153 HIS B O 1
ATOM 6587 N N . ASP B 1 154 ? -18.797 21 8.391 1 90.62 154 ASP B N 1
ATOM 6588 C CA . ASP B 1 154 ? -19.094 19.641 7.949 1 90.62 154 ASP B CA 1
ATOM 6589 C C . ASP B 1 154 ? -19.938 19.656 6.672 1 90.62 154 ASP B C 1
ATOM 6591 O O . ASP B 1 154 ? -19.688 18.859 5.762 1 90.62 154 ASP B O 1
ATOM 6595 N N . LYS B 1 155 ? -20.828 20.516 6.684 1 87.5 155 LYS B N 1
ATOM 6596 C CA . LYS B 1 155 ? -21.656 20.641 5.496 1 87.5 155 LYS B CA 1
ATOM 6597 C C . LYS B 1 155 ? -20.844 21.094 4.289 1 87.5 155 LYS B C 1
ATOM 6599 O O . LYS B 1 155 ? -20.984 20.531 3.197 1 87.5 155 LYS B O 1
ATOM 6604 N N . LYS B 1 156 ? -20.016 22.047 4.523 1 85.31 156 LYS B N 1
ATOM 6605 C CA . LYS B 1 156 ? -19.188 22.594 3.459 1 85.31 156 LYS B CA 1
ATOM 6606 C C . LYS B 1 156 ? -18.281 21.516 2.867 1 85.31 156 LYS B C 1
ATOM 6608 O O . LYS B 1 156 ? -18.078 21.469 1.652 1 85.31 156 LYS B O 1
ATOM 6613 N N . HIS B 1 157 ? -17.797 20.688 3.678 1 86.94 157 HIS B N 1
ATOM 6614 C CA . HIS B 1 157 ? -16.828 19.672 3.232 1 86.94 157 HIS B CA 1
ATOM 6615 C C . HIS B 1 157 ? -17.484 18.297 3.139 1 86.94 157 HIS B C 1
ATOM 6617 O O . HIS B 1 157 ? -16.781 17.297 3.002 1 86.94 157 HIS B O 1
ATOM 6623 N N . ARG B 1 158 ? -18.781 18.188 3.307 1 85.25 158 ARG B N 1
ATOM 6624 C CA . ARG B 1 158 ? -19.609 16.984 3.131 1 85.25 158 ARG B CA 1
ATOM 6625 C C . ARG B 1 158 ? -19.156 15.875 4.062 1 85.25 158 ARG B C 1
ATOM 6627 O O . ARG B 1 158 ? -19 14.727 3.637 1 85.25 158 ARG B O 1
ATOM 6634 N N . THR B 1 159 ? -18.844 16.234 5.156 1 88.94 159 THR B N 1
ATOM 6635 C CA . THR B 1 159 ? -18.391 15.266 6.152 1 88.94 159 THR B CA 1
ATOM 6636 C C . THR B 1 159 ? -19.484 15.023 7.191 1 88.94 159 THR B C 1
ATOM 6638 O O . THR B 1 159 ? -20.25 15.938 7.523 1 88.94 159 THR B O 1
ATOM 6641 N N . TYR B 1 160 ? -19.625 13.812 7.602 1 86.56 160 TYR B N 1
ATOM 6642 C CA . TYR B 1 160 ? -20.547 13.5 8.688 1 86.56 160 TYR B CA 1
ATOM 6643 C C . TYR B 1 160 ? -20.047 12.305 9.5 1 86.56 160 TYR B C 1
ATOM 6645 O O . TYR B 1 160 ? -19.312 11.461 8.984 1 86.56 160 TYR B O 1
ATOM 6653 N N . ALA B 1 161 ? -20.422 12.273 10.672 1 87.31 161 ALA B N 1
ATOM 6654 C CA . ALA B 1 161 ? -20.047 11.188 11.562 1 87.31 161 ALA B CA 1
ATOM 6655 C C . ALA B 1 161 ? -21.047 10.039 11.492 1 87.31 161 ALA B C 1
ATOM 6657 O O . ALA B 1 161 ? -22.266 10.266 11.57 1 87.31 161 ALA B O 1
ATOM 6658 N N . GLU B 1 162 ? -20.5 8.922 11.219 1 84.12 162 GLU B N 1
ATOM 6659 C CA . GLU B 1 162 ? -21.297 7.703 11.25 1 84.12 162 GLU B CA 1
ATOM 6660 C C . GLU B 1 162 ? -21.031 6.895 12.516 1 84.12 162 GLU B C 1
ATOM 6662 O O . GLU B 1 162 ? -19.906 6.434 12.734 1 84.12 162 GLU B O 1
ATOM 6667 N N . MET B 1 163 ? -22.125 6.715 13.289 1 82.75 163 MET B N 1
ATOM 6668 C CA . MET B 1 163 ? -21.984 5.98 14.539 1 82.75 163 MET B CA 1
ATOM 6669 C C . MET B 1 163 ? -21.797 4.488 14.281 1 82.75 163 MET B C 1
ATOM 6671 O O . MET B 1 163 ? -22.422 3.928 13.383 1 82.75 163 MET B O 1
ATOM 6675 N N . GLN B 1 164 ? -20.875 3.932 15.047 1 79.06 164 GLN B N 1
ATOM 6676 C CA . GLN B 1 164 ? -20.594 2.506 14.914 1 79.06 164 GLN B CA 1
ATOM 6677 C C . GLN B 1 164 ? -21.344 1.699 15.969 1 79.06 164 GLN B C 1
ATOM 6679 O O . GLN B 1 164 ? -22.141 2.256 16.734 1 79.06 164 GLN B O 1
ATOM 6684 N N . GLN B 1 165 ? -21.172 0.396 15.883 1 64.62 165 GLN B N 1
ATOM 6685 C CA . GLN B 1 165 ? -21.922 -0.535 16.719 1 64.62 165 GLN B CA 1
ATOM 6686 C C . GLN B 1 165 ? -21.672 -0.278 18.188 1 64.62 165 GLN B C 1
ATOM 6688 O O . GLN B 1 165 ? -22.594 -0.332 19 1 64.62 165 GLN B O 1
ATOM 6693 N N . HIS B 1 166 ? -20.484 -0.006 18.453 1 65.12 166 HIS B N 1
ATOM 6694 C CA . HIS B 1 166 ? -20.141 0.213 19.859 1 65.12 166 HIS B CA 1
ATOM 6695 C C . HIS B 1 166 ? -20.422 1.654 20.266 1 65.12 166 HIS B C 1
ATOM 6697 O O . HIS B 1 166 ? -20.172 2.584 19.5 1 65.12 166 HIS B O 1
ATOM 6703 N N . ALA B 1 167 ? -20.906 1.689 21.328 1 64.75 167 ALA B N 1
ATOM 6704 C CA . ALA B 1 167 ? -21.375 2.98 21.828 1 64.75 167 ALA B CA 1
ATOM 6705 C C . ALA B 1 167 ? -20.266 4.02 21.797 1 64.75 167 ALA B C 1
ATOM 6707 O O . ALA B 1 167 ? -19.172 3.789 22.344 1 64.75 167 ALA B O 1
ATOM 6708 N N . GLY B 1 168 ? -20.469 5.07 21.062 1 77.62 168 GLY B N 1
ATOM 6709 C CA . GLY B 1 168 ? -19.609 6.242 21.016 1 77.62 168 GLY B CA 1
ATOM 6710 C C . GLY B 1 168 ? -18.578 6.18 19.906 1 77.62 168 GLY B C 1
ATOM 6711 O O . GLY B 1 168 ? -17.922 7.184 19.594 1 77.62 168 GLY B O 1
ATOM 6712 N N . ASP B 1 169 ? -18.438 5.035 19.391 1 82.69 169 ASP B N 1
ATOM 6713 C CA . ASP B 1 169 ? -17.484 4.914 18.297 1 82.69 169 ASP B CA 1
ATOM 6714 C C . ASP B 1 169 ? -18.094 5.395 16.984 1 82.69 169 ASP B C 1
ATOM 6716 O O . ASP B 1 169 ? -19.266 5.137 16.703 1 82.69 169 ASP B O 1
ATOM 6720 N N . ALA B 1 170 ? -17.297 6.18 16.328 1 85.62 170 ALA B N 1
ATOM 6721 C CA . ALA B 1 170 ? -17.797 6.691 15.062 1 85.62 170 ALA B CA 1
ATOM 6722 C C . ALA B 1 170 ? -16.688 6.766 14.016 1 85.62 170 ALA B C 1
ATOM 6724 O O . ALA B 1 170 ? -15.5 6.766 14.367 1 85.62 170 ALA B O 1
ATOM 6725 N N . ILE B 1 171 ? -17.141 6.715 12.844 1 87.19 171 ILE B N 1
ATOM 6726 C CA . ILE B 1 171 ? -16.25 6.973 11.703 1 87.19 171 ILE B CA 1
ATOM 6727 C C . ILE B 1 171 ? -16.75 8.195 10.945 1 87.19 171 ILE B C 1
ATOM 6729 O O . ILE B 1 171 ? -17.953 8.5 10.938 1 87.19 171 ILE B O 1
ATOM 6733 N N . ILE B 1 172 ? -15.789 8.891 10.414 1 90.88 172 ILE B N 1
ATOM 6734 C CA . ILE B 1 172 ? -16.156 10.047 9.602 1 90.88 172 ILE B CA 1
ATOM 6735 C C . ILE B 1 172 ? -16.297 9.625 8.141 1 90.88 172 ILE B C 1
ATOM 6737 O O . ILE B 1 172 ? -15.484 8.867 7.621 1 90.88 172 ILE B O 1
ATOM 6741 N N . ARG B 1 173 ? -17.344 10.047 7.586 1 89.5 173 ARG B N 1
ATOM 6742 C CA . ARG B 1 173 ? -17.609 9.789 6.176 1 89.5 173 ARG B CA 1
ATOM 6743 C C . ARG B 1 173 ? -17.531 11.078 5.363 1 89.5 173 ARG B C 1
ATOM 6745 O O . ARG B 1 173 ? -17.906 12.148 5.848 1 89.5 173 ARG B O 1
ATOM 6752 N N . VAL B 1 174 ? -16.969 10.953 4.23 1 87.88 174 VAL B N 1
ATOM 6753 C CA . VAL B 1 174 ? -17.016 12.023 3.238 1 87.88 174 VAL B CA 1
ATOM 6754 C C . VAL B 1 174 ? -17.938 11.617 2.094 1 87.88 174 VAL B C 1
ATOM 6756 O O . VAL B 1 174 ? -17.625 10.719 1.312 1 87.88 174 VAL B O 1
ATOM 6759 N N . ALA B 1 175 ? -18.969 12.273 1.992 1 80.81 175 ALA B N 1
ATOM 6760 C CA . ALA B 1 175 ? -20.016 11.906 1.051 1 80.81 175 ALA B CA 1
ATOM 6761 C C . ALA B 1 175 ? -19.562 12.125 -0.391 1 80.81 175 ALA B C 1
ATOM 6763 O O . ALA B 1 175 ? -18.844 13.078 -0.681 1 80.81 175 ALA B O 1
ATOM 6764 N N . SER B 1 176 ? -20.047 11.102 -1.216 1 71.56 176 SER B N 1
ATOM 6765 C CA . SER B 1 176 ? -19.766 11.195 -2.645 1 71.56 176 SER B CA 1
ATOM 6766 C C . SER B 1 176 ? -20.531 12.344 -3.285 1 71.56 176 SER B C 1
ATOM 6768 O O . SER B 1 176 ? -21.5 12.844 -2.717 1 71.56 176 SER B O 1
ATOM 6770 N N . LEU B 1 177 ? -19.938 12.773 -4.352 1 56.94 177 LEU B N 1
ATOM 6771 C CA . LEU B 1 177 ? -20.656 13.781 -5.113 1 56.94 177 LEU B CA 1
ATOM 6772 C C . LEU B 1 177 ? -21.75 13.141 -5.961 1 56.94 177 LEU B C 1
ATOM 6774 O O . LEU B 1 177 ? -21.469 12.383 -6.891 1 56.94 177 LEU B O 1
ATOM 6778 N N . ASP B 1 178 ? -22.562 12.023 -5.465 1 49.75 178 ASP B N 1
ATOM 6779 C CA . ASP B 1 178 ? -23.531 11.32 -6.285 1 49.75 178 ASP B CA 1
ATOM 6780 C C . ASP B 1 178 ? -24.516 12.305 -6.93 1 49.75 178 ASP B C 1
ATOM 6782 O O . ASP B 1 178 ? -25.188 13.062 -6.234 1 49.75 178 ASP B O 1
ATOM 6786 N N . LEU B 1 179 ? -24.422 12.445 -8.219 1 43.78 179 LEU B N 1
ATOM 6787 C CA . LEU B 1 179 ? -25.375 13.156 -9.07 1 43.78 179 LEU B CA 1
ATOM 6788 C C . LEU B 1 179 ? -26.781 12.641 -8.844 1 43.78 179 LEU B C 1
ATOM 6790 O O . LEU B 1 179 ? -27.75 13.391 -9 1 43.78 179 LEU B O 1
ATOM 6794 N N . ASN B 1 180 ? -26.906 11.312 -8.711 1 40.19 180 ASN B N 1
ATOM 6795 C CA . ASN B 1 180 ? -28.266 10.758 -8.695 1 40.19 180 ASN B CA 1
ATOM 6796 C C . ASN B 1 180 ? -28.812 10.68 -7.277 1 40.19 180 ASN B C 1
ATOM 6798 O O . ASN B 1 180 ? -29.938 10.219 -7.074 1 40.19 180 ASN B O 1
ATOM 6802 N N . SER B 1 181 ? -28 10.438 -6.387 1 37.53 181 SER B N 1
ATOM 6803 C CA . SER B 1 181 ? -28.656 10.117 -5.125 1 37.53 181 SER B CA 1
ATOM 6804 C C . SER B 1 181 ? -29.359 11.336 -4.531 1 37.53 181 SER B C 1
ATOM 6806 O O . SER B 1 181 ? -28.703 12.344 -4.23 1 37.53 181 SER B O 1
ATOM 6808 N N . ARG B 1 182 ? -30.469 11.523 -4.734 1 37.38 182 ARG B N 1
ATOM 6809 C CA . ARG B 1 182 ? -31.469 12.383 -4.105 1 37.38 182 ARG B CA 1
ATOM 6810 C C . ARG B 1 182 ? -31.281 12.43 -2.592 1 37.38 182 ARG B C 1
ATOM 6812 O O . ARG B 1 182 ? -31.922 13.219 -1.903 1 37.38 182 ARG B O 1
ATOM 6819 N N . SER B 1 183 ? -30.875 11.383 -2.064 1 36 183 SER B N 1
ATOM 6820 C CA . SER B 1 183 ? -31.094 11.328 -0.623 1 36 183 SER B CA 1
ATOM 6821 C C . SER B 1 183 ? -30.016 12.102 0.128 1 36 183 SER B C 1
ATOM 6823 O O . SER B 1 183 ? -30.062 12.234 1.353 1 36 183 SER B O 1
ATOM 6825 N N . HIS B 1 184 ? -28.688 12.023 -0.403 1 39.31 184 HIS B N 1
ATOM 6826 C CA . HIS B 1 184 ? -27.781 12.672 0.543 1 39.31 184 HIS B CA 1
ATOM 6827 C C . HIS B 1 184 ? -27.766 14.18 0.338 1 39.31 184 HIS B C 1
ATOM 6829 O O . HIS B 1 184 ? -27.828 14.656 -0.796 1 39.31 184 HIS B O 1
ATOM 6835 N N . PRO B 1 185 ? -28.016 14.984 1.316 1 39.09 185 PRO B N 1
ATOM 6836 C CA . PRO B 1 185 ? -28.203 16.438 1.295 1 39.09 185 PRO B CA 1
ATOM 6837 C C . PRO B 1 185 ? -27.219 17.141 0.366 1 39.09 185 PRO B C 1
ATOM 6839 O O . PRO B 1 185 ? -27.453 18.281 -0.053 1 39.09 185 PRO B O 1
ATOM 6842 N N . SER B 1 186 ? -25.844 16.938 0.424 1 38.78 186 SER B N 1
ATOM 6843 C CA . SER B 1 186 ? -25 17.891 -0.295 1 38.78 186 SER B CA 1
ATOM 6844 C C . SER B 1 186 ? -24.656 17.375 -1.688 1 38.78 186 SER B C 1
ATOM 6846 O O . SER B 1 186 ? -23.656 16.672 -1.866 1 38.78 186 SER B O 1
ATOM 6848 N N . SER B 1 187 ? -25.531 17.25 -2.578 1 41.34 187 SER B N 1
ATOM 6849 C CA . SER B 1 187 ? -25.359 16.953 -3.996 1 41.34 187 SER B CA 1
ATOM 6850 C C . SER B 1 187 ? -24.328 17.875 -4.637 1 41.34 187 SER B C 1
ATOM 6852 O O . SER B 1 187 ? -24.328 19.078 -4.391 1 41.34 187 SER B O 1
ATOM 6854 N N . PRO B 1 188 ? -23.266 17.297 -5.094 1 45.53 188 PRO B N 1
ATOM 6855 C CA . PRO B 1 188 ? -22.328 18.219 -5.738 1 45.53 188 PRO B CA 1
ATOM 6856 C C . PRO B 1 188 ? -22.984 19.109 -6.777 1 45.53 188 PRO B C 1
ATOM 6858 O O . PRO B 1 188 ? -24 18.734 -7.363 1 45.53 188 PRO B O 1
ATOM 6861 N N . SER B 1 189 ? -22.672 20.328 -6.742 1 44.72 189 SER B N 1
ATOM 6862 C CA . SER B 1 189 ? -23.125 21.266 -7.762 1 44.72 189 SER B CA 1
ATOM 6863 C C . SER B 1 189 ? -22.703 20.812 -9.156 1 44.72 189 SER B C 1
ATOM 6865 O O . SER B 1 189 ? -21.75 20.047 -9.305 1 44.72 189 SER B O 1
ATOM 6867 N N . LEU B 1 190 ? -23.594 20.906 -10.055 1 44.81 190 LEU B N 1
ATOM 6868 C CA . LEU B 1 190 ? -23.344 20.672 -11.469 1 44.81 190 LEU B CA 1
ATOM 6869 C C . LEU B 1 190 ? -21.953 21.172 -11.859 1 44.81 190 LEU B C 1
ATOM 6871 O O . LEU B 1 190 ? -21.297 20.578 -12.703 1 44.81 190 LEU B O 1
ATOM 6875 N N . ARG B 1 191 ? -21.5 22.172 -11.242 1 43.56 191 ARG B N 1
ATOM 6876 C CA . ARG B 1 191 ? -20.203 22.766 -11.516 1 43.56 191 ARG B CA 1
ATOM 6877 C C . ARG B 1 191 ? -19.078 21.812 -11.086 1 43.56 191 ARG B C 1
ATOM 6879 O O . ARG B 1 191 ? -18.062 21.688 -11.781 1 43.56 191 ARG B O 1
ATOM 6886 N N . GLU B 1 192 ? -19.375 21.203 -10.055 1 50.44 192 GLU B N 1
ATOM 6887 C CA . GLU B 1 192 ? -18.359 20.281 -9.547 1 50.44 192 GLU B CA 1
ATOM 6888 C C . GLU B 1 192 ? -18.219 19.062 -10.461 1 50.44 192 GLU B C 1
ATOM 6890 O O . GLU B 1 192 ? -17.094 18.609 -10.711 1 50.44 192 GLU B O 1
ATOM 6895 N N . ILE B 1 193 ? -19.391 18.781 -10.914 1 51.25 193 ILE B N 1
ATOM 6896 C CA . ILE B 1 193 ? -19.406 17.656 -11.844 1 51.25 193 ILE B CA 1
ATOM 6897 C C . ILE B 1 193 ? -18.734 18.047 -13.156 1 51.25 193 ILE B C 1
ATOM 6899 O O . ILE B 1 193 ? -17.969 17.266 -13.719 1 51.25 193 ILE B O 1
ATOM 6903 N N . ASP B 1 194 ? -19.047 19.203 -13.625 1 48.09 194 ASP B N 1
ATOM 6904 C CA . ASP B 1 194 ? -18.484 19.703 -14.883 1 48.09 194 ASP B CA 1
ATOM 6905 C C . ASP B 1 194 ? -16.969 19.859 -14.781 1 48.09 194 ASP B C 1
ATOM 6907 O O . ASP B 1 194 ? -16.25 19.594 -15.742 1 48.09 194 ASP B O 1
ATOM 6911 N N . SER B 1 195 ? -16.531 20.297 -13.695 1 48.38 195 SER B N 1
ATOM 6912 C CA . SER B 1 195 ? -15.117 20.562 -13.516 1 48.38 195 SER B CA 1
ATOM 6913 C C . SER B 1 195 ? -14.297 19.281 -13.578 1 48.38 195 SER B C 1
ATOM 6915 O O . SER B 1 195 ? -13.156 19.281 -14.039 1 48.38 195 SER B O 1
ATOM 6917 N N . VAL B 1 196 ? -14.992 18.312 -13.102 1 51.16 196 VAL B N 1
ATOM 6918 C CA . VAL B 1 196 ? -14.273 17.047 -13.07 1 51.16 196 VAL B CA 1
ATOM 6919 C C . VAL B 1 196 ? -14.305 16.406 -14.453 1 51.16 196 VAL B C 1
ATOM 6921 O O . VAL B 1 196 ? -13.367 15.703 -14.836 1 51.16 196 VAL B O 1
ATOM 6924 N N . SER B 1 197 ? -15.383 16.703 -15.219 1 51.12 197 SER B N 1
ATOM 6925 C CA . SER B 1 197 ? -15.586 16 -16.484 1 51.12 197 SER B CA 1
ATOM 6926 C C . SER B 1 197 ? -14.734 16.609 -17.594 1 51.12 197 SER B C 1
ATOM 6928 O O . SER B 1 197 ? -14.453 15.961 -18.594 1 51.12 197 SER B O 1
ATOM 6930 N N . LYS B 1 198 ? -14.445 17.891 -17.5 1 53.31 198 LYS B N 1
ATOM 6931 C CA . LYS B 1 198 ? -13.734 18.484 -18.625 1 53.31 198 LYS B CA 1
ATOM 6932 C C . LYS B 1 198 ? -12.234 18.219 -18.531 1 53.31 198 LYS B C 1
ATOM 6934 O O . LYS B 1 198 ? -11.648 18.297 -17.453 1 53.31 198 LYS B O 1
ATOM 6939 N N . LEU B 1 199 ? -11.719 17.578 -19.641 1 57.97 199 LEU B N 1
ATOM 6940 C CA . LEU B 1 199 ? -10.266 17.438 -19.734 1 57.97 199 LEU B CA 1
ATOM 6941 C C . LEU B 1 199 ? -9.578 18.781 -19.531 1 57.97 199 LEU B C 1
ATOM 6943 O O . LEU B 1 199 ? -9.859 19.734 -20.25 1 57.97 199 LEU B O 1
ATOM 6947 N N . PRO B 1 200 ? -8.883 18.828 -18.406 1 60.28 200 PRO B N 1
ATOM 6948 C CA . PRO B 1 200 ? -8.203 20.109 -18.25 1 60.28 200 PRO B CA 1
ATOM 6949 C C . PRO B 1 200 ? -7.195 20.391 -19.359 1 60.28 200 PRO B C 1
ATOM 6951 O O . PRO B 1 200 ? -6.48 19.484 -19.781 1 60.28 200 PRO B O 1
ATOM 6954 N N . THR B 1 201 ? -7.363 21.438 -20.141 1 69.94 201 THR B N 1
ATOM 6955 C CA . THR B 1 201 ? -6.324 21.891 -21.062 1 69.94 201 THR B CA 1
ATOM 6956 C C . THR B 1 201 ? -5.082 22.328 -20.297 1 69.94 201 THR B C 1
ATOM 6958 O O . THR B 1 201 ? -5.168 23.156 -19.391 1 69.94 201 THR B O 1
ATOM 6961 N N . PRO B 1 202 ? -3.988 21.656 -20.609 1 77.69 202 PRO B N 1
ATOM 6962 C CA . PRO B 1 202 ? -2.777 22.047 -19.891 1 77.69 202 PRO B CA 1
ATOM 6963 C C . PRO B 1 202 ? -2.479 23.547 -20.016 1 77.69 202 PRO B C 1
ATOM 6965 O O . PRO B 1 202 ? -2.705 24.141 -21.078 1 77.69 202 PRO B O 1
ATOM 6968 N N . ALA B 1 203 ? -2.1 24.094 -18.953 1 81.81 203 ALA B N 1
ATOM 6969 C CA . ALA B 1 203 ? -1.748 25.516 -18.906 1 81.81 203 ALA B CA 1
ATOM 6970 C C . ALA B 1 203 ? -0.284 25.734 -19.281 1 81.81 203 ALA B C 1
ATOM 6972 O O . ALA B 1 203 ? 0.583 24.938 -18.891 1 81.81 203 ALA B O 1
ATOM 6973 N N . CYS B 1 204 ? -0.097 26.734 -20.094 1 84.56 204 CYS B N 1
ATOM 6974 C CA . CYS B 1 204 ? 1.271 27.062 -20.484 1 84.56 204 CYS B CA 1
ATOM 6975 C C . CYS B 1 204 ? 1.962 27.906 -19.406 1 84.56 204 CYS B C 1
ATOM 6977 O O . CYS B 1 204 ? 1.365 28.828 -18.859 1 84.56 204 CYS B O 1
ATOM 6979 N N . MET B 1 205 ? 3.164 27.453 -19.016 1 89.5 205 MET B N 1
ATOM 6980 C CA . MET B 1 205 ? 3.965 28.203 -18.062 1 89.5 205 MET B CA 1
ATOM 6981 C C . MET B 1 205 ? 5.285 28.656 -18.688 1 89.5 205 MET B C 1
ATOM 6983 O O . MET B 1 205 ? 5.922 27.891 -19.406 1 89.5 205 MET B O 1
ATOM 6987 N N . GLU B 1 206 ? 5.668 29.922 -18.406 1 90.12 206 GLU B N 1
ATOM 6988 C CA . GLU B 1 206 ? 6.918 30.469 -18.922 1 90.12 206 GLU B CA 1
ATOM 6989 C C . GLU B 1 206 ? 8.117 29.703 -18.375 1 90.12 206 GLU B C 1
ATOM 6991 O O . GLU B 1 206 ? 8.227 29.5 -17.172 1 90.12 206 GLU B O 1
ATOM 6996 N N . PRO B 1 207 ? 9.031 29.359 -19.219 1 89.19 207 PRO B N 1
ATOM 6997 C CA . PRO B 1 207 ? 10.211 28.609 -18.781 1 89.19 207 PRO B CA 1
ATOM 6998 C C . PRO B 1 207 ? 11.031 29.359 -17.734 1 89.19 207 PRO B C 1
ATOM 7000 O O . PRO B 1 207 ? 11.57 28.75 -16.812 1 89.19 207 PRO B O 1
ATOM 7003 N N . ALA B 1 208 ? 11.117 30.641 -17.906 1 92.06 208 ALA B N 1
ATOM 7004 C CA . ALA B 1 208 ? 11.875 31.422 -16.953 1 92.06 208 ALA B CA 1
ATOM 7005 C C . ALA B 1 208 ? 11.266 31.344 -15.555 1 92.06 208 ALA B C 1
ATOM 7007 O O . ALA B 1 208 ? 11.984 31.328 -14.555 1 92.06 208 ALA B O 1
ATOM 7008 N N . LEU B 1 209 ? 9.984 31.344 -15.555 1 95.12 209 LEU B N 1
ATOM 7009 C CA . LEU B 1 209 ? 9.289 31.234 -14.281 1 95.12 209 LEU B CA 1
ATOM 7010 C C . LEU B 1 209 ? 9.523 29.859 -13.648 1 95.12 209 LEU B C 1
ATOM 7012 O O . LEU B 1 209 ? 9.766 29.75 -12.445 1 95.12 209 LEU B O 1
ATOM 7016 N N . ILE B 1 210 ? 9.461 28.828 -14.453 1 94.25 210 ILE B N 1
ATOM 7017 C CA . ILE B 1 210 ? 9.68 27.469 -13.984 1 94.25 210 ILE B CA 1
ATOM 7018 C C . ILE B 1 210 ? 11.078 27.344 -13.375 1 94.25 210 ILE B C 1
ATOM 7020 O O . ILE B 1 210 ? 11.242 26.812 -12.273 1 94.25 210 ILE B O 1
ATOM 7024 N N . GLU B 1 211 ? 12.016 27.891 -13.984 1 92.88 211 GLU B N 1
ATOM 7025 C CA . GLU B 1 211 ? 13.391 27.828 -13.508 1 92.88 211 GLU B CA 1
ATOM 7026 C C . GLU B 1 211 ? 13.547 28.578 -12.18 1 92.88 211 GLU B C 1
ATOM 7028 O O . GLU B 1 211 ? 14.203 28.078 -11.258 1 92.88 211 GLU B O 1
ATOM 7033 N N . ARG B 1 212 ? 12.977 29.688 -12.133 1 96.75 212 ARG B N 1
ATOM 7034 C CA . ARG B 1 212 ? 13.055 30.484 -10.914 1 96.75 212 ARG B CA 1
ATOM 7035 C C . ARG B 1 212 ? 12.43 29.75 -9.734 1 96.75 212 ARG B C 1
ATOM 7037 O O . ARG B 1 212 ? 12.992 29.75 -8.641 1 96.75 212 ARG B O 1
ATOM 7044 N N . LEU B 1 213 ? 11.328 29.156 -10 1 97.44 213 LEU B N 1
ATOM 7045 C CA . LEU B 1 213 ? 10.602 28.484 -8.93 1 97.44 213 LEU B CA 1
ATOM 7046 C C . LEU B 1 213 ? 11.305 27.188 -8.531 1 97.44 213 LEU B C 1
ATOM 7048 O O . LEU B 1 213 ? 11.273 26.797 -7.363 1 97.44 213 LEU B O 1
ATOM 7052 N N . ILE B 1 214 ? 11.961 26.5 -9.469 1 96.12 214 ILE B N 1
ATOM 7053 C CA . ILE B 1 214 ? 12.766 25.328 -9.133 1 96.12 214 ILE B CA 1
ATOM 7054 C C . ILE B 1 214 ? 13.953 25.75 -8.273 1 96.12 214 ILE B C 1
ATOM 7056 O O . ILE B 1 214 ? 14.281 25.062 -7.289 1 96.12 214 ILE B O 1
ATOM 7060 N N . ARG B 1 215 ? 14.586 26.844 -8.555 1 96.19 215 ARG B N 1
ATOM 7061 C CA . ARG B 1 215 ? 15.688 27.344 -7.738 1 96.19 215 ARG B CA 1
ATOM 7062 C C . ARG B 1 215 ? 15.203 27.688 -6.328 1 96.19 215 ARG B C 1
ATOM 7064 O O . ARG B 1 215 ? 15.891 27.391 -5.348 1 96.19 215 ARG B O 1
ATOM 7071 N N . PHE B 1 216 ? 14.07 28.312 -6.309 1 97.25 216 PHE B N 1
ATOM 7072 C CA . PHE B 1 216 ? 13.484 28.625 -5.012 1 97.25 216 PHE B CA 1
ATOM 7073 C C . PHE B 1 216 ? 13.258 27.359 -4.191 1 97.25 216 PHE B C 1
ATOM 7075 O O . PHE B 1 216 ? 13.555 27.328 -2.996 1 97.25 216 PHE B O 1
ATOM 7082 N N . TYR B 1 217 ? 12.789 26.312 -4.805 1 97.19 217 TYR B N 1
ATOM 7083 C CA . TYR B 1 217 ? 12.555 25.047 -4.137 1 97.19 217 TYR B CA 1
ATOM 7084 C C . TYR B 1 217 ? 13.836 24.516 -3.496 1 97.19 217 TYR B C 1
ATOM 7086 O O . TYR B 1 217 ? 13.828 24.109 -2.332 1 97.19 217 TYR B O 1
ATOM 7094 N N . PHE B 1 218 ? 14.898 24.484 -4.242 1 96.19 218 PHE B N 1
ATOM 7095 C CA . PHE B 1 218 ? 16.156 23.938 -3.766 1 96.19 218 PHE B CA 1
ATOM 7096 C C . PHE B 1 218 ? 16.734 24.781 -2.643 1 96.19 218 PHE B C 1
ATOM 7098 O O . PHE B 1 218 ? 17.375 24.266 -1.725 1 96.19 218 PHE B O 1
ATOM 7105 N N . ASP B 1 219 ? 16.422 26.062 -2.652 1 95.31 219 ASP B N 1
ATOM 7106 C CA . ASP B 1 219 ? 17 26.969 -1.668 1 95.31 219 ASP B CA 1
ATOM 7107 C C . ASP B 1 219 ? 16.219 26.938 -0.361 1 95.31 219 ASP B C 1
ATOM 7109 O O . ASP B 1 219 ? 16.797 27.047 0.722 1 95.31 219 ASP B O 1
ATOM 7113 N N . VAL B 1 220 ? 14.938 26.734 -0.472 1 95.12 220 VAL B N 1
ATOM 7114 C CA . VAL B 1 220 ? 14.094 26.984 0.69 1 95.12 220 VAL B CA 1
ATOM 7115 C C . VAL B 1 220 ? 13.562 25.656 1.245 1 95.12 220 VAL B C 1
ATOM 7117 O O . VAL B 1 220 ? 13.523 25.469 2.461 1 95.12 220 VAL B O 1
ATOM 7120 N N . HIS B 1 221 ? 13.164 24.75 0.375 1 95.25 221 HIS B N 1
ATOM 7121 C CA . HIS B 1 221 ? 12.391 23.625 0.862 1 95.25 221 HIS B CA 1
ATOM 7122 C C . HIS B 1 221 ? 13.203 22.328 0.835 1 95.25 221 HIS B C 1
ATOM 7124 O O . HIS B 1 221 ? 13.055 21.484 1.712 1 95.25 221 HIS B O 1
ATOM 7130 N N . ALA B 1 222 ? 14.102 22.109 -0.101 1 94.69 222 ALA B N 1
ATOM 7131 C CA . ALA B 1 222 ? 14.875 20.875 -0.272 1 94.69 222 ALA B CA 1
ATOM 7132 C C . ALA B 1 222 ? 15.711 20.578 0.964 1 94.69 222 ALA B C 1
ATOM 7134 O O . ALA B 1 222 ? 15.914 19.406 1.321 1 94.69 222 ALA B O 1
ATOM 7135 N N . PRO B 1 223 ? 16.188 21.562 1.669 1 92.06 223 PRO B N 1
ATOM 7136 C CA . PRO B 1 223 ? 17.031 21.266 2.828 1 92.06 223 PRO B CA 1
ATOM 7137 C C . PRO B 1 223 ? 16.266 20.562 3.951 1 92.06 223 PRO B C 1
ATOM 7139 O O . PRO B 1 223 ? 16.859 19.766 4.684 1 92.06 223 PRO B O 1
ATOM 7142 N N . SER B 1 224 ? 15.031 20.891 4.129 1 91.44 224 SER B N 1
ATOM 7143 C CA . SER B 1 224 ? 14.258 20.266 5.199 1 91.44 224 SER B CA 1
ATOM 7144 C C . SER B 1 224 ? 13.711 18.922 4.773 1 91.44 224 SER B C 1
ATOM 7146 O O . SER B 1 224 ? 13.359 18.094 5.617 1 91.44 224 SER B O 1
ATOM 7148 N N . PHE B 1 225 ? 13.578 18.688 3.533 1 95.38 225 PHE B N 1
ATOM 7149 C CA . PHE B 1 225 ? 13.07 17.453 2.975 1 95.38 225 PHE B CA 1
ATOM 7150 C C . PHE B 1 225 ? 13.828 17.078 1.707 1 95.38 225 PHE B C 1
ATOM 7152 O O . PHE B 1 225 ? 13.305 17.219 0.599 1 95.38 225 PHE B O 1
ATOM 7159 N N . PRO B 1 226 ? 15.008 16.453 1.875 1 95.75 226 PRO B N 1
ATOM 7160 C CA . PRO B 1 226 ? 15.977 16.312 0.784 1 95.75 226 PRO B CA 1
ATOM 7161 C C . PRO B 1 226 ? 15.711 15.078 -0.076 1 95.75 226 PRO B C 1
ATOM 7163 O O . PRO B 1 226 ? 16.625 14.281 -0.316 1 95.75 226 PRO B O 1
ATOM 7166 N N . VAL B 1 227 ? 14.617 14.992 -0.709 1 96.44 227 VAL B N 1
ATOM 7167 C CA . VAL B 1 227 ? 14.281 13.836 -1.527 1 96.44 227 VAL B CA 1
ATOM 7168 C C . VAL B 1 227 ? 14.75 14.062 -2.963 1 96.44 227 VAL B C 1
ATOM 7170 O O . VAL B 1 227 ? 14.867 13.109 -3.742 1 96.44 227 VAL B O 1
ATOM 7173 N N . VAL B 1 228 ? 14.977 15.289 -3.369 1 94.62 228 VAL B N 1
ATOM 7174 C CA . VAL B 1 228 ? 15.531 15.609 -4.68 1 94.62 228 VAL B CA 1
ATOM 7175 C C . VAL B 1 228 ? 16.906 16.266 -4.52 1 94.62 228 VAL B C 1
ATOM 7177 O O . VAL B 1 228 ? 17.016 17.312 -3.898 1 94.62 228 VAL B O 1
ATOM 7180 N N . SER B 1 229 ? 17.859 15.562 -5.043 1 88.94 229 SER B N 1
ATOM 7181 C CA . SER B 1 229 ? 19.203 16.156 -5.062 1 88.94 229 SER B CA 1
ATOM 7182 C C . SER B 1 229 ? 19.391 17.062 -6.27 1 88.94 229 SER B C 1
ATOM 7184 O O . SER B 1 229 ? 19.109 16.672 -7.402 1 88.94 229 SER B O 1
ATOM 7186 N N . LYS B 1 230 ? 19.906 18.188 -5.953 1 86.38 230 LYS B N 1
ATOM 7187 C CA . LYS B 1 230 ? 20.094 19.172 -7.016 1 86.38 230 LYS B CA 1
ATOM 7188 C C . LYS B 1 230 ? 21.016 18.641 -8.109 1 86.38 230 LYS B C 1
ATOM 7190 O O . LYS B 1 230 ? 20.688 18.734 -9.297 1 86.38 230 LYS B O 1
ATOM 7195 N N . ASP B 1 231 ? 22.016 18 -7.711 1 79.25 231 ASP B N 1
ATOM 7196 C CA . ASP B 1 231 ? 23 17.516 -8.664 1 79.25 231 ASP B CA 1
ATOM 7197 C C . ASP B 1 231 ? 22.438 16.391 -9.523 1 79.25 231 ASP B C 1
ATOM 7199 O O . ASP B 1 231 ? 22.641 16.359 -10.734 1 79.25 231 ASP B O 1
ATOM 7203 N N . VAL B 1 232 ? 21.656 15.609 -8.867 1 73.38 232 VAL B N 1
ATOM 7204 C CA . VAL B 1 232 ? 21.078 14.477 -9.578 1 73.38 232 VAL B CA 1
ATOM 7205 C C . VAL B 1 232 ? 19.953 14.969 -10.5 1 73.38 232 VAL B C 1
ATOM 7207 O O . VAL B 1 232 ? 19.812 14.492 -11.625 1 73.38 232 VAL B O 1
ATOM 7210 N N . PHE B 1 233 ? 19.25 15.961 -10.07 1 81.5 233 PHE B N 1
ATOM 7211 C CA . PHE B 1 233 ? 18.141 16.531 -10.836 1 81.5 233 PHE B CA 1
ATOM 7212 C C . PHE B 1 233 ? 18.656 17.203 -12.102 1 81.5 233 PHE B C 1
ATOM 7214 O O . PHE B 1 233 ? 18.109 17 -13.188 1 81.5 233 PHE B O 1
ATOM 7221 N N . ILE B 1 234 ? 19.781 17.844 -11.938 1 73.44 234 ILE B N 1
ATOM 7222 C CA . ILE B 1 234 ? 20.328 18.594 -13.062 1 73.44 234 ILE B CA 1
ATOM 7223 C C . ILE B 1 234 ? 20.922 17.641 -14.086 1 73.44 234 ILE B C 1
ATOM 7225 O O . ILE B 1 234 ? 20.828 17.875 -15.289 1 73.44 234 ILE B O 1
ATOM 7229 N N . SER B 1 235 ? 21.344 16.438 -13.57 1 68.69 235 SER B N 1
ATOM 7230 C CA . SER B 1 235 ? 22.016 15.492 -14.453 1 68.69 235 SER B CA 1
ATOM 7231 C C . SER B 1 235 ? 21.031 14.539 -15.109 1 68.69 235 SER B C 1
ATOM 7233 O O . SER B 1 235 ? 21.359 13.836 -16.062 1 68.69 235 SER B O 1
ATOM 7235 N N . SER B 1 236 ? 19.844 14.625 -14.5 1 64.38 236 SER B N 1
ATOM 7236 C CA . SER B 1 236 ? 18.875 13.633 -14.945 1 64.38 236 SER B CA 1
ATOM 7237 C C . SER B 1 236 ? 18.094 14.133 -16.156 1 64.38 236 SER B C 1
ATOM 7239 O O . SER B 1 236 ? 17.562 15.25 -16.156 1 64.38 236 SER B O 1
ATOM 7241 N N . ALA B 1 237 ? 18.484 13.812 -17.422 1 61.19 237 ALA B N 1
ATOM 7242 C CA . ALA B 1 237 ? 17.688 14.148 -18.609 1 61.19 237 ALA B CA 1
ATOM 7243 C C . ALA B 1 237 ? 17.125 12.891 -19.266 1 61.19 237 ALA B C 1
ATOM 7245 O O . ALA B 1 237 ? 17.781 11.852 -19.312 1 61.19 237 ALA B O 1
ATOM 7246 N N . PRO B 1 238 ? 15.789 12.922 -19.531 1 64.5 238 PRO B N 1
ATOM 7247 C CA . PRO B 1 238 ? 14.734 13.93 -19.484 1 64.5 238 PRO B CA 1
ATOM 7248 C C . PRO B 1 238 ? 14.062 14.008 -18.125 1 64.5 238 PRO B C 1
ATOM 7250 O O . PRO B 1 238 ? 13.977 13.008 -17.406 1 64.5 238 PRO B O 1
ATOM 7253 N N . LEU B 1 239 ? 13.578 15.281 -17.922 1 74.19 239 LEU B N 1
ATOM 7254 C CA . LEU B 1 239 ? 12.977 15.523 -16.609 1 74.19 239 LEU B CA 1
ATOM 7255 C C . LEU B 1 239 ? 11.547 15 -16.562 1 74.19 239 LEU B C 1
ATOM 7257 O O . LEU B 1 239 ? 10.812 15.117 -17.547 1 74.19 239 LEU B O 1
ATOM 7261 N N . SER B 1 240 ? 11.18 14.438 -15.531 1 84.25 240 SER B N 1
ATOM 7262 C CA . SER B 1 240 ? 9.805 14 -15.297 1 84.25 240 SER B CA 1
ATOM 7263 C C . SER B 1 240 ? 8.875 15.195 -15.094 1 84.25 240 SER B C 1
ATOM 7265 O O . SER B 1 240 ? 9.078 16 -14.18 1 84.25 240 SER B O 1
ATOM 7267 N N . PRO B 1 241 ? 7.887 15.32 -15.914 1 88.31 241 PRO B N 1
ATOM 7268 C CA . PRO B 1 241 ? 6.973 16.453 -15.742 1 88.31 241 PRO B CA 1
ATOM 7269 C C . PRO B 1 241 ? 6.316 16.469 -14.367 1 88.31 241 PRO B C 1
ATOM 7271 O O . PRO B 1 241 ? 6.09 17.547 -13.805 1 88.31 241 PRO B O 1
ATOM 7274 N N . VAL B 1 242 ? 6.02 15.305 -13.891 1 93.12 242 VAL B N 1
ATOM 7275 C CA . VAL B 1 242 ? 5.371 15.25 -12.578 1 93.12 242 VAL B CA 1
ATOM 7276 C C . VAL B 1 242 ? 6.305 15.828 -11.516 1 93.12 242 VAL B C 1
ATOM 7278 O O . VAL B 1 242 ? 5.863 16.562 -10.633 1 93.12 242 VAL B O 1
ATOM 7281 N N . LEU B 1 243 ? 7.57 15.516 -11.617 1 94.56 243 LEU B N 1
ATOM 7282 C CA . LEU B 1 243 ? 8.539 16.031 -10.648 1 94.56 243 LEU B CA 1
ATOM 7283 C C . LEU B 1 243 ? 8.703 17.531 -10.789 1 94.56 243 LEU B C 1
ATOM 7285 O O . LEU B 1 243 ? 8.695 18.25 -9.789 1 94.56 243 LEU B O 1
ATOM 7289 N N . VAL B 1 244 ? 8.758 18 -11.969 1 93.25 244 VAL B N 1
ATOM 7290 C CA . VAL B 1 244 ? 8.938 19.422 -12.234 1 93.25 244 VAL B CA 1
ATOM 7291 C C . VAL B 1 244 ? 7.746 20.203 -11.695 1 93.25 244 VAL B C 1
ATOM 7293 O O . VAL B 1 244 ? 7.914 21.172 -10.945 1 93.25 244 VAL B O 1
ATOM 7296 N N . TYR B 1 245 ? 6.578 19.781 -12.016 1 94.88 245 TYR B N 1
ATOM 7297 C CA . TYR B 1 245 ? 5.391 20.516 -11.586 1 94.88 245 TYR B CA 1
ATOM 7298 C C . TYR B 1 245 ? 5.215 20.438 -10.078 1 94.88 245 TYR B C 1
ATOM 7300 O O . TYR B 1 245 ? 4.719 21.375 -9.453 1 94.88 245 TYR B O 1
ATOM 7308 N N . ALA B 1 246 ? 5.621 19.297 -9.523 1 96.88 246 ALA B N 1
ATOM 7309 C CA . ALA B 1 246 ? 5.547 19.188 -8.062 1 96.88 246 ALA B CA 1
ATOM 7310 C C . ALA B 1 246 ? 6.453 20.219 -7.395 1 96.88 246 ALA B C 1
ATOM 7312 O O . ALA B 1 246 ? 6.039 20.906 -6.457 1 96.88 246 ALA B O 1
ATOM 7313 N N . MET B 1 247 ? 7.668 20.328 -7.91 1 97.06 247 MET B N 1
ATOM 7314 C CA . MET B 1 247 ? 8.609 21.297 -7.352 1 97.06 247 MET B CA 1
ATOM 7315 C C . MET B 1 247 ? 8.109 22.719 -7.562 1 97.06 247 MET B C 1
ATOM 7317 O O . MET B 1 247 ? 8.148 23.547 -6.645 1 97.06 247 MET B O 1
ATOM 7321 N N . VAL B 1 248 ? 7.652 23 -8.75 1 97.44 248 VAL B N 1
ATOM 7322 C CA . VAL B 1 248 ? 7.129 24.328 -9.078 1 97.44 248 VAL B CA 1
ATOM 7323 C C . VAL B 1 248 ? 5.902 24.625 -8.227 1 97.44 248 VAL B C 1
ATOM 7325 O O . VAL B 1 248 ? 5.738 25.75 -7.738 1 97.44 248 VAL B O 1
ATOM 7328 N N . GLY B 1 249 ? 5.051 23.656 -8.055 1 97.31 249 GLY B N 1
ATOM 7329 C CA . GLY B 1 249 ? 3.863 23.828 -7.227 1 97.31 249 GLY B CA 1
ATOM 7330 C C . GLY B 1 249 ? 4.188 24.156 -5.785 1 97.31 249 GLY B C 1
ATOM 7331 O O . GLY B 1 249 ? 3.562 25.047 -5.191 1 97.31 249 GLY B O 1
ATOM 7332 N N . ILE B 1 250 ? 5.164 23.516 -5.199 1 97.62 250 ILE B N 1
ATOM 7333 C CA . ILE B 1 250 ? 5.582 23.766 -3.824 1 97.62 250 ILE B CA 1
ATOM 7334 C C . ILE B 1 250 ? 6.059 25.203 -3.686 1 97.62 250 ILE B C 1
ATOM 7336 O O . ILE B 1 250 ? 5.699 25.891 -2.729 1 97.62 250 ILE B O 1
ATOM 7340 N N . SER B 1 251 ? 6.809 25.625 -4.629 1 97.94 251 SER B N 1
ATOM 7341 C CA . SER B 1 251 ? 7.285 27 -4.625 1 97.94 251 SER B CA 1
ATOM 7342 C C . SER B 1 251 ? 6.133 27.984 -4.812 1 97.94 251 SER B C 1
ATOM 7344 O O . SER B 1 251 ? 6.078 29.016 -4.141 1 97.94 251 SER B O 1
ATOM 7346 N N . ALA B 1 252 ? 5.227 27.641 -5.664 1 97.31 252 ALA B N 1
ATOM 7347 C CA . ALA B 1 252 ? 4.117 28.531 -5.98 1 97.31 252 ALA B CA 1
ATOM 7348 C C . ALA B 1 252 ? 3.188 28.703 -4.785 1 97.31 252 ALA B C 1
ATOM 7350 O O . ALA B 1 252 ? 2.512 29.719 -4.648 1 97.31 252 ALA B O 1
ATOM 7351 N N . MET B 1 253 ? 3.105 27.734 -3.945 1 95.94 253 MET B N 1
ATOM 7352 C CA . MET B 1 253 ? 2.205 27.828 -2.799 1 95.94 253 MET B CA 1
ATOM 7353 C C . MET B 1 253 ? 2.857 28.578 -1.646 1 95.94 253 MET B C 1
ATOM 7355 O O . MET B 1 253 ? 2.188 28.938 -0.681 1 95.94 253 MET B O 1
ATOM 7359 N N . THR B 1 254 ? 4.152 28.859 -1.807 1 97.12 254 THR B N 1
ATOM 7360 C CA . THR B 1 254 ? 4.879 29.609 -0.789 1 97.12 254 THR B CA 1
ATOM 7361 C C . THR B 1 254 ? 4.879 31.094 -1.109 1 97.12 254 THR B C 1
ATOM 7363 O O . THR B 1 254 ? 5.387 31.516 -2.152 1 97.12 254 THR B O 1
ATOM 7366 N N . LEU B 1 255 ? 4.426 31.844 -0.235 1 96.75 255 LEU B N 1
ATOM 7367 C CA . LEU B 1 255 ? 4.199 33.25 -0.475 1 96.75 255 LEU B CA 1
ATOM 7368 C C . LEU B 1 255 ? 5.512 34 -0.744 1 96.75 255 LEU B C 1
ATOM 7370 O O . LEU B 1 255 ? 5.57 34.875 -1.584 1 96.75 255 LEU B O 1
ATOM 7374 N N . SER B 1 256 ? 6.59 33.594 -0.12 1 96.44 256 SER B N 1
ATOM 7375 C CA . SER B 1 256 ? 7.875 34.281 -0.238 1 96.44 256 SER B CA 1
ATOM 7376 C C . SER B 1 256 ? 8.492 34.062 -1.616 1 96.44 256 SER B C 1
ATOM 7378 O O . SER B 1 256 ? 9.445 34.75 -1.988 1 96.44 256 SER B O 1
ATOM 7380 N N . SER B 1 257 ? 7.949 33.125 -2.346 1 97.25 257 SER B N 1
ATOM 7381 C CA . SER B 1 257 ? 8.453 32.906 -3.697 1 97.25 257 SER B CA 1
ATOM 7382 C C . SER B 1 257 ? 8 34 -4.641 1 97.25 257 SER B C 1
ATOM 7384 O O . SER B 1 257 ? 8.547 34.156 -5.734 1 97.25 257 SER B O 1
ATOM 7386 N N . HIS B 1 258 ? 6.98 34.719 -4.363 1 96.31 258 HIS B N 1
ATOM 7387 C CA . HIS B 1 258 ? 6.391 35.781 -5.16 1 96.31 258 HIS B CA 1
ATOM 7388 C C . HIS B 1 258 ? 5.996 35.281 -6.547 1 96.31 258 HIS B C 1
ATOM 7390 O O . HIS B 1 258 ? 6.25 35.969 -7.547 1 96.31 258 HIS B O 1
ATOM 7396 N N . ALA B 1 259 ? 5.496 34.125 -6.492 1 96.56 259 ALA B N 1
ATOM 7397 C CA . ALA B 1 259 ? 4.977 33.594 -7.754 1 96.56 259 ALA B CA 1
ATOM 7398 C C . ALA B 1 259 ? 3.746 34.375 -8.211 1 96.56 259 ALA B C 1
ATOM 7400 O O . ALA B 1 259 ? 2.904 34.75 -7.391 1 96.56 259 ALA B O 1
ATOM 7401 N N . PRO B 1 260 ? 3.658 34.625 -9.508 1 95.38 260 PRO B N 1
ATOM 7402 C CA . PRO B 1 260 ? 2.475 35.312 -10.016 1 95.38 260 PRO B CA 1
ATOM 7403 C C . PRO B 1 260 ? 1.173 34.594 -9.68 1 95.38 260 PRO B C 1
ATOM 7405 O O . PRO B 1 260 ? 1.153 33.375 -9.57 1 95.38 260 PRO B O 1
ATOM 7408 N N . LYS B 1 261 ? 0.124 35.438 -9.617 1 92.81 261 LYS B N 1
ATOM 7409 C CA . LYS B 1 261 ? -1.2 34.875 -9.352 1 92.81 261 LYS B CA 1
ATOM 7410 C C . LYS B 1 261 ? -1.607 33.875 -10.438 1 92.81 261 LYS B C 1
ATOM 7412 O O . LYS B 1 261 ? -1.361 34.125 -11.625 1 92.81 261 LYS B O 1
ATOM 7417 N N . GLY B 1 262 ? -2.127 32.781 -10.047 1 92 262 GLY B N 1
ATOM 7418 C CA . GLY B 1 262 ? -2.592 31.797 -11.008 1 92 262 GLY B CA 1
ATOM 7419 C C . GLY B 1 262 ? -1.575 30.703 -11.289 1 92 262 GLY B C 1
ATOM 7420 O O . GLY B 1 262 ? -1.896 29.703 -11.914 1 92 262 GLY B O 1
ATOM 7421 N N . THR B 1 263 ? -0.399 30.875 -10.797 1 95.62 263 THR B N 1
ATOM 7422 C CA . THR B 1 263 ? 0.654 29.891 -11.055 1 95.62 263 THR B CA 1
ATOM 7423 C C . THR B 1 263 ? 0.293 28.547 -10.453 1 95.62 263 THR B C 1
ATOM 7425 O O . THR B 1 263 ? 0.433 27.516 -11.117 1 95.62 263 THR B O 1
ATOM 7428 N N . LEU B 1 264 ? -0.148 28.5 -9.227 1 94.88 264 LEU B N 1
ATOM 7429 C CA . LEU B 1 264 ? -0.511 27.234 -8.594 1 94.88 264 LEU B CA 1
ATOM 7430 C C . LEU B 1 264 ? -1.686 26.594 -9.312 1 94.88 264 LEU B C 1
ATOM 7432 O O . LEU B 1 264 ? -1.706 25.375 -9.5 1 94.88 264 LEU B O 1
ATOM 7436 N N . GLU B 1 265 ? -2.607 27.344 -9.719 1 91.56 265 GLU B N 1
ATOM 7437 C CA . GLU B 1 265 ? -3.736 26.828 -10.484 1 91.56 265 GLU B CA 1
ATOM 7438 C C . GLU B 1 265 ? -3.27 26.172 -11.781 1 91.56 265 GLU B C 1
ATOM 7440 O O . GLU B 1 265 ? -3.785 25.125 -12.18 1 91.56 265 GLU B O 1
ATOM 7445 N N . ALA B 1 266 ? -2.346 26.828 -12.391 1 92.62 266 ALA B N 1
ATOM 7446 C CA . ALA B 1 266 ? -1.773 26.281 -13.609 1 92.62 266 ALA B CA 1
ATOM 7447 C C . ALA B 1 266 ? -1.11 24.922 -13.344 1 92.62 266 ALA B C 1
ATOM 7449 O O . ALA B 1 266 ? -1.251 23.984 -14.133 1 92.62 266 ALA B O 1
ATOM 7450 N N . VAL B 1 267 ? -0.398 24.844 -12.266 1 94.38 267 VAL B N 1
ATOM 7451 C CA . VAL B 1 267 ? 0.255 23.594 -11.883 1 94.38 267 VAL B CA 1
ATOM 7452 C C . VAL B 1 267 ? -0.797 22.516 -11.609 1 94.38 267 VAL B C 1
ATOM 7454 O O . VAL B 1 267 ? -0.652 21.375 -12.047 1 94.38 267 VAL B O 1
ATOM 7457 N N . GLN B 1 268 ? -1.84 22.891 -10.883 1 91.69 268 GLN B N 1
ATOM 7458 C CA . GLN B 1 268 ? -2.916 21.953 -10.578 1 91.69 268 GLN B CA 1
ATOM 7459 C C . GLN B 1 268 ? -3.57 21.438 -11.859 1 91.69 268 GLN B C 1
ATOM 7461 O O . GLN B 1 268 ? -3.842 20.234 -11.977 1 91.69 268 GLN B O 1
ATOM 7466 N N . MET B 1 269 ? -3.729 22.297 -12.797 1 88.5 269 MET B N 1
ATOM 7467 C CA . MET B 1 269 ? -4.309 21.922 -14.086 1 88.5 269 MET B CA 1
ATOM 7468 C C . MET B 1 269 ? -3.377 20.984 -14.844 1 88.5 269 MET B C 1
ATOM 7470 O O . MET B 1 269 ? -3.824 19.984 -15.422 1 88.5 269 MET B O 1
ATOM 7474 N N . ASN B 1 270 ? -2.184 21.328 -14.836 1 90.06 270 ASN B N 1
ATOM 7475 C CA . ASN B 1 270 ? -1.206 20.5 -15.539 1 90.06 270 ASN B CA 1
ATOM 7476 C C . ASN B 1 270 ? -1.063 19.125 -14.898 1 90.06 270 ASN B C 1
ATOM 7478 O O . ASN B 1 270 ? -0.9 18.125 -15.602 1 90.06 270 ASN B O 1
ATOM 7482 N N . MET B 1 271 ? -1.082 19.109 -13.562 1 91.06 271 MET B N 1
ATOM 7483 C CA . MET B 1 271 ? -1.023 17.828 -12.859 1 91.06 271 MET B CA 1
ATOM 7484 C C . MET B 1 271 ? -2.236 16.969 -13.195 1 91.06 271 MET B C 1
ATOM 7486 O O . MET B 1 271 ? -2.109 15.758 -13.375 1 91.06 271 MET B O 1
ATOM 7490 N N . SER B 1 272 ? -3.367 17.562 -13.25 1 86.88 272 SER B N 1
ATOM 7491 C CA . SER B 1 272 ? -4.582 16.859 -13.633 1 86.88 272 SER B CA 1
ATOM 7492 C C . SER B 1 272 ? -4.488 16.328 -15.055 1 86.88 272 SER B C 1
ATOM 7494 O O . SER B 1 272 ? -4.902 15.203 -15.336 1 86.88 272 SER B O 1
ATOM 7496 N N . ALA B 1 273 ? -3.922 17.125 -15.906 1 85.19 273 ALA B N 1
ATOM 7497 C CA . ALA B 1 273 ? -3.742 16.719 -17.297 1 85.19 273 ALA B CA 1
ATOM 7498 C C . ALA B 1 273 ? -2.779 15.539 -17.406 1 85.19 273 ALA B C 1
ATOM 7500 O O . ALA B 1 273 ? -3.002 14.617 -18.203 1 85.19 273 ALA B O 1
ATOM 7501 N N . LEU B 1 274 ? -1.757 15.555 -16.625 1 87.19 274 LEU B N 1
ATOM 7502 C CA . LEU B 1 274 ? -0.771 14.477 -16.656 1 87.19 274 LEU B CA 1
ATOM 7503 C C . LEU B 1 274 ? -1.405 13.156 -16.234 1 87.19 274 LEU B C 1
ATOM 7505 O O . LEU B 1 274 ? -1.078 12.109 -16.797 1 87.19 274 LEU B O 1
ATOM 7509 N N . ARG B 1 275 ? -2.301 13.141 -15.305 1 86.69 275 ARG B N 1
ATOM 7510 C CA . ARG B 1 275 ? -2.926 11.914 -14.805 1 86.69 275 ARG B CA 1
ATOM 7511 C C . ARG B 1 275 ? -3.852 11.312 -15.859 1 86.69 275 ARG B C 1
ATOM 7513 O O . ARG B 1 275 ? -4.215 10.133 -15.773 1 86.69 275 ARG B O 1
ATOM 7520 N N . ARG B 1 276 ? -4.125 12.102 -16.828 1 79.12 276 ARG B N 1
ATOM 7521 C CA . ARG B 1 276 ? -5.035 11.625 -17.875 1 79.12 276 ARG B CA 1
ATOM 7522 C C . ARG B 1 276 ? -4.281 11.312 -19.156 1 79.12 276 ARG B C 1
ATOM 7524 O O . ARG B 1 276 ? -4.867 10.812 -20.125 1 79.12 276 ARG B O 1
ATOM 7531 N N . THR B 1 277 ? -3.072 11.695 -19.172 1 76.38 277 THR B N 1
ATOM 7532 C CA . THR B 1 277 ? -2.348 11.5 -20.422 1 76.38 277 THR B CA 1
ATOM 7533 C C . THR B 1 277 ? -1.177 10.539 -20.219 1 76.38 277 THR B C 1
ATOM 7535 O O . THR B 1 277 ? -0.733 9.891 -21.172 1 76.38 277 THR B O 1
ATOM 7538 N N . GLU B 1 278 ? -0.722 10.492 -19 1 81.5 278 GLU B N 1
ATOM 7539 C CA . GLU B 1 278 ? 0.43 9.641 -18.719 1 81.5 278 GLU B CA 1
ATOM 7540 C C . GLU B 1 278 ? 0.002 8.32 -18.094 1 81.5 278 GLU B C 1
ATOM 7542 O O . GLU B 1 278 ? -0.912 8.289 -17.266 1 81.5 278 GLU B O 1
ATOM 7547 N N . ASP B 1 279 ? 0.655 7.277 -18.562 1 85.56 279 ASP B N 1
ATOM 7548 C CA . ASP B 1 279 ? 0.427 5.965 -17.969 1 85.56 279 ASP B CA 1
ATOM 7549 C C . ASP B 1 279 ? 1.389 5.723 -16.797 1 85.56 279 ASP B C 1
ATOM 7551 O O . ASP B 1 279 ? 2.389 5.016 -16.953 1 85.56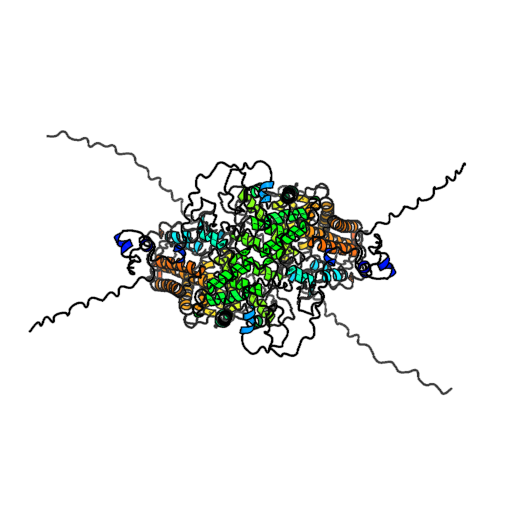 279 ASP B O 1
ATOM 7555 N N . PHE B 1 280 ? 0.976 6.148 -15.656 1 89.88 280 PHE B N 1
ATOM 7556 C CA . PHE B 1 280 ? 1.831 6.051 -14.484 1 89.88 280 PHE B CA 1
ATOM 7557 C C . PHE B 1 280 ? 1.837 4.633 -13.93 1 89.88 280 PHE B C 1
ATOM 7559 O O . PHE B 1 280 ? 2.701 4.273 -13.125 1 89.88 280 PHE B O 1
ATOM 7566 N N . LEU B 1 281 ? 0.938 3.809 -14.344 1 91.19 281 LEU B N 1
ATOM 7567 C CA . LEU B 1 281 ? 0.791 2.482 -13.758 1 91.19 281 LEU B CA 1
ATOM 7568 C C . LEU B 1 281 ? 1.739 1.487 -14.414 1 91.19 281 LEU B C 1
ATOM 7570 O O . LEU B 1 281 ? 2.023 0.427 -13.852 1 91.19 281 LEU B O 1
ATOM 7574 N N . SER B 1 282 ? 2.271 1.771 -15.547 1 86.75 282 SER B N 1
ATOM 7575 C CA . SER B 1 282 ? 3.025 0.78 -16.312 1 86.75 282 SER B CA 1
ATOM 7576 C C . SER B 1 282 ? 4.523 1.052 -16.234 1 86.75 282 SER B C 1
ATOM 7578 O O . SER B 1 282 ? 5.312 0.388 -16.906 1 86.75 282 SER B O 1
ATOM 7580 N N . ARG B 1 283 ? 4.891 2.045 -15.438 1 83 283 ARG B N 1
ATOM 7581 C CA . ARG B 1 283 ? 6.32 2.326 -15.32 1 83 283 ARG B CA 1
ATOM 7582 C C . ARG B 1 283 ? 6.68 2.758 -13.906 1 83 283 ARG B C 1
ATOM 7584 O O . ARG B 1 283 ? 5.867 3.367 -13.211 1 83 283 ARG B O 1
ATOM 7591 N N . SER B 1 284 ? 7.867 2.4 -13.555 1 89.62 284 SER B N 1
ATOM 7592 C CA . SER B 1 284 ? 8.43 2.812 -12.273 1 89.62 284 SER B CA 1
ATOM 7593 C C . SER B 1 284 ? 9.781 3.494 -12.461 1 89.62 284 SER B C 1
ATOM 7595 O O . SER B 1 284 ? 10.75 2.861 -12.883 1 89.62 284 SER B O 1
ATOM 7597 N N . THR B 1 285 ? 9.82 4.766 -12.188 1 88.62 285 THR B N 1
ATOM 7598 C CA . THR B 1 285 ? 11.07 5.516 -12.25 1 88.62 285 THR B CA 1
ATOM 7599 C C . THR B 1 285 ? 11.273 6.336 -10.984 1 88.62 285 THR B C 1
ATOM 7601 O O . THR B 1 285 ? 10.305 6.773 -10.359 1 88.62 285 THR B O 1
ATOM 7604 N N . LEU B 1 286 ? 12.523 6.504 -10.68 1 91 286 LEU B N 1
ATOM 7605 C CA . LEU B 1 286 ? 12.844 7.254 -9.469 1 91 286 LEU B CA 1
ATOM 7606 C C . LEU B 1 286 ? 12.266 8.664 -9.531 1 91 286 LEU B C 1
ATOM 7608 O O . LEU B 1 286 ? 11.742 9.164 -8.531 1 91 286 LEU B O 1
ATOM 7612 N N . HIS B 1 287 ? 12.289 9.312 -10.656 1 90.38 287 HIS B N 1
ATOM 7613 C CA . HIS B 1 287 ? 11.828 10.688 -10.797 1 90.38 287 HIS B CA 1
ATOM 7614 C C . HIS B 1 287 ? 10.312 10.781 -10.656 1 90.38 287 HIS B C 1
ATOM 7616 O O . HIS B 1 287 ? 9.797 11.734 -10.07 1 90.38 287 HIS B O 1
ATOM 7622 N N . ASP B 1 288 ? 9.609 9.789 -11.227 1 92.19 288 ASP B N 1
ATOM 7623 C CA . ASP B 1 288 ? 8.164 9.773 -11.031 1 92.19 288 ASP B CA 1
ATOM 7624 C C . ASP B 1 288 ? 7.805 9.57 -9.562 1 92.19 288 ASP B C 1
ATOM 7626 O O . ASP B 1 288 ? 6.879 10.211 -9.055 1 92.19 288 ASP B O 1
ATOM 7630 N N . ILE B 1 289 ? 8.57 8.688 -8.93 1 96.75 289 ILE B N 1
ATOM 7631 C CA . ILE B 1 289 ? 8.352 8.422 -7.512 1 96.75 289 ILE B CA 1
ATOM 7632 C C . ILE B 1 289 ? 8.547 9.711 -6.715 1 96.75 289 ILE B C 1
ATOM 7634 O O . ILE B 1 289 ? 7.719 10.062 -5.875 1 96.75 289 ILE B O 1
ATOM 7638 N N . GLN B 1 290 ? 9.594 10.414 -7.016 1 96.62 290 GLN B N 1
ATOM 7639 C CA . GLN B 1 290 ? 9.867 11.68 -6.348 1 96.62 290 GLN B CA 1
ATOM 7640 C C . GLN B 1 290 ? 8.742 12.68 -6.582 1 96.62 290 GLN B C 1
ATOM 7642 O O . GLN B 1 290 ? 8.305 13.367 -5.648 1 96.62 290 GLN B O 1
ATOM 7647 N N . GLY B 1 291 ? 8.32 12.773 -7.809 1 96.5 291 GLY B N 1
ATOM 7648 C CA . GLY B 1 291 ? 7.234 13.68 -8.141 1 96.5 291 GLY B CA 1
ATOM 7649 C C . GLY B 1 291 ? 5.949 13.383 -7.391 1 96.5 291 GLY B C 1
ATOM 7650 O O . GLY B 1 291 ? 5.328 14.281 -6.828 1 96.5 291 GLY B O 1
ATOM 7651 N N . HIS B 1 292 ? 5.551 12.133 -7.352 1 97.31 292 HIS B N 1
ATOM 7652 C CA . HIS B 1 292 ? 4.328 11.734 -6.664 1 97.31 292 HIS B CA 1
ATOM 7653 C C . HIS B 1 292 ? 4.465 11.898 -5.152 1 97.31 292 HIS B C 1
ATOM 7655 O O . HIS B 1 292 ? 3.49 12.219 -4.469 1 97.31 292 HIS B O 1
ATOM 7661 N N . LEU B 1 293 ? 5.621 11.656 -4.652 1 98.06 293 LEU B N 1
ATOM 7662 C CA . LEU B 1 293 ? 5.891 11.859 -3.232 1 98.06 293 LEU B CA 1
ATOM 7663 C C . LEU B 1 293 ? 5.68 13.32 -2.846 1 98.06 293 LEU B C 1
ATOM 7665 O O . LEU B 1 293 ? 4.965 13.617 -1.884 1 98.06 293 LEU B O 1
ATOM 7669 N N . LEU B 1 294 ? 6.281 14.156 -3.611 1 97.56 294 LEU B N 1
ATOM 7670 C CA . LEU B 1 294 ? 6.141 15.586 -3.34 1 97.56 294 LEU B CA 1
ATOM 7671 C C . LEU B 1 294 ? 4.695 16.031 -3.527 1 97.56 294 LEU B C 1
ATOM 7673 O O . LEU B 1 294 ? 4.164 16.781 -2.705 1 97.56 294 LEU B O 1
ATOM 7677 N N . PHE B 1 295 ? 4.102 15.57 -4.574 1 96.44 295 PHE B N 1
ATOM 7678 C CA . PHE B 1 295 ? 2.699 15.867 -4.84 1 96.44 295 PHE B CA 1
ATOM 7679 C C . PHE B 1 295 ? 1.831 15.492 -3.645 1 96.44 295 PHE B C 1
ATOM 7681 O O . PHE B 1 295 ? 1.024 16.297 -3.18 1 96.44 295 PHE B O 1
ATOM 7688 N N . ALA B 1 296 ? 2.045 14.352 -3.141 1 96.06 296 ALA B N 1
ATOM 7689 C CA . ALA B 1 296 ? 1.208 13.828 -2.064 1 96.06 296 ALA B CA 1
ATOM 7690 C C . ALA B 1 296 ? 1.456 14.586 -0.762 1 96.06 296 ALA B C 1
ATOM 7692 O O . ALA B 1 296 ? 0.514 14.898 -0.032 1 96.06 296 ALA B O 1
ATOM 7693 N N . LEU B 1 297 ? 2.639 14.875 -0.498 1 95.44 297 LEU B N 1
ATOM 7694 C CA . LEU B 1 297 ? 3.01 15.469 0.783 1 95.44 297 LEU B CA 1
ATOM 7695 C C . LEU B 1 297 ? 2.461 16.891 0.907 1 95.44 297 LEU B C 1
ATOM 7697 O O . LEU B 1 297 ? 2.285 17.391 2.018 1 95.44 297 LEU B O 1
ATOM 7701 N N . THR B 1 298 ? 2.213 17.547 -0.175 1 94.5 298 THR B N 1
ATOM 7702 C CA . THR B 1 298 ? 1.682 18.906 -0.127 1 94.5 298 THR B CA 1
ATOM 7703 C C . THR B 1 298 ? 0.177 18.891 0.129 1 94.5 298 THR B C 1
ATOM 7705 O O . THR B 1 298 ? -0.36 19.797 0.764 1 94.5 298 THR B O 1
ATOM 7708 N N . MET B 1 299 ? -0.508 17.969 -0.498 1 93.06 299 MET B N 1
ATOM 7709 C CA . MET B 1 299 ? -1.958 17.797 -0.46 1 93.06 299 MET B CA 1
ATOM 7710 C C . MET B 1 299 ? -2.658 18.969 -1.146 1 93.06 299 MET B C 1
ATOM 7712 O O . MET B 1 299 ? -3.85 19.203 -0.925 1 93.06 299 MET B O 1
ATOM 7716 N N . GLU B 1 300 ? -1.945 19.766 -1.932 1 93 300 GLU B N 1
ATOM 7717 C CA . GLU B 1 300 ? -2.518 21.016 -2.438 1 93 300 GLU B CA 1
ATOM 7718 C C . GLU B 1 300 ? -2.572 21.016 -3.963 1 93 300 GLU B C 1
ATOM 7720 O O . GLU B 1 300 ? -3.217 21.875 -4.566 1 93 300 GLU B O 1
ATOM 7725 N N . MET B 1 301 ? -2.023 20.125 -4.559 1 89.88 301 MET B N 1
ATOM 7726 C CA . MET B 1 301 ? -1.857 20.234 -6.004 1 89.88 301 MET B CA 1
ATOM 7727 C C . MET B 1 301 ? -2.943 19.453 -6.738 1 89.88 301 MET B C 1
ATOM 7729 O O . MET B 1 301 ? -2.926 19.359 -7.965 1 89.88 301 MET B O 1
ATOM 7733 N N . GLU B 1 302 ? -3.801 18.859 -5.98 1 83.38 302 GLU B N 1
ATOM 7734 C CA . GLU B 1 302 ? -5 18.281 -6.582 1 83.38 302 GLU B CA 1
ATOM 7735 C C . GLU B 1 302 ? -6.082 19.328 -6.777 1 83.38 302 GLU B C 1
ATOM 7737 O O . GLU B 1 302 ? -6.336 20.141 -5.883 1 83.38 302 GLU B O 1
ATOM 7742 N N . GLN B 1 303 ? -6.625 19.531 -7.977 1 63.97 303 GLN B N 1
ATOM 7743 C CA . GLN B 1 303 ? -7.617 20.562 -8.266 1 63.97 303 GLN B CA 1
ATOM 7744 C C . GLN B 1 303 ? -8.93 20.297 -7.535 1 63.97 303 GLN B C 1
ATOM 7746 O O . GLN B 1 303 ? -9.438 19.172 -7.566 1 63.97 303 GLN B O 1
ATOM 7751 N N . GLY B 1 304 ? -9.711 21.438 -7.117 1 54.62 304 GLY B N 1
ATOM 7752 C CA . GLY B 1 304 ? -11.094 21.531 -6.676 1 54.62 304 GLY B CA 1
ATOM 7753 C C . GLY B 1 304 ? -11.398 20.656 -5.473 1 54.62 304 GLY B C 1
ATOM 7754 O O . GLY B 1 304 ? -12.508 20.688 -4.938 1 54.62 304 GLY B O 1
ATOM 7755 N N . SER B 1 305 ? -11.008 19.531 -5.461 1 53.97 305 SER B N 1
ATOM 7756 C CA . SER B 1 305 ? -11.711 18.641 -4.535 1 53.97 305 SER B CA 1
ATOM 7757 C C . SER B 1 305 ? -10.727 17.875 -3.654 1 53.97 305 SER B C 1
ATOM 7759 O O . SER B 1 305 ? -9.508 18.047 -3.773 1 53.97 305 SER B O 1
ATOM 7761 N N . VAL B 1 306 ? -11.359 16.531 -3.324 1 57.03 306 VAL B N 1
ATOM 7762 C CA . VAL B 1 306 ? -11.203 15.5 -2.311 1 57.03 306 VAL B CA 1
ATOM 7763 C C . VAL B 1 306 ? -9.898 14.742 -2.537 1 57.03 306 VAL B C 1
ATOM 7765 O O . VAL B 1 306 ? -9.586 14.352 -3.666 1 57.03 306 VAL B O 1
ATOM 7768 N N . GLY B 1 307 ? -8.891 14.852 -1.874 1 76.06 307 GLY B N 1
ATOM 7769 C CA . GLY B 1 307 ? -7.582 14.336 -1.5 1 76.06 307 GLY B CA 1
ATOM 7770 C C . GLY B 1 307 ? -7.367 12.891 -1.915 1 76.06 307 GLY B C 1
ATOM 7771 O O . GLY B 1 307 ? -6.484 12.219 -1.386 1 76.06 307 GLY B O 1
ATOM 7772 N N . THR B 1 308 ? -8.258 12.406 -3.051 1 87.38 308 THR B N 1
ATOM 7773 C CA . THR B 1 308 ? -8.141 11.008 -3.461 1 87.38 308 THR B CA 1
ATOM 7774 C C . THR B 1 308 ? -6.875 10.789 -4.285 1 87.38 308 THR B C 1
ATOM 7776 O O . THR B 1 308 ? -6.203 9.766 -4.137 1 87.38 308 THR B O 1
ATOM 7779 N N . ALA B 1 309 ? -6.609 11.773 -5.129 1 92.19 309 ALA B N 1
ATOM 7780 C CA . ALA B 1 309 ? -5.406 11.648 -5.945 1 92.19 309 ALA B CA 1
ATOM 7781 C C . ALA B 1 309 ? -4.156 11.609 -5.078 1 92.19 309 ALA B C 1
ATOM 7783 O O . ALA B 1 309 ? -3.188 10.914 -5.398 1 92.19 309 ALA B O 1
ATOM 7784 N N . VAL B 1 310 ? -4.199 12.367 -4.059 1 94.56 310 VAL B N 1
ATOM 7785 C CA . VAL B 1 310 ? -3.088 12.398 -3.117 1 94.56 310 VAL B CA 1
ATOM 7786 C C . VAL B 1 310 ? -2.887 11.016 -2.508 1 94.56 310 VAL B C 1
ATOM 7788 O O . VAL B 1 310 ? -1.776 10.477 -2.527 1 94.56 310 VAL B O 1
ATOM 7791 N N . TRP B 1 311 ? -3.939 10.453 -2.045 1 95.94 311 TRP B N 1
ATOM 7792 C CA . TRP B 1 311 ? -3.932 9.156 -1.379 1 95.94 311 TRP B CA 1
ATOM 7793 C C . TRP B 1 311 ? -3.449 8.055 -2.326 1 95.94 311 TRP B C 1
ATOM 7795 O O . TRP B 1 311 ? -2.529 7.305 -1.997 1 95.94 311 TRP B O 1
ATOM 7805 N N . ASN B 1 312 ? -3.971 8.008 -3.465 1 95.81 312 ASN B N 1
ATOM 7806 C CA . ASN B 1 312 ? -3.656 6.953 -4.43 1 95.81 312 ASN B CA 1
ATOM 7807 C C . ASN B 1 312 ? -2.268 7.148 -5.035 1 95.81 312 ASN B C 1
ATOM 7809 O O . ASN B 1 312 ? -1.55 6.176 -5.273 1 95.81 312 ASN B O 1
ATOM 7813 N N . SER B 1 313 ? -1.887 8.406 -5.277 1 96.31 313 SER B N 1
ATOM 7814 C CA . SER B 1 313 ? -0.567 8.672 -5.836 1 96.31 313 SER B CA 1
ATOM 7815 C C . SER B 1 313 ? 0.539 8.234 -4.883 1 96.31 313 SER B C 1
ATOM 7817 O O . SER B 1 313 ? 1.564 7.707 -5.316 1 96.31 313 SER B O 1
ATOM 7819 N N . LEU B 1 314 ? 0.283 8.5 -3.686 1 97.75 314 LEU B N 1
ATOM 7820 C CA . LEU B 1 314 ? 1.284 8.078 -2.713 1 97.75 314 LEU B CA 1
ATOM 7821 C C . LEU B 1 314 ? 1.386 6.555 -2.67 1 97.75 314 LEU B C 1
ATOM 7823 O O . LEU B 1 314 ? 2.486 6.004 -2.615 1 97.75 314 LEU B O 1
ATOM 7827 N N . GLY B 1 315 ? 0.233 5.926 -2.629 1 97.88 315 GLY B N 1
ATOM 7828 C CA . GLY B 1 315 ? 0.25 4.473 -2.666 1 97.88 315 GLY B CA 1
ATOM 7829 C C . GLY B 1 315 ? 0.996 3.914 -3.863 1 97.88 315 GLY B C 1
ATOM 7830 O O . GLY B 1 315 ? 1.795 2.986 -3.727 1 97.88 315 GLY B O 1
ATOM 7831 N N . MET B 1 316 ? 0.741 4.457 -4.965 1 97.25 316 MET B N 1
ATOM 7832 C CA . MET B 1 316 ? 1.414 4.023 -6.188 1 97.25 316 MET B CA 1
ATOM 7833 C C . MET B 1 316 ? 2.92 4.25 -6.09 1 97.25 316 MET B C 1
ATOM 7835 O O . MET B 1 316 ? 3.707 3.381 -6.465 1 97.25 316 MET B O 1
ATOM 7839 N N . ALA B 1 317 ? 3.309 5.414 -5.621 1 98.25 317 ALA B N 1
ATOM 7840 C CA . ALA B 1 317 ? 4.727 5.738 -5.492 1 98.25 317 ALA B CA 1
ATOM 7841 C C . ALA B 1 317 ? 5.441 4.727 -4.598 1 98.25 317 ALA B C 1
ATOM 7843 O O . ALA B 1 317 ? 6.57 4.32 -4.887 1 98.25 317 ALA B O 1
ATOM 7844 N N . ILE B 1 318 ? 4.828 4.352 -3.539 1 98.56 318 ILE B N 1
ATOM 7845 C CA . ILE B 1 318 ? 5.43 3.393 -2.617 1 98.56 318 ILE B CA 1
ATOM 7846 C C . ILE B 1 318 ? 5.582 2.039 -3.307 1 98.56 318 ILE B C 1
ATOM 7848 O O . ILE B 1 318 ? 6.629 1.395 -3.197 1 98.56 318 ILE B O 1
ATOM 7852 N N . ARG B 1 319 ? 4.547 1.605 -4.008 1 97.94 319 ARG B N 1
ATOM 7853 C CA . ARG B 1 319 ? 4.621 0.338 -4.727 1 97.94 319 ARG B CA 1
ATOM 7854 C C . ARG B 1 319 ? 5.719 0.373 -5.785 1 97.94 319 ARG B C 1
ATOM 7856 O O . ARG B 1 319 ? 6.465 -0.596 -5.945 1 97.94 319 ARG B O 1
ATOM 7863 N N . GLN B 1 320 ? 5.793 1.478 -6.484 1 97.31 320 GLN B N 1
ATOM 7864 C CA . GLN B 1 320 ? 6.84 1.637 -7.484 1 97.31 320 GLN B CA 1
ATOM 7865 C C . GLN B 1 320 ? 8.227 1.589 -6.844 1 97.31 320 GLN B C 1
ATOM 7867 O O . GLN B 1 320 ? 9.148 0.979 -7.391 1 97.31 320 GLN B O 1
ATOM 7872 N N . ALA B 1 321 ? 8.344 2.248 -5.762 1 98 321 ALA B N 1
ATOM 7873 C CA . ALA B 1 321 ? 9.625 2.264 -5.055 1 98 321 ALA B CA 1
ATOM 7874 C C . ALA B 1 321 ? 10.023 0.856 -4.617 1 98 321 ALA B C 1
ATOM 7876 O O . ALA B 1 321 ? 11.203 0.487 -4.699 1 98 321 ALA B O 1
ATOM 7877 N N . GLN B 1 322 ? 9.086 0.08 -4.148 1 97.12 322 GLN B N 1
ATOM 7878 C CA . GLN B 1 322 ? 9.359 -1.294 -3.742 1 97.12 322 GLN B CA 1
ATOM 7879 C C . GLN B 1 322 ? 9.773 -2.146 -4.938 1 97.12 322 GLN B C 1
ATOM 7881 O O . GLN B 1 322 ? 10.672 -2.986 -4.824 1 97.12 322 GLN B O 1
ATOM 7886 N N . GLU B 1 323 ? 9.133 -1.91 -6.004 1 95.75 323 GLU B N 1
ATOM 7887 C CA . GLU B 1 323 ? 9.492 -2.643 -7.215 1 95.75 323 GLU B CA 1
ATOM 7888 C C . GLU B 1 323 ? 10.922 -2.34 -7.641 1 95.75 323 GLU B C 1
ATOM 7890 O O . GLU B 1 323 ? 11.625 -3.215 -8.156 1 95.75 323 GLU B O 1
ATOM 7895 N N . LEU B 1 324 ? 11.344 -1.083 -7.406 1 93.69 324 LEU B N 1
ATOM 7896 C CA . LEU B 1 324 ? 12.695 -0.674 -7.773 1 93.69 324 LEU B CA 1
ATOM 7897 C C . LEU B 1 324 ? 13.695 -1.111 -6.715 1 93.69 324 LEU B C 1
ATOM 7899 O O . LEU B 1 324 ? 14.906 -1 -6.918 1 93.69 324 LEU B O 1
ATOM 7903 N N . GLY B 1 325 ? 13.211 -1.536 -5.594 1 94.12 325 GLY B N 1
ATOM 7904 C CA . GLY B 1 325 ? 14.094 -2.035 -4.547 1 94.12 325 GLY B CA 1
ATOM 7905 C C . GLY B 1 325 ? 14.609 -0.944 -3.631 1 94.12 325 GLY B C 1
ATOM 7906 O O . GLY B 1 325 ? 15.664 -1.1 -3.002 1 94.12 325 GLY B O 1
ATOM 7907 N N . LEU B 1 326 ? 13.898 0.173 -3.529 1 96 326 LEU B N 1
ATOM 7908 C CA . LEU B 1 326 ? 14.375 1.272 -2.695 1 96 326 LEU B CA 1
ATOM 7909 C C . LEU B 1 326 ? 14.328 0.893 -1.219 1 96 326 LEU B C 1
ATOM 7911 O O . LEU B 1 326 ? 15 1.518 -0.394 1 96 326 LEU B O 1
ATOM 7915 N N . HIS B 1 327 ? 13.562 -0.084 -0.809 1 95.44 327 HIS B N 1
ATOM 7916 C CA . HIS B 1 327 ? 13.43 -0.492 0.585 1 95.44 327 HIS B CA 1
ATOM 7917 C C . HIS B 1 327 ? 14.578 -1.412 1.002 1 95.44 327 HIS B C 1
ATOM 7919 O O . HIS B 1 327 ? 14.688 -1.778 2.174 1 95.44 327 HIS B O 1
ATOM 7925 N N . ARG B 1 328 ? 15.398 -1.766 0.037 1 91.44 328 ARG B N 1
ATOM 7926 C CA . ARG B 1 328 ? 16.5 -2.688 0.291 1 91.44 328 ARG B CA 1
ATOM 7927 C C . ARG B 1 328 ? 17.844 -1.983 0.145 1 91.44 328 ARG B C 1
ATOM 7929 O O . ARG B 1 328 ? 18.031 -1.155 -0.75 1 91.44 328 ARG B O 1
ATOM 7936 N N . GLU B 1 329 ? 18.75 -2.371 1.059 1 87 329 GLU B N 1
ATOM 7937 C CA . GLU B 1 329 ? 20.109 -1.872 0.923 1 87 329 GLU B CA 1
ATOM 7938 C C . GLU B 1 329 ? 20.953 -2.781 0.026 1 87 329 GLU B C 1
ATOM 7940 O O . GLU B 1 329 ? 21.094 -3.975 0.302 1 87 329 GLU B O 1
ATOM 7945 N N . THR B 1 330 ? 21.188 -2.467 -1.173 1 75.25 330 THR B N 1
ATOM 7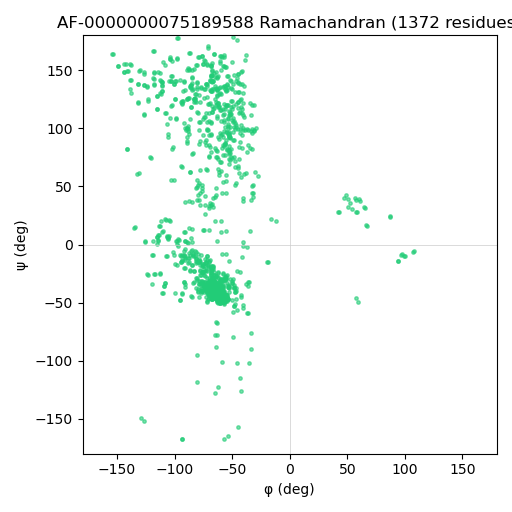946 C CA . THR B 1 330 ? 21.938 -3.318 -2.088 1 75.25 330 THR B CA 1
ATOM 7947 C C . THR B 1 330 ? 23.375 -2.844 -2.211 1 75.25 330 THR B C 1
ATOM 7949 O O . THR B 1 330 ? 23.656 -1.656 -2.035 1 75.25 330 THR B O 1
ATOM 7952 N N . ALA B 1 331 ? 24.203 -3.844 -2.262 1 64.38 331 ALA B N 1
ATOM 7953 C CA . ALA B 1 331 ? 25.609 -3.549 -2.51 1 64.38 331 ALA B CA 1
ATOM 7954 C C . ALA B 1 331 ? 25.828 -3.072 -3.943 1 64.38 331 ALA B C 1
ATOM 7956 O O . ALA B 1 331 ? 25.484 -3.777 -4.898 1 64.38 331 ALA B O 1
ATOM 7957 N N . SER B 1 332 ? 25.453 -1.904 -4.156 1 62.81 332 SER B N 1
ATOM 7958 C CA . SER B 1 332 ? 25.578 -1.453 -5.539 1 62.81 332 SER B CA 1
ATOM 7959 C C . SER B 1 332 ? 26.875 -0.697 -5.766 1 62.81 332 SER B C 1
ATOM 7961 O O . SER B 1 332 ? 27.406 -0.066 -4.844 1 62.81 332 SER B O 1
ATOM 7963 N N . ASP B 1 333 ? 27.328 -1.007 -6.883 1 66 333 ASP B N 1
ATOM 7964 C CA . ASP B 1 333 ? 28.484 -0.243 -7.34 1 66 333 ASP B CA 1
ATOM 7965 C C . ASP B 1 333 ? 28.078 1.157 -7.793 1 66 333 ASP B C 1
ATOM 7967 O O . ASP B 1 333 ? 28.875 1.888 -8.375 1 66 333 ASP B O 1
ATOM 7971 N N . ASP B 1 334 ? 26.922 1.459 -7.453 1 72.06 334 ASP B N 1
ATOM 7972 C CA . ASP B 1 334 ? 26.453 2.789 -7.832 1 72.06 334 ASP B CA 1
ATOM 7973 C C . ASP B 1 334 ? 27.203 3.875 -7.078 1 72.06 334 ASP B C 1
ATOM 7975 O O . ASP B 1 334 ? 27.688 3.65 -5.961 1 72.06 334 ASP B O 1
ATOM 7979 N N . PRO B 1 335 ? 27.312 4.992 -7.766 1 78.38 335 PRO B N 1
ATOM 7980 C CA . PRO B 1 335 ? 27.906 6.129 -7.062 1 78.38 335 PRO B CA 1
ATOM 7981 C C . PRO B 1 335 ? 27.203 6.441 -5.746 1 78.38 335 PRO B C 1
ATOM 7983 O O . PRO B 1 335 ? 25.984 6.27 -5.633 1 78.38 335 PRO B O 1
ATOM 7986 N N . ALA B 1 336 ? 27.984 6.844 -4.832 1 79.69 336 ALA B N 1
ATOM 7987 C CA . ALA B 1 336 ? 27.531 7.105 -3.469 1 79.69 336 ALA B CA 1
ATOM 7988 C C . ALA B 1 336 ? 26.344 8.078 -3.459 1 79.69 336 ALA B C 1
ATOM 7990 O O . ALA B 1 336 ? 25.422 7.941 -2.654 1 79.69 336 ALA B O 1
ATOM 7991 N N . ASP B 1 337 ? 26.406 9.008 -4.352 1 80.69 337 ASP B N 1
ATOM 7992 C CA . ASP B 1 337 ? 25.344 10.008 -4.402 1 80.69 337 ASP B CA 1
ATOM 7993 C C . ASP B 1 337 ? 24.016 9.391 -4.824 1 80.69 337 ASP B C 1
ATOM 7995 O O . ASP B 1 337 ? 22.953 9.805 -4.355 1 80.69 337 ASP B O 1
ATOM 7999 N N . HIS B 1 338 ? 24.141 8.484 -5.656 1 82.25 338 HIS B N 1
ATOM 8000 C CA . HIS B 1 338 ? 22.922 7.809 -6.102 1 82.25 338 HIS B CA 1
ATOM 8001 C C . HIS B 1 338 ? 22.344 6.934 -4.992 1 82.25 338 HIS B C 1
ATOM 8003 O O . HIS B 1 338 ? 21.109 6.863 -4.832 1 82.25 338 HIS B O 1
ATOM 8009 N N . VAL B 1 339 ? 23.219 6.375 -4.293 1 87.94 339 VAL B N 1
ATOM 8010 C CA . VAL B 1 339 ? 22.797 5.551 -3.17 1 87.94 339 VAL B CA 1
ATOM 8011 C C . VAL B 1 339 ? 22.109 6.43 -2.119 1 87.94 339 VAL B C 1
ATOM 8013 O O . VAL B 1 339 ? 21.062 6.074 -1.587 1 87.94 339 VAL B O 1
ATOM 8016 N N . GLU B 1 340 ? 22.703 7.566 -1.899 1 91.75 340 GLU B N 1
ATOM 8017 C CA . GLU B 1 340 ? 22.141 8.492 -0.918 1 91.75 340 GLU B CA 1
ATOM 8018 C C . GLU B 1 340 ? 20.781 9.031 -1.38 1 91.75 340 GLU B C 1
ATOM 8020 O O . GLU B 1 340 ? 19.875 9.219 -0.57 1 91.75 340 GLU B O 1
ATOM 8025 N N . ALA B 1 341 ? 20.719 9.273 -2.637 1 90.31 341 ALA B N 1
ATOM 8026 C CA . ALA B 1 341 ? 19.438 9.75 -3.184 1 90.31 341 ALA B CA 1
ATOM 8027 C C . ALA B 1 341 ? 18.328 8.727 -2.977 1 90.31 341 ALA B C 1
ATOM 8029 O O . ALA B 1 341 ? 17.203 9.086 -2.645 1 90.31 341 ALA B O 1
ATOM 8030 N N . ARG B 1 342 ? 18.656 7.512 -3.18 1 93.19 342 ARG B N 1
ATOM 8031 C CA . ARG B 1 342 ? 17.688 6.441 -2.99 1 93.19 342 ARG B CA 1
ATOM 8032 C C . ARG B 1 342 ? 17.281 6.32 -1.524 1 93.19 342 ARG B C 1
ATOM 8034 O O . ARG B 1 342 ? 16.109 6.094 -1.213 1 93.19 342 ARG B O 1
ATOM 8041 N N . ARG B 1 343 ? 18.266 6.477 -0.647 1 95.56 343 ARG B N 1
ATOM 8042 C CA . ARG B 1 343 ? 17.969 6.461 0.782 1 95.56 343 ARG B CA 1
ATOM 8043 C C . ARG B 1 343 ? 17.047 7.609 1.16 1 95.56 343 ARG B C 1
ATOM 8045 O O . ARG B 1 343 ? 16.094 7.422 1.923 1 95.56 343 ARG B O 1
ATOM 8052 N N . ASN B 1 344 ? 17.312 8.758 0.601 1 97.19 344 ASN B N 1
ATOM 8053 C CA . ASN B 1 344 ? 16.484 9.938 0.864 1 97.19 344 ASN B CA 1
ATOM 8054 C C . ASN B 1 344 ? 15.055 9.742 0.377 1 97.19 344 ASN B C 1
ATOM 8056 O O . ASN B 1 344 ? 14.102 10.102 1.077 1 97.19 344 ASN B O 1
ATOM 8060 N N . VAL B 1 345 ? 14.93 9.172 -0.772 1 97.44 345 VAL B N 1
ATOM 8061 C CA . VAL B 1 345 ? 13.609 8.984 -1.347 1 97.44 345 VAL B CA 1
ATOM 8062 C C . VAL B 1 345 ? 12.82 7.969 -0.514 1 97.44 345 VAL B C 1
ATOM 8064 O O . VAL B 1 345 ? 11.656 8.195 -0.185 1 97.44 345 VAL B O 1
ATOM 8067 N N . TRP B 1 346 ? 13.43 6.855 -0.175 1 98.12 346 TRP B N 1
ATOM 8068 C CA . TRP B 1 346 ? 12.734 5.863 0.638 1 98.12 346 TRP B CA 1
ATOM 8069 C C . TRP B 1 346 ? 12.344 6.441 1.994 1 98.12 346 TRP B C 1
ATOM 8071 O O . TRP B 1 346 ? 11.219 6.25 2.463 1 98.12 346 TRP B O 1
ATOM 8081 N N . GLY B 1 347 ? 13.336 7.148 2.621 1 98.25 347 GLY B N 1
ATOM 8082 C CA . GLY B 1 347 ? 13.016 7.836 3.863 1 98.25 347 GLY B CA 1
ATOM 8083 C C . GLY B 1 347 ? 11.852 8.797 3.732 1 98.25 347 GLY B C 1
ATOM 8084 O O . GLY B 1 347 ? 10.992 8.859 4.613 1 98.25 347 GLY B O 1
ATOM 8085 N N . GLY B 1 348 ? 11.844 9.547 2.658 1 98.44 348 GLY B N 1
ATOM 8086 C CA . GLY B 1 348 ? 10.742 10.461 2.389 1 98.44 348 GLY B CA 1
ATOM 8087 C C . GLY B 1 348 ? 9.406 9.75 2.252 1 98.44 348 GLY B C 1
ATOM 8088 O O . GLY B 1 348 ? 8.375 10.258 2.703 1 98.44 348 GLY B O 1
ATOM 8089 N N . LEU B 1 349 ? 9.438 8.594 1.644 1 98.75 349 LEU B N 1
ATOM 8090 C CA . LEU B 1 349 ? 8.219 7.812 1.48 1 98.75 349 LEU B CA 1
ATOM 8091 C C . LEU B 1 349 ? 7.711 7.312 2.828 1 98.75 349 LEU B C 1
ATOM 8093 O O . LEU B 1 349 ? 6.5 7.262 3.059 1 98.75 349 LEU B O 1
ATOM 8097 N N . ILE B 1 350 ? 8.617 6.965 3.705 1 98.56 350 ILE B N 1
ATOM 8098 C CA . ILE B 1 350 ? 8.219 6.547 5.047 1 98.56 350 ILE B CA 1
ATOM 8099 C C . ILE B 1 350 ? 7.535 7.711 5.766 1 98.56 350 ILE B C 1
ATOM 8101 O O . ILE B 1 350 ? 6.469 7.539 6.355 1 98.56 350 ILE B O 1
ATOM 8105 N N . VAL B 1 351 ? 8.125 8.836 5.664 1 98.69 351 VAL B N 1
ATOM 8106 C CA . VAL B 1 351 ? 7.559 10.023 6.301 1 98.69 351 VAL B CA 1
ATOM 8107 C C . VAL B 1 351 ? 6.168 10.297 5.738 1 98.69 351 VAL B C 1
ATOM 8109 O O . VAL B 1 351 ? 5.211 10.477 6.492 1 98.69 351 VAL B O 1
ATOM 8112 N N . ALA B 1 352 ? 6.098 10.297 4.461 1 98.56 352 ALA B N 1
ATOM 8113 C CA . ALA B 1 352 ? 4.824 10.602 3.811 1 98.56 352 ALA B CA 1
ATOM 8114 C C . ALA B 1 352 ? 3.77 9.555 4.152 1 98.56 352 ALA B C 1
ATOM 8116 O O . ALA B 1 352 ? 2.609 9.883 4.398 1 98.56 352 ALA B O 1
ATOM 8117 N N . ASP B 1 353 ? 4.152 8.32 4.145 1 98.31 353 ASP B N 1
ATOM 8118 C CA . ASP B 1 353 ? 3.229 7.234 4.453 1 98.31 353 ASP B CA 1
ATOM 8119 C C . ASP B 1 353 ? 2.619 7.41 5.84 1 98.31 353 ASP B C 1
ATOM 8121 O O . ASP B 1 353 ? 1.414 7.223 6.023 1 98.31 353 ASP B O 1
ATOM 8125 N N . ARG B 1 354 ? 3.432 7.758 6.766 1 98.62 354 ARG B N 1
ATOM 8126 C CA . ARG B 1 354 ? 2.965 7.883 8.141 1 98.62 354 ARG B CA 1
ATOM 8127 C C . ARG B 1 354 ? 2.074 9.109 8.305 1 98.62 354 ARG B C 1
ATOM 8129 O O . ARG B 1 354 ? 0.967 9.016 8.844 1 98.62 354 ARG B O 1
ATOM 8136 N N . TRP B 1 355 ? 2.502 10.188 7.848 1 98.5 355 TRP B N 1
ATOM 8137 C CA . TRP B 1 355 ? 1.807 11.438 8.125 1 98.5 355 TRP B CA 1
ATOM 8138 C C . TRP B 1 355 ? 0.541 11.562 7.285 1 98.5 355 TRP B C 1
ATOM 8140 O O . TRP B 1 355 ? -0.491 12.031 7.77 1 98.5 355 TRP B O 1
ATOM 8150 N N . ILE B 1 356 ? 0.59 11.156 6.043 1 97.5 356 ILE B N 1
ATOM 8151 C CA . ILE B 1 356 ? -0.606 11.219 5.211 1 97.5 356 ILE B CA 1
ATOM 8152 C C . ILE B 1 356 ? -1.641 10.211 5.719 1 97.5 356 ILE B C 1
ATOM 8154 O O . ILE B 1 356 ? -2.844 10.492 5.699 1 97.5 356 ILE B O 1
ATOM 8158 N N . SER B 1 357 ? -1.17 9.047 6.121 1 97.75 357 SER B N 1
ATOM 8159 C CA . SER B 1 357 ? -2.088 8.086 6.723 1 97.75 357 SER B CA 1
ATOM 8160 C C . SER B 1 357 ? -2.746 8.664 7.973 1 97.75 357 SER B C 1
ATOM 8162 O O . SER B 1 357 ? -3.947 8.484 8.188 1 97.75 357 SER B O 1
ATOM 8164 N N . ALA B 1 358 ? -2 9.336 8.773 1 97.75 358 ALA B N 1
ATOM 8165 C CA . ALA B 1 358 ? -2.557 9.969 9.961 1 97.75 358 ALA B CA 1
ATOM 8166 C C . ALA B 1 358 ? -3.547 11.07 9.578 1 97.75 358 ALA B C 1
ATOM 8168 O O . ALA B 1 358 ? -4.617 11.18 10.18 1 97.75 358 ALA B O 1
ATOM 8169 N N . PHE B 1 359 ? -3.172 11.82 8.602 1 96.56 359 PHE B N 1
ATOM 8170 C CA . PHE B 1 359 ? -4.02 12.914 8.148 1 96.56 359 PHE B CA 1
ATOM 8171 C C . PHE B 1 359 ? -5.359 12.391 7.648 1 96.56 359 PHE B C 1
ATOM 8173 O O . PHE B 1 359 ? -6.398 13.016 7.875 1 96.56 359 PHE B O 1
ATOM 8180 N N . TYR B 1 360 ? -5.344 11.227 7.035 1 95.56 360 TYR B N 1
ATOM 8181 C CA . TYR B 1 360 ? -6.555 10.648 6.465 1 95.56 360 TYR B CA 1
ATOM 8182 C C . TYR B 1 360 ? -7.227 9.703 7.457 1 95.56 360 TYR B C 1
ATOM 8184 O O . TYR B 1 360 ? -8.391 9.336 7.281 1 95.56 360 TYR B O 1
ATOM 8192 N N . GLY B 1 361 ? -6.5 9.359 8.492 1 96.25 361 GLY B N 1
ATOM 8193 C CA . GLY B 1 361 ? -7.008 8.336 9.398 1 96.25 361 GLY B CA 1
ATOM 8194 C C . GLY B 1 361 ? -7.141 6.973 8.742 1 96.25 361 GLY B C 1
ATOM 8195 O O . GLY B 1 361 ? -8.094 6.242 9.008 1 96.25 361 GLY B O 1
ATOM 8196 N N . LEU B 1 362 ? -6.266 6.699 7.824 1 97.06 362 LEU B N 1
ATOM 8197 C CA . LEU B 1 362 ? -6.293 5.453 7.07 1 97.06 362 LEU B CA 1
ATOM 8198 C C . LEU B 1 362 ? -5.02 4.648 7.301 1 97.06 362 LEU B C 1
ATOM 8200 O O . LEU B 1 362 ? -4.039 5.172 7.836 1 97.06 362 LEU B O 1
ATOM 8204 N N . PRO B 1 363 ? -5 3.361 6.91 1 97.06 363 PRO B N 1
ATOM 8205 C CA . PRO B 1 363 ? -3.863 2.49 7.215 1 97.06 363 PRO B CA 1
ATOM 8206 C C . PRO B 1 363 ? -2.596 2.889 6.461 1 97.06 363 PRO B C 1
ATOM 8208 O O . PRO B 1 363 ? -2.668 3.285 5.293 1 97.06 363 PRO B O 1
ATOM 8211 N N . MET B 1 364 ? -1.504 2.695 7.137 1 97.06 364 MET B N 1
ATOM 8212 C CA . MET B 1 364 ? -0.2 2.857 6.5 1 97.06 364 MET B CA 1
ATOM 8213 C C . MET B 1 364 ? 0.118 1.667 5.602 1 97.06 364 MET B C 1
ATOM 8215 O O . MET B 1 364 ? -0.447 0.585 5.773 1 97.06 364 MET B O 1
ATOM 8219 N N . MET B 1 365 ? 1.069 1.876 4.719 1 97.12 365 MET B N 1
ATOM 8220 C CA . MET B 1 365 ? 1.356 0.839 3.73 1 97.12 365 MET B CA 1
ATOM 8221 C C . MET B 1 365 ? 2.695 0.17 4.02 1 97.12 365 MET B C 1
ATOM 8223 O O . MET B 1 365 ? 2.881 -1.012 3.723 1 97.12 365 MET B O 1
ATOM 8227 N N . ILE B 1 366 ? 3.635 0.881 4.473 1 97.56 366 ILE B N 1
ATOM 8228 C CA . ILE B 1 366 ? 5.004 0.388 4.578 1 97.56 366 ILE B CA 1
ATOM 8229 C C . ILE B 1 366 ? 5.176 -0.362 5.898 1 97.56 366 ILE B C 1
ATOM 8231 O O . ILE B 1 366 ? 4.957 0.2 6.973 1 97.56 366 ILE B O 1
ATOM 8235 N N . ASP B 1 367 ? 5.48 -1.567 5.816 1 95.38 367 ASP B N 1
ATOM 8236 C CA . ASP B 1 367 ? 5.91 -2.365 6.961 1 95.38 367 ASP B CA 1
ATOM 8237 C C . ASP B 1 367 ? 7.434 -2.377 7.082 1 95.38 367 ASP B C 1
ATOM 8239 O O . ASP B 1 367 ? 8.125 -2.867 6.191 1 95.38 367 ASP B O 1
ATOM 8243 N N . LEU B 1 368 ? 7.938 -1.962 8.109 1 92.75 368 LEU B N 1
ATOM 8244 C CA . LEU B 1 368 ? 9.375 -1.762 8.273 1 92.75 368 LEU B CA 1
ATOM 8245 C C . LEU B 1 368 ? 10.102 -3.098 8.359 1 92.75 368 LEU B C 1
ATOM 8247 O O . LEU B 1 368 ? 11.32 -3.162 8.148 1 92.75 368 LEU B O 1
ATOM 8251 N N . SER B 1 369 ? 9.391 -4.148 8.648 1 88.12 369 SER B N 1
ATOM 8252 C CA . SER B 1 369 ? 10.016 -5.465 8.695 1 88.12 369 SER B CA 1
ATOM 8253 C C . SER B 1 369 ? 10.477 -5.91 7.312 1 88.12 369 SER B C 1
ATOM 8255 O O . SER B 1 369 ? 11.305 -6.812 7.184 1 88.12 369 SER B O 1
ATOM 8257 N N . ASP B 1 370 ? 9.938 -5.301 6.316 1 92.62 370 ASP B N 1
ATOM 8258 C CA . ASP B 1 370 ? 10.281 -5.641 4.938 1 92.62 370 ASP B CA 1
ATOM 8259 C C . ASP B 1 370 ? 11.438 -4.785 4.434 1 92.62 370 ASP B C 1
ATOM 8261 O O . ASP B 1 370 ? 11.797 -4.848 3.256 1 92.62 370 ASP B O 1
ATOM 8265 N N . CYS B 1 371 ? 11.953 -3.965 5.285 1 92.44 371 CYS B N 1
ATOM 8266 C CA . CYS B 1 371 ? 12.953 -2.988 4.863 1 92.44 371 CYS B CA 1
ATOM 8267 C C . CYS B 1 371 ? 14.273 -3.221 5.582 1 92.44 371 CYS B C 1
ATOM 8269 O O . CYS B 1 371 ? 14.289 -3.607 6.754 1 92.44 371 CYS B O 1
ATOM 8271 N N . ASP B 1 372 ? 15.383 -3.031 4.879 1 88.62 372 ASP B N 1
ATOM 8272 C CA . ASP B 1 372 ? 16.688 -3.033 5.523 1 88.62 372 ASP B CA 1
ATOM 8273 C C . ASP B 1 372 ? 17.547 -1.861 5.039 1 88.62 372 ASP B C 1
ATOM 8275 O O . ASP B 1 372 ? 18.766 -1.88 5.172 1 88.62 372 ASP B O 1
ATOM 8279 N N . ARG B 1 373 ? 16.922 -0.972 4.449 1 91.38 373 ARG B N 1
ATOM 8280 C CA . ARG B 1 373 ? 17.625 0.216 3.975 1 91.38 373 ARG B CA 1
ATOM 8281 C C . ARG B 1 373 ? 18.125 1.058 5.141 1 91.38 373 ARG B C 1
ATOM 8283 O O . ARG B 1 373 ? 17.406 1.242 6.133 1 91.38 373 ARG B O 1
ATOM 8290 N N . ILE B 1 374 ? 19.312 1.578 4.957 1 91.06 374 ILE B N 1
ATOM 8291 C CA . ILE B 1 374 ? 19.938 2.416 5.977 1 91.06 374 ILE B CA 1
ATOM 8292 C C . ILE B 1 374 ? 19.375 3.836 5.887 1 91.06 374 ILE B C 1
ATOM 8294 O O . ILE B 1 374 ? 18.938 4.273 4.816 1 91.06 374 ILE B O 1
ATOM 8298 N N . PHE B 1 375 ? 19.406 4.547 6.973 1 94.38 375 PHE B N 1
ATOM 8299 C CA . PHE B 1 375 ? 18.922 5.922 7.031 1 94.38 375 PHE B CA 1
ATOM 8300 C C . PHE B 1 375 ? 19.828 6.848 6.227 1 94.38 375 PHE B C 1
ATOM 8302 O O . PHE B 1 375 ? 21.016 6.574 6.059 1 94.38 375 PHE B O 1
ATOM 8309 N N . PRO B 1 376 ? 19.266 7.918 5.762 1 94.69 376 PRO B N 1
ATOM 8310 C CA . PRO B 1 376 ? 20.078 8.914 5.07 1 94.69 376 PRO B CA 1
ATOM 8311 C C . PRO B 1 376 ? 21.094 9.586 5.996 1 94.69 376 PRO B C 1
ATOM 8313 O O . PRO B 1 376 ? 20.938 9.555 7.219 1 94.69 376 PRO B O 1
ATOM 8316 N N . LYS B 1 377 ? 22.094 10.25 5.41 1 92.19 377 LYS B N 1
ATOM 8317 C CA . LYS B 1 377 ? 23.203 10.867 6.133 1 92.19 377 LYS B CA 1
ATOM 8318 C C . LYS B 1 377 ? 22.75 12.133 6.855 1 92.19 377 LYS B C 1
ATOM 8320 O O . LYS B 1 377 ? 23.281 12.469 7.918 1 92.19 377 LYS B O 1
ATOM 8325 N N . ASP B 1 378 ? 21.844 12.883 6.312 1 93.75 378 ASP B N 1
ATOM 8326 C CA . ASP B 1 378 ? 21.375 14.117 6.934 1 93.75 378 ASP B CA 1
ATOM 8327 C C . ASP B 1 378 ? 20.703 13.828 8.281 1 93.75 378 ASP B C 1
ATOM 8329 O O . ASP B 1 378 ? 19.656 13.188 8.336 1 93.75 378 ASP B O 1
ATOM 8333 N N . GLU B 1 379 ? 21.188 14.414 9.344 1 94.12 379 GLU B N 1
ATOM 8334 C CA . GLU B 1 379 ? 20.75 14.094 10.695 1 94.12 379 GLU B CA 1
ATOM 8335 C C . GLU B 1 379 ? 19.328 14.617 10.953 1 94.12 379 GLU B C 1
ATOM 8337 O O . GLU B 1 379 ? 18.547 13.992 11.68 1 94.12 379 GLU B O 1
ATOM 8342 N N . GLY B 1 380 ? 19.094 15.781 10.508 1 95.69 380 GLY B N 1
ATOM 8343 C CA . GLY B 1 380 ? 17.75 16.312 10.656 1 95.69 380 GLY B CA 1
ATOM 8344 C C . GLY B 1 380 ? 16.703 15.461 9.992 1 95.69 380 GLY B C 1
ATOM 8345 O O . GLY B 1 380 ? 15.672 15.156 10.594 1 95.69 380 GLY B O 1
ATOM 8346 N N . PHE B 1 381 ? 16.984 15.086 8.766 1 96.81 381 PHE B N 1
ATOM 8347 C CA . PHE B 1 381 ? 16.047 14.266 8.023 1 96.81 381 PHE B CA 1
ATOM 8348 C C . PHE B 1 381 ? 15.93 12.875 8.633 1 96.81 381 PHE B C 1
ATOM 8350 O O . PHE B 1 381 ? 14.836 12.312 8.719 1 96.81 381 PHE B O 1
ATOM 8357 N N . LYS B 1 382 ? 17.031 12.32 9.016 1 97.25 382 LYS B N 1
ATOM 8358 C CA . LYS B 1 382 ? 17.047 11.039 9.719 1 97.25 382 LYS B CA 1
ATOM 8359 C C . LYS B 1 382 ? 16.156 11.086 10.953 1 97.25 382 LYS B C 1
ATOM 8361 O O . LYS B 1 382 ? 15.352 10.18 11.18 1 97.25 382 LYS B O 1
ATOM 8366 N N . SER B 1 383 ? 16.266 12.094 11.742 1 97.62 383 SER B N 1
ATOM 8367 C CA . SER B 1 383 ? 15.477 12.234 12.961 1 97.62 383 SER B CA 1
ATOM 8368 C C . SER B 1 383 ? 13.984 12.352 12.641 1 97.62 383 SER B C 1
ATOM 8370 O O . SER B 1 383 ? 13.141 11.867 13.398 1 97.62 383 SER B O 1
ATOM 8372 N N . LEU B 1 384 ? 13.719 13.023 11.578 1 98 384 LEU B N 1
ATOM 8373 C CA . LEU B 1 384 ? 12.328 13.125 11.148 1 98 384 LEU B CA 1
ATOM 8374 C C . LEU B 1 384 ? 11.781 11.75 10.773 1 98 384 LEU B C 1
ATOM 8376 O O . LEU B 1 384 ? 10.633 11.43 11.094 1 98 384 LEU B O 1
ATOM 8380 N N . ILE B 1 385 ? 12.555 10.984 10.055 1 98.31 385 ILE B N 1
ATOM 8381 C CA . ILE B 1 385 ? 12.156 9.625 9.688 1 98.31 385 ILE B CA 1
ATOM 8382 C C . ILE B 1 385 ? 11.906 8.805 10.945 1 98.31 385 ILE B C 1
ATOM 8384 O O . ILE B 1 385 ? 10.875 8.133 11.062 1 98.31 385 ILE B O 1
ATOM 8388 N N . GLU B 1 386 ? 12.781 8.875 11.875 1 97.94 386 GLU B N 1
ATOM 8389 C CA . GLU B 1 386 ? 12.641 8.141 13.125 1 97.94 386 GLU B CA 1
ATOM 8390 C C . GLU B 1 386 ? 11.367 8.539 13.867 1 97.94 386 GLU B C 1
ATOM 8392 O O . GLU B 1 386 ? 10.648 7.684 14.391 1 97.94 386 GLU B O 1
ATOM 8397 N N . LEU B 1 387 ? 11.172 9.766 13.93 1 98.31 387 LEU B N 1
ATOM 8398 C CA . LEU B 1 387 ? 9.969 10.266 14.586 1 98.31 387 LEU B CA 1
ATOM 8399 C C . LEU B 1 387 ? 8.711 9.781 13.875 1 98.31 387 LEU B C 1
ATOM 8401 O O . LEU B 1 387 ? 7.715 9.453 14.523 1 98.31 387 LEU B O 1
ATOM 8405 N N . SER B 1 388 ? 8.82 9.789 12.594 1 98.56 388 SER B N 1
ATOM 8406 C CA . SER B 1 388 ? 7.691 9.297 11.812 1 98.56 388 SER B CA 1
ATOM 8407 C C . SER B 1 388 ? 7.449 7.812 12.062 1 98.56 388 SER B C 1
ATOM 8409 O O . SER B 1 388 ? 6.305 7.355 12.062 1 98.56 388 SER B O 1
ATOM 8411 N N . ILE B 1 389 ? 8.453 7.078 12.188 1 98.06 389 ILE B N 1
ATOM 8412 C CA . ILE B 1 389 ? 8.328 5.668 12.539 1 98.06 389 ILE B CA 1
ATOM 8413 C C . ILE B 1 389 ? 7.617 5.527 13.883 1 98.06 389 ILE B C 1
ATOM 8415 O O . ILE B 1 389 ? 6.734 4.68 14.039 1 98.06 389 ILE B O 1
ATOM 8419 N N . LEU B 1 390 ? 7.949 6.359 14.82 1 98.06 390 LEU B N 1
ATOM 8420 C CA . LEU B 1 390 ? 7.289 6.352 16.125 1 98.06 390 LEU B CA 1
ATOM 8421 C C . LEU B 1 390 ? 5.812 6.703 15.984 1 98.06 390 LEU B C 1
ATOM 8423 O O . LEU B 1 390 ? 4.965 6.121 16.672 1 98.06 390 LEU B O 1
ATOM 8427 N N . LEU B 1 391 ? 5.566 7.664 15.148 1 98.62 391 LEU B N 1
ATOM 8428 C CA . LEU B 1 391 ? 4.172 7.988 14.875 1 98.62 391 LEU B CA 1
ATOM 8429 C C . LEU B 1 391 ? 3.408 6.754 14.406 1 98.62 391 LEU B C 1
ATOM 8431 O O . LEU B 1 391 ? 2.291 6.504 14.859 1 98.62 391 LEU B O 1
ATOM 8435 N N . GLY B 1 392 ? 4.039 6.055 13.508 1 97.88 392 GLY B N 1
ATOM 8436 C CA . GLY B 1 392 ? 3.41 4.836 13.016 1 97.88 392 GLY B CA 1
ATOM 8437 C C . GLY B 1 392 ? 3.102 3.846 14.125 1 97.88 392 GLY B C 1
ATOM 8438 O O . GLY B 1 392 ? 2.027 3.24 14.141 1 97.88 392 GLY B O 1
ATOM 8439 N N . ARG B 1 393 ? 3.941 3.693 15.008 1 96.81 393 ARG B N 1
ATOM 8440 C CA . ARG B 1 393 ? 3.74 2.771 16.125 1 96.81 393 ARG B CA 1
ATOM 8441 C C . ARG B 1 393 ? 2.615 3.248 17.031 1 96.81 393 ARG B C 1
ATOM 8443 O O . ARG B 1 393 ? 1.821 2.441 17.516 1 96.81 393 ARG B O 1
ATOM 8450 N N . VAL B 1 394 ? 2.582 4.492 17.25 1 97 394 VAL B N 1
ATOM 8451 C CA . VAL B 1 394 ? 1.529 5.07 18.078 1 97 394 VAL B CA 1
ATOM 8452 C C . VAL B 1 394 ? 0.169 4.832 17.438 1 97 394 VAL B C 1
ATOM 8454 O O . VAL B 1 394 ? -0.775 4.391 18.094 1 97 394 VAL B O 1
ATOM 8457 N N . VAL B 1 395 ? 0.102 5.105 16.172 1 96.81 395 VAL B N 1
ATOM 8458 C CA . VAL B 1 395 ? -1.161 4.977 15.445 1 96.81 395 VAL B CA 1
ATOM 8459 C C . VAL B 1 395 ? -1.606 3.516 15.445 1 96.81 395 VAL B C 1
ATOM 8461 O O . VAL B 1 395 ? -2.791 3.221 15.617 1 96.81 395 VAL B O 1
ATOM 8464 N N . LYS B 1 396 ? -0.691 2.648 15.25 1 94.38 396 LYS B N 1
ATOM 8465 C CA . LYS B 1 396 ? -1.012 1.224 15.242 1 94.38 396 LYS B CA 1
ATOM 8466 C C . LYS B 1 396 ? -1.501 0.761 16.609 1 94.38 396 LYS B C 1
ATOM 8468 O O . LYS B 1 396 ? -2.436 -0.038 16.703 1 94.38 396 LYS B O 1
ATOM 8473 N N . MET B 1 397 ? -0.93 1.215 17.594 1 93.25 397 MET B N 1
ATOM 8474 C CA . MET B 1 397 ? -1.246 0.777 18.953 1 93.25 397 MET B CA 1
ATOM 8475 C C . MET B 1 397 ? -2.559 1.39 19.438 1 93.25 397 MET B C 1
ATOM 8477 O O . MET B 1 397 ? -3.342 0.733 20.125 1 93.25 397 MET B O 1
ATOM 8481 N N . CYS B 1 398 ? -2.844 2.617 18.953 1 92.75 398 CYS B N 1
ATOM 8482 C CA . CYS B 1 398 ? -3.906 3.355 19.625 1 92.75 398 CYS B CA 1
ATOM 8483 C C . CYS B 1 398 ? -5.121 3.518 18.719 1 92.75 398 CYS B C 1
ATOM 8485 O O . CYS B 1 398 ? -6.242 3.684 19.203 1 92.75 398 CYS B O 1
ATOM 8487 N N . TYR B 1 399 ? -4.938 3.479 17.453 1 94.19 399 TYR B N 1
ATOM 8488 C CA . TYR B 1 399 ? -6.016 4.02 16.641 1 94.19 399 TYR B CA 1
ATOM 8489 C C . TYR B 1 399 ? -6.477 3.002 15.602 1 94.19 399 TYR B C 1
ATOM 8491 O O . TYR B 1 399 ? -7.312 3.311 14.75 1 94.19 399 TYR B O 1
ATOM 8499 N N . THR B 1 400 ? -5.93 1.839 15.586 1 90.5 400 THR B N 1
ATOM 8500 C CA . THR B 1 400 ? -6.461 0.767 14.75 1 90.5 400 THR B CA 1
ATOM 8501 C C . THR B 1 400 ? -7.691 0.135 15.398 1 90.5 400 THR B C 1
ATOM 8503 O O . THR B 1 400 ? -7.949 0.34 16.578 1 90.5 400 THR B O 1
ATOM 8506 N N . PRO B 1 401 ? -8.5 -0.586 14.602 1 83.88 401 PRO B N 1
ATOM 8507 C CA . PRO B 1 401 ? -9.727 -1.157 15.164 1 83.88 401 PRO B CA 1
ATOM 8508 C C . PRO B 1 401 ? -9.453 -2.086 16.344 1 83.88 401 PRO B C 1
ATOM 8510 O O . PRO B 1 401 ? -10.32 -2.256 17.219 1 83.88 401 PRO B O 1
ATOM 8513 N N . THR B 1 402 ? -8.312 -2.666 16.438 1 78.31 402 THR B N 1
ATOM 8514 C CA . THR B 1 402 ? -7.996 -3.557 17.547 1 78.31 402 THR B CA 1
ATOM 8515 C C . THR B 1 402 ? -6.891 -2.963 18.406 1 78.31 402 THR B C 1
ATOM 8517 O O . THR B 1 402 ? -6.406 -3.615 19.344 1 78.31 402 THR B O 1
ATOM 8520 N N . GLY B 1 403 ? -6.5 -1.789 18.203 1 79.56 403 GLY B N 1
ATOM 8521 C CA . GLY B 1 403 ? -5.297 -1.226 18.797 1 79.56 403 GLY B CA 1
ATOM 8522 C C . GLY B 1 403 ? -5.363 -1.137 20.312 1 79.56 403 GLY B C 1
ATOM 8523 O O . GLY B 1 403 ? -4.895 -2.035 21 1 79.56 403 GLY B O 1
ATOM 8524 N N . VAL B 1 404 ? -6.211 -0.322 20.875 1 80.88 404 VAL B N 1
ATOM 8525 C CA . VAL B 1 404 ? -6.191 -0.031 22.297 1 80.88 404 VAL B CA 1
ATOM 8526 C C . VAL B 1 404 ? -6.797 -1.2 23.078 1 80.88 404 VAL B C 1
ATOM 8528 O O . VAL B 1 404 ? -6.426 -1.454 24.219 1 80.88 404 VAL B O 1
ATOM 8531 N N . ILE B 1 405 ? -7.582 -1.913 22.422 1 79 405 ILE B N 1
ATOM 8532 C CA . ILE B 1 405 ? -8.289 -3.016 23.078 1 79 405 ILE B CA 1
ATOM 8533 C C . ILE B 1 405 ? -7.297 -4.113 23.453 1 79 405 ILE B C 1
ATOM 8535 O O . ILE B 1 405 ? -7.457 -4.777 24.469 1 79 405 ILE B O 1
ATOM 8539 N N . ASN B 1 406 ? -6.297 -4.227 22.703 1 80 406 ASN B N 1
ATOM 8540 C CA . ASN B 1 406 ? -5.363 -5.328 22.906 1 80 406 ASN B CA 1
ATOM 8541 C C . ASN B 1 406 ? -4.055 -4.852 23.531 1 80 406 ASN B C 1
ATOM 8543 O O . ASN B 1 406 ? -3.145 -5.648 23.766 1 80 406 ASN B O 1
ATOM 8547 N N . VAL B 1 407 ? -4.027 -3.604 23.891 1 87.31 407 VAL B N 1
ATOM 8548 C CA . VAL B 1 407 ? -2.777 -3.045 24.391 1 87.31 407 VAL B CA 1
ATOM 8549 C C . VAL B 1 407 ? -2.648 -3.328 25.891 1 87.31 407 VAL B C 1
ATOM 8551 O O . VAL B 1 407 ? -3.629 -3.236 26.625 1 87.31 407 VAL B O 1
ATOM 8554 N N . LYS B 1 408 ? -1.521 -3.738 26.266 1 87.31 408 LYS B N 1
ATOM 8555 C CA . LYS B 1 408 ? -1.209 -3.936 27.672 1 87.31 408 LYS B CA 1
ATOM 8556 C C . LYS B 1 408 ? -0.459 -2.734 28.25 1 87.31 408 LYS B C 1
ATOM 8558 O O . LYS B 1 408 ? 0.152 -1.967 27.5 1 87.31 408 LYS B O 1
ATOM 8563 N N . ASP B 1 409 ? -0.504 -2.623 29.516 1 87.88 409 ASP B N 1
ATOM 8564 C CA . ASP B 1 409 ? 0.129 -1.5 30.188 1 87.88 409 ASP B CA 1
ATOM 8565 C C . ASP B 1 409 ? 1.63 -1.46 29.906 1 87.88 409 ASP B C 1
ATOM 8567 O O . ASP B 1 409 ? 2.203 -0.385 29.719 1 87.88 409 ASP B O 1
ATOM 8571 N N . GLU B 1 410 ? 2.162 -2.631 29.844 1 90.31 410 GLU B N 1
ATOM 8572 C CA . GLU B 1 410 ? 3.602 -2.701 29.609 1 90.31 410 GLU B CA 1
ATOM 8573 C C . GLU B 1 410 ? 3.963 -2.162 28.219 1 90.31 410 GLU B C 1
ATOM 8575 O O . GLU B 1 410 ? 4.992 -1.503 28.062 1 90.31 410 GLU B O 1
ATOM 8580 N N . GLN B 1 411 ? 3.105 -2.424 27.328 1 91.06 411 GLN B N 1
ATOM 8581 C CA . GLN B 1 411 ? 3.342 -1.955 25.969 1 91.06 411 GLN B CA 1
ATOM 8582 C C . GLN B 1 411 ? 3.188 -0.44 25.875 1 91.06 411 GLN B C 1
ATOM 8584 O O . GLN B 1 411 ? 3.965 0.226 25.188 1 91.06 411 GLN B O 1
ATOM 8589 N N . ALA B 1 412 ? 2.217 0.072 26.547 1 91.19 412 ALA B N 1
ATOM 8590 C CA . ALA B 1 412 ? 1.996 1.516 26.562 1 91.19 412 ALA B CA 1
ATOM 8591 C C . ALA B 1 412 ? 3.174 2.24 27.219 1 91.19 412 ALA B C 1
ATOM 8593 O O . ALA B 1 412 ? 3.643 3.258 26.703 1 91.19 412 ALA B O 1
ATOM 8594 N N . GLN B 1 413 ? 3.639 1.664 28.297 1 91.12 413 GLN B N 1
ATOM 8595 C CA . GLN B 1 413 ? 4.77 2.268 28.984 1 91.12 413 GLN B CA 1
ATOM 8596 C C . GLN B 1 413 ? 6.039 2.197 28.141 1 91.12 413 GLN B C 1
ATOM 8598 O O . GLN B 1 413 ? 6.828 3.146 28.125 1 91.12 413 GLN B O 1
ATOM 8603 N N . ALA B 1 414 ? 6.168 1.075 27.531 1 93.94 414 ALA B N 1
ATOM 8604 C CA . ALA B 1 414 ? 7.344 0.91 26.672 1 93.94 414 ALA B CA 1
ATOM 8605 C C . ALA B 1 414 ? 7.359 1.94 25.547 1 93.94 414 ALA B C 1
ATOM 8607 O O . ALA B 1 414 ? 8.406 2.52 25.25 1 93.94 414 ALA B O 1
ATOM 8608 N N . LEU B 1 415 ? 6.246 2.148 24.953 1 95.12 415 LEU B N 1
ATOM 8609 C CA . LEU B 1 415 ? 6.164 3.113 23.859 1 95.12 415 LEU B CA 1
ATOM 8610 C C . LEU B 1 415 ? 6.348 4.535 24.375 1 95.12 415 LEU B C 1
ATOM 8612 O O . LEU B 1 415 ? 6.98 5.363 23.719 1 95.12 415 LEU B O 1
ATOM 8616 N N . ALA B 1 416 ? 5.812 4.812 25.516 1 93.12 416 ALA B N 1
ATOM 8617 C CA . ALA B 1 416 ? 6.02 6.117 26.141 1 93.12 416 ALA B CA 1
ATOM 8618 C C . ALA B 1 416 ? 7.504 6.387 26.375 1 93.12 416 ALA B C 1
ATOM 8620 O O . ALA B 1 416 ? 7.988 7.488 26.094 1 93.12 416 ALA B O 1
ATOM 8621 N N . ASN B 1 417 ? 8.141 5.375 26.844 1 92.69 417 ASN B N 1
ATOM 8622 C CA . ASN B 1 417 ? 9.57 5.504 27.094 1 92.69 417 ASN B CA 1
ATOM 8623 C C . ASN B 1 417 ? 10.359 5.699 25.797 1 92.69 417 ASN B C 1
ATOM 8625 O O . ASN B 1 417 ? 11.328 6.461 25.766 1 92.69 417 ASN B O 1
ATOM 8629 N N . GLU B 1 418 ? 9.93 5.027 24.797 1 95.56 418 GLU B N 1
ATOM 8630 C CA . GLU B 1 418 ? 10.609 5.152 23.516 1 95.56 418 GLU B CA 1
ATOM 8631 C C . GLU B 1 418 ? 10.453 6.562 22.953 1 95.56 418 GLU B C 1
ATOM 8633 O O . GLU B 1 418 ? 11.406 7.113 22.375 1 95.56 418 GLU B O 1
ATOM 8638 N N . ILE B 1 419 ? 9.312 7.109 23.031 1 95.88 419 ILE B N 1
ATOM 8639 C CA . ILE B 1 419 ? 9.047 8.461 22.531 1 95.88 419 ILE B CA 1
ATOM 8640 C C . ILE B 1 419 ? 9.914 9.461 23.297 1 95.88 419 ILE B C 1
ATOM 8642 O O . ILE B 1 419 ? 10.539 10.336 22.688 1 95.88 419 ILE B O 1
ATOM 8646 N N . GLN B 1 420 ? 10.031 9.25 24.562 1 91.69 420 GLN B N 1
ATOM 8647 C CA . GLN B 1 420 ? 10.836 10.148 25.375 1 91.69 420 GLN B CA 1
ATOM 8648 C C . GLN B 1 420 ? 12.328 9.969 25.094 1 91.69 420 GLN B C 1
ATOM 8650 O O . GLN B 1 420 ? 13.078 10.945 25.062 1 91.69 420 GLN B O 1
ATOM 8655 N N . SER B 1 421 ? 12.633 8.734 24.906 1 92.88 421 SER B N 1
ATOM 8656 C CA . SER B 1 421 ? 14.031 8.445 24.609 1 92.88 421 SER B CA 1
ATOM 8657 C C . SER B 1 421 ? 14.461 9.102 23.297 1 92.88 421 SER B C 1
ATOM 8659 O O . SER B 1 421 ? 15.609 9.539 23.172 1 92.88 421 SER B O 1
ATOM 8661 N N . TRP B 1 422 ? 13.617 9.117 22.359 1 95.88 422 TRP B N 1
ATOM 8662 C CA . TRP B 1 422 ? 13.914 9.766 21.078 1 95.88 422 TRP B CA 1
ATOM 8663 C C . TRP B 1 422 ? 14.195 11.25 21.281 1 95.88 422 TRP B C 1
ATOM 8665 O O . TRP B 1 422 ? 15.141 11.797 20.703 1 95.88 422 TRP B O 1
ATOM 8675 N N . LEU B 1 423 ? 13.422 11.906 22.094 1 93.25 423 LEU B N 1
ATOM 8676 C CA . LEU B 1 423 ? 13.594 13.336 22.359 1 93.25 423 LEU B CA 1
ATOM 8677 C C . LEU B 1 423 ? 14.938 13.602 23.031 1 93.25 423 LEU B C 1
ATOM 8679 O O . LEU B 1 423 ? 15.641 14.547 22.656 1 93.25 423 LEU B O 1
ATOM 8683 N N . PHE B 1 424 ? 15.312 12.719 23.922 1 89.75 424 PHE B N 1
ATOM 8684 C CA . PHE B 1 424 ? 16.516 12.922 24.719 1 89.75 424 PHE B CA 1
ATOM 8685 C C . PHE B 1 424 ? 17.766 12.586 23.891 1 89.75 424 PHE B C 1
ATOM 8687 O O . PHE B 1 424 ? 18.859 13.086 24.188 1 89.75 424 PHE B O 1
ATOM 8694 N N . ALA B 1 425 ? 17.562 11.797 22.891 1 91.62 425 ALA B N 1
ATOM 8695 C CA . ALA B 1 425 ? 18.703 11.359 22.078 1 91.62 425 ALA B CA 1
ATOM 8696 C C . ALA B 1 425 ? 19.031 12.383 20.984 1 91.62 425 ALA B C 1
ATOM 8698 O O . ALA B 1 425 ? 20.062 12.289 20.344 1 91.62 425 ALA B O 1
ATOM 8699 N N . LEU B 1 426 ? 18.219 13.422 20.859 1 93.69 426 LEU B N 1
ATOM 8700 C CA . LEU B 1 426 ? 18.469 14.406 19.812 1 93.69 426 LEU B CA 1
ATOM 8701 C C . LEU B 1 426 ? 19.734 15.203 20.094 1 93.69 426 LEU B C 1
ATOM 8703 O O . LEU B 1 426 ? 19.969 15.633 21.234 1 93.69 426 LEU B O 1
ATOM 8707 N N . PRO B 1 427 ? 20.562 15.344 19.141 1 91.31 427 PRO B N 1
ATOM 8708 C CA . PRO B 1 427 ? 21.719 16.234 19.328 1 91.31 427 PRO B CA 1
ATOM 8709 C C . PRO B 1 427 ? 21.312 17.672 19.625 1 91.31 427 PRO B C 1
ATOM 8711 O O . PRO B 1 427 ? 20.203 18.078 19.281 1 91.31 427 PRO B O 1
ATOM 8714 N N . PRO B 1 428 ? 22.188 18.469 20.141 1 87.19 428 PRO B N 1
ATOM 8715 C CA . PRO B 1 428 ? 21.875 19.859 20.516 1 87.19 428 PRO B CA 1
ATOM 8716 C C . PRO B 1 428 ? 21.453 20.703 19.328 1 87.19 428 PRO B C 1
ATOM 8718 O O . PRO B 1 428 ? 20.656 21.641 19.469 1 87.19 428 PRO B O 1
ATOM 8721 N N . THR B 1 429 ? 21.953 20.359 18.188 1 89.06 429 THR B N 1
ATOM 8722 C CA . THR B 1 429 ? 21.656 21.141 17 1 89.06 429 THR B CA 1
ATOM 8723 C C . THR B 1 429 ? 20.219 20.906 16.547 1 89.06 429 THR B C 1
ATOM 8725 O O . THR B 1 429 ? 19.656 21.688 15.781 1 89.06 429 THR B O 1
ATOM 8728 N N . LEU B 1 430 ? 19.594 19.844 17.047 1 93.81 430 LEU B N 1
ATOM 8729 C CA . LEU B 1 430 ? 18.25 19.484 16.625 1 93.81 430 LEU B CA 1
ATOM 8730 C C . LEU B 1 430 ? 17.266 19.594 17.781 1 93.81 430 LEU B C 1
ATOM 8732 O O . LEU B 1 430 ? 16.078 19.266 17.641 1 93.81 430 LEU B O 1
ATOM 8736 N N . SER B 1 431 ? 17.781 20.109 18.844 1 90 431 SER B N 1
ATOM 8737 C CA . SER B 1 431 ? 16.938 20.266 20.031 1 90 431 SER B CA 1
ATOM 8738 C C . SER B 1 431 ? 16.484 21.703 20.203 1 90 431 SER B C 1
ATOM 8740 O O . SER B 1 431 ? 17.234 22.641 19.906 1 90 431 SER B O 1
ATOM 8742 N N . CYS B 1 432 ? 15.289 21.906 20.688 1 87.38 432 CYS B N 1
ATOM 8743 C CA . CYS B 1 432 ? 14.734 23.234 20.906 1 87.38 432 CYS B CA 1
ATOM 8744 C C . CYS B 1 432 ? 15.023 23.719 22.312 1 87.38 432 CYS B C 1
ATOM 8746 O O . CYS B 1 432 ? 14.766 24.875 22.641 1 87.38 432 CYS B O 1
ATOM 8748 N N . VAL B 1 433 ? 15.484 22.969 23.156 1 79.06 433 VAL B N 1
ATOM 8749 C CA . VAL B 1 433 ? 15.609 23.25 24.594 1 79.06 433 VAL B CA 1
ATOM 8750 C C . VAL B 1 433 ? 16.469 24.5 24.812 1 79.06 433 VAL B C 1
ATOM 8752 O O . VAL B 1 433 ? 16.156 25.328 25.672 1 79.06 433 VAL B O 1
ATOM 8755 N N . ASN B 1 434 ? 17.391 24.734 24.125 1 79.5 434 ASN B N 1
ATOM 8756 C CA . ASN B 1 434 ? 18.297 25.828 24.406 1 79.5 434 ASN B CA 1
ATOM 8757 C C . ASN B 1 434 ? 18.125 26.969 23.406 1 79.5 434 ASN B C 1
ATOM 8759 O O . ASN B 1 434 ? 19 27.828 23.281 1 79.5 434 ASN B O 1
ATOM 8763 N N . HIS B 1 435 ? 16.922 26.969 22.797 1 88.19 435 HIS B N 1
ATOM 8764 C CA . HIS B 1 435 ? 16.734 28.016 21.812 1 88.19 435 HIS B CA 1
ATOM 8765 C C . HIS B 1 435 ? 15.406 28.734 22.016 1 88.19 435 HIS B C 1
ATOM 8767 O O . HIS B 1 435 ? 14.398 28.109 22.344 1 88.19 435 HIS B O 1
ATOM 8773 N N . LEU B 1 436 ? 15.508 29.984 21.875 1 90.5 436 LEU B N 1
ATOM 8774 C CA . LEU B 1 436 ? 14.266 30.734 21.75 1 90.5 436 LEU B CA 1
ATOM 8775 C C . LEU B 1 436 ? 13.57 30.422 20.422 1 90.5 436 LEU B C 1
ATOM 8777 O O . LEU B 1 436 ? 14.234 30.156 19.422 1 90.5 436 LEU B O 1
ATOM 8781 N N . PRO B 1 437 ? 12.273 30.406 20.406 1 91.88 437 PRO B N 1
ATOM 8782 C CA . PRO B 1 437 ? 11.531 30.031 19.203 1 91.88 437 PRO B CA 1
ATOM 8783 C C . PRO B 1 437 ? 11.984 30.781 17.969 1 91.88 437 PRO B C 1
ATOM 8785 O O . PRO B 1 437 ? 12.031 30.219 16.875 1 91.88 437 PRO B O 1
ATOM 8788 N N . GLU B 1 438 ? 12.414 32.031 18.109 1 91.31 438 GLU B N 1
ATOM 8789 C CA . GLU B 1 438 ? 12.781 32.875 16.984 1 91.31 438 GLU B CA 1
ATOM 8790 C C . GLU B 1 438 ? 14.141 32.469 16.406 1 91.31 438 GLU B C 1
ATOM 8792 O O . GLU B 1 438 ? 14.414 32.688 15.227 1 91.31 438 GLU B O 1
ATOM 8797 N N . HIS B 1 439 ? 14.953 31.844 17.203 1 90.5 439 HIS B N 1
ATOM 8798 C CA . HIS B 1 439 ? 16.328 31.594 16.797 1 90.5 439 HIS B CA 1
ATOM 8799 C C . HIS B 1 439 ? 16.594 30.109 16.641 1 90.5 439 HIS B C 1
ATOM 8801 O O . HIS B 1 439 ? 17.719 29.703 16.328 1 90.5 439 HIS B O 1
ATOM 8807 N N . ALA B 1 440 ? 15.609 29.359 16.812 1 91.62 440 ALA B N 1
ATOM 8808 C CA . ALA B 1 440 ? 15.805 27.922 16.688 1 91.62 440 ALA B CA 1
ATOM 8809 C C . ALA B 1 440 ? 16.031 27.5 15.234 1 91.62 440 ALA B C 1
ATOM 8811 O O . ALA B 1 440 ? 15.383 28.031 14.328 1 91.62 440 ALA B O 1
ATOM 8812 N N . PRO B 1 441 ? 17 26.625 15.07 1 92.12 441 PRO B N 1
ATOM 8813 C CA . PRO B 1 441 ? 17.188 26.109 13.711 1 92.12 441 PRO B CA 1
ATOM 8814 C C . PRO B 1 441 ? 15.922 25.5 13.125 1 92.12 441 PRO B C 1
ATOM 8816 O O . PRO B 1 441 ? 15.094 24.969 13.875 1 92.12 441 PRO B O 1
ATOM 8819 N N . ILE B 1 442 ? 15.82 25.516 11.859 1 93.38 442 ILE B N 1
ATOM 8820 C CA . ILE B 1 442 ? 14.625 25.078 11.156 1 93.38 442 ILE B CA 1
ATOM 8821 C C . ILE B 1 442 ? 14.352 23.609 11.469 1 93.38 442 ILE B C 1
ATOM 8823 O O . ILE B 1 442 ? 13.219 23.234 11.781 1 93.38 442 ILE B O 1
ATOM 8827 N N . ALA B 1 443 ? 15.344 22.797 11.414 1 94 443 ALA B N 1
ATOM 8828 C CA . ALA B 1 443 ? 15.172 21.359 11.664 1 94 443 ALA B CA 1
ATOM 8829 C C . ALA B 1 443 ? 14.68 21.109 13.094 1 94 443 ALA B C 1
ATOM 8831 O O . ALA B 1 443 ? 13.836 20.25 13.32 1 94 443 ALA B O 1
ATOM 8832 N N . ALA B 1 444 ? 15.172 21.859 14 1 95 444 ALA B N 1
ATOM 8833 C CA . ALA B 1 444 ? 14.797 21.688 15.398 1 95 444 ALA B CA 1
ATOM 8834 C C . ALA B 1 444 ? 13.336 22.078 15.625 1 95 444 ALA B C 1
ATOM 8836 O O . ALA B 1 444 ? 12.594 21.375 16.312 1 95 444 ALA B O 1
ATOM 8837 N N . GLY B 1 445 ? 12.977 23.219 15.078 1 95.69 445 GLY B N 1
ATOM 8838 C CA . GLY B 1 445 ? 11.602 23.672 15.211 1 95.69 445 GLY B CA 1
ATOM 8839 C C . GLY B 1 445 ? 10.602 22.734 14.562 1 95.69 445 GLY B C 1
ATOM 8840 O O . GLY B 1 445 ? 9.555 22.438 15.141 1 95.69 445 GLY B O 1
ATOM 8841 N N . LEU B 1 446 ? 10.953 22.281 13.414 1 96.12 446 LEU B N 1
ATOM 8842 C CA . LEU B 1 446 ? 10.086 21.344 12.703 1 96.12 446 LEU B CA 1
ATOM 8843 C C . LEU B 1 446 ? 9.945 20.031 13.477 1 96.12 446 LEU B C 1
ATOM 8845 O O . LEU B 1 446 ? 8.852 19.484 13.578 1 96.12 446 LEU B O 1
ATOM 8849 N N . LEU B 1 447 ? 11.023 19.516 13.938 1 97.12 447 LEU B N 1
ATOM 8850 C CA . LEU B 1 447 ? 11.008 18.281 14.719 1 97.12 447 LEU B CA 1
ATOM 8851 C C . LEU B 1 447 ? 10.164 18.453 15.977 1 97.12 447 LEU B C 1
ATOM 8853 O O . LEU B 1 447 ? 9.438 17.531 16.375 1 97.12 447 LEU B O 1
ATOM 8857 N N . ASN B 1 448 ? 10.242 19.609 16.562 1 96.56 448 ASN B N 1
ATOM 8858 C CA . ASN B 1 448 ? 9.414 19.859 17.734 1 96.56 448 ASN B CA 1
ATOM 8859 C C . ASN B 1 448 ? 7.93 19.844 17.406 1 96.56 448 ASN B C 1
ATOM 8861 O O . ASN B 1 448 ? 7.125 19.266 18.141 1 96.56 448 ASN B O 1
ATOM 8865 N N . LEU B 1 449 ? 7.59 20.469 16.312 1 97.44 449 LEU B N 1
ATOM 8866 C CA . LEU B 1 449 ? 6.199 20.438 15.867 1 97.44 449 LEU B CA 1
ATOM 8867 C C . LEU B 1 449 ? 5.715 19 15.711 1 97.44 449 LEU B C 1
ATOM 8869 O O . LEU B 1 449 ? 4.641 18.641 16.188 1 97.44 449 LEU B O 1
ATOM 8873 N N . CYS B 1 450 ? 6.5 18.234 15.055 1 98.12 450 CYS B N 1
ATOM 8874 C CA . CYS B 1 450 ? 6.133 16.859 14.781 1 98.12 450 CYS B CA 1
ATOM 8875 C C . CYS B 1 450 ? 6.109 16.031 16.062 1 98.12 450 CYS B C 1
ATOM 8877 O O . CYS B 1 450 ? 5.234 15.195 16.25 1 98.12 450 CYS B O 1
ATOM 8879 N N . TYR B 1 451 ? 7.047 16.312 16.938 1 97.81 451 TYR B N 1
ATOM 8880 C CA . TYR B 1 451 ? 7.109 15.602 18.203 1 97.81 451 TYR B CA 1
ATOM 8881 C C . TYR B 1 451 ? 5.844 15.836 19.031 1 97.81 451 TYR B C 1
ATOM 8883 O O . TYR B 1 451 ? 5.305 14.898 19.625 1 97.81 451 TYR B O 1
ATOM 8891 N N . VAL B 1 452 ? 5.418 16.984 19.047 1 98.06 452 VAL B N 1
ATOM 8892 C CA . VAL B 1 452 ? 4.227 17.344 19.812 1 98.06 452 VAL B CA 1
ATOM 8893 C C . VAL B 1 452 ? 3.025 16.547 19.297 1 98.06 452 VAL B C 1
ATOM 8895 O O . VAL B 1 452 ? 2.23 16.031 20.078 1 98.06 452 VAL B O 1
ATOM 8898 N N . ALA B 1 453 ? 2.945 16.5 18.031 1 98.62 453 ALA B N 1
ATOM 8899 C CA . ALA B 1 453 ? 1.838 15.758 17.438 1 98.62 453 ALA B CA 1
ATOM 8900 C C . ALA B 1 453 ? 1.921 14.273 17.797 1 98.62 453 ALA B C 1
ATOM 8902 O O . ALA B 1 453 ? 0.911 13.656 18.125 1 98.62 453 ALA B O 1
ATOM 8903 N N . VAL B 1 454 ? 3.096 13.664 17.703 1 98.56 454 VAL B N 1
ATOM 8904 C CA . VAL B 1 454 ? 3.291 12.258 18.031 1 98.56 454 VAL B CA 1
ATOM 8905 C C . VAL B 1 454 ? 2.922 12.008 19.484 1 98.56 454 VAL B C 1
ATOM 8907 O O . VAL B 1 454 ? 2.213 11.047 19.797 1 98.56 454 VAL B O 1
ATOM 8910 N N . GLN B 1 455 ? 3.371 12.852 20.328 1 96.81 455 GLN B N 1
ATOM 8911 C CA . GLN B 1 455 ? 3.07 12.727 21.75 1 96.81 455 GLN B CA 1
ATOM 8912 C C . GLN B 1 455 ? 1.575 12.875 22.016 1 96.81 455 GLN B C 1
ATOM 8914 O O . GLN B 1 455 ? 1.006 12.156 22.828 1 96.81 455 GLN B O 1
ATOM 8919 N N . PHE B 1 456 ? 1.001 13.781 21.391 1 96.81 456 PHE B N 1
ATOM 8920 C CA . PHE B 1 456 ? -0.431 13.992 21.578 1 96.81 456 PHE B CA 1
ATOM 8921 C C . PHE B 1 456 ? -1.215 12.75 21.156 1 96.81 456 PHE B C 1
ATOM 8923 O O . PHE B 1 456 ? -2.137 12.336 21.859 1 96.81 456 PHE B O 1
ATOM 8930 N N . PHE B 1 457 ? -0.882 12.227 20.016 1 96.94 457 PHE B N 1
ATOM 8931 C CA . PHE B 1 457 ? -1.563 11.023 19.547 1 96.94 457 PHE B CA 1
ATOM 8932 C C . PHE B 1 457 ? -1.405 9.891 20.562 1 96.94 457 PHE B C 1
ATOM 8934 O O . PHE B 1 457 ? -2.311 9.07 20.734 1 96.94 457 PHE B O 1
ATOM 8941 N N . PHE B 1 458 ? -0.313 9.859 21.156 1 95.06 458 PHE B N 1
ATOM 8942 C CA . PHE B 1 458 ? -0.095 8.82 22.156 1 95.06 458 PHE B CA 1
ATOM 8943 C C . PHE B 1 458 ? -0.936 9.07 23.391 1 95.06 458 PHE B C 1
ATOM 8945 O O . PHE B 1 458 ? -1.548 8.141 23.938 1 95.06 458 PHE B O 1
ATOM 8952 N N . VAL B 1 459 ? -1.048 10.258 23.859 1 90.94 459 VAL B N 1
ATOM 8953 C CA . VAL B 1 459 ? -1.637 10.555 25.156 1 90.94 459 VAL B CA 1
ATOM 8954 C C . VAL B 1 459 ? -3.152 10.688 25.016 1 90.94 459 VAL B C 1
ATOM 8956 O O . VAL B 1 459 ? -3.889 10.492 25.984 1 90.94 459 VAL B O 1
ATOM 8959 N N . ARG B 1 460 ? -3.652 10.961 23.906 1 90.25 460 ARG B N 1
ATOM 8960 C CA . ARG B 1 460 ? -5.047 11.305 23.656 1 90.25 460 ARG B CA 1
ATOM 8961 C C . ARG B 1 460 ? -5.984 10.227 24.203 1 90.25 460 ARG B C 1
ATOM 8963 O O . ARG B 1 460 ? -6.961 10.539 24.891 1 90.25 460 ARG B O 1
ATOM 8970 N N . PRO B 1 461 ? -5.719 8.969 23.938 1 86.44 461 PRO B N 1
ATOM 8971 C CA . PRO B 1 461 ? -6.617 7.949 24.484 1 86.44 461 PRO B CA 1
ATOM 8972 C C . PRO B 1 461 ? -6.461 7.777 26 1 86.44 461 PRO B C 1
ATOM 8974 O O . PRO B 1 461 ? -7.324 7.18 26.656 1 86.44 461 PRO B O 1
ATOM 8977 N N . PHE B 1 462 ? -5.43 8.406 26.562 1 82.5 462 PHE B N 1
ATOM 8978 C CA . PHE B 1 462 ? -5.121 8.148 27.953 1 82.5 462 PHE B CA 1
ATOM 8979 C C . PHE B 1 462 ? -5.367 9.391 28.812 1 82.5 462 PHE B C 1
ATOM 8981 O O . PHE B 1 462 ? -4.902 9.469 29.938 1 82.5 462 PHE B O 1
ATOM 8988 N N . MET B 1 463 ? -6.094 10.266 28.203 1 78.81 463 MET B N 1
ATOM 8989 C CA . MET B 1 463 ? -6.465 11.461 28.953 1 78.81 463 MET B CA 1
ATOM 8990 C C . MET B 1 463 ? -7.621 11.172 29.906 1 78.81 463 MET B C 1
ATOM 8992 O O . MET B 1 463 ? -8.789 11.328 29.531 1 78.81 463 MET B O 1
ATOM 8996 N N . ARG B 1 464 ? -7.441 10.734 31.047 1 63.06 464 ARG B N 1
ATOM 8997 C CA . ARG B 1 464 ? -8.398 10.156 31.984 1 63.06 464 ARG B CA 1
ATOM 8998 C C . ARG B 1 464 ? -9.422 11.188 32.438 1 63.06 464 ARG B C 1
ATOM 9000 O O . ARG B 1 464 ? -10.516 10.836 32.875 1 63.06 464 ARG B O 1
ATOM 9007 N N . LEU B 1 465 ? -9.039 12.297 32.344 1 61.31 465 LEU B N 1
ATOM 9008 C CA . LEU B 1 465 ? -10.016 13.289 32.75 1 61.31 465 LEU B CA 1
ATOM 9009 C C . LEU B 1 465 ? -11.25 13.242 31.859 1 61.31 465 LEU B C 1
ATOM 9011 O O . LEU B 1 465 ? -12.367 13.492 32.312 1 61.31 465 LEU B O 1
ATOM 9015 N N . SER B 1 466 ? -11.039 12.758 30.734 1 61.16 466 SER B N 1
ATOM 9016 C CA . SER B 1 466 ? -12.141 12.789 29.781 1 61.16 466 SER B CA 1
ATOM 9017 C C . SER B 1 466 ? -12.477 11.383 29.281 1 61.16 466 SER B C 1
ATOM 9019 O O . SER B 1 466 ? -13.633 11.094 28.969 1 61.16 466 SER B O 1
ATOM 9021 N N . HIS B 1 467 ? -11.406 10.539 29.344 1 65.5 467 HIS B N 1
ATOM 9022 C CA . HIS B 1 467 ? -11.594 9.242 28.703 1 65.5 467 HIS B CA 1
ATOM 9023 C C . HIS B 1 467 ? -11.008 8.117 29.547 1 65.5 467 HIS B C 1
ATOM 9025 O O . HIS B 1 467 ? -10.141 8.359 30.406 1 65.5 467 HIS B O 1
ATOM 9031 N N . THR B 1 468 ? -11.672 7.031 29.578 1 65.56 468 THR B N 1
ATOM 9032 C CA . THR B 1 468 ? -11.125 5.875 30.281 1 65.56 468 THR B CA 1
ATOM 9033 C C . THR B 1 468 ? -11.008 4.68 29.344 1 65.56 468 THR B C 1
ATOM 9035 O O . THR B 1 468 ? -11.922 4.406 28.562 1 65.56 468 THR B O 1
ATOM 9038 N N . ALA B 1 469 ? -9.773 4.215 29.297 1 63.97 469 ALA B N 1
ATOM 9039 C CA . ALA B 1 469 ? -9.57 2.908 28.688 1 63.97 469 ALA B CA 1
ATOM 9040 C C . ALA B 1 469 ? -9.672 1.791 29.719 1 63.97 469 ALA B C 1
ATOM 9042 O O . ALA B 1 469 ? -8.781 1.625 30.547 1 63.97 469 ALA B O 1
ATOM 9043 N N . ASP B 1 470 ? -10.703 1.175 29.828 1 62.97 470 ASP B N 1
ATOM 9044 C CA . ASP B 1 470 ? -11.047 0.291 30.938 1 62.97 470 ASP B CA 1
ATOM 9045 C C . ASP B 1 470 ? -9.992 -0.803 31.109 1 62.97 470 ASP B C 1
ATOM 9047 O O . ASP B 1 470 ? -9.703 -1.212 32.25 1 62.97 470 ASP B O 1
ATOM 9051 N N . SER B 1 471 ? -9.391 -1.1 30.031 1 66.56 471 SER B N 1
ATOM 9052 C CA . SER B 1 471 ? -8.508 -2.262 30.109 1 66.56 471 SER B CA 1
ATOM 9053 C C . SER B 1 471 ? -7.086 -1.853 30.484 1 66.56 471 SER B C 1
ATOM 9055 O O . SER B 1 471 ? -6.242 -2.707 30.766 1 66.56 471 SER B O 1
ATOM 9057 N N . LEU B 1 472 ? -6.906 -0.491 30.578 1 78.12 472 LEU B N 1
ATOM 9058 C CA . LEU B 1 472 ? -5.531 -0.044 30.766 1 78.12 472 LEU B CA 1
ATOM 9059 C C . LEU B 1 472 ? -5.414 0.823 32.031 1 78.12 472 LEU B C 1
ATOM 9061 O O . LEU B 1 472 ? -6.305 1.627 32.312 1 78.12 472 LEU B O 1
ATOM 9065 N N . SER B 1 473 ? -4.359 0.563 32.781 1 75.81 473 SER B N 1
ATOM 9066 C CA . SER B 1 473 ? -4.074 1.371 33.969 1 75.81 473 SER B CA 1
ATOM 9067 C C . SER B 1 473 ? -3.117 2.512 33.625 1 75.81 473 SER B C 1
ATOM 9069 O O . SER B 1 473 ? -2.93 3.424 34.438 1 75.81 473 SER B O 1
ATOM 9071 N N . PHE B 1 474 ? -2.627 2.445 32.469 1 81.94 474 PHE B N 1
ATOM 9072 C CA . PHE B 1 474 ? -1.697 3.484 32.031 1 81.94 474 PHE B CA 1
ATOM 9073 C C . PHE B 1 474 ? -2.385 4.844 31.984 1 81.94 474 PHE B C 1
ATOM 9075 O O . PHE B 1 474 ? -3.523 4.953 31.516 1 81.94 474 PHE B O 1
ATOM 9082 N N . ALA B 1 475 ? -1.72 5.809 32.656 1 75.75 475 ALA B N 1
ATOM 9083 C CA . ALA B 1 475 ? -2.256 7.164 32.625 1 75.75 475 ALA B CA 1
ATOM 9084 C C . ALA B 1 475 ? -1.136 8.195 32.531 1 75.75 475 ALA B C 1
ATOM 9086 O O . ALA B 1 475 ? -0.011 7.949 32.969 1 75.75 475 ALA B O 1
ATOM 9087 N N . ILE B 1 476 ? -1.545 9.227 31.891 1 79.56 476 ILE B N 1
ATOM 9088 C CA . ILE B 1 476 ? -0.598 10.328 31.766 1 79.56 476 ILE B CA 1
ATOM 9089 C C . ILE B 1 476 ? -0.659 11.211 33 1 79.56 476 ILE B C 1
ATOM 9091 O O . ILE B 1 476 ? -1.729 11.398 33.594 1 79.56 476 ILE B O 1
ATOM 9095 N N . THR B 1 477 ? 0.505 11.703 33.375 1 74.69 477 THR B N 1
ATOM 9096 C CA . THR B 1 477 ? 0.574 12.562 34.562 1 74.69 477 THR B CA 1
ATOM 9097 C C . THR B 1 477 ? 0.32 14.023 34.156 1 74.69 477 THR B C 1
ATOM 9099 O O . THR B 1 477 ? 0.375 14.375 33 1 74.69 477 THR B O 1
ATOM 9102 N N . VAL B 1 478 ? 0.065 14.805 35.125 1 79.06 478 VAL B N 1
ATOM 9103 C CA . VAL B 1 478 ? -0.127 16.234 34.906 1 79.06 478 VAL B CA 1
ATOM 9104 C C . VAL B 1 478 ? 1.169 16.859 34.406 1 79.06 478 VAL B C 1
ATOM 9106 O O . VAL B 1 478 ? 1.141 17.75 33.562 1 79.06 478 VAL B O 1
ATOM 9109 N N . ALA B 1 479 ? 2.225 16.375 34.875 1 79.56 479 ALA B N 1
ATOM 9110 C CA . ALA B 1 479 ? 3.527 16.875 34.469 1 79.56 479 ALA B CA 1
ATOM 9111 C C . ALA B 1 479 ? 3.76 16.609 32.969 1 79.56 479 ALA B C 1
ATOM 9113 O O . ALA B 1 479 ? 4.301 17.453 32.25 1 79.56 479 ALA B O 1
ATOM 9114 N N . ASP B 1 480 ? 3.33 15.453 32.562 1 81.62 480 ASP B N 1
ATOM 9115 C CA . ASP B 1 480 ? 3.455 15.094 31.141 1 81.62 480 ASP B CA 1
ATOM 9116 C C . ASP B 1 480 ? 2.635 16.031 30.266 1 81.62 480 ASP B C 1
ATOM 9118 O O . ASP B 1 480 ? 3.105 16.484 29.203 1 81.62 480 ASP B O 1
ATOM 9122 N N . TRP B 1 481 ? 1.517 16.344 30.75 1 87.81 481 TRP B N 1
ATOM 9123 C CA . TRP B 1 481 ? 0.641 17.219 29.984 1 87.81 481 TRP B CA 1
ATOM 9124 C C . TRP B 1 481 ? 1.201 18.641 29.922 1 87.81 481 TRP B C 1
ATOM 9126 O O . TRP B 1 481 ? 1.139 19.297 28.891 1 87.81 481 TRP B O 1
ATOM 9136 N N . GLN B 1 482 ? 1.734 19.094 31.047 1 87.19 482 GLN B N 1
ATOM 9137 C CA . GLN B 1 482 ? 2.299 20.438 31.078 1 87.19 482 GLN B CA 1
ATOM 9138 C C . GLN B 1 482 ? 3.504 20.562 30.156 1 87.19 482 GLN B C 1
ATOM 9140 O O . GLN B 1 482 ? 3.686 21.594 29.5 1 87.19 482 GLN B O 1
ATOM 9145 N N . ALA B 1 483 ? 4.27 19.547 30.172 1 88.56 483 ALA B N 1
ATOM 9146 C CA . ALA B 1 483 ? 5.414 19.531 29.25 1 88.56 483 ALA B CA 1
ATOM 9147 C C . ALA B 1 483 ? 4.953 19.578 27.797 1 88.56 483 ALA B C 1
ATOM 9149 O O . ALA B 1 483 ? 5.543 20.281 26.984 1 88.56 483 ALA B O 1
ATOM 9150 N N . LEU B 1 484 ? 3.945 18.828 27.531 1 93.94 484 LEU B N 1
ATOM 9151 C CA . LEU B 1 484 ? 3.381 18.797 26.188 1 93.94 484 LEU B CA 1
ATOM 9152 C C . LEU B 1 484 ? 2.82 20.156 25.812 1 93.94 484 LEU B C 1
ATOM 9154 O O . LEU B 1 484 ? 3.029 20.625 24.688 1 93.94 484 LEU B O 1
ATOM 9158 N N . THR B 1 485 ? 2.131 20.781 26.75 1 94.44 485 THR B N 1
ATOM 9159 C CA . THR B 1 485 ? 1.555 22.109 26.531 1 94.44 485 THR B CA 1
ATOM 9160 C C . THR B 1 485 ? 2.65 23.125 26.266 1 94.44 485 THR B C 1
ATOM 9162 O O . THR B 1 485 ? 2.518 23.969 25.375 1 94.44 485 THR B O 1
ATOM 9165 N N . ALA B 1 486 ? 3.688 23.047 27.016 1 93.81 486 ALA B N 1
ATOM 9166 C CA . ALA B 1 486 ? 4.801 23.984 26.844 1 93.81 486 ALA B CA 1
ATOM 9167 C C . ALA B 1 486 ? 5.426 23.828 25.453 1 93.81 486 ALA B C 1
ATOM 9169 O O . ALA B 1 486 ? 5.77 24.828 24.812 1 93.81 486 ALA B O 1
ATOM 9170 N N . ARG B 1 487 ? 5.566 22.641 25.031 1 95.25 487 ARG B N 1
ATOM 9171 C CA . ARG B 1 487 ? 6.16 22.391 23.719 1 95.25 487 ARG B CA 1
ATOM 9172 C C . ARG B 1 487 ? 5.223 22.812 22.594 1 95.25 487 ARG B C 1
ATOM 9174 O O . ARG B 1 487 ? 5.676 23.281 21.547 1 95.25 487 ARG B O 1
ATOM 9181 N N . ALA B 1 488 ? 3.965 22.594 22.828 1 97.56 488 ALA B N 1
ATOM 9182 C CA . ALA B 1 488 ? 2.98 23.047 21.859 1 97.56 488 ALA B CA 1
ATOM 9183 C C . ALA B 1 488 ? 3.025 24.562 21.703 1 97.56 488 ALA B C 1
ATOM 9185 O O . ALA B 1 488 ? 2.986 25.094 20.578 1 97.56 488 ALA B O 1
ATOM 9186 N N . ARG B 1 489 ? 3.08 25.266 22.828 1 96.5 489 ARG B N 1
ATOM 9187 C CA . ARG B 1 489 ? 3.207 26.719 22.812 1 96.5 489 ARG B CA 1
ATOM 9188 C C . ARG B 1 489 ? 4.461 27.156 22.047 1 96.5 489 ARG B C 1
ATOM 9190 O O . ARG B 1 489 ? 4.406 28.062 21.219 1 96.5 489 ARG B O 1
ATOM 9197 N N . TYR B 1 490 ? 5.523 26.453 22.359 1 95.94 490 TYR B N 1
ATOM 9198 C CA . TYR B 1 490 ? 6.777 26.719 21.656 1 95.94 490 TYR B CA 1
ATOM 9199 C C . TYR B 1 490 ? 6.609 26.531 20.156 1 95.94 490 TYR B C 1
ATOM 9201 O O . TYR B 1 490 ? 7.105 27.344 19.359 1 95.94 490 TYR B O 1
ATOM 9209 N N . GLY B 1 491 ? 5.934 25.469 19.766 1 97.19 491 GLY B N 1
ATOM 9210 C CA . GLY B 1 491 ? 5.711 25.188 18.359 1 97.19 491 GLY B CA 1
ATOM 9211 C C . GLY B 1 491 ? 4.965 26.297 17.641 1 97.19 491 GLY B C 1
ATOM 9212 O O . GLY B 1 491 ? 5.324 26.688 16.531 1 97.19 491 GLY B O 1
ATOM 9213 N N . ILE B 1 492 ? 3.938 26.828 18.25 1 98 492 ILE B N 1
ATOM 9214 C CA . ILE B 1 492 ? 3.15 27.906 17.656 1 98 492 ILE B CA 1
ATOM 9215 C C . ILE B 1 492 ? 4.004 29.172 17.547 1 98 492 ILE B C 1
ATOM 9217 O O . ILE B 1 492 ? 4.012 29.828 16.5 1 98 492 ILE B O 1
ATOM 9221 N N . LEU B 1 493 ? 4.754 29.469 18.578 1 96.81 493 LEU B N 1
ATOM 9222 C CA . LEU B 1 493 ? 5.598 30.672 18.562 1 96.81 493 LEU B CA 1
ATOM 9223 C C . LEU B 1 493 ? 6.699 30.547 17.516 1 96.81 493 LEU B C 1
ATOM 9225 O O . LEU B 1 493 ? 7.027 31.516 16.844 1 96.81 493 LEU B O 1
ATOM 9229 N N . TRP B 1 494 ? 7.277 29.375 17.391 1 97.06 494 TRP B N 1
ATOM 9230 C CA . TRP B 1 494 ? 8.281 29.125 16.344 1 97.06 494 TRP B CA 1
ATOM 9231 C C . TRP B 1 494 ? 7.684 29.312 14.961 1 97.06 494 TRP B C 1
ATOM 9233 O O . TRP B 1 494 ? 8.312 29.906 14.086 1 97.06 494 TRP B O 1
ATOM 9243 N N . SER B 1 495 ? 6.504 28.812 14.758 1 97.25 495 SER B N 1
ATOM 9244 C CA . SER B 1 495 ? 5.828 28.875 13.461 1 97.25 495 SER B CA 1
ATOM 9245 C C . SER B 1 495 ? 5.605 30.328 13.039 1 97.25 495 SER B C 1
ATOM 9247 O O . SER B 1 495 ? 5.641 30.641 11.844 1 97.25 495 SER B O 1
ATOM 9249 N N . GLU B 1 496 ? 5.367 31.156 13.969 1 96.12 496 GLU B N 1
ATOM 9250 C CA . GLU B 1 496 ? 5.145 32.562 13.688 1 96.12 496 GLU B CA 1
ATOM 9251 C C . GLU B 1 496 ? 6.348 33.188 12.984 1 96.12 496 GLU B C 1
ATOM 9253 O O . GLU B 1 496 ? 6.191 34.062 12.133 1 96.12 496 GLU B O 1
ATOM 9258 N N . HIS B 1 497 ? 7.52 32.688 13.258 1 94.88 497 HIS B N 1
ATOM 9259 C CA . HIS B 1 497 ? 8.742 33.281 12.719 1 94.88 497 HIS B CA 1
ATOM 9260 C C . HIS B 1 497 ? 9.258 32.469 11.531 1 94.88 497 HIS B C 1
ATOM 9262 O O . HIS B 1 497 ? 10.203 32.875 10.852 1 94.88 497 HIS B O 1
ATOM 9268 N N . HIS B 1 498 ? 8.688 31.359 11.242 1 94.31 498 HIS B N 1
ATOM 9269 C CA . HIS B 1 498 ? 9.141 30.484 10.172 1 94.31 498 HIS B CA 1
ATOM 9270 C C . HIS B 1 498 ? 7.973 30.031 9.297 1 94.31 498 HIS B C 1
ATOM 9272 O O . HIS B 1 498 ? 7.801 28.844 9.047 1 94.31 498 HIS B O 1
ATOM 9278 N N . LEU B 1 499 ? 7.336 30.953 8.703 1 95.62 499 LEU B N 1
ATOM 9279 C CA . LEU B 1 499 ? 6.082 30.75 7.988 1 95.62 499 LEU B CA 1
ATOM 9280 C C . LEU B 1 499 ? 6.301 29.891 6.742 1 95.62 499 LEU B C 1
ATOM 9282 O O . LEU B 1 499 ? 5.422 29.109 6.352 1 95.62 499 LEU B O 1
ATOM 9286 N N . ASP B 1 500 ? 7.461 29.969 6.113 1 93.5 500 ASP B N 1
ATOM 9287 C CA . ASP B 1 500 ? 7.738 29.25 4.883 1 93.5 500 ASP B CA 1
ATOM 9288 C C . ASP B 1 500 ? 7.664 27.734 5.105 1 93.5 500 ASP B C 1
ATOM 9290 O O . ASP B 1 500 ? 7.23 27 4.227 1 93.5 500 ASP B O 1
ATOM 9294 N N . GLN B 1 501 ? 8.023 27.328 6.281 1 91.06 501 GLN B N 1
ATOM 9295 C CA . GLN B 1 501 ? 8.102 25.906 6.594 1 91.06 501 GLN B CA 1
ATOM 9296 C C . GLN B 1 501 ? 6.707 25.312 6.781 1 91.06 501 GLN B C 1
ATOM 9298 O O . GLN B 1 501 ? 6.527 24.094 6.699 1 91.06 501 GLN B O 1
ATOM 9303 N N . LEU B 1 502 ? 5.734 26.141 6.98 1 95.38 502 LEU B N 1
ATOM 9304 C CA . LEU B 1 502 ? 4.359 25.688 7.168 1 95.38 502 LEU B CA 1
ATOM 9305 C C . LEU B 1 502 ? 3.643 25.562 5.828 1 95.38 502 LEU B C 1
ATOM 9307 O O . LEU B 1 502 ? 2.604 24.906 5.734 1 95.38 502 LEU B O 1
ATOM 9311 N N . GLN B 1 503 ? 4.215 26.141 4.863 1 95.69 503 GLN B N 1
ATOM 9312 C CA . GLN B 1 503 ? 3.479 26.297 3.611 1 95.69 503 GLN B CA 1
ATOM 9313 C C . GLN B 1 503 ? 3.789 25.156 2.648 1 95.69 503 GLN B C 1
ATOM 9315 O O . GLN B 1 503 ? 3.049 24.922 1.688 1 95.69 503 GLN B O 1
ATOM 9320 N N . ALA B 1 504 ? 4.816 24.406 2.889 1 92.62 504 ALA B N 1
ATOM 9321 C CA . ALA B 1 504 ? 5.254 23.406 1.909 1 92.62 504 ALA B CA 1
ATOM 9322 C C . ALA B 1 504 ? 4.668 22.047 2.225 1 92.62 504 ALA B C 1
ATOM 9324 O O . ALA B 1 504 ? 4.141 21.359 1.337 1 92.62 504 ALA B O 1
ATOM 9325 N N . TRP B 1 505 ? 4.754 21.641 3.432 1 93.5 505 TRP B N 1
ATOM 9326 C CA . TRP B 1 505 ? 4.441 20.266 3.801 1 93.5 505 TRP B CA 1
ATOM 9327 C C . TRP B 1 505 ? 3.16 20.203 4.629 1 93.5 505 TRP B C 1
ATOM 9329 O O . TRP B 1 505 ? 3.02 20.922 5.621 1 93.5 505 TRP B O 1
ATOM 9339 N N . SER B 1 506 ? 2.271 19.312 4.281 1 93.44 506 SER B N 1
ATOM 9340 C CA . SER B 1 506 ? 0.972 19.219 4.938 1 93.44 506 SER B CA 1
ATOM 9341 C C . SER B 1 506 ? 1.119 18.797 6.395 1 93.44 506 SER B C 1
ATOM 9343 O O . SER B 1 506 ? 0.327 19.203 7.246 1 93.44 506 SER B O 1
ATOM 9345 N N . PHE B 1 507 ? 2.143 18 6.68 1 96.19 507 PHE B N 1
ATOM 9346 C CA . PHE B 1 507 ? 2.26 17.516 8.047 1 96.19 507 PHE B CA 1
ATOM 9347 C C . PHE B 1 507 ? 2.609 18.656 8.992 1 96.19 507 PHE B C 1
ATOM 9349 O O . PHE B 1 507 ? 2.271 18.609 10.18 1 96.19 507 PHE B O 1
ATOM 9356 N N . SER B 1 508 ? 3.264 19.734 8.539 1 96.75 508 SER B N 1
ATOM 9357 C CA . SER B 1 508 ? 3.557 20.875 9.398 1 96.75 508 SER B CA 1
ATOM 9358 C C . SER B 1 508 ? 2.277 21.594 9.828 1 96.75 508 SER B C 1
ATOM 9360 O O . SER B 1 508 ? 2.119 21.938 11 1 96.75 508 SER B O 1
ATOM 9362 N N . LEU B 1 509 ? 1.37 21.781 8.906 1 97.06 509 LEU B N 1
ATOM 9363 C CA . LEU B 1 509 ? 0.09 22.406 9.219 1 97.06 509 LEU B CA 1
ATOM 9364 C C . LEU B 1 509 ? -0.743 21.5 10.133 1 97.06 509 LEU B C 1
ATOM 9366 O O . LEU B 1 509 ? -1.405 22 11.047 1 97.06 509 LEU B O 1
ATOM 9370 N N . TYR B 1 510 ? -0.724 20.297 9.82 1 97.88 510 TYR B N 1
ATOM 9371 C CA . TYR B 1 510 ? -1.404 19.297 10.648 1 97.88 510 TYR B CA 1
ATOM 9372 C C . TYR B 1 510 ? -0.907 19.359 12.086 1 97.88 510 TYR B C 1
ATOM 9374 O O . TYR B 1 510 ? -1.704 19.344 13.023 1 97.88 510 TYR B O 1
ATOM 9382 N N . CYS B 1 511 ? 0.374 19.484 12.25 1 98.56 511 CYS B N 1
ATOM 9383 C CA . CYS B 1 511 ? 0.991 19.562 13.57 1 98.56 511 CYS B CA 1
ATOM 9384 C C . CYS B 1 511 ? 0.663 20.875 14.258 1 98.56 511 CYS B C 1
ATOM 9386 O O . CYS B 1 511 ? 0.468 20.922 15.469 1 98.56 511 CYS B O 1
ATOM 9388 N N . LEU B 1 512 ? 0.64 21.938 13.5 1 98.5 512 LEU B N 1
ATOM 9389 C CA . LEU B 1 512 ? 0.254 23.219 14.07 1 98.5 512 LEU B CA 1
ATOM 9390 C C . LEU B 1 512 ? -1.162 23.172 14.633 1 98.5 512 LEU B C 1
ATOM 9392 O O . LEU B 1 512 ? -1.42 23.672 15.727 1 98.5 512 LEU B O 1
ATOM 9396 N N . PHE B 1 513 ? -2.061 22.594 13.922 1 98.44 513 PHE B N 1
ATOM 9397 C CA . PHE B 1 513 ? -3.422 22.406 14.406 1 98.44 513 PHE B CA 1
ATOM 9398 C C . PHE B 1 513 ? -3.424 21.656 15.742 1 98.44 513 PHE B C 1
ATOM 9400 O O . PHE B 1 513 ? -4.113 22.062 16.672 1 98.44 513 PHE B O 1
ATOM 9407 N N . ILE B 1 514 ? -2.664 20.594 15.766 1 98.56 514 ILE B N 1
ATOM 9408 C CA . ILE B 1 514 ? -2.627 19.781 16.969 1 98.56 514 ILE B CA 1
ATOM 9409 C C . ILE B 1 514 ? -2.094 20.609 18.141 1 98.56 514 ILE B C 1
ATOM 9411 O O . ILE B 1 514 ? -2.58 20.5 19.266 1 98.56 514 ILE B O 1
ATOM 9415 N N . CYS B 1 515 ? -1.099 21.438 17.875 1 98.56 515 CYS B N 1
ATOM 9416 C CA . CYS B 1 515 ? -0.615 22.344 18.906 1 98.56 515 CYS B CA 1
ATOM 9417 C C . CYS B 1 515 ? -1.738 23.234 19.406 1 98.56 515 CYS B C 1
ATOM 9419 O O . CYS B 1 515 ? -1.897 23.422 20.625 1 98.56 515 CYS B O 1
ATOM 9421 N N . CYS B 1 516 ? -2.518 23.75 18.531 1 98.38 516 CYS B N 1
ATOM 9422 C CA . CYS B 1 516 ? -3.635 24.609 18.906 1 98.38 516 CYS B CA 1
ATOM 9423 C C . CYS B 1 516 ? -4.676 23.828 19.703 1 98.38 516 CYS B C 1
ATOM 9425 O O . CYS B 1 516 ? -5.25 24.359 20.656 1 98.38 516 CYS B O 1
ATOM 9427 N N . LEU B 1 517 ? -4.906 22.641 19.297 1 97.31 517 LEU B N 1
ATOM 9428 C CA . LEU B 1 517 ? -5.867 21.797 20 1 97.31 517 LEU B CA 1
ATOM 9429 C C . LEU B 1 517 ? -5.418 21.516 21.422 1 97.31 517 LEU B C 1
ATOM 9431 O O . LEU B 1 517 ? -6.23 21.547 22.359 1 97.31 517 LEU B O 1
ATOM 9435 N N . ILE B 1 518 ? -4.16 21.234 21.594 1 96.31 518 ILE B N 1
ATOM 9436 C CA . ILE B 1 518 ? -3.6 21 22.922 1 96.31 518 ILE B CA 1
ATOM 9437 C C . ILE B 1 518 ? -3.789 22.234 23.797 1 96.31 518 ILE B C 1
ATOM 9439 O O . ILE B 1 518 ? -4.211 22.125 24.953 1 96.31 518 ILE B O 1
ATOM 9443 N N . LEU B 1 519 ? -3.508 23.391 23.281 1 96.81 519 LEU B N 1
ATOM 9444 C CA . LEU B 1 519 ? -3.66 24.625 24.031 1 96.81 519 LEU B CA 1
ATOM 9445 C C . LEU B 1 519 ? -5.129 24.891 24.344 1 96.81 519 LEU B C 1
ATOM 9447 O O . LEU B 1 519 ? -5.449 25.453 25.406 1 96.81 519 LEU B O 1
ATOM 9451 N N . TYR B 1 520 ? -5.965 24.5 23.453 1 94.62 520 TYR B N 1
ATOM 9452 C CA . TYR B 1 520 ? -7.395 24.625 23.719 1 94.62 520 TYR B CA 1
ATOM 9453 C C . TYR B 1 520 ? -7.801 23.766 24.922 1 94.62 520 TYR B C 1
ATOM 9455 O O . TYR B 1 520 ? -8.523 24.234 25.797 1 94.62 520 TYR B O 1
ATOM 9463 N N . HIS B 1 521 ? -7.379 22.531 24.938 1 90.12 521 HIS B N 1
ATOM 9464 C CA . HIS B 1 521 ? -7.648 21.656 26.078 1 90.12 521 HIS B CA 1
ATOM 9465 C C . HIS B 1 521 ? -7.152 22.266 27.375 1 90.12 521 HIS B C 1
ATOM 9467 O O . HIS B 1 521 ? -7.836 22.203 28.391 1 90.12 521 HIS B O 1
ATOM 9473 N N . THR B 1 522 ? -5.984 22.797 27.297 1 89.56 522 THR B N 1
ATOM 9474 C CA . THR B 1 522 ? -5.375 23.375 28.484 1 89.56 522 THR B CA 1
ATOM 9475 C C . THR B 1 522 ? -6.105 24.656 28.906 1 89.56 522 THR B C 1
ATOM 9477 O O . THR B 1 522 ? -6.359 24.859 30.094 1 89.56 522 THR B O 1
ATOM 9480 N N . TYR B 1 523 ? -6.43 25.484 27.969 1 90.62 523 TYR B N 1
ATOM 9481 C CA . TYR B 1 523 ? -7.125 26.734 28.266 1 90.62 523 TYR B CA 1
ATOM 9482 C C . TYR B 1 523 ? -8.492 26.469 28.875 1 90.62 523 TYR B C 1
ATOM 9484 O O . TYR B 1 523 ? -8.93 27.188 29.766 1 90.62 523 TYR B O 1
ATOM 9492 N N . TYR B 1 524 ? -9.195 25.5 28.359 1 83.88 524 TYR B N 1
ATOM 9493 C CA . TYR B 1 524 ? -10.523 25.203 28.859 1 83.88 524 TYR B CA 1
ATOM 9494 C C . TYR B 1 524 ? -10.484 24.906 30.359 1 83.88 524 TYR B C 1
ATOM 9496 O O . TYR B 1 524 ? -11.406 25.266 31.094 1 83.88 524 TYR B O 1
ATOM 9504 N N . ARG B 1 525 ? -9.422 24.391 30.719 1 76.88 525 ARG B N 1
ATOM 9505 C CA . ARG B 1 525 ? -9.312 24 32.125 1 76.88 525 ARG B CA 1
ATOM 9506 C C . ARG B 1 525 ? -8.672 25.094 32.969 1 76.88 525 ARG B C 1
ATOM 9508 O O . ARG B 1 525 ? -9.117 25.375 34.062 1 76.88 525 ARG B O 1
ATOM 9515 N N . SER B 1 526 ? -7.672 25.703 32.469 1 81.94 526 SER B N 1
ATOM 9516 C CA . SER B 1 526 ? -6.891 26.656 33.25 1 81.94 526 SER B CA 1
ATOM 9517 C C . SER B 1 526 ? -7.414 28.078 33.094 1 81.94 526 SER B C 1
ATOM 9519 O O . SER B 1 526 ? -7.258 28.922 33.969 1 81.94 526 SER B O 1
ATOM 9521 N N . ARG B 1 527 ? -7.93 28.438 32 1 84.56 527 ARG B N 1
ATOM 9522 C CA . ARG B 1 527 ? -8.414 29.75 31.625 1 84.56 527 ARG B CA 1
ATOM 9523 C C . ARG B 1 527 ? -7.305 30.797 31.734 1 84.56 527 ARG B C 1
ATOM 9525 O O . ARG B 1 527 ? -7.57 31.969 32.031 1 84.56 527 ARG B O 1
ATOM 9532 N N . ARG B 1 528 ? -6.094 30.297 31.562 1 86.81 528 ARG B N 1
ATOM 9533 C CA . ARG B 1 528 ? -4.961 31.203 31.594 1 86.81 528 ARG B CA 1
ATOM 9534 C C . ARG B 1 528 ? -4.891 32.031 30.312 1 86.81 528 ARG B C 1
ATOM 9536 O O . ARG B 1 528 ? -4.941 31.484 29.203 1 86.81 528 ARG B O 1
ATOM 9543 N N . PRO B 1 529 ? -4.699 33.281 30.438 1 89.5 529 PRO B N 1
ATOM 9544 C CA . PRO B 1 529 ? -4.723 34.156 29.266 1 89.5 529 PRO B CA 1
ATOM 9545 C C . PRO B 1 529 ? -3.574 33.875 28.297 1 89.5 529 PRO B C 1
ATOM 9547 O O . PRO B 1 529 ? -3.713 34.094 27.094 1 89.5 529 PRO B O 1
ATOM 9550 N N . GLU B 1 530 ? -2.471 33.438 28.812 1 89.94 530 GLU B N 1
ATOM 9551 C CA . GLU B 1 530 ? -1.325 33.156 27.953 1 89.94 530 GLU B CA 1
ATOM 9552 C C . GLU B 1 530 ? -1.662 32.094 26.922 1 89.94 530 GLU B C 1
ATOM 9554 O O . GLU B 1 530 ? -1.2 32.125 25.781 1 89.94 530 GLU B O 1
ATOM 9559 N N . GLU B 1 531 ? -2.447 31.094 27.375 1 92.5 531 GLU B N 1
ATOM 9560 C CA . GLU B 1 531 ? -2.865 30.031 26.469 1 92.5 531 GLU B CA 1
ATOM 9561 C C . GLU B 1 531 ? -3.795 30.562 25.391 1 92.5 531 GLU B C 1
ATOM 9563 O O . GLU B 1 531 ? -3.662 30.188 24.219 1 92.5 531 GLU B O 1
ATOM 9568 N N . LEU B 1 532 ? -4.707 31.375 25.766 1 94.19 532 LEU B N 1
ATOM 9569 C CA . LEU B 1 532 ? -5.621 31.969 24.797 1 94.19 532 LEU B CA 1
ATOM 9570 C C . LEU B 1 532 ? -4.863 32.812 23.781 1 94.19 532 LEU B C 1
ATOM 9572 O O . LEU B 1 532 ? -5.133 32.75 22.578 1 94.19 532 LEU B O 1
ATOM 9576 N N . ALA B 1 533 ? -3.941 33.625 24.297 1 96.19 533 ALA B N 1
ATOM 9577 C CA . ALA B 1 533 ? -3.146 34.469 23.422 1 96.19 533 ALA B CA 1
ATOM 9578 C C . ALA B 1 533 ? -2.402 33.656 22.375 1 96.19 533 ALA B C 1
ATOM 9580 O O . ALA B 1 533 ? -2.279 34.062 21.219 1 96.19 533 ALA B O 1
ATOM 9581 N N . THR B 1 534 ? -1.893 32.531 22.797 1 96.62 534 THR B N 1
ATOM 9582 C CA . THR B 1 534 ? -1.139 31.672 21.891 1 96.62 534 THR B CA 1
ATOM 9583 C C . THR B 1 534 ? -2.059 31.047 20.859 1 96.62 534 THR B C 1
ATOM 9585 O O . THR B 1 534 ? -1.671 30.875 19.688 1 96.62 534 THR B O 1
ATOM 9588 N N . ILE B 1 535 ? -3.264 30.594 21.203 1 96.88 535 ILE B N 1
ATOM 9589 C CA . ILE B 1 535 ? -4.242 30.062 20.266 1 96.88 535 ILE B CA 1
ATOM 9590 C C . ILE B 1 535 ? -4.559 31.109 19.203 1 96.88 535 ILE B C 1
ATOM 9592 O O . ILE B 1 535 ? -4.637 30.797 18.016 1 96.88 535 ILE B O 1
ATOM 9596 N N . LEU B 1 536 ? -4.723 32.344 19.688 1 97.5 536 LEU B N 1
ATOM 9597 C CA . LEU B 1 536 ? -5.023 33.438 18.766 1 97.5 536 LEU B CA 1
ATOM 9598 C C . LEU B 1 536 ? -3.861 33.688 17.812 1 97.5 536 LEU B C 1
ATOM 9600 O O . LEU B 1 536 ? -4.07 34.062 16.656 1 97.5 536 LEU B O 1
ATOM 9604 N N . LYS B 1 537 ? -2.682 33.5 18.297 1 97.62 537 LYS B N 1
ATOM 9605 C CA . LYS B 1 537 ? -1.521 33.562 17.422 1 97.62 537 LYS B CA 1
ATOM 9606 C C . LYS B 1 537 ? -1.587 32.5 16.328 1 97.62 537 LYS B C 1
ATOM 9608 O O . LYS B 1 537 ? -1.164 32.75 15.195 1 97.62 537 LYS B O 1
ATOM 9613 N N . GLY B 1 538 ? -2.008 31.297 16.703 1 98.06 538 GLY B N 1
ATOM 9614 C CA . GLY B 1 538 ? -2.219 30.266 15.695 1 98.06 538 GLY B CA 1
ATOM 9615 C C . GLY B 1 538 ? -3.152 30.703 14.578 1 98.06 538 GLY B C 1
ATOM 9616 O O . GLY B 1 538 ? -2.873 30.469 13.406 1 98.06 538 GLY B O 1
ATOM 9617 N N . LYS B 1 539 ? -4.227 31.297 14.945 1 97.88 539 LYS B N 1
ATOM 9618 C CA . LYS B 1 539 ? -5.176 31.828 13.969 1 97.88 539 LYS B CA 1
ATOM 9619 C C . LYS B 1 539 ? -4.523 32.906 13.086 1 97.88 539 LYS B C 1
ATOM 9621 O O . LYS B 1 539 ? -4.711 32.906 11.867 1 97.88 539 LYS B O 1
ATOM 9626 N N . ASP B 1 540 ? -3.779 33.75 13.703 1 98.12 540 ASP B N 1
ATOM 9627 C CA . ASP B 1 540 ? -3.096 34.844 12.977 1 98.12 540 ASP B CA 1
ATOM 9628 C C . ASP B 1 540 ? -2.115 34.25 11.961 1 98.12 540 ASP B C 1
ATOM 9630 O O . ASP B 1 540 ? -2.014 34.75 10.836 1 98.12 540 ASP B O 1
ATOM 9634 N N . ILE B 1 541 ? -1.373 33.25 12.359 1 98.25 541 ILE B N 1
ATOM 9635 C CA . ILE B 1 541 ? -0.421 32.594 11.477 1 98.25 541 ILE B CA 1
ATOM 9636 C C . ILE B 1 541 ? -1.142 32.094 10.227 1 98.25 541 ILE B C 1
ATOM 9638 O O . ILE B 1 541 ? -0.688 32.312 9.102 1 98.25 541 ILE B O 1
ATOM 9642 N N . MET B 1 542 ? -2.242 31.422 10.43 1 98 542 MET B N 1
ATOM 9643 C CA . MET B 1 542 ? -2.998 30.859 9.312 1 98 542 MET B CA 1
ATOM 9644 C C . MET B 1 542 ? -3.529 31.953 8.398 1 98 542 MET B C 1
ATOM 9646 O O . MET B 1 542 ? -3.59 31.781 7.184 1 98 542 MET B O 1
ATOM 9650 N N . ASP B 1 543 ? -3.91 33.062 8.961 1 97.44 543 ASP B N 1
ATOM 9651 C CA . ASP B 1 543 ? -4.379 34.188 8.172 1 97.44 543 ASP B CA 1
ATOM 9652 C C . ASP B 1 543 ? -3.246 34.781 7.336 1 97.44 543 ASP B C 1
ATOM 9654 O O . ASP B 1 543 ? -3.457 35.188 6.184 1 97.44 543 ASP B O 1
ATOM 9658 N N . ARG B 1 544 ? -2.098 34.812 7.895 1 97.31 544 ARG B N 1
ATOM 9659 C CA . ARG B 1 544 ? -0.943 35.406 7.223 1 97.31 544 ARG B CA 1
ATOM 9660 C C . ARG B 1 544 ? -0.499 34.531 6.043 1 97.31 544 ARG B C 1
ATOM 9662 O O . ARG B 1 544 ? 0.028 35.062 5.055 1 97.31 544 ARG B O 1
ATOM 9669 N N . ILE B 1 545 ? -0.732 33.219 6.121 1 97.44 545 ILE B N 1
ATOM 9670 C CA . ILE B 1 545 ? -0.24 32.375 5.055 1 97.44 545 ILE B CA 1
ATOM 9671 C C . ILE B 1 545 ? -1.4 31.938 4.156 1 97.44 545 ILE B C 1
ATOM 9673 O O . ILE B 1 545 ? -1.311 30.938 3.447 1 97.44 545 ILE B O 1
ATOM 9677 N N . TYR B 1 546 ? -2.441 32.656 4.188 1 95.19 546 TYR B N 1
ATOM 9678 C CA . TYR B 1 546 ? -3.609 32.344 3.369 1 95.19 546 TYR B CA 1
ATOM 9679 C C . TYR B 1 546 ? -3.256 32.375 1.887 1 95.19 546 TYR B C 1
ATOM 9681 O O . TYR B 1 546 ? -2.561 33.281 1.417 1 95.19 546 TYR B O 1
ATOM 9689 N N . HIS B 1 547 ? -3.604 31.375 1.186 1 93.5 547 HIS B N 1
ATOM 9690 C CA . HIS B 1 547 ? -3.477 31.234 -0.261 1 93.5 547 HIS B CA 1
ATOM 9691 C C . HIS B 1 547 ? -4.773 30.734 -0.886 1 93.5 547 HIS B C 1
ATOM 9693 O O . HIS B 1 547 ? -5.266 29.672 -0.528 1 93.5 547 HIS B O 1
ATOM 9699 N N . PRO B 1 548 ? -5.383 31.406 -1.8 1 88.56 548 PRO B N 1
ATOM 9700 C CA . PRO B 1 548 ? -6.723 31.094 -2.303 1 88.56 548 PRO B CA 1
ATOM 9701 C C . PRO B 1 548 ? -6.781 29.734 -3 1 88.56 548 PRO B C 1
ATOM 9703 O O . PRO B 1 548 ? -7.832 29.078 -3.01 1 88.56 548 PRO B O 1
ATOM 9706 N N . ASP B 1 549 ? -5.668 29.312 -3.543 1 89.31 549 ASP B N 1
ATOM 9707 C CA . ASP B 1 549 ? -5.695 28.078 -4.309 1 89.31 549 ASP B CA 1
ATOM 9708 C C . ASP B 1 549 ? -5.25 26.891 -3.453 1 89.31 549 ASP B C 1
ATOM 9710 O O . ASP B 1 549 ? -5.145 25.766 -3.947 1 89.31 549 ASP B O 1
ATOM 9714 N N . CYS B 1 550 ? -4.984 27.094 -2.178 1 92.75 550 CYS B N 1
ATOM 9715 C CA . CYS B 1 550 ? -4.641 26.016 -1.259 1 92.75 550 CYS B CA 1
ATOM 9716 C C . CYS B 1 550 ? -5.855 25.578 -0.443 1 92.75 550 CYS B C 1
ATOM 9718 O O . CYS B 1 550 ? -6.246 26.266 0.502 1 92.75 550 CYS B O 1
ATOM 9720 N N . HIS B 1 551 ? -6.336 24.469 -0.73 1 88.25 551 HIS B N 1
ATOM 9721 C CA . HIS B 1 551 ? -7.605 24.031 -0.156 1 88.25 551 HIS B CA 1
ATOM 9722 C C . HIS B 1 551 ? -7.398 23.375 1.21 1 88.25 551 HIS B C 1
ATOM 9724 O O . HIS B 1 551 ? -8.172 23.625 2.139 1 88.25 551 HIS B O 1
ATOM 9730 N N . ALA B 1 552 ? -6.426 22.531 1.317 1 90.44 552 ALA B N 1
ATOM 9731 C CA . ALA B 1 552 ? -6.156 21.906 2.604 1 90.44 552 ALA B CA 1
ATOM 9732 C C . ALA B 1 552 ? -5.793 22.938 3.662 1 90.44 552 ALA B C 1
ATOM 9734 O O . ALA B 1 552 ? -6.254 22.859 4.805 1 90.44 552 ALA B O 1
ATOM 9735 N N . ARG B 1 553 ? -4.992 23.891 3.264 1 94.12 553 ARG B N 1
ATOM 9736 C CA . ARG B 1 553 ? -4.602 24.984 4.156 1 94.12 553 ARG B CA 1
ATOM 9737 C C . ARG B 1 553 ? -5.816 25.781 4.609 1 94.12 553 ARG B C 1
ATOM 9739 O O . ARG B 1 553 ? -5.938 26.125 5.789 1 94.12 553 ARG B O 1
ATOM 9746 N N . SER B 1 554 ? -6.695 26.016 3.729 1 93.06 554 SER B N 1
ATOM 9747 C CA . SER B 1 554 ? -7.906 26.766 4.051 1 93.06 554 SER B CA 1
ATOM 9748 C C . SER B 1 554 ? -8.797 25.984 5.008 1 93.06 554 SER B C 1
ATOM 9750 O O . SER B 1 554 ? -9.398 26.562 5.918 1 93.06 554 SER B O 1
ATOM 9752 N N . LYS B 1 555 ? -8.914 24.734 4.777 1 92.38 555 LYS B N 1
ATOM 9753 C CA . LYS B 1 555 ? -9.719 23.891 5.652 1 92.38 555 LYS B CA 1
ATOM 9754 C C . LYS B 1 555 ? -9.164 23.891 7.074 1 92.38 555 LYS B C 1
ATOM 9756 O O . LYS B 1 555 ? -9.922 23.984 8.039 1 92.38 555 LYS B O 1
ATOM 9761 N N . ILE B 1 556 ? -7.887 23.781 7.199 1 95.81 556 ILE B N 1
ATOM 9762 C CA . ILE B 1 556 ? -7.242 23.75 8.508 1 95.81 556 ILE B CA 1
ATOM 9763 C C . ILE B 1 556 ? -7.387 25.109 9.18 1 95.81 556 ILE B C 1
ATOM 9765 O O . ILE B 1 556 ? -7.625 25.203 10.383 1 95.81 556 ILE B O 1
ATOM 9769 N N . ALA B 1 557 ? -7.27 26.172 8.367 1 97.19 557 ALA B N 1
ATOM 9770 C CA . ALA B 1 557 ? -7.445 27.516 8.883 1 97.19 557 ALA B CA 1
ATOM 9771 C C . ALA B 1 557 ? -8.844 27.703 9.469 1 97.19 557 ALA B C 1
ATOM 9773 O O . ALA B 1 557 ? -9.008 28.344 10.516 1 97.19 557 ALA B O 1
ATOM 9774 N N . GLU B 1 558 ? -9.797 27.172 8.836 1 96.44 558 GLU B N 1
ATOM 9775 C CA . GLU B 1 558 ? -11.172 27.266 9.312 1 96.44 558 GLU B CA 1
ATOM 9776 C C . GLU B 1 558 ? -11.336 26.578 10.672 1 96.44 558 GLU B C 1
ATOM 9778 O O . GLU B 1 558 ? -11.984 27.109 11.57 1 96.44 558 GLU B O 1
ATOM 9783 N N . VAL B 1 559 ? -10.766 25.438 10.805 1 97.12 559 VAL B N 1
ATOM 9784 C CA . VAL B 1 559 ? -10.898 24.672 12.039 1 97.12 559 VAL B CA 1
ATOM 9785 C C . VAL B 1 559 ? -10.18 25.391 13.172 1 97.12 559 VAL B C 1
ATOM 9787 O O . VAL B 1 559 ? -10.688 25.469 14.297 1 97.12 559 VAL B O 1
ATOM 9790 N N . ILE B 1 560 ? -8.984 25.922 12.906 1 97.69 560 ILE B N 1
ATOM 9791 C CA . ILE B 1 560 ? -8.242 26.656 13.922 1 97.69 560 ILE B CA 1
ATOM 9792 C C . ILE B 1 560 ? -9.016 27.906 14.32 1 97.69 560 ILE B C 1
ATOM 9794 O O . ILE B 1 560 ? -9.031 28.281 15.492 1 97.69 560 ILE B O 1
ATOM 9798 N N . SER B 1 561 ? -9.664 28.516 13.383 1 97.19 561 SER B N 1
ATOM 9799 C CA . SER B 1 561 ? -10.516 29.656 13.672 1 97.19 561 SER B CA 1
ATOM 9800 C C . SER B 1 561 ? -11.672 29.266 14.586 1 97.19 561 SER B C 1
ATOM 9802 O O . SER B 1 561 ? -12.016 30.016 15.516 1 97.19 561 SER B O 1
ATOM 9804 N N . LEU B 1 562 ? -12.273 28.156 14.336 1 95.38 562 LEU B N 1
ATOM 9805 C CA . LEU B 1 562 ? -13.367 27.672 15.164 1 95.38 562 LEU B CA 1
ATOM 9806 C C . LEU B 1 562 ? -12.875 27.375 16.578 1 95.38 562 LEU B C 1
ATOM 9808 O O . LEU B 1 562 ? -13.594 27.641 17.547 1 95.38 562 LEU B O 1
ATOM 9812 N N . LEU B 1 563 ? -11.711 26.828 16.688 1 95.19 563 LEU B N 1
ATOM 9813 C CA . LEU B 1 563 ? -11.117 26.578 17.984 1 95.19 563 LEU B CA 1
ATOM 9814 C C . LEU B 1 563 ? -10.93 27.891 18.75 1 95.19 563 LEU B C 1
ATOM 9816 O O . LEU B 1 563 ? -11.219 27.969 19.953 1 95.19 563 LEU B O 1
ATOM 9820 N N . SER B 1 564 ? -10.422 28.906 18.062 1 95.06 564 SER B N 1
ATOM 9821 C CA . SER B 1 564 ? -10.211 30.219 18.672 1 95.06 564 SER B CA 1
ATOM 9822 C C . SER B 1 564 ? -11.531 30.844 19.109 1 95.06 564 SER B C 1
ATOM 9824 O O . SER B 1 564 ? -11.609 31.453 20.188 1 95.06 564 SER B O 1
ATOM 9826 N N . ASP B 1 565 ? -12.547 30.641 18.328 1 92.81 565 ASP B N 1
ATOM 9827 C CA . ASP B 1 565 ? -13.867 31.172 18.656 1 92.81 565 ASP B CA 1
ATOM 9828 C C . ASP B 1 565 ? -14.445 30.469 19.891 1 92.81 565 ASP B C 1
ATOM 9830 O O . ASP B 1 565 ? -15.047 31.109 20.75 1 92.81 565 ASP B O 1
ATOM 9834 N N . ALA B 1 566 ? -14.266 29.172 19.906 1 91.94 566 ALA B N 1
ATOM 9835 C CA . ALA B 1 566 ? -14.758 28.391 21.031 1 91.94 566 ALA B CA 1
ATOM 9836 C C . ALA B 1 566 ? -14.039 28.781 22.328 1 91.94 566 ALA B C 1
ATOM 9838 O O . ALA B 1 566 ? -14.633 28.766 23.406 1 91.94 566 ALA B O 1
ATOM 9839 N N . ALA B 1 567 ? -12.805 29.109 22.219 1 91 567 ALA B N 1
ATOM 9840 C CA . ALA B 1 567 ? -12.016 29.5 23.391 1 91 567 ALA B CA 1
ATOM 9841 C C . ALA B 1 567 ? -12.391 30.906 23.859 1 91 567 ALA B C 1
ATOM 9843 O O . ALA B 1 567 ? -12.438 31.156 25.062 1 91 567 ALA B O 1
ATOM 9844 N N . THR B 1 568 ? -12.703 31.797 23.016 1 90.06 568 THR B N 1
ATOM 9845 C CA . THR B 1 568 ? -13.008 33.188 23.344 1 90.06 568 THR B CA 1
ATOM 9846 C C . THR B 1 568 ? -14.438 33.312 23.875 1 90.06 568 THR B C 1
ATOM 9848 O O . THR B 1 568 ? -14.711 34.156 24.734 1 90.06 568 THR B O 1
ATOM 9851 N N . ASN B 1 569 ? -15.266 32.438 23.297 1 83.12 569 ASN B N 1
ATOM 9852 C CA . ASN B 1 569 ? -16.672 32.469 23.703 1 83.12 569 ASN B CA 1
ATOM 9853 C C . ASN B 1 569 ? -17.109 31.125 24.281 1 83.12 569 ASN B C 1
ATOM 9855 O O . ASN B 1 569 ? -17.844 30.375 23.641 1 83.12 569 ASN B O 1
ATOM 9859 N N . PRO B 1 570 ? -16.609 30.969 25.5 1 73.88 570 PRO B N 1
ATOM 9860 C CA . PRO B 1 570 ? -16.969 29.656 26.078 1 73.88 570 PRO B CA 1
ATOM 9861 C C . PRO B 1 570 ? -18.469 29.531 26.359 1 73.88 570 PRO B C 1
ATOM 9863 O O . PRO B 1 570 ? -19.094 30.453 26.859 1 73.88 570 PRO B O 1
ATOM 9866 N N . ARG B 1 571 ? -19.188 28.641 25.656 1 61.12 571 ARG B N 1
ATOM 9867 C CA . ARG B 1 571 ? -20.594 28.359 25.922 1 61.12 571 ARG B CA 1
ATOM 9868 C C . ARG B 1 571 ? -20.75 27.5 27.172 1 61.12 571 ARG B C 1
ATOM 9870 O O . ARG B 1 571 ? -20.109 26.453 27.297 1 61.12 571 ARG B O 1
ATOM 9877 N N . GLU B 1 572 ? -21.203 28 28.203 1 55.78 572 GLU B N 1
ATOM 9878 C CA . GLU B 1 572 ? -21.422 27.312 29.469 1 55.78 572 GLU B CA 1
ATOM 9879 C C . GLU B 1 572 ? -22.156 26 29.25 1 55.78 572 GLU B C 1
ATOM 9881 O O . GLU B 1 572 ? -21.938 25.031 29.984 1 55.78 572 GLU B O 1
ATOM 9886 N N . ASP B 1 573 ? -23.062 25.906 28.312 1 51.53 573 ASP B N 1
ATOM 9887 C CA . ASP B 1 573 ? -23.922 24.75 28.094 1 51.53 573 ASP B CA 1
ATOM 9888 C C . ASP B 1 573 ? -23.219 23.688 27.25 1 51.53 573 ASP B C 1
ATOM 9890 O O . ASP B 1 573 ? -23.75 22.594 27.062 1 51.53 573 ASP B O 1
ATOM 9894 N N . ALA B 1 574 ? -22.141 23.984 26.734 1 51.91 574 ALA B N 1
ATOM 9895 C CA . ALA B 1 574 ? -21.484 23.078 25.812 1 51.91 574 ALA B CA 1
ATOM 9896 C C . ALA B 1 574 ? -20.969 21.828 26.531 1 51.91 574 ALA B C 1
ATOM 9898 O O . ALA B 1 574 ? -20.969 20.734 25.969 1 51.91 574 ALA B O 1
ATOM 9899 N N . ALA B 1 575 ? -20.562 22.031 27.766 1 48.94 575 ALA B N 1
ATOM 9900 C CA . ALA B 1 575 ? -20.109 20.906 28.594 1 48.94 575 ALA B CA 1
ATOM 9901 C C . ALA B 1 575 ? -21.266 19.938 28.875 1 48.94 575 ALA B C 1
ATOM 9903 O O . ALA B 1 575 ? -21.031 18.75 29.094 1 48.94 575 ALA B O 1
ATOM 9904 N N . MET B 1 576 ? -22.484 20.516 28.984 1 47.78 576 MET B N 1
ATOM 9905 C CA . MET B 1 576 ? -23.625 19.719 29.406 1 47.78 576 MET B CA 1
ATOM 9906 C C . MET B 1 576 ? -24.125 18.812 28.281 1 47.78 576 MET B C 1
ATOM 9908 O O . MET B 1 576 ? -24.734 17.781 28.547 1 47.78 576 MET B O 1
ATOM 9912 N N . ASN B 1 577 ? -24.047 19.141 27.094 1 48.78 577 ASN B N 1
ATOM 9913 C CA . ASN B 1 577 ? -24.578 18.359 25.984 1 48.78 577 ASN B CA 1
ATOM 9914 C C . ASN B 1 577 ? -23.453 17.625 25.25 1 48.78 577 ASN B C 1
ATOM 9916 O O . ASN B 1 577 ? -23.25 17.844 24.062 1 48.78 577 ASN B O 1
ATOM 9920 N N . ARG B 1 578 ? -22.75 16.859 26.125 1 52.38 578 ARG B N 1
ATOM 9921 C CA . ARG B 1 578 ? -21.516 16.203 25.656 1 52.38 578 ARG B CA 1
ATOM 9922 C C . ARG B 1 578 ? -21.828 15.039 24.734 1 52.38 578 ARG B C 1
ATOM 9924 O O . ARG B 1 578 ? -22.172 13.953 25.188 1 52.38 578 ARG B O 1
ATOM 9931 N N . THR B 1 579 ? -22.438 15.156 23.469 1 58.09 579 THR B N 1
ATOM 9932 C CA . THR B 1 579 ? -22.641 14.086 22.5 1 58.09 579 THR B CA 1
ATOM 9933 C C . THR B 1 579 ? -21.359 13.828 21.703 1 58.09 579 THR B C 1
ATOM 9935 O O . THR B 1 579 ? -21.406 13.656 20.484 1 58.09 579 THR B O 1
ATOM 9938 N N . SER B 1 580 ? -20.047 13.656 22.453 1 73.94 580 SER B N 1
ATOM 9939 C CA . SER B 1 580 ? -18.828 13.508 21.672 1 73.94 580 SER B CA 1
ATOM 9940 C C . SER B 1 580 ? -18.516 12.039 21.406 1 73.94 580 SER B C 1
ATOM 9942 O O . SER B 1 580 ? -18.938 11.156 22.156 1 73.94 580 SER B O 1
ATOM 9944 N N . ILE B 1 581 ? -18.094 11.852 20.297 1 84.94 581 ILE B N 1
ATOM 9945 C CA . ILE B 1 581 ? -17.672 10.508 19.922 1 84.94 581 ILE B CA 1
ATOM 9946 C C . ILE B 1 581 ? -16.375 10.148 20.625 1 84.94 581 ILE B C 1
ATOM 9948 O O . ILE B 1 581 ? -15.68 11.023 21.156 1 84.94 581 ILE B O 1
ATOM 9952 N N . ASN B 1 582 ? -16.141 8.852 20.812 1 86.06 582 ASN B N 1
ATOM 9953 C CA . ASN B 1 582 ? -14.898 8.375 21.422 1 86.06 582 ASN B CA 1
ATOM 9954 C C . ASN B 1 582 ? -13.68 8.719 20.562 1 86.06 582 ASN B C 1
ATOM 9956 O O . ASN B 1 582 ? -13.766 8.75 19.344 1 86.06 582 ASN B O 1
ATOM 9960 N N . PRO B 1 583 ? -12.641 9.031 21.25 1 86.75 583 PRO B N 1
ATOM 9961 C CA . PRO B 1 583 ? -11.438 9.336 20.484 1 86.75 583 PRO B CA 1
ATOM 9962 C C . PRO B 1 583 ? -10.969 8.156 19.625 1 86.75 583 PRO B C 1
ATOM 9964 O O . PRO B 1 583 ? -10.359 8.352 18.578 1 86.75 583 PRO B O 1
ATOM 9967 N N . THR B 1 584 ? -11.094 6.988 20.156 1 84.88 584 THR B N 1
ATOM 9968 C CA . THR B 1 584 ? -10.773 5.766 19.438 1 84.88 584 THR B CA 1
ATOM 9969 C C . THR B 1 584 ? -11.562 4.582 19.984 1 84.88 584 THR B C 1
ATOM 9971 O O . THR B 1 584 ? -12.164 4.672 21.047 1 84.88 584 THR B O 1
ATOM 9974 N N . ARG B 1 585 ? -11.539 3.613 19.188 1 83.56 585 ARG B N 1
ATOM 9975 C CA . ARG B 1 585 ? -12.234 2.406 19.625 1 83.56 585 ARG B CA 1
ATOM 9976 C C . ARG B 1 585 ? -11.594 1.824 20.875 1 83.56 585 ARG B C 1
ATOM 9978 O O . ARG B 1 585 ? -10.367 1.72 20.953 1 83.56 585 ARG B O 1
ATOM 9985 N N . GLY B 1 586 ? -12.406 1.483 21.844 1 80.31 586 GLY B N 1
ATOM 9986 C CA . GLY B 1 586 ? -11.898 0.898 23.078 1 80.31 586 GLY B CA 1
ATOM 9987 C C . GLY B 1 586 ? -11.781 1.901 24.219 1 80.31 586 GLY B C 1
ATOM 9988 O O . GLY B 1 586 ? -11.523 1.526 25.359 1 80.31 586 GLY B O 1
ATOM 9989 N N . VAL B 1 587 ? -11.969 3.172 23.844 1 83.38 587 VAL B N 1
ATOM 9990 C CA . VAL B 1 587 ? -11.914 4.246 24.828 1 83.38 587 VAL B CA 1
ATOM 9991 C C . VAL B 1 587 ? -13.289 4.91 24.953 1 83.38 587 VAL B C 1
ATOM 9993 O O . VAL B 1 587 ? -13.922 5.211 23.938 1 83.38 587 VAL B O 1
ATOM 9996 N N . ARG B 1 588 ? -13.781 5.004 26.188 1 76.75 588 ARG B N 1
ATOM 9997 C CA . ARG B 1 588 ? -15.109 5.578 26.406 1 76.75 588 ARG B CA 1
ATOM 9998 C C . ARG B 1 588 ? -15.016 6.902 27.156 1 76.75 588 ARG B C 1
ATOM 10000 O O . ARG B 1 588 ? -14.102 7.102 27.969 1 76.75 588 ARG B O 1
ATOM 10007 N N . LEU B 1 589 ? -15.969 7.719 26.797 1 71.19 589 LEU B N 1
ATOM 10008 C CA . LEU B 1 589 ? -16.078 8.992 27.5 1 71.19 589 LEU B CA 1
ATOM 10009 C C . LEU B 1 589 ? -16.547 8.766 28.938 1 71.19 589 LEU B C 1
ATOM 10011 O O . LEU B 1 589 ? -17.422 7.945 29.203 1 71.19 589 LEU B O 1
ATOM 10015 N N . ARG B 1 590 ? -15.836 9.422 29.844 1 63.31 590 ARG B N 1
ATOM 10016 C CA . ARG B 1 590 ? -16.25 9.344 31.25 1 63.31 590 ARG B CA 1
ATOM 10017 C C . ARG B 1 590 ? -17.594 10.031 31.469 1 63.31 590 ARG B C 1
ATOM 10019 O O . ARG B 1 590 ? -17.844 11.086 30.891 1 63.31 590 ARG B O 1
ATOM 10026 N N . LYS B 1 591 ? -18.672 9.336 31.875 1 54.38 591 LYS B N 1
ATOM 10027 C CA . LYS B 1 591 ? -20.016 9.867 32.094 1 54.38 591 LYS B CA 1
ATOM 10028 C C . LYS B 1 591 ? -19.969 11.141 32.938 1 54.38 591 LYS B C 1
ATOM 10030 O O . LYS B 1 591 ? -20.734 12.078 32.688 1 54.38 591 LYS B O 1
ATOM 10035 N N . ARG B 1 592 ? -19.344 11.25 34.156 1 47.5 592 ARG B N 1
ATOM 10036 C CA . ARG B 1 592 ? -19.438 12.391 35.062 1 47.5 592 ARG B CA 1
ATOM 10037 C C . ARG B 1 592 ? -18.156 13.211 35.062 1 47.5 592 ARG B C 1
ATOM 10039 O O . ARG B 1 592 ? -17.062 12.656 35.125 1 47.5 592 ARG B O 1
ATOM 10046 N N . GLU B 1 593 ? -18.172 14.383 34.375 1 47.97 593 GLU B N 1
ATOM 10047 C CA . GLU B 1 593 ? -17.062 15.344 34.375 1 47.97 593 GLU B CA 1
ATOM 10048 C C . GLU B 1 593 ? -16.531 15.609 35.75 1 47.97 593 GLU B C 1
ATOM 10050 O O . GLU B 1 593 ? -17.281 15.992 36.656 1 47.97 593 GLU B O 1
ATOM 10055 N N . PRO B 1 594 ? -15.461 15.062 36.188 1 43.31 594 PRO B N 1
ATOM 10056 C CA . PRO B 1 594 ? -15.047 15.57 37.5 1 43.31 594 PRO B CA 1
ATOM 10057 C C . PRO B 1 594 ? -14.922 17.094 37.531 1 43.31 594 PRO B C 1
ATOM 10059 O O . PRO B 1 594 ? -14.594 17.703 36.5 1 43.31 594 PRO B O 1
ATOM 10062 N N . ASN B 1 595 ? -15.82 17.844 38.094 1 40.09 595 ASN B N 1
ATOM 10063 C CA . ASN B 1 595 ? -15.703 19.266 38.344 1 40.09 595 ASN B CA 1
ATOM 10064 C C . ASN B 1 595 ? -14.266 19.672 38.625 1 40.09 595 ASN B C 1
ATOM 10066 O O . ASN B 1 595 ? -13.898 19.922 39.781 1 40.09 595 ASN B O 1
ATOM 10070 N N . LEU B 1 596 ? -13.336 19.156 37.938 1 42.66 596 LEU B N 1
ATOM 10071 C CA . LEU B 1 596 ? -11.961 19.469 38.312 1 42.66 596 LEU B CA 1
ATOM 10072 C C . LEU B 1 596 ? -11.523 20.797 37.688 1 42.66 596 LEU B C 1
ATOM 10074 O O . LEU B 1 596 ? -11.344 20.891 36.469 1 42.66 596 LEU B O 1
ATOM 10078 N N . ARG B 1 597 ? -11.969 21.844 38.312 1 42.47 597 ARG B N 1
ATOM 10079 C CA . ARG B 1 597 ? -11.43 23.141 37.906 1 42.47 597 ARG B CA 1
ATOM 10080 C C . ARG B 1 597 ? -10.078 23.391 38.594 1 42.47 597 ARG B C 1
ATOM 10082 O O . ARG B 1 597 ? -9.906 23.125 39.781 1 42.47 597 ARG B O 1
ATOM 10089 N N . TRP B 1 598 ? -9.133 23.656 37.844 1 41.97 598 TRP B N 1
ATOM 10090 C CA . TRP B 1 598 ? -7.812 24.047 38.344 1 41.97 598 TRP B CA 1
ATOM 10091 C C . TRP B 1 598 ? -7.902 25.312 39.188 1 41.97 598 TRP B C 1
ATOM 10093 O O . TRP B 1 598 ? -8.57 26.281 38.812 1 41.97 598 TRP B O 1
ATOM 10103 N N . ARG B 1 599 ? -7.594 25.219 40.469 1 40.16 599 ARG B N 1
ATOM 10104 C CA . ARG B 1 599 ? -7.41 26.375 41.344 1 40.16 599 ARG B CA 1
ATOM 10105 C C . ARG B 1 599 ? -5.961 26.844 41.312 1 40.16 599 ARG B C 1
ATOM 10107 O O . ARG B 1 599 ? -5.066 26.141 41.781 1 40.16 599 ARG B O 1
ATOM 10114 N N . ALA B 1 600 ? -5.738 27.875 40.562 1 41.62 600 ALA B N 1
ATOM 10115 C CA . ALA B 1 600 ? -4.422 28.5 40.438 1 41.62 600 ALA B CA 1
ATOM 10116 C C . ALA B 1 600 ? -3.803 28.734 41.812 1 41.62 600 ALA B C 1
ATOM 10118 O O . ALA B 1 600 ? -2.586 28.625 42 1 41.62 600 ALA B O 1
ATOM 10119 N N . ASP B 1 601 ? -4.598 29.078 42.719 1 40.38 601 ASP B N 1
ATOM 10120 C CA . ASP B 1 601 ? -4.137 29.453 44.062 1 40.38 601 ASP B CA 1
ATOM 10121 C C . ASP B 1 601 ? -3.447 28.281 44.75 1 40.38 601 ASP B C 1
ATOM 10123 O O . ASP B 1 601 ? -2.465 28.469 45.469 1 40.38 601 ASP B O 1
ATOM 10127 N N . THR B 1 602 ? -4.062 27.016 44.469 1 42.16 602 THR B N 1
ATOM 10128 C CA . THR B 1 602 ? -3.502 25.844 45.156 1 42.16 602 THR B CA 1
ATOM 10129 C C . THR B 1 602 ? -2.781 24.938 44.156 1 42.16 602 THR B C 1
ATOM 10131 O O . THR B 1 602 ? -2.289 23.875 44.531 1 42.16 602 THR B O 1
ATOM 10134 N N . ASN B 1 603 ? -2.564 25.422 42.969 1 36.75 603 ASN B N 1
ATOM 10135 C CA . ASN B 1 603 ? -1.957 24.641 41.906 1 36.75 603 ASN B CA 1
ATOM 10136 C C . ASN B 1 603 ? -2.506 23.219 41.875 1 36.75 603 ASN B C 1
ATOM 10138 O O . ASN B 1 603 ? -1.74 22.25 41.844 1 36.75 603 ASN B O 1
ATOM 10142 N N . SER B 1 604 ? -3.654 23.109 42.312 1 41.81 604 SER B N 1
ATOM 10143 C CA . SER B 1 604 ? -4.316 21.812 42.406 1 41.81 604 SER B CA 1
ATOM 10144 C C . SER B 1 604 ? -5.672 21.828 41.719 1 41.81 604 SER B C 1
ATOM 10146 O O . SER B 1 604 ? -6.195 22.906 41.406 1 41.81 604 SER B O 1
ATOM 10148 N N . PHE B 1 605 ? -6.113 20.766 41.125 1 42.72 605 PHE B N 1
ATOM 10149 C CA . PHE B 1 605 ? -7.453 20.672 40.531 1 42.72 605 PHE B CA 1
ATOM 10150 C C . PHE B 1 605 ? -8.508 20.609 41.625 1 42.72 605 PHE B C 1
ATOM 10152 O O . PHE B 1 605 ? -8.367 19.859 42.594 1 42.72 605 PHE B O 1
ATOM 10159 N N . ALA B 1 606 ? -9.195 21.562 42.031 1 42 606 ALA B N 1
ATOM 10160 C CA . ALA B 1 606 ? -10.32 21.609 42.938 1 42 606 ALA B CA 1
ATOM 10161 C C . ALA B 1 606 ? -11.453 20.688 42.5 1 42 606 ALA B C 1
ATOM 10163 O O . ALA B 1 606 ? -11.727 20.578 41.281 1 42 606 ALA B O 1
ATOM 10164 N N . GLY B 1 607 ? -11.852 19.609 43.438 1 42 607 GLY B N 1
ATOM 10165 C CA . GLY B 1 607 ? -13.039 18.766 43.438 1 42 607 GLY B CA 1
ATOM 10166 C C . GLY B 1 607 ? -12.758 17.328 43.031 1 42 607 GLY B C 1
ATOM 10167 O O . GLY B 1 607 ? -13.688 16.562 42.781 1 42 607 GLY B O 1
ATOM 10168 N N . ASP B 1 608 ? -11.516 17.031 42.625 1 36.84 608 ASP B N 1
ATOM 10169 C CA . ASP B 1 608 ? -11.383 15.602 42.406 1 36.84 608 ASP B CA 1
ATOM 10170 C C . ASP B 1 608 ? -11.352 14.844 43.719 1 36.84 608 ASP B C 1
ATOM 10172 O O . ASP B 1 608 ? -10.406 14.992 44.5 1 36.84 608 ASP B O 1
ATOM 10176 N N . PRO B 1 609 ? -12.352 14.477 44.312 1 36.69 609 PRO B N 1
ATOM 10177 C CA . PRO B 1 609 ? -12.258 13.727 45.562 1 36.69 609 PRO B CA 1
ATOM 10178 C C . PRO B 1 609 ? -11.172 12.656 45.531 1 36.69 609 PRO B C 1
ATOM 10180 O O . PRO B 1 609 ? -10.711 12.211 46.594 1 36.69 609 PRO B O 1
ATOM 10183 N N . ASP B 1 610 ? -11.086 11.922 44.5 1 33.03 610 ASP B N 1
ATOM 10184 C CA . ASP B 1 610 ? -10.219 10.75 44.5 1 33.03 610 ASP B CA 1
ATOM 10185 C C . ASP B 1 610 ? -8.75 11.148 44.344 1 33.03 610 ASP B C 1
ATOM 10187 O O . ASP B 1 610 ? -7.887 10.289 44.156 1 33.03 610 ASP B O 1
ATOM 10191 N N . VAL B 1 611 ? -8.43 12.328 44.062 1 34 611 VAL B N 1
ATOM 10192 C CA . VAL B 1 611 ? -7.008 12.633 44.125 1 34 611 VAL B CA 1
ATOM 10193 C C . VAL B 1 611 ? -6.555 12.625 45.594 1 34 611 VAL B C 1
ATOM 10195 O O . VAL B 1 611 ? -6.996 13.453 46.406 1 34 611 VAL B O 1
ATOM 10198 N N . GLU B 1 612 ? -6.215 11.445 46.094 1 33.38 612 GLU B N 1
ATOM 10199 C CA . GLU B 1 612 ? -5.57 11.352 47.406 1 33.38 612 GLU B CA 1
ATOM 10200 C C . GLU B 1 612 ? -4.492 12.414 47.562 1 33.38 612 GLU B C 1
ATOM 10202 O O . GLU B 1 612 ? -3.854 12.82 46.594 1 33.38 612 GLU B O 1
ATOM 10207 N N . LYS B 1 613 ? -4.383 13.078 48.719 1 37.59 613 LYS B N 1
ATOM 10208 C CA . LYS B 1 613 ? -3.434 14.07 49.188 1 37.59 613 LYS B CA 1
ATOM 10209 C C . LYS B 1 613 ? -2.027 13.789 48.688 1 37.59 613 LYS B C 1
ATOM 10211 O O . LYS B 1 613 ? -1.229 14.711 48.5 1 37.59 613 LYS B O 1
ATOM 10216 N N . GLY B 1 614 ? -1.365 12.562 49 1 31.61 614 GLY B N 1
ATOM 10217 C CA . GLY B 1 614 ? 0.043 12.219 48.875 1 31.61 614 GLY B CA 1
ATOM 10218 C C . GLY B 1 614 ? 0.486 12 47.438 1 31.61 614 GLY B C 1
ATOM 10219 O O . GLY B 1 614 ? 0.763 10.867 47.031 1 31.61 614 GLY B O 1
ATOM 10220 N N . GLU B 1 615 ? -0.031 12.656 46.688 1 31.36 615 GLU B N 1
ATOM 10221 C CA . GLU B 1 615 ? 0.378 12.383 45.312 1 31.36 615 GLU B CA 1
ATOM 10222 C C . GLU B 1 615 ? 1.896 12.422 45.156 1 31.36 615 GLU B C 1
ATOM 10224 O O . GLU B 1 615 ? 2.533 13.414 45.531 1 31.36 615 GLU B O 1
ATOM 10229 N N . LYS B 1 616 ? 2.412 11.258 45.219 1 32.44 616 LYS B N 1
ATOM 10230 C CA . LYS B 1 616 ? 3.852 11.023 45.125 1 32.44 616 LYS B CA 1
ATOM 10231 C C . LYS B 1 616 ? 4.48 11.914 44.062 1 32.44 616 LYS B C 1
ATOM 10233 O O . LYS B 1 616 ? 3.854 12.203 43.031 1 32.44 616 LYS B O 1
ATOM 10238 N N . PRO B 1 617 ? 5.586 12.602 44.438 1 28.38 617 PRO B N 1
ATOM 10239 C CA . PRO B 1 617 ? 6.348 13.477 43.531 1 28.38 617 PRO B CA 1
ATOM 10240 C C . PRO B 1 617 ? 6.594 12.852 42.188 1 28.38 617 PRO B C 1
ATOM 10242 O O . PRO B 1 617 ? 6.539 11.625 42.031 1 28.38 617 PRO B O 1
ATOM 10245 N N . VAL B 1 618 ? 6.617 13.648 41.281 1 27.69 618 VAL B N 1
ATOM 10246 C CA . VAL B 1 618 ? 7.008 13.367 39.906 1 27.69 618 VAL B CA 1
ATOM 10247 C C . VAL B 1 618 ? 8.195 12.406 39.906 1 27.69 618 VAL B C 1
ATOM 10249 O O . VAL B 1 618 ? 9.188 12.617 40.594 1 27.69 618 VAL B O 1
ATOM 10252 N N . PRO B 1 619 ? 8.039 11.18 39.719 1 27.34 619 PRO B N 1
ATOM 10253 C CA . PRO B 1 619 ? 9.281 10.406 39.75 1 27.34 619 PRO B CA 1
ATOM 10254 C C . PRO B 1 619 ? 10.43 11.125 39.031 1 27.34 619 PRO B C 1
ATOM 10256 O O . PRO B 1 619 ? 10.219 11.781 38 1 27.34 619 PRO B O 1
ATOM 10259 N N . SER B 1 620 ? 11.523 11.391 39.719 1 26.27 620 SER B N 1
ATOM 10260 C CA . SER B 1 620 ? 12.719 12.133 39.312 1 26.27 620 SER B CA 1
ATOM 10261 C C . SER B 1 620 ? 13.172 11.758 37.906 1 26.27 620 SER B C 1
ATOM 10263 O O . SER B 1 620 ? 13.891 12.516 37.25 1 26.27 620 SER B O 1
ATOM 10265 N N . HIS B 1 621 ? 12.742 10.57 37.562 1 27.36 621 HIS B N 1
ATOM 10266 C CA . HIS B 1 621 ? 13.391 10.078 36.344 1 27.36 621 HIS B CA 1
ATOM 10267 C C . HIS B 1 621 ? 12.789 10.727 35.125 1 27.36 621 HIS B C 1
ATOM 10269 O O . HIS B 1 621 ? 13.32 10.562 34 1 27.36 621 HIS B O 1
ATOM 10275 N N . LEU B 1 622 ? 11.625 11.117 35.25 1 27.14 622 LEU B N 1
ATOM 10276 C CA . LEU B 1 622 ? 11.094 11.766 34.031 1 27.14 622 LEU B CA 1
ATOM 10277 C C . LEU B 1 622 ? 11.625 13.188 33.906 1 27.14 622 LEU B C 1
ATOM 10279 O O . LEU B 1 622 ? 11.273 13.906 32.969 1 27.14 622 LEU B O 1
ATOM 10283 N N . VAL B 1 623 ? 12.164 13.789 35.031 1 24.98 623 VAL B N 1
ATOM 10284 C CA . VAL B 1 623 ? 13.023 14.969 35.031 1 24.98 623 VAL B CA 1
ATOM 10285 C C . VAL B 1 623 ? 14.43 14.578 34.562 1 24.98 623 VAL B C 1
ATOM 10287 O O . VAL B 1 623 ? 15.07 13.734 35.188 1 24.98 623 VAL B O 1
ATOM 10290 N N . ALA B 1 624 ? 14.664 14.742 33.312 1 27.88 624 ALA B N 1
ATOM 10291 C CA . ALA B 1 624 ? 15.969 14.367 32.781 1 27.88 624 ALA B CA 1
ATOM 10292 C C . ALA B 1 624 ? 17.094 14.828 33.688 1 27.88 624 ALA B C 1
ATOM 10294 O O . ALA B 1 624 ? 17.328 16.031 33.875 1 27.88 624 ALA B O 1
ATOM 10295 N N . SER B 1 625 ? 17.203 14.383 34.938 1 23.48 625 SER B N 1
ATOM 10296 C CA . SER B 1 625 ? 18.594 14.625 35.312 1 23.48 625 SER B CA 1
ATOM 10297 C C . SER B 1 625 ? 19.547 13.969 34.344 1 23.48 625 SER B C 1
ATOM 10299 O O . SER B 1 625 ? 19.281 12.867 33.844 1 23.48 625 SER B O 1
ATOM 10301 N N . PRO B 1 626 ? 20.625 14.773 33.906 1 23.67 626 PRO B N 1
ATOM 10302 C CA . PRO B 1 626 ? 21.688 14.25 33.031 1 23.67 626 PRO B CA 1
ATOM 10303 C C . PRO B 1 626 ? 22.219 12.898 33.5 1 23.67 626 PRO B C 1
ATOM 10305 O O . PRO B 1 626 ? 22.875 12.812 34.531 1 23.67 626 PRO B O 1
ATOM 10308 N N . ALA B 1 627 ? 21.406 12.008 33.688 1 23.22 627 ALA B N 1
ATOM 10309 C CA . ALA B 1 627 ? 22.172 10.859 34.188 1 23.22 627 ALA B CA 1
ATOM 10310 C C . ALA B 1 627 ? 23.406 10.609 33.312 1 23.22 627 ALA B C 1
ATOM 10312 O O . ALA B 1 627 ? 23.359 10.805 32.094 1 23.22 627 ALA B O 1
ATOM 10313 N N . ALA B 1 628 ? 24.578 10.438 33.906 1 21.91 628 ALA B N 1
ATOM 10314 C CA . ALA B 1 628 ? 25.906 10.195 33.344 1 21.91 628 ALA B CA 1
ATOM 10315 C C . ALA B 1 628 ? 25.859 9.172 32.219 1 21.91 628 ALA B C 1
ATOM 10317 O O . ALA B 1 628 ? 26.188 9.484 31.062 1 21.91 628 ALA B O 1
ATOM 10318 N N . ASP B 1 629 ? 26.484 7.961 32.375 1 21.33 629 ASP B N 1
ATOM 10319 C CA . ASP B 1 629 ? 27.234 7.094 31.453 1 21.33 629 ASP B CA 1
ATOM 10320 C C . ASP B 1 629 ? 26.297 6.141 30.719 1 21.33 629 ASP B C 1
ATOM 10322 O O . ASP B 1 629 ? 26.734 5.109 30.203 1 21.33 629 ASP B O 1
ATOM 10326 N N . THR B 1 630 ? 25.094 6.344 30.734 1 23.53 630 THR B N 1
ATOM 10327 C CA . THR B 1 630 ? 24.531 5.059 30.328 1 23.53 630 THR B CA 1
ATOM 10328 C C . THR B 1 630 ? 24.922 4.727 28.891 1 23.53 630 THR B C 1
ATOM 10330 O O . THR B 1 630 ? 24.828 5.582 28 1 23.53 630 THR B O 1
ATOM 10333 N N . PRO B 1 631 ? 25.531 3.576 28.609 1 21.91 631 PRO B N 1
ATOM 10334 C CA . PRO B 1 631 ? 26.078 3.188 27.312 1 21.91 631 PRO B CA 1
ATOM 10335 C C . PRO B 1 631 ? 25.031 3.24 26.188 1 21.91 631 PRO B C 1
ATOM 10337 O O . PRO B 1 631 ? 23.875 2.879 26.406 1 21.91 631 PRO B O 1
ATOM 10340 N N . SER B 1 632 ? 25.094 4.289 25.422 1 22.7 632 SER B N 1
ATOM 10341 C CA . SER B 1 632 ? 24.406 4.621 24.188 1 22.7 632 SER B CA 1
ATOM 10342 C C . SER B 1 632 ? 24.281 3.4 23.281 1 22.7 632 SER B C 1
ATOM 10344 O O . SER B 1 632 ? 25.25 3.008 22.625 1 22.7 632 SER B O 1
ATOM 10346 N N . THR B 1 633 ? 23.594 2.367 23.797 1 23.62 633 THR B N 1
ATOM 10347 C CA . THR B 1 633 ? 23.578 1.326 22.781 1 23.62 633 THR B CA 1
ATOM 10348 C C . THR B 1 633 ? 22.969 1.856 21.484 1 23.62 633 THR B C 1
ATOM 10350 O O . THR B 1 633 ? 21.844 2.369 21.469 1 23.62 633 THR B O 1
ATOM 10353 N N . PRO B 1 634 ? 23.75 2.225 20.641 1 23.38 634 PRO B N 1
ATOM 10354 C CA . PRO B 1 634 ? 23.344 2.754 19.328 1 23.38 634 PRO B CA 1
ATOM 10355 C C . PRO B 1 634 ? 22.188 1.976 18.719 1 23.38 634 PRO B C 1
ATOM 10357 O O . PRO B 1 634 ? 22.094 0.755 18.875 1 23.38 634 PRO B O 1
ATOM 10360 N N . ILE B 1 635 ? 21.109 2.729 18.688 1 23.91 635 ILE B N 1
ATOM 10361 C CA . ILE B 1 635 ? 19.953 2.123 18.047 1 23.91 635 ILE B CA 1
ATOM 10362 C C . ILE B 1 635 ? 20.406 1.258 16.875 1 23.91 635 ILE B C 1
ATOM 10364 O O . ILE B 1 635 ? 20.031 0.084 16.781 1 23.91 635 ILE B O 1
ATOM 10368 N N . TYR B 1 636 ? 20.281 1.743 15.734 1 22 636 TYR B N 1
ATOM 10369 C CA . TYR B 1 636 ? 20.438 0.918 14.539 1 22 636 TYR B CA 1
ATOM 10370 C C . TYR B 1 636 ? 21.906 0.82 14.141 1 22 636 TYR B C 1
ATOM 10372 O O . TYR B 1 636 ? 22.375 1.571 13.281 1 22 636 TYR B O 1
ATOM 10380 N N . SER B 1 637 ? 22.969 0.738 15.109 1 23.55 637 SER B N 1
ATOM 10381 C CA . SER B 1 637 ? 24.25 0.573 14.453 1 23.55 637 SER B CA 1
ATOM 10382 C C . SER B 1 637 ? 24.312 -0.731 13.664 1 23.55 637 SER B C 1
ATOM 10384 O O . SER B 1 637 ? 23.625 -1.692 13.992 1 23.55 637 SER B O 1
ATOM 10386 N N . GLY B 1 638 ? 25.016 -0.738 12.484 1 23.14 638 GLY B N 1
ATOM 10387 C CA . GLY B 1 638 ? 25.297 -1.842 11.586 1 23.14 638 GLY B CA 1
ATOM 10388 C C . GLY B 1 638 ? 25.781 -3.088 12.297 1 23.14 638 GLY B C 1
ATOM 10389 O O . GLY B 1 638 ? 25.969 -4.137 11.68 1 23.14 638 GLY B O 1
ATOM 10390 N N . ASN B 1 639 ? 26.672 -2.908 13.359 1 22.41 639 ASN B N 1
ATOM 10391 C CA . ASN B 1 639 ? 27.297 -4.137 13.844 1 22.41 639 ASN B CA 1
ATOM 10392 C C . ASN B 1 639 ? 26.344 -4.938 14.727 1 22.41 639 ASN B C 1
ATOM 10394 O O . ASN B 1 639 ? 25.734 -4.391 15.641 1 22.41 639 ASN B O 1
ATOM 10398 N N . PRO B 1 640 ? 26.062 -6.156 14.398 1 22.88 640 PRO B N 1
ATOM 10399 C CA . PRO B 1 640 ? 25.109 -7.055 15.055 1 22.88 640 PRO B CA 1
ATOM 10400 C C . PRO B 1 640 ? 25.391 -7.23 16.547 1 22.88 640 PRO B C 1
ATOM 10402 O O . PRO B 1 640 ? 26.312 -7.945 16.922 1 22.88 640 PRO B O 1
ATOM 10405 N N . LEU B 1 641 ? 25.688 -6.105 17.312 1 23.45 641 LEU B N 1
ATOM 10406 C CA . LEU B 1 641 ? 26.016 -6.457 18.688 1 23.45 641 LEU B CA 1
ATOM 10407 C C . LEU B 1 641 ? 24.938 -7.336 19.312 1 23.45 641 LEU B C 1
ATOM 10409 O O . LEU B 1 641 ? 23.75 -7.176 19 1 23.45 641 LEU B O 1
ATOM 10413 N N . PRO B 1 642 ? 25.359 -8.383 20.156 1 23.19 642 PRO B N 1
ATOM 10414 C CA . PRO B 1 642 ? 24.641 -9.492 20.781 1 23.19 642 PRO B CA 1
ATOM 10415 C C . PRO B 1 642 ? 23.641 -9.023 21.844 1 23.19 642 PRO B C 1
ATOM 10417 O O . PRO B 1 642 ? 23.156 -9.828 22.641 1 23.19 642 PRO B O 1
ATOM 10420 N N . TYR B 1 643 ? 23.031 -7.883 21.734 1 20.28 643 TYR B N 1
ATOM 10421 C CA . TYR B 1 643 ? 22.469 -7.281 22.938 1 20.28 643 TYR B CA 1
ATOM 10422 C C . TYR B 1 643 ? 21.578 -8.273 23.672 1 20.28 643 TYR B C 1
ATOM 10424 O O . TYR B 1 643 ? 20.641 -8.836 23.094 1 20.28 643 TYR B O 1
ATOM 10432 N N . PRO B 1 644 ? 22.062 -8.875 24.703 1 22.98 644 PRO B N 1
ATOM 10433 C CA . PRO B 1 644 ? 21.328 -9.734 25.625 1 22.98 644 PRO B CA 1
ATOM 10434 C C . PRO B 1 644 ? 20.203 -8.992 26.344 1 22.98 644 PRO B C 1
ATOM 10436 O O . PRO B 1 644 ? 20.453 -8.016 27.047 1 22.98 644 PRO B O 1
ATOM 10439 N N . ILE B 1 645 ? 19.344 -8.492 25.781 1 22.2 645 ILE B N 1
ATOM 10440 C CA . ILE B 1 645 ? 18.438 -7.691 26.609 1 22.2 645 ILE B CA 1
ATOM 10441 C C . ILE B 1 645 ? 17.938 -8.523 27.781 1 22.2 645 ILE B C 1
ATOM 10443 O O . ILE B 1 645 ? 17.266 -9.539 27.594 1 22.2 645 ILE B O 1
ATOM 10447 N N . PRO B 1 646 ? 18.578 -8.398 28.859 1 21.11 646 PRO B N 1
ATOM 10448 C CA . PRO B 1 646 ? 18.203 -9.109 30.094 1 21.11 646 PRO B CA 1
ATOM 10449 C C . PRO B 1 646 ? 16.781 -8.781 30.562 1 21.11 646 PRO B C 1
ATOM 10451 O O . PRO B 1 646 ? 16.406 -7.609 30.609 1 21.11 646 PRO B O 1
ATOM 10454 N N . VAL B 1 647 ? 15.914 -9.547 30.203 1 21.42 647 VAL B N 1
ATOM 10455 C CA . VAL B 1 647 ? 14.547 -9.445 30.688 1 21.42 647 VAL B CA 1
ATOM 10456 C C . VAL B 1 647 ? 14.523 -9.586 32.219 1 21.42 647 VAL B C 1
ATOM 10458 O O . VAL B 1 647 ? 14.781 -10.672 32.75 1 21.42 647 VAL B O 1
ATOM 10461 N N . ASN B 1 648 ? 15.164 -8.625 32.844 1 20.25 648 ASN B N 1
ATOM 10462 C CA . ASN B 1 648 ? 15.117 -8.664 34.312 1 20.25 648 ASN B CA 1
ATOM 10463 C C . ASN B 1 648 ? 13.688 -8.664 34.812 1 20.25 648 ASN B C 1
ATOM 10465 O O . ASN B 1 648 ? 12.953 -7.688 34.656 1 20.25 648 ASN B O 1
ATOM 10469 N N . ILE B 1 649 ? 13.125 -9.828 34.906 1 20.89 649 ILE B N 1
ATOM 10470 C CA . ILE B 1 649 ? 11.836 -10.148 35.5 1 20.89 649 ILE B CA 1
ATOM 10471 C C . ILE B 1 649 ? 11.891 -9.828 37 1 20.89 649 ILE B C 1
ATOM 10473 O O . ILE B 1 649 ? 12.648 -10.445 37.75 1 20.89 649 ILE B O 1
ATOM 10477 N N . ASN B 1 650 ? 11.828 -8.586 37.344 1 18.39 650 ASN B N 1
ATOM 10478 C CA . ASN B 1 650 ? 11.828 -8.344 38.781 1 18.39 650 ASN B CA 1
ATOM 10479 C C . ASN B 1 650 ? 10.68 -9.07 39.469 1 18.39 650 ASN B C 1
ATOM 10481 O O . ASN B 1 650 ? 9.531 -8.984 39.031 1 18.39 650 ASN B O 1
ATOM 10485 N N . PRO B 1 651 ? 10.836 -10.125 40.344 1 20.91 651 PRO B N 1
ATOM 10486 C CA . PRO B 1 651 ? 9.977 -11.023 41.125 1 20.91 651 PRO B CA 1
ATOM 10487 C C . PRO B 1 651 ? 8.93 -10.281 41.938 1 20.91 651 PRO B C 1
ATOM 10489 O O . PRO B 1 651 ? 7.949 -10.883 42.375 1 20.91 651 PRO B O 1
ATOM 10492 N N . SER B 1 652 ? 9.258 -9.078 42.375 1 18.8 652 SER B N 1
ATOM 10493 C CA . SER B 1 652 ? 8.57 -8.672 43.625 1 18.8 652 SER B CA 1
ATOM 10494 C C . SER B 1 652 ? 7.098 -8.391 43.344 1 18.8 652 SER B C 1
ATOM 10496 O O . SER B 1 652 ? 6.355 -8.039 44.281 1 18.8 652 SER B O 1
ATOM 10498 N N . MET B 1 653 ? 6.664 -8.188 42.125 1 17.41 653 MET B N 1
ATOM 10499 C CA . MET B 1 653 ? 5.41 -7.449 42.219 1 17.41 653 MET B CA 1
ATOM 10500 C C . MET B 1 653 ? 4.254 -8.383 42.562 1 17.41 653 MET B C 1
ATOM 10502 O O . MET B 1 653 ? 3.539 -8.844 41.688 1 17.41 653 MET B O 1
ATOM 10506 N N . HIS B 1 654 ? 4.359 -9.375 43.5 1 18.47 654 HIS B N 1
ATOM 10507 C CA . HIS B 1 654 ? 3.348 -10.266 44.062 1 18.47 654 HIS B CA 1
ATOM 10508 C C . HIS B 1 654 ? 2.098 -9.5 44.469 1 18.47 654 HIS B C 1
ATOM 10510 O O . HIS B 1 654 ? 0.988 -10.031 44.406 1 18.47 654 HIS B O 1
ATOM 10516 N N . GLY B 1 655 ? 2.289 -8.359 45.188 1 17.56 655 GLY B N 1
ATOM 10517 C CA . GLY B 1 655 ? 1.328 -8.094 46.25 1 17.56 655 GLY B CA 1
ATOM 10518 C C . GLY B 1 655 ? -0.018 -7.625 45.75 1 17.56 655 GLY B C 1
ATOM 10519 O O . GLY B 1 655 ? -1 -7.594 46.5 1 17.56 655 GLY B O 1
ATOM 10520 N N . LEU B 1 656 ? -0.07 -6.84 44.625 1 16.75 656 LEU B N 1
ATOM 10521 C CA . LEU B 1 656 ? -1.164 -5.891 44.812 1 16.75 656 LEU B CA 1
ATOM 10522 C C . LEU B 1 656 ? -2.508 -6.551 44.5 1 16.75 656 LEU B C 1
ATOM 10524 O O . LEU B 1 656 ? -2.885 -6.719 43.344 1 16.75 656 LEU B O 1
ATOM 10528 N N . ALA B 1 657 ? -2.906 -7.719 45.156 1 18.23 657 ALA B N 1
ATOM 10529 C CA . ALA B 1 657 ? -4.156 -8.469 45.219 1 18.23 657 ALA B CA 1
ATOM 10530 C C . ALA B 1 657 ? -5.34 -7.539 45.5 1 18.23 657 ALA B C 1
ATOM 10532 O O . ALA B 1 657 ? -6.469 -7.84 45.094 1 18.23 657 ALA B O 1
ATOM 10533 N N . ALA B 1 658 ? -5.156 -6.484 46.344 1 17.05 658 ALA B N 1
ATOM 10534 C CA . ALA B 1 658 ? -6.266 -6.188 47.25 1 17.05 658 ALA B CA 1
ATOM 10535 C C . ALA B 1 658 ? -7.418 -5.52 46.5 1 17.05 658 ALA B C 1
ATOM 10537 O O . ALA B 1 658 ? -8.57 -5.582 46.938 1 17.05 658 ALA B O 1
ATOM 10538 N N . ALA B 1 659 ? -7.121 -4.566 45.562 1 16.84 659 ALA B N 1
ATOM 10539 C CA . ALA B 1 659 ? -8.109 -3.49 45.594 1 16.84 659 ALA B CA 1
ATOM 10540 C C . ALA B 1 659 ? -9.406 -3.912 44.938 1 16.84 659 ALA B C 1
ATOM 10542 O O . ALA B 1 659 ? -9.508 -3.879 43.688 1 16.84 659 ALA B O 1
ATOM 10543 N N . ALA B 1 660 ? -10.008 -5.113 45.344 1 17.38 660 ALA B N 1
ATOM 10544 C CA . ALA B 1 660 ? -11.266 -5.758 44.969 1 17.38 660 ALA B CA 1
ATOM 10545 C C . ALA B 1 660 ? -12.422 -4.766 45 1 17.38 660 ALA B C 1
ATOM 10547 O O . ALA B 1 660 ? -13.328 -4.84 44.156 1 17.38 660 ALA B O 1
ATOM 10548 N N . ASN B 1 661 ? -12.578 -4.02 46.156 1 16.91 661 ASN B N 1
ATOM 10549 C CA . ASN B 1 661 ? -13.875 -3.791 46.781 1 16.91 661 ASN B CA 1
ATOM 10550 C C . ASN B 1 661 ? -14.695 -2.752 46.031 1 16.91 661 ASN B C 1
ATOM 10552 O O . ASN B 1 661 ? -15.844 -2.492 46.375 1 16.91 661 ASN B O 1
ATOM 10556 N N . LEU B 1 662 ? -14.016 -1.728 45.531 1 16.38 662 LEU B N 1
ATOM 10557 C CA . LEU B 1 662 ? -14.797 -0.515 45.719 1 16.38 662 LEU B CA 1
ATOM 10558 C C . LEU B 1 662 ? -15.977 -0.46 44.75 1 16.38 662 LEU B C 1
ATOM 10560 O O . LEU B 1 662 ? -15.906 0.225 43.719 1 16.38 662 LEU B O 1
ATOM 10564 N N . TYR B 1 663 ? -16.484 -1.558 44.281 1 17.31 663 TYR B N 1
ATOM 10565 C CA . TYR B 1 663 ? -17.531 -1.6 43.281 1 17.31 663 TYR B CA 1
ATOM 10566 C C . TYR B 1 663 ? -18.781 -0.847 43.75 1 17.31 663 TYR B C 1
ATOM 10568 O O . TYR B 1 663 ? -19.422 -1.252 44.719 1 17.31 663 TYR B O 1
ATOM 10576 N N . GLU B 1 664 ? -18.719 0.475 43.688 1 17.8 664 GLU B N 1
ATOM 10577 C CA . GLU B 1 664 ? -19.797 1.297 44.219 1 17.8 664 GLU B CA 1
ATOM 10578 C C . GLU B 1 664 ? -21.172 0.786 43.781 1 17.8 664 GLU B C 1
ATOM 10580 O O . GLU B 1 664 ? -21.297 0.19 42.719 1 17.8 664 GLU B O 1
ATOM 10585 N N . PRO B 1 665 ? -22.156 0.87 44.625 1 18.89 665 PRO B N 1
ATOM 10586 C CA . PRO B 1 665 ? -23.531 0.372 44.688 1 18.89 665 PRO B CA 1
ATOM 10587 C C . PRO B 1 665 ? -24.391 0.861 43.531 1 18.89 665 PRO B C 1
ATOM 10589 O O . PRO B 1 665 ? -24.047 1.859 42.906 1 18.89 665 PRO B O 1
ATOM 10592 N N . ALA B 1 666 ? -25.375 0.09 43.125 1 19.33 666 ALA B N 1
ATOM 10593 C CA . ALA B 1 666 ? -26.469 0.095 42.125 1 19.33 666 ALA B CA 1
ATOM 10594 C C . ALA B 1 666 ? -27.312 1.362 42.25 1 19.33 666 ALA B C 1
ATOM 10596 O O . ALA B 1 666 ? -27.891 1.633 43.312 1 19.33 666 ALA B O 1
ATOM 10597 N N . LEU B 1 667 ? -26.859 2.484 41.75 1 18.23 667 LEU B N 1
ATOM 10598 C CA . LEU B 1 667 ? -27.688 3.672 41.938 1 18.23 667 LEU B CA 1
ATOM 10599 C C . LEU B 1 667 ? -29.141 3.398 41.562 1 18.23 667 LEU B C 1
ATOM 10601 O O . LEU B 1 667 ? -29.406 2.947 40.438 1 18.23 667 LEU B O 1
ATOM 10605 N N . THR B 1 668 ? -29.984 2.957 42.5 1 19.33 668 THR B N 1
ATOM 10606 C CA . THR B 1 668 ? -31.422 2.744 42.469 1 19.33 668 THR B CA 1
ATOM 10607 C C . THR B 1 668 ? -32.156 3.992 42 1 19.33 668 THR B C 1
ATOM 10609 O O . THR B 1 668 ? -32.062 5.059 42.594 1 19.33 668 THR B O 1
ATOM 10612 N N . PHE B 1 669 ? -32.188 4.176 40.688 1 19.17 669 PHE B N 1
ATOM 10613 C CA . PHE B 1 669 ? -33 5.273 40.188 1 19.17 669 PHE B CA 1
ATOM 10614 C C . PHE B 1 669 ? -34.406 5.262 40.781 1 19.17 669 PHE B C 1
ATOM 10616 O O . PHE B 1 669 ? -35.094 4.242 40.75 1 19.17 669 PHE B O 1
ATOM 10623 N N . LEU B 1 670 ? -34.562 5.945 41.906 1 18.34 670 LEU B N 1
ATOM 10624 C CA . LEU B 1 670 ? -35.844 6.117 42.594 1 18.34 670 LEU B CA 1
ATOM 10625 C C . LEU B 1 670 ? -36.938 6.578 41.656 1 18.34 670 LEU B C 1
ATOM 10627 O O . LEU B 1 670 ? -36.75 7.543 40.906 1 18.34 670 LEU B O 1
ATOM 10631 N N . ASP B 1 671 ? -37.875 5.684 41.281 1 19.5 671 ASP B N 1
ATOM 10632 C CA . ASP B 1 671 ? -39.156 5.82 40.594 1 19.5 671 ASP B CA 1
ATOM 10633 C C . ASP B 1 671 ? -40 6.941 41.219 1 19.5 671 ASP B C 1
ATOM 10635 O O . ASP B 1 671 ? -40.438 6.836 42.344 1 19.5 671 ASP B O 1
ATOM 10639 N N . ILE B 1 672 ? -39.562 8.188 41.094 1 19.14 672 ILE B N 1
ATOM 10640 C CA . ILE B 1 672 ? -40.406 9.211 41.719 1 19.14 672 ILE B CA 1
ATOM 10641 C C . ILE B 1 672 ? -41.844 9.016 41.281 1 19.14 672 ILE B C 1
ATOM 10643 O O . ILE B 1 672 ? -42.156 9.023 40.062 1 19.14 672 ILE B O 1
ATOM 10647 N N . ALA B 1 673 ? -42.781 8.523 42.156 1 19.33 673 ALA B N 1
ATOM 10648 C CA . ALA B 1 673 ? -44.188 8.297 42.375 1 19.33 673 ALA B CA 1
ATOM 10649 C C . ALA B 1 673 ? -45 9.523 41.938 1 19.33 673 ALA B C 1
ATOM 10651 O O . ALA B 1 673 ? -44.75 10.633 42.406 1 19.33 673 ALA B O 1
ATOM 10652 N N . THR B 1 674 ? -45.531 9.531 40.75 1 19.09 674 THR B N 1
ATOM 10653 C CA . THR B 1 674 ? -46.594 10.422 40.281 1 19.09 674 THR B CA 1
ATOM 10654 C C . THR B 1 674 ? -47.719 10.453 41.312 1 19.09 674 THR B C 1
ATOM 10656 O O . THR B 1 674 ? -48.438 9.453 41.5 1 19.09 674 THR B O 1
ATOM 10659 N N . ASP B 1 675 ? -47.625 11.039 42.469 1 17.16 675 ASP B N 1
ATOM 10660 C CA . ASP B 1 675 ? -48.75 11.195 43.406 1 17.16 675 ASP B CA 1
ATOM 10661 C C . ASP B 1 675 ? -49.938 11.891 42.75 1 17.16 675 ASP B C 1
ATOM 10663 O O . ASP B 1 675 ? -49.812 13.031 42.312 1 17.16 675 ASP B O 1
ATOM 10667 N N . SER B 1 676 ? -51 11.219 42.219 1 19.72 676 SER B N 1
ATOM 10668 C CA . SER B 1 676 ? -52.344 11.516 41.781 1 19.72 676 SER B CA 1
ATOM 10669 C C . SER B 1 676 ? -53.156 12.18 42.875 1 19.72 676 SER B C 1
ATOM 10671 O O . SER B 1 676 ? -54.375 12.367 42.75 1 19.72 676 SER B O 1
ATOM 10673 N N . SER B 1 677 ? -52.875 12.383 44.188 1 18.05 677 SER B N 1
ATOM 10674 C CA . SER B 1 677 ? -54 12.469 45.125 1 18.05 677 SER B CA 1
ATOM 10675 C C . SER B 1 677 ? -54.875 13.664 44.844 1 18.05 677 SER B C 1
ATOM 10677 O O . SER B 1 677 ? -56.094 13.555 44.875 1 18.05 677 SER B O 1
ATOM 10679 N N . GLN B 1 678 ? -54.75 14.984 45.344 1 17.41 678 GLN B N 1
ATOM 10680 C CA . GLN B 1 678 ? -55.625 15.711 46.25 1 17.41 678 GLN B CA 1
ATOM 10681 C C . GLN B 1 678 ? -56.719 16.469 45.5 1 17.41 678 GLN B C 1
ATOM 10683 O O . GLN B 1 678 ? -56.406 17.391 44.75 1 17.41 678 GLN B O 1
ATOM 10688 N N . HIS B 1 679 ? -58.031 15.883 45.25 1 18.95 679 HIS B N 1
ATOM 10689 C CA . HIS B 1 679 ? -59.406 16.328 45 1 18.95 679 HIS B CA 1
ATOM 10690 C C . HIS B 1 679 ? -59.906 17.156 46.188 1 18.95 679 HIS B C 1
ATOM 10692 O O . HIS B 1 679 ? -61.125 17.406 46.281 1 18.95 679 HIS B O 1
ATOM 10698 N N . SER B 1 680 ? -59.312 17.656 47.219 1 17.75 680 SER B N 1
ATOM 10699 C CA . SER B 1 680 ? -60.219 18.234 48.219 1 17.75 680 SER B CA 1
ATOM 10700 C C . SER B 1 680 ? -61.156 19.25 47.594 1 17.75 680 SER B C 1
ATOM 10702 O O . SER B 1 680 ? -60.938 19.703 46.469 1 17.75 680 SER B O 1
ATOM 10704 N N . GLN B 1 681 ? -61.938 20.234 48.531 1 18.39 681 GLN B N 1
ATOM 10705 C CA . GLN B 1 681 ? -63.094 20.75 49.281 1 18.39 681 GLN B CA 1
ATOM 10706 C C . GLN B 1 681 ? -63.469 22.141 48.812 1 18.39 681 GLN B C 1
ATOM 10708 O O . GLN B 1 681 ? -64.625 22.594 49.062 1 18.39 681 GLN B O 1
ATOM 10713 N N . TRP B 1 682 ? -62.75 23.156 48.375 1 17.95 682 TRP B N 1
ATOM 10714 C CA . TRP B 1 682 ? -63.219 24.438 48.906 1 17.95 682 TRP B CA 1
ATOM 10715 C C . TRP B 1 682 ? -64.5 24.906 48.188 1 17.95 682 TRP B C 1
ATOM 10717 O O . TRP B 1 682 ? -64.438 25.438 47.094 1 17.95 682 TRP B O 1
ATOM 10727 N N . SER B 1 683 ? -65.562 24.078 48 1 19.58 683 SER B N 1
ATOM 10728 C CA . SER B 1 683 ? -66.938 24.656 47.781 1 19.58 683 SER B CA 1
ATOM 10729 C C . SER B 1 683 ? -67.438 25.344 49.062 1 19.58 683 SER B C 1
ATOM 10731 O O . SER B 1 683 ? -68.188 24.75 49.844 1 19.58 683 SER B O 1
ATOM 10733 N N . THR B 1 684 ? -66.812 26.031 50 1 19.22 684 THR B N 1
ATOM 10734 C CA . THR B 1 684 ? -67.5 26.797 51 1 19.22 684 THR B CA 1
ATOM 10735 C C . THR B 1 684 ? -68.625 27.609 50.344 1 19.22 684 THR B C 1
ATOM 10737 O O . THR B 1 684 ? -68.625 27.812 49.125 1 19.22 684 THR B O 1
ATOM 10740 N N . GLU B 1 685 ? -69 28.797 51.188 1 20.69 685 GLU B N 1
ATOM 10741 C CA . GLU B 1 685 ? -69.938 29.562 52 1 20.69 685 GLU B CA 1
ATOM 10742 C C . GLU B 1 685 ? -70.688 30.641 51.188 1 20.69 685 GLU B C 1
ATOM 10744 O O . GLU B 1 685 ? -70 31.359 50.406 1 20.69 685 GLU B O 1
ATOM 10749 N N . SER B 1 686 ? -72.062 30.531 51.219 1 21.88 686 SER B N 1
ATOM 10750 C CA . SER B 1 686 ? -73.438 31.062 51.312 1 21.88 686 SER B CA 1
ATOM 10751 C C . SER B 1 686 ? -73.5 32.281 52.25 1 21.88 686 SER B C 1
ATOM 10753 O O . SER B 1 686 ? -74.562 32.562 52.844 1 21.88 686 SER B O 1
ATOM 10755 N N . ASP B 1 687 ? -72.5 32.938 52.719 1 20.09 687 ASP B N 1
ATOM 10756 C CA . ASP B 1 687 ? -73.062 34.062 53.438 1 20.09 687 ASP B CA 1
ATOM 10757 C C . ASP B 1 687 ? -73.938 34.906 52.562 1 20.09 687 ASP B C 1
ATOM 10759 O O . ASP B 1 687 ? -73.875 34.844 51.312 1 20.09 687 ASP B O 1
ATOM 10763 N N . SER B 1 688 ? -74.25 36.25 53.281 1 21.78 688 SER B N 1
ATOM 10764 C CA . SER B 1 688 ? -74.625 37.625 53.438 1 21.78 688 SER B CA 1
ATOM 10765 C C . SER B 1 688 ? -74 38.531 52.406 1 21.78 688 SER B C 1
ATOM 10767 O O . SER B 1 688 ? -72.812 38.438 52.156 1 21.78 688 SER B O 1
#

Solvent-accessible surface area (backbone atoms only — not comparable to full-atom values): 79546 Å² total; per-residue (Å²): 132,88,73,80,74,74,78,78,75,78,78,74,73,72,77,73,72,76,64,74,50,89,59,65,20,59,64,29,59,72,66,70,46,88,52,46,57,38,80,93,72,59,34,25,53,62,29,62,72,67,74,45,89,50,49,46,72,57,66,65,81,79,62,61,73,66,76,77,71,80,76,79,78,75,83,73,81,80,80,78,75,83,74,81,78,76,78,67,86,69,66,78,81,71,65,77,76,75,80,71,80,82,74,84,76,76,57,70,69,38,61,68,63,49,67,82,53,73,67,45,69,57,64,54,33,50,50,30,46,29,27,49,61,13,70,68,41,43,51,45,28,34,46,76,48,56,56,73,74,41,48,66,57,27,57,73,66,37,41,47,78,41,70,42,87,50,88,44,30,59,38,35,32,34,60,32,46,37,87,74,51,80,76,57,86,71,45,50,51,69,62,57,53,49,60,57,42,47,78,53,71,64,51,86,73,59,46,70,56,49,45,52,26,42,51,47,24,59,71,67,49,25,78,75,56,58,44,65,49,67,70,57,56,72,68,47,79,80,73,42,64,57,28,52,44,30,40,31,34,43,25,41,60,24,73,90,62,67,53,63,89,61,48,42,56,36,36,14,32,33,50,56,28,42,46,31,50,39,52,68,46,64,39,37,44,72,50,53,31,49,10,29,45,52,38,29,41,37,56,38,52,60,64,98,56,78,66,41,37,33,54,26,34,35,40,31,26,52,47,36,37,49,39,50,33,42,42,47,65,66,77,57,92,59,55,66,67,58,53,45,42,40,26,23,37,41,45,48,48,51,32,42,38,34,47,53,18,37,58,43,26,46,80,59,51,84,58,68,65,63,39,63,46,63,75,42,86,54,62,60,52,36,52,47,35,53,51,30,53,50,36,44,52,41,43,52,43,43,59,20,77,52,14,43,68,69,47,47,50,67,55,54,50,50,50,53,49,49,58,52,48,54,64,69,65,46,51,75,80,48,41,50,86,89,38,55,48,81,71,40,48,67,60,9,48,52,46,45,28,50,47,45,37,43,52,44,63,55,45,60,62,33,40,60,80,51,22,43,33,84,85,40,82,62,67,72,51,71,66,57,50,52,53,49,43,52,48,22,53,43,34,50,55,22,43,67,70,42,55,70,65,47,47,44,36,40,62,47,45,54,19,50,50,45,27,40,50,50,36,47,60,49,24,74,48,62,66,43,63,68,40,52,53,49,38,47,46,49,39,49,46,45,63,73,66,63,49,94,79,33,56,55,62,49,53,51,39,51,53,45,43,50,52,42,49,47,66,75,53,67,60,80,62,32,62,73,66,58,82,40,34,27,64,30,50,65,32,40,68,52,87,73,72,63,62,50,44,53,35,79,91,69,75,37,62,45,70,49,79,80,64,64,87,78,66,71,72,76,62,62,75,81,44,81,61,83,69,81,73,74,78,74,70,59,82,85,55,88,69,85,70,82,72,71,74,74,76,76,73,74,79,73,82,71,68,90,74,67,93,75,72,85,72,79,79,80,82,75,79,76,80,79,75,87,85,82,74,87,84,81,74,90,79,75,98,70,79,133,136,83,75,75,76,74,79,76,79,79,78,76,74,72,75,72,73,77,65,76,46,90,59,66,21,61,65,30,59,74,66,70,46,90,52,46,57,38,79,94,72,58,34,27,53,61,29,61,74,67,74,44,89,49,50,47,71,57,68,67,83,76,64,64,72,69,76,78,71,80,75,78,80,71,86,73,82,85,80,76,76,82,74,83,78,76,79,70,85,68,65,81,83,69,72,72,82,78,86,71,78,82,73,86,77,75,55,70,67,38,60,68,62,49,66,83,54,71,66,47,67,57,63,52,32,50,50,29,44,30,27,52,60,12,70,69,42,46,50,44,27,34,45,75,48,55,55,73,73,43,48,64,57,26,57,74,66,37,40,48,78,41,71,41,87,51,89,45,28,58,38,35,32,35,61,32,46,42,87,74,51,80,75,57,86,70,48,52,51,69,63,56,53,48,61,60,40,48,79,52,69,65,50,86,72,60,45,69,56,49,46,51,26,42,51,47,26,58,72,68,49,26,78,75,55,57,46,66,52,67,70,56,55,73,68,46,78,79,75,43,64,57,28,52,42,30,39,31,34,43,24,41,60,24,74,90,62,67,53,62,89,62,50,43,59,34,35,15,31,34,50,55,29,43,46,30,50,39,52,68,46,63,39,36,43,71,51,52,31,48,10,28,45,50,38,29,40,37,56,39,53,60,64,99,56,78,68,40,37,34,53,27,35,35,40,31,27,52,47,34,37,50,38,50,32,42,42,47,65,68,78,56,91,59,56,67,66,58,53,45,43,40,26,23,38,43,45,49,49,51,32,42,38,36,47,52,18,38,56,42,27,46,79,58,51,85,57,67,66,62,40,62,46,63,77,39,86,54,64,60,52,36,51,48,35,52,50,29,53,50,36,42,51,40,44,52,44,44,60,20,78,53,14,43,68,69,47,47,49,67,57,55,50,50,51,52,48,49,57,50,47,55,64,70,65,47,52,76,82,49,41,51,85,89,39,54,49,82,70,39,48,68,60,9,48,52,47,46,29,49,47,44,39,42,52,46,66,55,43,59,61,32,38,59,80,51,23,43,33,84,84,42,82,63,66,71,51,69,66,57,50,52,53,49,43,52,48,20,51,44,34,51,55,22,42,67,70,41,55,69,64,45,48,45,37,41,61,46,46,54,20,50,50,45,27,42,50,48,36,47,60,49,25,74,47,61,66,43,64,68,40,51,53,50,38,46,45,49,39,49,46,43,62,73,66,63,50,96,77,32,57,56,61,48,52,52,40,52,51,46,42,50,52,42,48,49,67,74,53,67,57,83,63,31,63,73,64,56,84,39,34,28,63,31,51,65,32,40,66,53,88,72,69,62,63,49,43,53,34,77,91,69,77,36,59,43,67,48,77,79,62,64,88,78,66,72,70,74,62,62,74,79,46,78,61,82,70,80,73,73,80,74,70,64,78,84,56,89,67,84,68,81,76,72,74,75,78,77,73,73,79,73,81,72,66,89,71,67,92,70,70,81,69,76,77,80,79,71,78,75,77,80,76,82,79,79,71,91,76,86,70,92,76,82,85,84,80,134

Sequence (1376 aa):
MLDPQGEQPDTEEAFVVRMKAARACDLCRRKRRRCEPLPKKNVCKQCLQGKQECTWVLPISETRHKRRAHVQNSPPGDDSDSPQSSKRPRHPLMRQDSPVLLGGNLFSMVSSISSPKPSFGYALSETKLRGPTTITHMMHSTSTFPTELLEAHDKKHRTYAEMQQHAGDAIIRVASLDLNSRSHPSSPSLREIDSVSKLPTPACMEPALIERLIRFYFDVHAPSFPVVSKDVFISSAPLSPVLVYAMVGISAMTLSSHAPKGTLEAVQMNMSALRRTEDFLSRSTLHDIQGHLLFALTMEMEQGSVGTAVWNSLGMAIRQAQELGLHRETASDDPADHVEARRNVWGGLIVADRWISAFYGLPMMIDLSDCDRIFPKDEGFKSLIELSILLGRVVKMCYTPTGVINVKDEQAQALANEIQSWLFALPPTLSCVNHLPEHAPIAAGLLNLCYVAVQFFFVRPFMRLSHTADSLSFAITVADWQALTARARYGILWSEHHLDQLQAWSFSLYCLFICCLILYHTYYRSRRPEELATILKGKDIMDRIYHPDCHARSKIAEVISLLSDAATNPREDAAMNRTSINPTRGVRLRKREPNLRWRADTNSFAGDPDVEKGEKPVPSHLVASPAADTPSTPIYSGNPLPYPIPVNINPSMHGLAAAANLYEPALTFLDIATDSSQHSQWSTESDSMLDPQGEQPDTEEAFVVRMKAARACDLCRRKRRRCEPLPKKNVCKQCLQGKQECTWVLPISETRHKRRAHVQNSPPGDDSDSPQSSKRPRHPLMRQDSPVLLGGNLFSMVSSISSPKPSFGYALSETKLRGPTTITHMMHSTSTFPTELLEAHDKKHRTYAEMQQHAGDAIIRVASLDLNSRSHPSSPSLREIDSVSKLPTPACMEPALIERLIRFYFDVHAPSFPVVSKDVFISSAPLSPVLVYAMVGISAMTLSSHAPKGTLEAVQMNMSALRRTEDFLSRSTLHDIQGHLLFALTMEMEQGSVGTAVWNSLGMAIRQAQELGLHRETASDDPADHVEARRNVWGGLIVADRWISAFYGLPMMIDLSDCDRIFPKDEGFKSLIELSILLGRVVKMCYTPTGVINVKDEQAQALANEIQSWLFALPPTLSCVNHLPEHAPIAAGLLNLCYVAVQFFFVRPFMRLSHTADSLSFAITVADWQALTARARYGILWSEHHLDQLQAWSFSLYCLFICCLILYHTYYRSRRPEELATILKGKDIMDRIYHPDCHARSKIAEVISLLSDAATNPREDAAMNRTSINPTRGVRLRKREPNLRWRADTNSFAGDPDVEKGEKPVPSHLVASPAADTPSTPIYSGNPLPYPIPVNINPSMHGLAAAANLYEPALTFLDIATDSSQHSQWSTESDS